Protein 5K0A (pdb70)

Secondary structure (P-SEA, 3-state):
cccccccccccbbbccccaaaaaaaaaaaaacbbbbbbbcccccccccccccccccccccccaaaaaaaaaaaaaaabbbbbbbbbccccccccbbbbbbbcccccbbbbbbbccbbbbcbbbbbbccccccccccccccccccccccccccccccccbbbbbbcccccccccccccccccbbbbbccccccccaaaaaaaaaacbbbbcccccccccccccccccccccbbbbbbccbbbccbbbbccccccccccccccccbbbbcccccccccccccccccccccccaaaaaaaaaaaaaaaaaaaaaacccccccc/ccccccccccccbbbccccaaaaaaaaaaaaacccbbbbbbccccccccccccccccccccccaaaaaaaaaaaaaaabbbbbbbbbccccccccbbbbbbbcccccbbbbbbbccbbbbcbbbbbbccccccccccccccccccccccccccccccccbbbbbccccccccccccccccccbbbbbccccccccaaaaaaaaaacbbbbcccccccccccccccccccccbbbbbbccbbbccbbbbcccccccccccccccccccccccccccccccccccccccccccaaaaaaaaaaaaaaaaaaaaaacccccccc/ccccbbbccccaaaaaaaaaaaaacccbbbbbbccccccccccccccccccccccaaaaaaaaaaaaaaabbbbbbbbbccccccccbbbbbbbcccccbbbbbbbccbbbbcbbbbbbccccccccccccccccccccccccccccccccbbbbbbcccccccccccccccccbbbbbccccccccaaaaaaaaaacbbbbcccccccccccccccccccccbbbbbbccbbbccbbbbcccccccccccccccccccccccccccccccccccccccccccaaaaaaaaaaaaaaaaaaaaaaccbbbbcc/caaaaaaaaccccbbbccccaaaaaaaaaaaaabbbbbbbbcccccccccccccccccccccccaaaaaaaaaaaaaaabbbbbbbbbccccccccbbbbbbbcccccbbbbbbbbcbbbbcbbbbbbcccccaaaaaaaccccccccccccccccccccbbbbbbcccccccccccccccccbbbbbccccccccaaaaaaaaaacbbbbcccccccccccccccccccccbbbbbbccbbbccbbbbccccccccccccccccbbbbcccccccccccccccccccccccaaaaaaaaaaaaaaaaaaaaaacccccccc

Nearest PDB structures (foldseek):
  5jri-assembly1_B  TM=9.934E-01  e=7.515E-70  Synechocystis sp. PCC 6803
  5ode-assembly1_A  TM=9.842E-01  e=5.940E-54  Gloeobacter violaceus
  5ode-assembly1_B  TM=9.876E-01  e=3.876E-53  Gloeobacter violaceus
  4fk1-assembly2_C  TM=8.570E-01  e=5.108E-27  Bacillus anthracis str. 'Ames Ancestor'
  4fk1-assembly1_B  TM=8.578E-01  e=1.192E-26  Bacillus anthracis str. 'Ames Ancestor'

InterPro domains:
  IPR023753 FAD/NAD(P)-binding domain [PF07992] (16-304)
  IPR036188 FAD/NAD(P)-binding domain superfamily [G3DSA:3.50.50.60] (17-309)
  IPR036188 FAD/NAD(P)-binding domain superfamily [G3DSA:3.50.50.60] (134-247)
  IPR036188 FAD/NAD(P)-binding domain superfamily [SSF51905] (13-313)
  IPR050097 Ferredoxin--NADP reductase type 2 [PTHR48105] (14-317)

Structure (mmCIF, N/CA/C/O backbone):
data_5K0A
#
_entry.id   5K0A
#
_cell.length_a   66.029
_cell.length_b   128.430
_cell.length_c   92.728
_cell.angle_alpha   90.00
_cell.angle_beta   91.61
_cell.angle_gamma   90.00
#
_symmetry.space_group_name_H-M   'P 1 21 1'
#
loop_
_entity.id
_entity.type
_entity.pdbx_description
1 polymer 'Slr0600 protein'
2 non-polymer 'FLAVIN-ADENINE DINUCLEOTIDE'
3 non-polymer 'NITRATE ION'
4 non-polymer 'TETRAETHYLENE GLYCOL'
5 non-polymer 'PENTAETHYLENE GLYCOL'
6 non-polymer 'PHOSPHATE ION'
7 non-polymer 'TRIETHYLENE GLYCOL'
8 water water
#
loop_
_atom_site.group_PDB
_atom_site.id
_atom_site.type_symbol
_atom_site.label_atom_id
_atom_site.label_alt_id
_atom_site.label_comp_id
_atom_site.label_asym_id
_atom_site.label_entity_id
_atom_site.label_seq_id
_atom_site.pdbx_PDB_ins_code
_atom_site.Cartn_x
_atom_site.Cartn_y
_atom_site.Cartn_z
_atom_site.occupancy
_atom_site.B_iso_or_equiv
_atom_site.auth_seq_id
_atom_site.auth_comp_id
_atom_site.auth_asym_id
_atom_site.auth_atom_id
_atom_site.pdbx_PDB_model_num
ATOM 1 N N . ASN A 1 11 ? -29.884 34.092 -12.039 1.00 87.85 11 ASN A N 1
ATOM 2 C CA . ASN A 1 11 ? -30.945 33.171 -12.430 1.00 93.47 11 ASN A CA 1
ATOM 3 C C . ASN A 1 11 ? -30.602 31.742 -12.017 1.00 92.90 11 ASN A C 1
ATOM 4 O O . ASN A 1 11 ? -30.343 30.888 -12.868 1.00 93.65 11 ASN A O 1
ATOM 7 N N . LEU A 1 12 ? -30.606 31.485 -10.706 1.00 94.39 12 LEU A N 1
ATOM 8 C CA . LEU A 1 12 ? -30.292 30.148 -10.209 1.00 92.30 12 LEU A CA 1
ATOM 9 C C . LEU A 1 12 ? -31.331 29.130 -10.669 1.00 94.60 12 LEU A C 1
ATOM 10 O O . LEU A 1 12 ? -30.984 28.037 -11.133 1.00 96.62 12 LEU A O 1
ATOM 14 N N . ASP A 1 13 ? -32.617 29.475 -10.560 1.00 77.31 13 ASP A N 1
ATOM 15 C CA . ASP A 1 13 ? -33.671 28.533 -10.932 1.00 84.76 13 ASP A CA 1
ATOM 16 C C . ASP A 1 13 ? -33.708 28.289 -12.437 1.00 77.62 13 ASP A C 1
ATOM 17 O O . ASP A 1 13 ? -34.145 27.220 -12.881 1.00 77.38 13 ASP A O 1
ATOM 21 N N . ALA A 1 14 ? -33.258 29.256 -13.238 1.00 81.69 14 ALA A N 1
ATOM 22 C CA . ALA A 1 14 ? -33.233 29.059 -14.683 1.00 94.22 14 ALA A CA 1
ATOM 23 C C . ALA A 1 14 ? -32.277 27.935 -15.073 1.00 94.00 14 ALA A C 1
ATOM 24 O O . ALA A 1 14 ? -32.583 27.129 -15.961 1.00 95.96 14 ALA A O 1
ATOM 31 N N . ARG A 1 15 ? -31.118 27.856 -14.414 1.00 69.73 15 ARG A N 1
ATOM 32 C CA . ARG A 1 15 ? -30.126 26.846 -14.761 1.00 62.81 15 ARG A CA 1
ATOM 33 C C . ARG A 1 15 ? -30.361 25.505 -14.074 1.00 68.47 15 ARG A C 1
ATOM 34 O O . ARG A 1 15 ? -29.663 24.539 -14.395 1.00 53.99 15 ARG A O 1
ATOM 55 N N . LEU A 1 16 ? -31.340 25.406 -13.170 1.00 61.54 16 LEU A N 1
ATOM 56 C CA . LEU A 1 16 ? -31.509 24.184 -12.389 1.00 64.37 16 LEU A CA 1
ATOM 57 C C . LEU A 1 16 ? -32.201 23.077 -13.181 1.00 70.90 16 LEU A C 1
ATOM 58 O O . LEU A 1 16 ? -31.838 21.902 -13.048 1.00 82.54 16 LEU A O 1
ATOM 74 N N . ASP A 1 17 ? -33.200 23.423 -13.989 1.00 61.94 17 ASP A N 1
ATOM 75 C CA . ASP A 1 17 ? -34.027 22.436 -14.674 1.00 61.43 17 ASP A CA 1
ATOM 76 C C . ASP A 1 17 ? -33.500 22.064 -16.054 1.00 73.15 17 ASP A C 1
ATOM 77 O O . ASP A 1 17 ? -34.138 21.266 -16.748 1.00 75.66 17 ASP A O 1
ATOM 81 N N . THR A 1 18 ? -32.366 22.622 -16.465 1.00 68.49 18 THR A N 1
ATOM 82 C CA . THR A 1 18 ? -31.768 22.340 -17.763 1.00 58.49 18 THR A CA 1
ATOM 83 C C . THR A 1 18 ? -30.703 21.261 -17.622 1.00 53.59 18 THR A C 1
ATOM 84 O O . THR A 1 18 ? -29.904 21.281 -16.683 1.00 53.30 18 THR A O 1
ATOM 95 N N . VAL A 1 19 ? -30.686 20.321 -18.560 1.00 44.36 19 VAL A N 1
ATOM 96 C CA . VAL A 1 19 ? -29.623 19.326 -18.601 1.00 44.71 19 VAL A CA 1
ATOM 97 C C . VAL A 1 19 ? -28.518 19.895 -19.475 1.00 37.82 19 VAL A C 1
ATOM 98 O O . VAL A 1 19 ? -28.682 20.063 -20.688 1.00 35.38 19 VAL A O 1
ATOM 111 N N . TYR A 1 20 ? -27.393 20.197 -18.842 1.00 32.48 20 TYR A N 1
ATOM 112 C CA . TYR A 1 20 ? -26.238 20.730 -19.538 1.00 31.39 20 TYR A CA 1
ATOM 113 C C . TYR A 1 20 ? -25.578 19.666 -20.403 1.00 30.12 20 TYR A C 1
ATOM 114 O O . TYR A 1 20 ? -25.629 18.470 -20.113 1.00 31.56 20 TYR A O 1
ATOM 132 N N . ASP A 1 21 ? -24.949 20.120 -21.484 1.00 29.26 21 ASP A N 1
ATOM 133 C CA . ASP A 1 21 ? -24.082 19.234 -22.247 1.00 32.29 21 ASP A CA 1
ATOM 134 C C . ASP A 1 21 ? -22.815 18.910 -21.458 1.00 27.39 21 ASP A C 1
ATOM 135 O O . ASP A 1 21 ? -22.352 17.763 -21.460 1.00 30.39 21 ASP A O 1
ATOM 144 N N . ALA A 1 22 ? -22.251 19.895 -20.759 1.00 24.30 22 ALA A N 1
ATOM 145 C CA . ALA A 1 22 ? -21.062 19.669 -19.947 1.00 27.09 22 ALA A CA 1
ATOM 146 C C . ALA A 1 22 ? -21.005 20.651 -18.791 1.00 21.54 22 ALA A C 1
ATOM 147 O O . ALA A 1 22 ? -21.311 21.828 -18.955 1.00 24.95 22 ALA A O 1
ATOM 154 N N . ILE A 1 23 ? -20.557 20.179 -17.638 1.00 21.04 23 ILE A N 1
ATOM 155 C CA . ILE A 1 23 ? -20.231 21.061 -16.529 1.00 21.55 23 ILE A CA 1
ATOM 156 C C . ILE A 1 23 ? -18.725 20.981 -16.284 1.00 25.35 23 ILE A C 1
ATOM 157 O O . ILE A 1 23 ? -18.154 19.891 -16.120 1.00 22.27 23 ILE A O 1
ATOM 173 N N . VAL A 1 24 ? -18.085 22.141 -16.293 1.00 21.91 24 VAL A N 1
ATOM 174 C CA . VAL A 1 24 ? -16.653 22.277 -16.084 1.00 19.24 24 VAL A CA 1
ATOM 175 C C . VAL A 1 24 ? -16.432 22.622 -14.621 1.00 19.81 24 VAL A C 1
ATOM 176 O O . VAL A 1 24 ? -16.887 23.672 -14.160 1.00 24.67 24 VAL A O 1
ATOM 189 N N . LEU A 1 25 ? -15.748 21.745 -13.897 1.00 20.90 25 LEU A N 1
ATOM 190 C CA . LEU A 1 25 ? -15.479 21.942 -12.474 1.00 23.43 25 LEU A CA 1
ATOM 191 C C . LEU A 1 25 ? -14.100 22.564 -12.342 1.00 21.75 25 LEU A C 1
ATOM 192 O O . LEU A 1 25 ? -13.084 21.908 -12.593 1.00 25.99 25 LEU A O 1
ATOM 208 N N . GLY A 1 26 ? -14.065 23.836 -11.965 1.00 23.83 26 GLY A N 1
ATOM 209 C CA . GLY A 1 26 ? -12.816 24.572 -11.916 1.00 19.90 26 GLY A CA 1
ATOM 210 C C . GLY A 1 26 ? -12.699 25.499 -13.106 1.00 25.70 26 GLY A C 1
ATOM 211 O O . GLY A 1 26 ? -12.739 25.048 -14.252 1.00 25.45 26 GLY A O 1
ATOM 215 N N . GLY A 1 27 ? -12.582 26.793 -12.838 1.00 26.32 27 GLY A N 1
ATOM 216 C CA . GLY A 1 27 ? -12.453 27.794 -13.875 1.00 27.43 27 GLY A CA 1
ATOM 217 C C . GLY A 1 27 ? -11.063 28.388 -13.930 1.00 22.34 27 GLY A C 1
ATOM 218 O O . GLY A 1 27 ? -10.893 29.612 -13.927 1.00 25.98 27 GLY A O 1
ATOM 222 N N . GLY A 1 28 ? -10.065 27.525 -13.953 1.00 22.68 28 GLY A N 1
ATOM 223 C CA . GLY A 1 28 ? -8.685 27.903 -14.152 1.00 23.34 28 GLY A CA 1
ATOM 224 C C . GLY A 1 28 ? -8.250 27.711 -15.584 1.00 21.49 28 GLY A C 1
ATOM 225 O O . GLY A 1 28 ? -9.044 27.837 -16.522 1.00 21.43 28 GLY A O 1
ATOM 229 N N . MET A 1 29 ? -6.981 27.359 -15.757 1.00 21.05 29 MET A N 1
ATOM 230 C CA . MET A 1 29 ? -6.408 27.332 -17.101 1.00 21.19 29 MET A CA 1
ATOM 231 C C . MET A 1 29 ? -7.076 26.267 -17.956 1.00 20.50 29 MET A C 1
ATOM 232 O O . MET A 1 29 ? -7.548 26.551 -19.065 1.00 24.06 29 MET A O 1
ATOM 246 N N . GLY A 1 30 ? -7.137 25.035 -17.456 1.00 18.54 30 GLY A N 1
ATOM 247 C CA . GLY A 1 30 ? -7.729 23.967 -18.246 1.00 22.39 30 GLY A CA 1
ATOM 248 C C . GLY A 1 30 ? -9.230 24.127 -18.389 1.00 21.76 30 GLY A C 1
ATOM 249 O O . GLY A 1 30 ? -9.785 23.926 -19.470 1.00 22.77 30 GLY A O 1
ATOM 253 N N . GLY A 1 31 ? -9.904 24.502 -17.300 1.00 20.82 31 GLY A N 1
ATOM 254 C CA . GLY A 1 31 ? -11.345 24.623 -17.336 1.00 20.56 31 GLY A CA 1
ATOM 255 C C . GLY A 1 31 ? -11.823 25.725 -18.262 1.00 19.85 31 GLY A C 1
ATOM 256 O O . GLY A 1 31 ? -12.808 25.560 -18.977 1.00 21.13 31 GLY A O 1
ATOM 260 N N . LEU A 1 32 ? -11.134 26.863 -18.275 1.00 20.33 32 LEU A N 1
ATOM 261 C CA . LEU A 1 32 ? -11.588 27.921 -19.164 1.00 22.05 32 LEU A CA 1
ATOM 262 C C . LEU A 1 32 ? -11.294 27.582 -20.616 1.00 24.73 32 LEU A C 1
ATOM 263 O O . LEU A 1 32 ? -12.072 27.961 -21.505 1.00 21.80 32 LEU A O 1
ATOM 279 N N . SER A 1 33 ? -10.211 26.846 -20.873 1.00 24.15 33 SER A N 1
ATOM 280 C CA . SER A 1 33 ? -9.973 26.360 -22.227 1.00 24.47 33 SER A CA 1
ATOM 281 C C . SER A 1 33 ? -11.114 25.462 -22.675 1.00 24.48 33 SER A C 1
ATOM 282 O O . SER A 1 33 ? -11.642 25.616 -23.773 1.00 20.99 33 SER A O 1
ATOM 290 N N . ALA A 1 34 ? -11.501 24.508 -21.829 1.00 18.94 34 ALA A N 1
ATOM 291 C CA . ALA A 1 34 ? -12.624 23.632 -22.146 1.00 17.78 34 ALA A CA 1
ATOM 292 C C . ALA A 1 34 ? -13.914 24.419 -22.378 1.00 24.21 34 ALA A C 1
ATOM 293 O O . ALA A 1 34 ? -14.672 24.123 -23.310 1.00 23.74 34 ALA A O 1
ATOM 300 N N . ALA A 1 35 ? -14.168 25.437 -21.557 1.00 26.16 35 ALA A N 1
ATOM 301 C CA . ALA A 1 35 ? -15.401 26.204 -21.670 1.00 26.48 35 ALA A CA 1
ATOM 302 C C . ALA A 1 35 ? -15.443 26.993 -22.967 1.00 23.62 35 ALA A C 1
ATOM 303 O O . ALA A 1 35 ? -16.488 27.085 -23.611 1.00 22.95 35 ALA A O 1
ATOM 310 N N . ILE A 1 36 ? -14.313 27.577 -23.351 1.00 22.49 36 ILE A N 1
ATOM 311 C CA . ILE A 1 36 ? -14.230 28.300 -24.611 1.00 22.26 36 ILE A CA 1
ATOM 312 C C . ILE A 1 36 ? -14.556 27.371 -25.774 1.00 20.97 36 ILE A C 1
ATOM 313 O O . ILE A 1 36 ? -15.321 27.728 -26.678 1.00 24.36 36 ILE A O 1
ATOM 329 N N . TYR A 1 37 ? -13.958 26.177 -25.784 1.00 21.48 37 TYR A N 1
ATOM 330 C CA . TYR A 1 37 ? -14.227 25.234 -26.867 1.00 20.74 37 TYR A CA 1
ATOM 331 C C . TYR A 1 37 ? -15.665 24.733 -26.830 1.00 25.88 37 TYR A C 1
ATOM 332 O O . TYR A 1 37 ? -16.317 24.649 -27.872 1.00 24.61 37 TYR A O 1
ATOM 350 N N . LEU A 1 38 ? -16.167 24.371 -25.649 1.00 21.50 38 LEU A N 1
ATOM 351 C CA . LEU A 1 38 ? -17.538 23.866 -25.541 1.00 22.29 38 LEU A CA 1
ATOM 352 C C . LEU A 1 38 ? -18.549 24.878 -26.061 1.00 26.58 38 LEU A C 1
ATOM 353 O O . LEU A 1 38 ? -19.447 24.531 -26.833 1.00 24.40 38 LEU A O 1
ATOM 369 N N . ALA A 1 39 ? -18.412 26.141 -25.657 1.00 22.88 39 ALA A N 1
ATOM 370 C CA . ALA A 1 39 ? -19.332 27.160 -26.126 1.00 21.52 39 ALA A CA 1
ATOM 371 C C . ALA A 1 39 ? -19.204 27.353 -27.633 1.00 21.75 39 ALA A C 1
ATOM 372 O O . ALA A 1 39 ? -20.215 27.486 -28.337 1.00 23.65 39 ALA A O 1
ATOM 379 N N . ARG A 1 40 ? -17.975 27.326 -28.151 1.00 22.57 40 ARG A N 1
ATOM 380 C CA . ARG A 1 40 ? -17.773 27.481 -29.590 1.00 21.49 40 ARG A CA 1
ATOM 381 C C . ARG A 1 40 ? -18.130 26.222 -30.371 1.00 22.30 40 ARG A C 1
ATOM 382 O O . ARG A 1 40 ? -18.165 26.262 -31.609 1.00 23.43 40 ARG A O 1
ATOM 403 N N . TYR A 1 41 ? -18.401 25.113 -29.698 1.00 22.86 41 TYR A N 1
ATOM 404 C CA . TYR A 1 41 ? -19.046 23.977 -30.339 1.00 25.54 41 TYR A CA 1
ATOM 405 C C . TYR A 1 41 ? -20.567 24.078 -30.285 1.00 24.82 41 TYR A C 1
ATOM 406 O O . TYR A 1 41 ? -21.258 23.143 -30.699 1.00 28.34 41 TYR A O 1
ATOM 424 N N . GLY A 1 42 ? -21.100 25.199 -29.810 1.00 25.90 42 GLY A N 1
ATOM 425 C CA . GLY A 1 42 ? -22.531 25.351 -29.687 1.00 26.88 42 GLY A CA 1
ATOM 426 C C . GLY A 1 42 ? -23.147 24.476 -28.617 1.00 25.31 42 GLY A C 1
ATOM 427 O O . GLY A 1 42 ? -24.316 24.097 -28.735 1.00 28.62 42 GLY A O 1
ATOM 431 N N . LEU A 1 43 ? -22.387 24.136 -27.582 1.00 22.89 43 LEU A N 1
ATOM 432 C CA 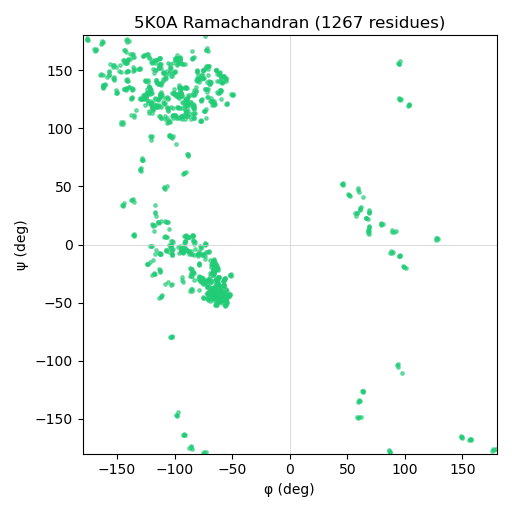. LEU A 1 43 ? -22.874 23.313 -26.486 1.00 26.26 43 LEU A CA 1
ATOM 433 C C . LEU A 1 43 ? -23.165 24.193 -25.277 1.00 28.94 43 LEU A C 1
ATOM 434 O O . LEU A 1 43 ? -22.586 25.269 -25.117 1.00 30.00 43 LEU A O 1
ATOM 450 N N . LYS A 1 44 ? -24.101 23.739 -24.454 1.00 28.08 44 LYS A N 1
ATOM 451 C CA . LYS A 1 44 ? -24.498 24.460 -23.252 1.00 34.44 44 LYS A CA 1
ATOM 452 C C . LYS A 1 44 ? -23.644 23.969 -22.089 1.00 32.56 44 LYS A C 1
ATOM 453 O O . LYS A 1 44 ? -23.707 22.792 -21.723 1.00 30.72 44 LYS A O 1
ATOM 460 N N . CYS A 1 45 ? -22.822 24.847 -21.529 1.00 25.94 45 CYS A N 1
ATOM 461 C CA . CYS A 1 45 ? -21.914 24.398 -20.492 1.00 25.95 45 CYS A CA 1
ATOM 462 C C . CYS A 1 45 ? -21.898 25.388 -19.338 1.00 29.83 45 CYS A C 1
ATOM 463 O O . CYS A 1 45 ? -22.190 26.577 -19.496 1.00 30.90 45 CYS A O 1
ATOM 471 N N . LEU A 1 46 ? -21.601 24.854 -18.165 1.00 25.74 46 LEU A N 1
ATOM 472 C CA . LEU A 1 46 ? -21.525 25.618 -16.936 1.00 27.08 46 LEU A CA 1
ATOM 473 C C . LEU A 1 46 ? -20.122 25.466 -16.370 1.00 27.71 46 LEU A C 1
ATOM 474 O O . LEU A 1 46 ? -19.595 24.354 -16.319 1.00 27.06 46 LEU A O 1
ATOM 490 N N . VAL A 1 47 ? -19.511 26.580 -15.975 1.00 22.29 47 VAL A N 1
ATOM 491 C CA . VAL A 1 47 ? -18.213 26.587 -15.301 1.00 23.37 47 VAL A CA 1
ATOM 492 C C . VAL A 1 47 ? -18.485 26.899 -13.843 1.00 22.29 47 VAL A C 1
ATOM 493 O O . VAL A 1 47 ? -19.168 27.879 -13.548 1.00 25.64 47 VAL A O 1
ATOM 506 N N . VAL A 1 48 ? -18.012 26.042 -12.944 1.00 23.12 48 VAL A N 1
ATOM 507 C CA . VAL A 1 48 ? -18.132 26.259 -11.506 1.00 26.46 48 VAL A CA 1
ATOM 508 C C . VAL A 1 48 ? -16.733 26.572 -10.977 1.00 21.03 48 VAL A C 1
ATOM 509 O O . VAL A 1 48 ? -15.815 25.762 -11.141 1.00 26.09 48 VAL A O 1
ATOM 522 N N . GLU A 1 49 ? -16.564 27.746 -10.350 1.00 21.99 49 GLU A N 1
ATOM 523 C CA . GLU A 1 49 ? -15.257 28.224 -9.892 1.00 26.29 49 GLU A CA 1
ATOM 524 C C . GLU A 1 49 ? -15.370 28.833 -8.503 1.00 27.94 49 GLU A C 1
ATOM 525 O O . GLU A 1 49 ? -16.197 29.720 -8.279 1.00 26.35 49 GLU A O 1
ATOM 537 N N . LYS A 1 50 ? -14.529 28.357 -7.580 1.00 25.58 50 LYS A N 1
ATOM 538 C CA . LYS A 1 50 ? -14.565 28.823 -6.200 1.00 26.49 50 LYS A CA 1
ATOM 539 C C . LYS A 1 50 ? -13.783 30.112 -5.981 1.00 23.58 50 LYS A C 1
ATOM 540 O O . LYS A 1 50 ? -14.061 30.817 -5.003 1.00 29.53 50 LYS A O 1
ATOM 559 N N . GLY A 1 51 ? -12.813 30.410 -6.841 1.00 30.11 51 GLY A N 1
ATOM 560 C CA . GLY A 1 51 ? -11.925 31.549 -6.700 1.00 33.86 51 GLY A CA 1
ATOM 561 C C . GLY A 1 51 ? -10.628 31.187 -5.989 1.00 31.15 51 GLY A C 1
ATOM 562 O O . GLY A 1 51 ? -10.542 30.219 -5.235 1.00 30.89 51 GLY A O 1
ATOM 566 N N . ARG A 1 52 ? -9.589 31.985 -6.250 1.00 31.25 52 ARG A N 1
ATOM 567 C CA . ARG A 1 52 ? -8.328 31.902 -5.500 1.00 29.22 52 ARG A CA 1
ATOM 568 C C . ARG A 1 52 ? -7.658 30.526 -5.618 1.00 28.36 52 ARG A C 1
ATOM 569 O O . ARG A 1 52 ? -7.166 29.959 -4.640 1.00 33.03 52 ARG A O 1
ATOM 590 N N . GLY A 1 53 ? -7.601 29.999 -6.833 1.00 25.70 53 GLY A N 1
ATOM 591 C CA . GLY A 1 53 ? -6.931 28.743 -7.087 1.00 23.39 53 GLY A CA 1
ATOM 592 C C . GLY A 1 53 ? -5.435 28.905 -7.328 1.00 25.51 53 GLY A C 1
ATOM 593 O O . GLY A 1 53 ? -4.859 29.987 -7.204 1.00 26.62 53 GLY A O 1
ATOM 597 N N . ARG A 1 54 ? -4.805 27.787 -7.692 1.00 24.28 54 ARG A N 1
ATOM 598 C CA . ARG A 1 54 ? -3.359 27.764 -7.867 1.00 28.36 54 ARG A CA 1
ATOM 599 C C . ARG A 1 54 ? -2.894 28.815 -8.867 1.00 24.73 54 ARG A C 1
ATOM 600 O O . ARG A 1 54 ? -1.981 29.593 -8.577 1.00 24.46 54 ARG A O 1
ATOM 621 N N . SER A 1 55 ? -3.483 28.840 -10.064 1.00 22.26 55 SER A N 1
ATOM 622 C CA . SER A 1 55 ? -3.024 29.790 -11.073 1.00 23.34 55 SER A CA 1
ATOM 623 C C . SER A 1 55 ? -3.259 31.234 -10.646 1.00 26.16 55 SER A C 1
ATOM 624 O O . SER A 1 55 ? -2.607 32.147 -11.176 1.00 24.14 55 SER A O 1
ATOM 632 N N . PHE A 1 56 ? -4.164 31.460 -9.692 1.00 24.82 56 PHE A N 1
ATOM 633 C CA . PHE A 1 56 ? -4.403 32.803 -9.191 1.00 25.52 56 PHE A CA 1
ATOM 634 C C . PHE A 1 56 ? -3.203 33.342 -8.428 1.00 23.61 56 PHE A C 1
ATOM 635 O O . PHE A 1 56 ? -3.009 34.563 -8.377 1.00 26.12 56 PHE A O 1
ATOM 652 N N . TRP A 1 57 ? -2.367 32.461 -7.889 1.00 22.96 57 TRP A N 1
ATOM 653 C CA . TRP A 1 57 ? -1.182 32.858 -7.139 1.00 25.93 57 TRP A CA 1
ATOM 654 C C . TRP A 1 57 ? 0.067 32.929 -8.010 1.00 25.95 57 TRP A C 1
ATOM 655 O O . TRP A 1 57 ? 1.133 33.297 -7.511 1.00 27.06 57 TRP A O 1
ATOM 676 N N . MET A 1 58 ? -0.051 32.574 -9.290 1.00 25.74 58 MET A N 1
ATOM 677 C CA . MET A 1 58 ? 1.036 32.729 -10.248 1.00 27.14 58 MET A CA 1
ATOM 678 C C . MET A 1 58 ? 1.176 34.198 -10.615 1.00 22.37 58 MET A C 1
ATOM 679 O O . MET A 1 58 ? 0.265 34.790 -11.202 1.00 27.40 58 MET A O 1
ATOM 693 N N . GLN A 1 59 ? 2.310 34.791 -10.254 1.00 26.11 59 GLN A N 1
ATOM 694 C CA . GLN A 1 59 ? 2.556 36.198 -10.544 1.00 28.93 59 GLN A CA 1
ATOM 695 C C . GLN A 1 59 ? 3.131 36.435 -11.938 1.00 25.55 59 GLN A C 1
ATOM 696 O O . GLN A 1 59 ? 2.973 37.539 -12.476 1.00 26.99 59 GLN A O 1
ATOM 710 N N . ASP A 1 60 ? 3.798 35.446 -12.526 1.00 28.75 60 ASP A N 1
ATOM 711 C CA . ASP A 1 60 ? 4.463 35.610 -13.822 1.00 24.46 60 ASP A CA 1
ATOM 712 C C . ASP A 1 60 ? 4.396 34.305 -14.604 1.00 24.00 60 ASP A C 1
ATOM 713 O O . ASP A 1 60 ? 5.135 33.362 -14.297 1.00 31.08 60 ASP A O 1
ATOM 722 N N . LEU A 1 61 ? 3.546 34.240 -15.625 1.00 27.02 61 LEU A N 1
ATOM 723 C CA . LEU A 1 61 ? 3.527 33.068 -16.497 1.00 25.30 61 LEU A CA 1
ATOM 724 C C . LEU A 1 61 ? 4.704 33.167 -17.466 1.00 28.64 61 LEU A C 1
ATOM 725 O O . LEU A 1 61 ? 4.676 33.953 -18.418 1.00 24.93 61 LEU A O 1
ATOM 741 N N . ARG A 1 62 ? 5.729 32.347 -17.243 1.00 23.21 62 ARG A N 1
ATOM 742 C CA . ARG A 1 62 ? 7.032 32.604 -17.846 1.00 22.43 62 ARG A CA 1
ATOM 743 C C . ARG A 1 62 ? 7.192 32.049 -19.250 1.00 22.27 62 ARG A C 1
ATOM 744 O O . ARG A 1 62 ? 8.071 32.522 -19.980 1.00 28.36 62 ARG A O 1
ATOM 765 N N . ASN A 1 63 ? 6.397 31.063 -19.647 1.00 23.65 63 ASN A N 1
ATOM 766 C CA . ASN A 1 63 ? 6.843 30.189 -20.729 1.00 27.42 63 ASN A CA 1
ATOM 767 C C . ASN A 1 63 ? 5.700 29.732 -21.636 1.00 23.32 63 ASN A C 1
ATOM 768 O O . ASN A 1 63 ? 5.776 28.646 -22.224 1.00 26.74 63 ASN A O 1
ATOM 779 N N . TYR A 1 64 ? 4.685 30.572 -21.839 1.00 25.17 64 TYR A N 1
ATOM 780 C CA . TYR A 1 64 ? 3.463 30.199 -22.562 1.00 21.97 64 TYR A CA 1
ATOM 781 C C . TYR A 1 64 ? 3.374 30.991 -23.864 1.00 20.89 64 TYR A C 1
ATOM 782 O O . TYR A 1 64 ? 3.299 32.225 -23.839 1.00 22.18 64 TYR A O 1
ATOM 800 N N . VAL A 1 65 ? 3.362 30.277 -24.992 1.00 24.01 65 VAL A N 1
ATOM 801 C CA . VAL A 1 65 ? 3.379 30.920 -26.306 1.00 24.68 65 VAL A CA 1
ATOM 802 C C . VAL A 1 65 ? 2.312 32.002 -26.364 1.00 24.89 65 VAL A C 1
ATOM 803 O O . VAL A 1 65 ? 1.151 31.773 -26.010 1.00 24.67 65 VAL A O 1
ATOM 816 N N . GLY A 1 66 ? 2.718 33.205 -26.785 1.00 24.86 66 GLY A N 1
ATOM 817 C CA . GLY A 1 66 ? 1.802 34.300 -27.020 1.00 33.60 66 GLY A CA 1
ATOM 818 C C . GLY A 1 66 ? 1.703 35.330 -25.906 1.00 36.12 66 GLY A C 1
ATOM 819 O O . GLY A 1 66 ? 1.228 36.444 -26.161 1.00 29.46 66 GLY A O 1
ATOM 823 N N . LEU A 1 67 ? 2.122 35.004 -24.685 1.00 29.15 67 LEU A N 1
ATOM 824 C CA . LEU A 1 67 ? 1.919 35.888 -23.546 1.00 25.50 67 LEU A CA 1
ATOM 825 C C . LEU A 1 67 ? 3.241 36.417 -23.001 1.00 26.53 67 LEU A C 1
ATOM 826 O O . LEU A 1 67 ? 4.223 35.674 -22.868 1.00 26.53 67 LEU A O 1
ATOM 842 N N . ASP A 1 68 ? 3.248 37.704 -22.668 1.00 28.01 68 ASP A N 1
ATOM 843 C CA . ASP A 1 68 ? 4.412 38.296 -22.029 1.00 31.09 68 ASP A CA 1
ATOM 844 C C . ASP A 1 68 ? 4.762 37.511 -20.766 1.00 30.16 68 ASP A C 1
ATOM 845 O O . ASP A 1 68 ? 3.864 37.127 -20.007 1.00 30.48 68 ASP A O 1
ATOM 854 N N . PRO A 1 69 ? 6.052 37.302 -20.485 1.00 30.07 69 PRO A N 1
ATOM 855 C CA . PRO A 1 69 ? 6.445 36.430 -19.370 1.00 26.96 69 PRO A CA 1
ATOM 856 C C . PRO A 1 69 ? 6.235 37.039 -17.995 1.00 26.93 69 PRO A C 1
ATOM 857 O O . PRO A 1 69 ? 6.536 36.373 -16.995 1.00 27.87 69 PRO A O 1
ATOM 868 N N . ASP A 1 70 ? 5.727 38.269 -17.902 1.00 27.91 70 ASP A N 1
ATOM 869 C CA . ASP A 1 70 ? 5.336 38.841 -16.623 1.00 32.40 70 ASP A CA 1
ATOM 870 C C . ASP A 1 70 ? 3.816 38.890 -16.450 1.00 30.00 70 ASP A C 1
ATOM 871 O O . ASP A 1 70 ? 3.321 39.604 -15.574 1.00 32.85 70 ASP A O 1
ATOM 880 N N . THR A 1 71 ? 3.065 38.097 -17.233 1.00 31.97 71 THR A N 1
ATOM 881 C CA . THR A 1 71 ? 1.604 38.091 -17.131 1.00 29.68 71 THR A CA 1
ATOM 882 C C . THR A 1 71 ? 1.170 37.315 -15.890 1.00 26.73 71 THR A C 1
ATOM 883 O O . THR A 1 71 ? 1.566 36.160 -15.724 1.00 27.97 71 THR A O 1
ATOM 894 N N . PRO A 1 72 ? 0.373 37.900 -15.002 1.00 25.95 72 PRO A N 1
ATOM 895 C CA . PRO A 1 72 ? -0.107 37.136 -13.851 1.00 31.05 72 PRO A CA 1
ATOM 896 C C . PRO A 1 72 ? -1.297 36.253 -14.199 1.00 32.09 72 PRO A C 1
ATOM 897 O O . PRO A 1 72 ? -2.110 36.559 -15.077 1.00 26.90 72 PRO A O 1
ATOM 908 N N . GLY A 1 73 ? -1.385 35.134 -13.481 1.00 27.55 73 GLY A N 1
ATOM 909 C CA . GLY A 1 73 ? -2.480 34.205 -13.702 1.00 30.47 73 GLY A CA 1
ATOM 910 C C . GLY A 1 73 ? -3.843 34.844 -13.524 1.00 26.03 73 GLY A C 1
ATOM 911 O O . GLY A 1 73 ? -4.790 34.517 -14.243 1.00 28.84 73 GLY A O 1
ATOM 915 N N . ARG A 1 74 ? -3.965 35.772 -12.570 1.00 24.24 74 ARG A N 1
ATOM 916 C CA . ARG A 1 74 ? -5.265 36.380 -12.341 1.00 25.28 74 ARG A CA 1
ATOM 917 C C . ARG A 1 74 ? -5.735 37.140 -13.574 1.00 27.81 74 ARG A C 1
ATOM 918 O O . ARG A 1 74 ? -6.941 37.182 -13.849 1.00 31.62 74 ARG A O 1
ATOM 939 N N . ASP A 1 75 ? -4.805 37.720 -14.342 1.00 27.90 75 ASP A N 1
ATOM 940 C CA . ASP A 1 75 ? -5.182 38.432 -15.563 1.00 23.78 75 ASP A CA 1
ATOM 941 C C . ASP A 1 75 ? -5.620 37.478 -16.662 1.00 29.12 75 ASP A C 1
ATOM 942 O O . ASP A 1 75 ? -6.511 37.809 -17.453 1.00 29.23 75 ASP A O 1
ATOM 951 N N . ILE A 1 76 ? -4.985 36.309 -16.758 1.00 25.56 76 ILE A N 1
ATOM 952 C CA . ILE A 1 76 ? -5.410 35.313 -17.741 1.00 23.98 76 ILE A CA 1
ATOM 953 C C . ILE A 1 76 ? -6.801 34.806 -17.394 1.00 24.47 76 ILE A C 1
ATOM 954 O O . ILE A 1 76 ? -7.664 34.648 -18.268 1.00 26.20 76 ILE A O 1
ATOM 970 N N . ILE A 1 77 ? -7.038 34.541 -16.110 1.00 22.92 77 ILE A N 1
ATOM 971 C CA . ILE A 1 77 ? -8.346 34.066 -15.666 1.00 25.47 77 ILE A CA 1
ATOM 972 C C . ILE A 1 77 ? -9.423 35.083 -16.025 1.00 24.20 77 ILE A C 1
ATOM 973 O O . ILE A 1 77 ? -10.473 34.735 -16.572 1.00 28.11 77 ILE A O 1
ATOM 989 N N . THR A 1 78 ? -9.187 36.360 -15.722 1.00 26.64 78 THR A N 1
ATOM 990 C CA . THR A 1 78 ? -10.183 37.379 -16.047 1.00 31.21 78 THR A CA 1
ATOM 991 C C . THR A 1 78 ? -10.440 37.421 -17.546 1.00 33.30 78 THR A C 1
ATOM 992 O O . THR A 1 78 ? -11.594 37.487 -17.994 1.00 28.61 78 THR A O 1
ATOM 1003 N N . HIS A 1 79 ? -9.368 37.382 -18.332 1.00 28.05 79 HIS A N 1
ATOM 1004 C CA . HIS A 1 79 ? -9.486 37.445 -19.782 1.00 28.48 79 HIS A CA 1
ATOM 1005 C C . HIS A 1 79 ? -10.269 36.261 -20.328 1.00 25.00 79 HIS A C 1
ATOM 1006 O O . HIS A 1 79 ? -11.213 36.433 -21.109 1.00 27.70 79 HIS A O 1
ATOM 1020 N N . SER A 1 80 ? -9.904 35.049 -19.909 1.00 26.59 80 SER A N 1
ATOM 1021 C CA . SER A 1 80 ? -10.521 33.847 -20.467 1.00 31.96 80 SER A CA 1
ATOM 1022 C C . SER A 1 80 ? -11.919 33.607 -19.921 1.00 26.34 80 SER A C 1
ATOM 1023 O O . SER A 1 80 ? -12.742 32.987 -20.597 1.00 26.01 80 SER A O 1
ATOM 1031 N N . THR A 1 81 ? -12.197 34.042 -18.693 1.00 25.28 81 THR A N 1
ATOM 1032 C CA . THR A 1 81 ? -13.568 33.982 -18.209 1.00 23.55 81 THR A CA 1
ATOM 1033 C C . THR A 1 81 ? -14.456 34.863 -19.071 1.00 28.69 81 THR A C 1
ATOM 1034 O O . THR A 1 81 ? -15.552 34.452 -19.479 1.00 31.74 81 THR A O 1
ATOM 1045 N N . GLN A 1 82 ? -13.973 36.062 -19.408 1.00 27.28 82 GLN A N 1
ATOM 1046 C CA . GLN A 1 82 ? -14.732 36.949 -20.281 1.00 28.08 82 GLN A CA 1
ATOM 1047 C C . GLN A 1 82 ? -14.946 36.332 -21.655 1.00 23.46 82 GLN A C 1
ATOM 1048 O O . GLN A 1 82 ? -16.031 36.471 -22.234 1.00 28.00 82 GLN A O 1
ATOM 1055 N N . GLN A 1 83 ? -13.926 35.666 -22.205 1.00 27.09 83 GLN A N 1
ATOM 1056 C CA . GLN A 1 83 ? -14.093 35.021 -23.507 1.00 28.94 83 GLN A CA 1
ATOM 1057 C C . GLN A 1 83 ? -15.095 33.876 -23.436 1.00 25.00 83 GLN A C 1
ATOM 1058 O O . GLN A 1 83 ? -15.953 33.738 -24.314 1.00 25.56 83 GLN A O 1
ATOM 1072 N N . ALA A 1 84 ? -14.977 33.014 -22.425 1.00 27.75 84 ALA A N 1
ATOM 1073 C CA . ALA A 1 84 ? -15.924 31.913 -22.302 1.00 27.03 84 ALA A CA 1
ATOM 1074 C C . ALA A 1 84 ? -17.358 32.436 -22.252 1.00 24.84 84 ALA A C 1
ATOM 1075 O O . ALA A 1 84 ? -18.250 31.895 -22.910 1.00 23.52 84 ALA A O 1
ATOM 1082 N N . LEU A 1 85 ? -17.599 33.479 -21.452 1.00 22.97 85 LEU A N 1
ATOM 1083 C CA . LEU A 1 85 ? -18.933 34.060 -21.350 1.00 28.31 85 LEU A CA 1
ATOM 1084 C C . LEU A 1 85 ? -19.380 34.656 -22.679 1.00 30.88 85 LEU A C 1
ATOM 1085 O O . LEU A 1 85 ? -20.550 34.544 -23.056 1.00 30.07 85 LEU A O 1
ATOM 1101 N N . HIS A 1 86 ? -18.455 35.287 -23.404 1.00 31.96 86 HIS A N 1
ATOM 1102 C CA . HIS A 1 86 ? -18.776 35.859 -24.708 1.00 29.98 86 HIS A CA 1
ATOM 1103 C C . HIS A 1 86 ? -19.280 34.796 -25.685 1.00 28.50 86 HIS A C 1
ATOM 1104 O O . HIS A 1 86 ? -20.211 35.053 -26.457 1.00 31.96 86 HIS A O 1
ATOM 1118 N N . TRP A 1 87 ? -18.672 33.605 -25.684 1.00 26.52 87 TRP A N 1
ATOM 1119 C CA . TRP A 1 87 ? -19.106 32.559 -26.607 1.00 26.12 87 TRP A CA 1
ATOM 1120 C C . TRP A 1 87 ? -20.378 31.851 -26.143 1.00 34.40 87 TRP A C 1
ATOM 1121 O O . TRP A 1 87 ? -21.047 31.211 -26.963 1.00 30.95 87 TRP A O 1
ATOM 1142 N N . GLY A 1 88 ? -20.745 31.964 -24.867 1.00 26.93 88 GLY A N 1
ATOM 1143 C CA . GLY A 1 88 ? -22.016 31.432 -24.414 1.00 31.19 88 GLY A CA 1
ATOM 1144 C C . GLY A 1 88 ? -21.955 30.518 -23.206 1.00 30.66 88 GLY A C 1
ATOM 1145 O O . GLY A 1 88 ? -22.976 29.929 -22.839 1.00 29.95 88 GLY A O 1
ATOM 1149 N N . ALA A 1 89 ? -20.784 30.373 -22.591 1.00 25.99 89 ALA A N 1
ATOM 1150 C CA . ALA A 1 89 ? -20.696 29.595 -21.362 1.00 26.34 89 ALA A CA 1
ATOM 1151 C C . ALA A 1 89 ? -21.350 30.350 -20.215 1.00 29.84 89 ALA A C 1
ATOM 1152 O O . ALA A 1 89 ? -21.433 31.577 -20.222 1.00 31.08 89 ALA A O 1
ATOM 1159 N N . ASP A 1 90 ? -21.841 29.596 -19.236 1.00 28.23 90 ASP A N 1
ATOM 1160 C CA . ASP A 1 90 ? -22.386 30.134 -17.998 1.00 31.16 90 ASP A CA 1
ATOM 1161 C C . ASP A 1 90 ? -21.347 29.928 -16.899 1.00 26.85 90 ASP A C 1
ATOM 1162 O O . ASP A 1 90 ? -20.602 28.949 -16.918 1.00 28.10 90 ASP A O 1
ATOM 1171 N N . LEU A 1 91 ? -21.274 30.875 -15.965 1.00 28.53 91 LEU A N 1
ATOM 1172 C CA . LEU A 1 91 ? -20.327 30.819 -14.857 1.00 27.38 91 LEU A CA 1
ATOM 1173 C C . LEU A 1 91 ? -21.088 30.862 -13.544 1.00 29.90 91 LEU A C 1
ATOM 1174 O O . LEU A 1 91 ? -21.963 31.706 -13.360 1.00 31.62 91 LEU A O 1
ATOM 1190 N N . LEU A 1 92 ? -20.751 29.955 -12.640 1.00 28.29 92 LEU A N 1
ATOM 1191 C CA . LEU A 1 92 ? -21.283 29.965 -11.287 1.00 26.41 92 LEU A CA 1
ATOM 1192 C C . LEU A 1 92 ? -20.110 30.016 -10.320 1.00 24.76 92 LEU A C 1
ATOM 1193 O O . LEU A 1 92 ? -19.230 29.149 -10.346 1.00 25.13 92 LEU A O 1
ATOM 1209 N N . ARG A 1 93 ? -20.102 31.026 -9.455 1.00 33.29 93 ARG A N 1
ATOM 1210 C CA . ARG A 1 93 ? -19.098 31.100 -8.406 1.00 33.43 93 ARG A CA 1
ATOM 1211 C C . ARG A 1 93 ? -19.597 30.250 -7.244 1.00 31.00 93 ARG A C 1
ATOM 1212 O O . ARG A 1 93 ? -20.628 30.554 -6.634 1.00 36.91 93 ARG A O 1
ATOM 1233 N N . GLY A 1 94 ? -18.899 29.154 -6.986 1.00 28.73 94 GLY A N 1
ATOM 1234 C CA . GLY A 1 94 ? -19.324 28.192 -5.988 1.00 24.81 94 GLY A CA 1
ATOM 1235 C C . GLY A 1 94 ? -18.279 27.106 -5.859 1.00 25.06 94 GLY A C 1
ATOM 1236 O O . GLY A 1 94 ? -17.288 27.070 -6.597 1.00 25.78 94 GLY A O 1
ATOM 1240 N N . TYR A 1 95 ? -18.530 26.197 -4.923 1.00 27.51 95 TYR A N 1
ATOM 1241 C CA . TYR A 1 95 ? -17.579 25.160 -4.548 1.00 26.53 95 TYR A CA 1
ATOM 1242 C C . TYR A 1 95 ? -18.203 23.801 -4.840 1.00 26.30 95 TYR A C 1
ATOM 1243 O O . TYR A 1 95 ? -19.212 23.438 -4.227 1.00 24.52 95 TYR A O 1
ATOM 1261 N N . VAL A 1 96 ? -17.606 23.040 -5.762 1.00 22.84 96 VAL A N 1
ATOM 1262 C CA . VAL A 1 96 ? -18.159 21.731 -6.076 1.00 22.93 96 VAL A CA 1
ATOM 1263 C C . VAL A 1 96 ? -17.974 20.817 -4.881 1.00 28.89 96 VAL A C 1
ATOM 1264 O O . VAL A 1 96 ? -16.855 20.645 -4.385 1.00 25.52 96 VAL A O 1
ATOM 1277 N N . GLU A 1 97 ? -19.080 20.223 -4.425 1.00 29.40 97 GLU A N 1
ATOM 1278 C CA . GLU A 1 97 ? -19.081 19.322 -3.285 1.00 30.18 97 GLU A CA 1
ATOM 1279 C C . GLU A 1 97 ? -19.152 17.860 -3.672 1.00 29.72 97 GLU A C 1
ATOM 1280 O O . GLU A 1 97 ? -18.594 17.018 -2.964 1.00 28.98 97 GLU A O 1
ATOM 1292 N N . ASP A 1 98 ? -19.853 17.524 -4.751 1.00 29.73 98 ASP A N 1
ATOM 1293 C CA . ASP A 1 98 ? -20.072 16.122 -5.053 1.00 27.90 98 ASP A CA 1
ATOM 1294 C C . ASP A 1 98 ? -20.536 15.966 -6.492 1.00 29.34 98 ASP A C 1
ATOM 1295 O O . ASP A 1 98 ? -21.205 16.838 -7.053 1.00 28.29 98 ASP A O 1
ATOM 1304 N N . VAL A 1 99 ? -20.130 14.852 -7.084 1.00 28.17 99 VAL A N 1
ATOM 1305 C CA . VAL A 1 99 ? -20.563 14.432 -8.405 1.00 27.28 99 VAL A CA 1
ATOM 1306 C C . VAL A 1 99 ? -21.076 13.012 -8.254 1.00 35.52 99 VAL A C 1
ATOM 1307 O O . VAL A 1 99 ? -20.385 12.167 -7.674 1.00 28.80 99 VAL A O 1
ATOM 1320 N N . THR A 1 100 ? -22.291 12.759 -8.738 1.00 29.57 100 THR A N 1
ATOM 1321 C CA . THR A 1 100 ? -22.919 11.450 -8.631 1.00 28.57 100 THR A CA 1
ATOM 1322 C C . THR A 1 100 ? -23.259 10.936 -10.021 1.00 30.03 100 THR A C 1
ATOM 1323 O O . THR A 1 100 ? -23.785 11.677 -10.859 1.00 31.96 100 THR A O 1
ATOM 1334 N N . ASP A 1 101 ? -22.954 9.661 -10.247 1.00 33.71 101 ASP A N 1
ATOM 1335 C CA . ASP A 1 101 ? -23.241 8.994 -11.515 1.00 39.46 101 ASP A CA 1
ATOM 1336 C C . ASP A 1 101 ? -24.688 8.513 -11.512 1.00 34.39 101 ASP A C 1
ATOM 1337 O O . ASP A 1 101 ? -25.060 7.679 -10.678 1.00 35.51 101 ASP A O 1
ATOM 1346 N N . GLU A 1 102 ? -25.506 9.029 -12.440 1.00 33.01 102 GLU A N 1
ATOM 1347 C CA . GLU A 1 102 ? -26.907 8.639 -12.558 1.00 38.93 102 GLU A CA 1
ATOM 1348 C C . GLU A 1 102 ? -27.209 7.971 -13.897 1.00 45.84 102 GLU A C 1
ATOM 1349 O O . GLU A 1 102 ? -28.335 8.052 -14.395 1.00 44.20 102 GLU A O 1
ATOM 1361 N N . GLY A 1 103 ? -26.213 7.321 -14.500 1.00 40.88 103 GLY A N 1
ATOM 1362 C CA . GLY A 1 103 ? -26.442 6.601 -15.736 1.00 42.39 103 GLY A CA 1
ATOM 1363 C C . GLY A 1 103 ? -26.131 7.431 -16.962 1.00 39.36 103 GLY A C 1
ATOM 1364 O O . GLY A 1 103 ? -24.965 7.617 -17.321 1.00 40.98 103 GLY A O 1
ATOM 1368 N N . ASP A 1 104 ? -27.176 7.926 -17.618 1.00 37.76 104 ASP A N 1
ATOM 1369 C CA . ASP A 1 104 ? -27.014 8.752 -18.806 1.00 50.29 104 ASP A CA 1
ATOM 1370 C C . ASP A 1 104 ? -26.643 10.189 -18.483 1.00 38.71 104 ASP A C 1
ATOM 1371 O O . ASP A 1 104 ? -26.334 10.957 -19.400 1.00 35.70 104 ASP A O 1
ATOM 1380 N N . THR A 1 105 ? -26.659 10.568 -17.209 1.00 35.58 105 THR A N 1
ATOM 1381 C CA . THR A 1 105 ? -26.263 11.899 -16.794 1.00 40.57 105 THR A CA 1
ATOM 1382 C C . THR A 1 105 ? -25.534 11.802 -15.463 1.00 31.48 105 THR A C 1
ATOM 1383 O O . THR A 1 105 ? -25.530 10.764 -14.797 1.00 35.37 105 THR A O 1
ATOM 1394 N N . LEU A 1 106 ? -24.892 12.895 -15.102 1.00 28.05 106 LEU A N 1
ATOM 1395 C CA . LEU A 1 106 ? -24.261 13.040 -13.804 1.00 28.63 106 LEU A CA 1
ATOM 1396 C C . LEU A 1 106 ? -24.928 14.196 -13.082 1.00 28.60 106 LEU A C 1
ATOM 1397 O O . LEU A 1 106 ? -25.453 15.121 -13.710 1.00 27.85 106 LEU A O 1
ATOM 1413 N N . ALA A 1 107 ? -24.935 14.118 -11.757 1.00 28.13 107 ALA A N 1
ATOM 1414 C CA . ALA A 1 107 ? -25.491 15.162 -10.913 1.00 29.74 107 ALA A CA 1
ATOM 1415 C C . ALA A 1 107 ? -24.351 15.827 -10.148 1.00 27.50 107 ALA A C 1
ATOM 1416 O O . ALA A 1 107 ? -23.538 15.141 -9.518 1.00 29.84 107 ALA A O 1
ATOM 1423 N N . VAL A 1 108 ? -24.304 17.156 -10.195 1.00 26.90 108 VAL A N 1
ATOM 1424 C CA . VAL A 1 108 ? -23.229 17.944 -9.608 1.00 29.53 108 VAL A CA 1
ATOM 1425 C C . VAL A 1 108 ? -23.826 18.872 -8.553 1.00 29.61 108 VAL A C 1
ATOM 1426 O O . VAL A 1 108 ? -24.624 19.758 -8.877 1.00 26.46 108 VAL A O 1
ATOM 1439 N N . LYS A 1 109 ? -23.434 18.672 -7.297 1.00 29.51 109 LYS A N 1
ATOM 1440 C CA . LYS A 1 109 ? -23.875 19.504 -6.185 1.00 28.95 109 LYS A CA 1
ATOM 1441 C C . LYS A 1 109 ? -22.843 20.593 -5.912 1.00 26.47 109 LYS A C 1
ATOM 1442 O O . LYS A 1 109 ? -21.651 20.302 -5.752 1.00 26.14 109 LYS A O 1
ATOM 1461 N N . VAL A 1 110 ? -23.307 21.838 -5.826 1.00 26.31 110 VAL A N 1
ATOM 1462 C CA . VAL A 1 110 ? -22.439 22.999 -5.684 1.00 25.69 110 VAL A CA 1
ATOM 1463 C C . VAL A 1 110 ? -22.846 23.780 -4.437 1.00 26.18 110 VAL A C 1
ATOM 1464 O O . VAL A 1 110 ? -24.029 24.097 -4.260 1.00 26.67 110 VAL A O 1
ATOM 1477 N N . LYS A 1 111 ? -21.862 24.102 -3.590 1.00 26.09 111 LYS A N 1
ATOM 1478 C CA . LYS A 1 111 ? -22.073 25.001 -2.458 1.00 28.18 111 LYS A CA 1
ATOM 1479 C C . LYS A 1 111 ? -21.949 26.439 -2.948 1.00 28.39 111 LYS A C 1
ATOM 1480 O O . LYS A 1 111 ? -20.892 26.839 -3.462 1.00 29.95 111 LYS A O 1
ATOM 1499 N N . VAL A 1 112 ? -23.037 27.195 -2.823 1.00 28.29 112 VAL A N 1
ATOM 1500 C CA . VAL A 1 112 ? -23.127 28.568 -3.306 1.00 28.55 112 VAL A CA 1
ATOM 1501 C C . VAL A 1 112 ? -23.272 29.475 -2.090 1.00 31.11 112 VAL A C 1
ATOM 1502 O O . VAL A 1 112 ? -24.240 29.353 -1.333 1.00 30.89 112 VAL A O 1
ATOM 1515 N N . GLY A 1 113 ? -22.305 30.376 -1.902 1.00 32.88 113 GLY A N 1
ATOM 1516 C CA . GLY A 1 113 ? -22.256 31.219 -0.722 1.00 30.89 113 GLY A CA 1
ATOM 1517 C C . GLY A 1 113 ? -21.363 30.587 0.322 1.00 35.17 113 GLY A C 1
ATOM 1518 O O . GLY A 1 113 ? -21.551 29.413 0.640 1.00 43.92 113 GLY A O 1
ATOM 1522 N N . LYS A 1 114 ? -20.357 31.311 0.823 1.00 42.76 114 LYS A N 1
ATOM 1523 C CA . LYS A 1 114 ? -19.507 30.738 1.865 1.00 50.20 114 LYS A CA 1
ATOM 1524 C C . LYS A 1 114 ? -20.241 30.623 3.196 1.00 60.87 114 LYS A C 1
ATOM 1525 O O . LYS A 1 114 ? -19.941 29.724 3.990 1.00 58.39 114 LYS A O 1
ATOM 1544 N N . LYS A 1 115 ? -21.191 31.512 3.458 1.00 55.90 115 LYS A N 1
ATOM 1545 C CA . LYS A 1 115 ? -22.077 31.394 4.603 1.00 61.01 115 LYS A CA 1
ATOM 1546 C C . LYS A 1 115 ? -23.517 31.356 4.108 1.00 57.29 115 LYS A C 1
ATOM 1547 O O . LYS A 1 115 ? -23.817 31.764 2.979 1.00 48.13 115 LYS A O 1
ATOM 1551 N N . ASP A 1 116 ? -24.412 30.868 4.967 1.00 56.77 116 ASP A N 1
ATOM 1552 C CA . ASP A 1 116 ? -25.822 30.715 4.609 1.00 43.64 116 ASP A CA 1
ATOM 1553 C C . ASP A 1 116 ? -25.952 30.074 3.225 1.00 43.52 116 ASP A C 1
ATOM 1554 O O . ASP A 1 116 ? -26.650 30.573 2.340 1.00 49.38 116 ASP A O 1
ATOM 1558 N N . SER A 1 117 ? -25.271 28.948 3.046 1.00 38.73 117 SER A N 1
ATOM 1559 C CA . SER A 1 117 ? -25.051 28.398 1.716 1.00 35.69 117 SER A CA 1
ATOM 1560 C C . SER A 1 117 ? -26.301 27.717 1.167 1.00 46.64 117 SER A C 1
ATOM 1561 O O . SER A 1 117 ? -27.114 27.159 1.907 1.00 34.29 117 SER A O 1
ATOM 1569 N N . LEU A 1 118 ? -26.459 27.806 -0.148 1.00 37.67 118 LEU A N 1
ATOM 1570 C CA . LEU A 1 118 ? -27.389 26.982 -0.902 1.00 35.60 118 LEU A CA 1
ATOM 1571 C C . LEU A 1 118 ? -26.620 25.854 -1.580 1.00 28.68 118 LEU A C 1
ATOM 1572 O O . LEU A 1 118 ? -25.428 25.976 -1.842 1.00 28.94 118 LEU A O 1
ATOM 1588 N N . TYR A 1 119 ? -27.320 24.762 -1.890 1.00 35.36 119 TYR A N 1
ATOM 1589 C CA . TYR A 1 119 ? -26.700 23.575 -2.493 1.00 37.77 119 TYR A CA 1
ATOM 1590 C C . TYR A 1 119 ? -27.465 23.128 -3.737 1.00 34.57 119 TYR A C 1
ATOM 1591 O O . TYR A 1 119 ? -28.053 22.038 -3.776 1.00 29.27 119 TYR A O 1
ATOM 1609 N N . PRO A 1 120 ? -27.465 23.942 -4.789 1.00 30.71 120 PRO A N 1
ATOM 1610 C CA . PRO A 1 120 ? -28.090 23.499 -6.038 1.00 27.94 120 PRO A CA 1
ATOM 1611 C C . PRO A 1 120 ? -27.412 22.261 -6.601 1.00 27.75 120 PRO A C 1
ATOM 1612 O O . PRO A 1 120 ? -26.196 22.086 -6.486 1.00 30.35 120 PRO A O 1
ATOM 1623 N N . ILE A 1 121 ? -28.216 21.407 -7.235 1.00 27.40 121 ILE A N 1
ATOM 1624 C CA . ILE A 1 121 ? -27.741 20.198 -7.887 1.00 26.18 121 ILE A CA 1
ATOM 1625 C C . ILE A 1 121 ? -28.085 20.322 -9.365 1.00 30.93 121 ILE A C 1
ATOM 1626 O O . ILE A 1 121 ? -29.261 20.477 -9.724 1.00 34.79 121 ILE A O 1
ATOM 1642 N N . PHE A 1 122 ? -27.066 20.251 -10.215 1.00 29.63 122 PHE A N 1
ATOM 1643 C CA . PHE A 1 122 ? -27.221 20.365 -11.660 1.00 29.80 122 PHE A CA 1
ATOM 1644 C C . PHE A 1 122 ? -27.039 19.003 -12.312 1.00 31.74 122 PHE A C 1
ATOM 1645 O O . PHE A 1 122 ? -26.304 18.153 -11.804 1.00 31.34 122 PHE A O 1
ATOM 1662 N N . ARG A 1 123 ? -27.731 18.794 -13.433 1.00 29.89 123 ARG A N 1
ATOM 1663 C CA . ARG A 1 123 ? -27.626 17.567 -14.204 1.00 27.78 123 ARG A CA 1
ATOM 1664 C C . ARG A 1 123 ? -26.915 17.860 -15.516 1.00 25.90 123 ARG A C 1
ATOM 1665 O O . ARG A 1 123 ? -27.121 18.918 -16.115 1.00 27.28 123 ARG A O 1
ATOM 1672 N N . THR A 1 124 ? -26.076 16.921 -15.955 1.00 28.25 124 THR A N 1
ATOM 1673 C CA . THR A 1 124 ? -25.268 17.134 -17.141 1.00 25.51 124 THR A CA 1
ATOM 1674 C C . THR A 1 124 ? -24.944 15.798 -17.795 1.00 24.89 124 THR A C 1
ATOM 1675 O O . THR A 1 124 ? -24.933 14.753 -17.142 1.00 27.11 124 THR A O 1
ATOM 1686 N N . LYS A 1 125 ? -24.686 15.845 -19.102 1.00 23.70 125 LYS A N 1
ATOM 1687 C CA . LYS A 1 125 ? -24.259 14.655 -19.822 1.00 25.34 125 LYS A CA 1
ATOM 1688 C C . LYS A 1 125 ? -22.805 14.309 -19.522 1.00 25.75 125 LYS A C 1
ATOM 1689 O O . LYS A 1 125 ? -22.441 13.123 -19.525 1.00 23.48 125 LYS A O 1
ATOM 1708 N N . TYR A 1 126 ? -21.965 15.326 -19.288 1.00 24.27 126 TYR A N 1
ATOM 1709 C CA . TYR A 1 126 ? -20.529 15.151 -19.120 1.00 23.62 126 TYR A CA 1
ATOM 1710 C C . TYR A 1 126 ? -20.008 16.090 -18.042 1.00 21.90 126 TYR A C 1
ATOM 1711 O O . TYR A 1 126 ? -20.519 17.198 -17.857 1.00 26.26 126 TYR A O 1
ATOM 1729 N N . VAL A 1 127 ? -18.973 15.635 -17.348 1.00 23.63 127 VAL A N 1
ATOM 1730 C CA . VAL A 1 127 ? -18.267 16.418 -16.342 1.00 20.94 127 VAL A CA 1
ATOM 1731 C C . VAL A 1 127 ? -16.804 16.519 -16.763 1.00 22.76 127 VAL A C 1
ATOM 1732 O O . VAL A 1 127 ? -16.194 15.516 -17.150 1.00 25.99 127 VAL A O 1
ATOM 1745 N N . ILE A 1 128 ? -16.240 17.721 -16.674 1.00 23.64 128 ILE A N 1
ATOM 1746 C CA . ILE A 1 128 ? -14.815 17.957 -16.885 1.00 20.65 128 ILE A CA 1
ATOM 1747 C C . ILE A 1 128 ? -14.218 18.358 -15.541 1.00 20.60 128 ILE A C 1
ATOM 1748 O O . ILE A 1 128 ? -14.508 19.443 -15.025 1.00 24.16 128 ILE A O 1
ATOM 1764 N N . ALA A 1 129 ? -13.420 17.468 -14.960 1.00 20.04 129 ALA A N 1
ATOM 1765 C CA . ALA A 1 129 ? -12.772 17.712 -13.672 1.00 23.18 129 ALA A CA 1
ATOM 1766 C C . ALA A 1 129 ? -11.494 18.506 -13.916 1.00 22.39 129 ALA A C 1
ATOM 1767 O O . ALA A 1 129 ? -10.529 18.000 -14.501 1.00 23.01 129 ALA A O 1
ATOM 1774 N N . ALA A 1 130 ? -11.507 19.772 -13.506 1.00 20.46 130 ALA A N 1
ATOM 1775 C CA . ALA A 1 130 ? -10.439 20.720 -13.798 1.00 18.88 130 ALA A CA 1
ATOM 1776 C C . ALA A 1 130 ? -10.127 21.559 -12.579 1.00 18.63 130 ALA A C 1
ATOM 1777 O O . ALA A 1 130 ? -9.886 22.764 -12.686 1.00 21.92 130 ALA A O 1
ATOM 1784 N N . THR A 1 131 ? -10.162 20.947 -11.409 1.00 18.79 131 THR A N 1
ATOM 1785 C CA . THR A 1 131 ? -10.043 21.683 -10.161 1.00 19.32 131 THR A CA 1
ATOM 1786 C C . THR A 1 131 ? -8.612 21.733 -9.631 1.00 22.24 131 THR A C 1
ATOM 1787 O O . THR A 1 131 ? -8.361 22.424 -8.636 1.00 23.06 131 THR A O 1
ATOM 1798 N N . GLY A 1 132 ? -7.683 21.026 -10.263 1.00 22.03 132 GLY A N 1
ATOM 1799 C CA . GLY A 1 132 ? -6.258 21.167 -9.974 1.00 25.13 132 GLY A CA 1
ATOM 1800 C C . GLY A 1 132 ? -5.872 20.806 -8.549 1.00 21.99 132 GLY A C 1
ATOM 1801 O O . GLY A 1 132 ? -6.450 19.933 -7.897 1.00 24.42 132 GLY A O 1
ATOM 1805 N N . ILE A 1 133 ? -4.851 21.503 -8.072 1.00 21.14 133 ILE A N 1
ATOM 1806 C CA . ILE A 1 133 ? -4.185 21.216 -6.815 1.00 22.00 133 ILE A CA 1
ATOM 1807 C C . ILE A 1 133 ? -3.823 22.541 -6.158 1.00 23.31 133 ILE A C 1
ATOM 1808 O O . ILE A 1 133 ? -4.025 23.613 -6.725 1.00 25.01 133 ILE A O 1
ATOM 1824 N N . ILE A 1 134 ? -3.272 22.467 -4.954 1.00 21.17 134 ILE A N 1
ATOM 1825 C CA . ILE A 1 134 ? -2.639 23.636 -4.352 1.00 23.26 134 ILE A CA 1
ATOM 1826 C C . ILE A 1 134 ? -1.426 23.176 -3.552 1.00 28.17 134 ILE A C 1
ATOM 1827 O O . ILE A 1 134 ? -1.501 22.204 -2.789 1.00 24.61 134 ILE A O 1
ATOM 1843 N N . ASP A 1 135 ? -0.309 23.881 -3.744 1.00 25.74 135 ASP A N 1
ATOM 1844 C CA . ASP A 1 135 ? 0.956 23.542 -3.106 1.00 23.85 135 ASP A CA 1
ATOM 1845 C C . ASP A 1 135 ? 0.912 23.826 -1.617 1.00 24.19 135 ASP A C 1
ATOM 1846 O O . ASP A 1 135 ? 0.428 24.875 -1.182 1.00 25.33 135 ASP A O 1
ATOM 1855 N N . ASN A 1 136 ? 1.465 22.908 -0.837 1.00 24.77 136 ASN A N 1
ATOM 1856 C CA . ASN A 1 136 ? 1.671 23.169 0.576 1.00 23.05 136 ASN A CA 1
ATOM 1857 C C . ASN A 1 136 ? 2.742 24.230 0.745 1.00 24.36 136 ASN A C 1
ATOM 1858 O O . ASN A 1 136 ? 3.741 24.239 0.026 1.00 27.17 136 ASN A O 1
ATOM 1869 N N . LEU A 1 137 ? 2.525 25.137 1.704 1.00 23.77 137 LEU A N 1
ATOM 1870 C CA . LEU A 1 137 ? 3.481 26.173 2.024 1.00 22.78 137 LEU A CA 1
ATOM 1871 C C . LEU A 1 137 ? 4.033 25.954 3.422 1.00 28.00 137 LEU A C 1
ATOM 1872 O O . LEU A 1 137 ? 3.341 25.395 4.280 1.00 27.45 137 LEU A O 1
ATOM 1888 N N . PRO A 1 138 ? 5.264 26.396 3.678 1.00 26.59 138 PRO A N 1
ATOM 1889 C CA . PRO A 1 138 ? 5.802 26.333 5.042 1.00 27.81 138 PRO A CA 1
ATOM 1890 C C . PRO A 1 138 ? 4.926 27.157 5.967 1.00 28.89 138 PRO A C 1
ATOM 1891 O O . PRO A 1 138 ? 4.565 28.291 5.652 1.00 30.37 138 PRO A O 1
ATOM 1902 N N . GLN A 1 139 ? 4.549 26.568 7.094 1.00 27.00 139 GLN A N 1
ATOM 1903 C CA . GLN A 1 139 ? 3.597 27.211 7.993 1.00 28.92 139 GLN A CA 1
ATOM 1904 C C . GLN A 1 139 ? 4.358 28.049 9.008 1.00 28.75 139 GLN A C 1
ATOM 1905 O O . GLN A 1 139 ? 5.223 27.534 9.725 1.00 34.94 139 GLN A O 1
ATOM 1919 N N . LEU A 1 140 ? 4.097 29.352 8.992 1.00 28.65 140 LEU A N 1
ATOM 1920 C CA . LEU A 1 140 ? 4.619 30.302 9.957 1.00 29.89 140 LEU A CA 1
ATOM 1921 C C . LEU A 1 140 ? 3.461 30.922 10.732 1.00 28.70 140 LEU A C 1
ATOM 1922 O O . LEU A 1 140 ? 2.318 30.907 10.286 1.00 37.74 140 LEU A O 1
ATOM 1938 N N . GLU A 1 141 ? 3.763 31.466 11.916 1.00 35.34 141 GLU A N 1
ATOM 1939 C CA . GLU A 1 141 ? 2.735 32.163 12.683 1.00 35.69 141 GLU A CA 1
ATOM 1940 C C . GLU A 1 141 ? 2.078 33.268 11.855 1.00 46.18 141 GLU A C 1
ATOM 1941 O O . GLU A 1 141 ? 0.851 33.425 11.875 1.00 44.18 141 GLU A O 1
ATOM 1945 N N . ASP A 1 142 ? 2.880 34.044 11.126 1.00 41.18 142 ASP A N 1
ATOM 1946 C CA . ASP A 1 142 ? 2.401 35.114 10.243 1.00 37.89 142 ASP A CA 1
ATOM 1947 C C . ASP A 1 142 ? 2.496 34.649 8.789 1.00 31.71 142 ASP A C 1
ATOM 1948 O O . ASP A 1 142 ? 3.531 34.806 8.146 1.00 34.13 142 ASP A O 1
ATOM 1957 N N . MET A 1 143 ? 1.410 34.087 8.254 1.00 32.62 143 MET A N 1
ATOM 1958 C CA . MET A 1 143 ? 1.494 33.549 6.900 1.00 35.85 143 MET A CA 1
ATOM 1959 C C . MET A 1 143 ? 1.691 34.635 5.843 1.00 33.25 143 MET A C 1
ATOM 1960 O O . MET A 1 143 ? 2.095 34.316 4.724 1.00 30.17 143 MET A O 1
ATOM 1974 N N . GLN A 1 144 ? 1.407 35.901 6.156 1.00 33.61 144 GLN A N 1
ATOM 1975 C CA . GLN A 1 144 ? 1.629 36.964 5.179 1.00 37.05 144 GLN A CA 1
ATOM 1976 C C . GLN A 1 144 ? 3.105 37.111 4.836 1.00 34.65 144 GLN A C 1
ATOM 1977 O O . GLN A 1 144 ? 3.442 37.493 3.709 1.00 37.28 144 GLN A O 1
ATOM 1991 N N . ASN A 1 145 ? 3.996 36.790 5.782 1.00 32.63 145 ASN A N 1
ATOM 1992 C CA . ASN A 1 145 ? 5.433 36.828 5.518 1.00 30.86 145 ASN A CA 1
ATOM 1993 C C . ASN A 1 145 ? 5.814 35.841 4.424 1.00 27.99 145 ASN A C 1
ATOM 1994 O O . ASN A 1 145 ? 6.723 36.112 3.635 1.00 31.98 145 ASN A O 1
ATOM 2005 N N . VAL A 1 146 ? 5.121 34.705 4.356 1.00 26.58 146 VAL A N 1
ATOM 2006 C CA . VAL A 1 146 ? 5.326 33.741 3.282 1.00 30.03 146 VAL A CA 1
ATOM 2007 C C . VAL A 1 146 ? 4.683 34.224 1.988 1.00 30.70 146 VAL A C 1
ATOM 2008 O O . VAL A 1 146 ? 5.287 34.141 0.908 1.00 29.89 146 VAL A O 1
ATOM 2021 N N . TYR A 1 147 ? 3.438 34.709 2.079 1.00 29.27 147 TYR A N 1
ATOM 2022 C CA . TYR A 1 147 ? 2.706 35.149 0.896 1.00 31.68 147 TYR A CA 1
ATOM 2023 C C . TYR A 1 147 ? 3.404 36.305 0.203 1.00 28.80 147 TYR A C 1
ATOM 2024 O O . TYR A 1 147 ? 3.228 36.501 -1.002 1.00 31.54 147 TYR A O 1
ATOM 2042 N N . ASP A 1 148 ? 4.159 37.106 0.944 1.00 31.19 148 ASP A N 1
ATOM 2043 C CA . ASP A 1 148 ? 4.876 38.212 0.324 1.00 35.85 148 ASP A CA 1
ATOM 2044 C C . ASP A 1 148 ? 5.952 37.737 -0.647 1.00 34.27 148 ASP A C 1
ATOM 2045 O O . ASP A 1 148 ? 6.353 38.503 -1.530 1.00 33.93 148 ASP A O 1
ATOM 2054 N N . TYR A 1 149 ? 6.432 36.500 -0.512 1.00 26.08 149 TYR A N 1
ATOM 2055 C CA . TYR A 1 149 ? 7.467 35.994 -1.396 1.00 27.48 149 TYR A CA 1
ATOM 2056 C C . TYR A 1 149 ? 7.030 34.805 -2.230 1.00 24.50 149 TYR A C 1
ATOM 2057 O O . TYR A 1 149 ? 7.572 34.622 -3.321 1.00 29.55 149 TYR A O 1
ATOM 2075 N N . ALA A 1 150 ? 6.043 34.033 -1.782 1.00 26.48 150 ALA A N 1
ATOM 2076 C CA . ALA A 1 150 ? 5.586 32.850 -2.508 1.00 25.74 150 ALA A CA 1
ATOM 2077 C C . ALA A 1 150 ? 4.955 33.243 -3.837 1.00 24.01 150 ALA A C 1
ATOM 2078 O O . ALA A 1 150 ? 4.010 34.033 -3.872 1.00 25.50 150 ALA A O 1
ATOM 2085 N N . GLY A 1 151 ? 5.488 32.691 -4.929 1.00 29.77 151 GLY A N 1
ATOM 2086 C CA . GLY A 1 151 ? 5.052 33.024 -6.263 1.00 26.49 151 GLY A CA 1
ATOM 2087 C C . GLY A 1 151 ? 5.749 34.220 -6.865 1.00 22.67 151 GLY A C 1
ATOM 2088 O O . GLY A 1 151 ? 5.514 34.532 -8.041 1.00 31.49 151 GLY A O 1
ATOM 2092 N N . TYR A 1 152 ? 6.556 34.928 -6.088 1.00 26.03 152 TYR A N 1
ATOM 2093 C CA . TYR A 1 152 ? 7.344 36.031 -6.612 1.00 26.61 152 TYR A CA 1
ATOM 2094 C C . TYR A 1 152 ? 8.788 35.574 -6.796 1.00 31.72 152 TYR A C 1
ATOM 2095 O O . TYR A 1 152 ? 9.188 35.251 -7.917 1.00 32.83 152 TYR A O 1
ATOM 2113 N N . THR A 1 153 ? 9.573 35.513 -5.712 1.00 25.62 153 THR A N 1
ATOM 2114 C CA . THR A 1 153 ? 10.929 34.969 -5.761 1.00 26.92 153 THR A CA 1
ATOM 2115 C C . THR A 1 153 ? 11.074 33.656 -4.998 1.00 29.73 153 THR A C 1
ATOM 2116 O O . THR A 1 153 ? 12.119 33.005 -5.116 1.00 28.63 153 THR A O 1
ATOM 2127 N N . LEU A 1 154 ? 10.048 33.231 -4.258 1.00 28.23 154 LEU A N 1
ATOM 2128 C CA . LEU A 1 154 ? 10.022 31.925 -3.613 1.00 25.81 154 LEU A CA 1
ATOM 2129 C C . LEU A 1 154 ? 9.068 31.051 -4.416 1.00 28.21 154 LEU A C 1
ATOM 2130 O O . LEU A 1 154 ? 7.843 31.217 -4.345 1.00 30.13 154 LEU A O 1
ATOM 2146 N N . HIS A 1 155 ? 9.625 30.130 -5.182 1.00 22.88 155 HIS A N 1
ATOM 2147 C CA . HIS A 1 155 ? 8.873 29.425 -6.203 1.00 21.25 155 HIS A CA 1
ATOM 2148 C C . HIS A 1 155 ? 8.345 28.096 -5.686 1.00 29.56 155 HIS A C 1
ATOM 2149 O O . HIS A 1 155 ? 8.808 27.562 -4.674 1.00 28.57 155 HIS A O 1
ATOM 2163 N N . VAL A 1 156 ? 7.342 27.574 -6.386 1.00 25.03 156 VAL A N 1
ATOM 2164 C CA . VAL A 1 156 ? 6.795 26.261 -6.062 1.00 24.83 156 VAL A CA 1
ATOM 2165 C C . VAL A 1 156 ? 6.989 25.253 -7.176 1.00 28.44 156 VAL A C 1
ATOM 2166 O O . VAL A 1 156 ? 6.722 24.062 -6.961 1.00 27.55 156 VAL A O 1
ATOM 2189 N N B CYS A 1 157 ? 7.521 25.676 -8.326 0.51 21.86 157 CYS A N 1
ATOM 2190 C CA B CYS A 1 157 ? 7.525 24.886 -9.556 0.51 27.11 157 CYS A CA 1
ATOM 2191 C C B CYS A 1 157 ? 8.895 25.029 -10.214 0.51 23.57 157 CYS A C 1
ATOM 2192 O O B CYS A 1 157 ? 9.231 26.105 -10.716 0.51 25.17 157 CYS A O 1
ATOM 2200 N N . MET A 1 158 ? 9.683 23.953 -10.230 1.00 25.15 158 MET A N 1
ATOM 2201 C CA . MET A 1 158 ? 11.035 24.068 -10.743 1.00 38.69 158 MET A CA 1
ATOM 2202 C C . MET A 1 158 ? 11.048 24.303 -12.249 1.00 27.46 158 MET A C 1
ATOM 2203 O O . MET A 1 158 ? 11.840 25.104 -12.746 1.00 31.12 158 MET A O 1
ATOM 2217 N N . ILE A 1 159 ? 10.186 23.618 -13.000 1.00 24.19 159 ILE A N 1
ATOM 2218 C CA . ILE A 1 159 ? 10.262 23.803 -14.448 1.00 26.34 159 ILE A CA 1
ATOM 2219 C C . ILE A 1 159 ? 9.766 25.187 -14.836 1.00 30.97 159 ILE A C 1
ATOM 2220 O O . ILE A 1 159 ? 10.254 25.773 -15.816 1.00 29.58 159 ILE A O 1
ATOM 2236 N N . CYS A 1 160 ? 8.824 25.743 -14.071 1.00 26.59 160 CYS A N 1
ATOM 2237 C CA . CYS A 1 160 ? 8.331 27.094 -14.337 1.00 29.22 160 CYS A CA 1
ATOM 2238 C C . CYS A 1 160 ? 9.425 28.137 -14.172 1.00 27.80 160 CYS A C 1
ATOM 2239 O O . CYS A 1 160 ? 9.592 29.018 -15.024 1.00 31.00 160 CYS A O 1
ATOM 2247 N N . ASP A 1 161 ? 10.148 28.082 -13.048 1.00 27.77 161 ASP A N 1
ATOM 2248 C CA . ASP A 1 161 ? 10.963 29.196 -12.594 1.00 27.63 161 ASP A CA 1
ATOM 2249 C C . ASP A 1 161 ? 12.446 28.873 -12.486 1.00 26.82 161 ASP A C 1
ATOM 2250 O O . ASP A 1 161 ? 13.230 29.770 -12.156 1.00 27.34 161 ASP A O 1
ATOM 2259 N N . GLY A 1 162 ? 12.861 27.636 -12.773 1.00 25.14 162 GLY A N 1
ATOM 2260 C CA . GLY A 1 162 ? 14.257 27.285 -12.609 1.00 29.86 162 GLY A CA 1
ATOM 2261 C C . GLY A 1 162 ? 15.192 28.245 -13.320 1.00 30.23 162 GLY A C 1
ATOM 2262 O O . GLY A 1 162 ? 16.186 28.693 -12.750 1.00 26.24 162 GLY A O 1
ATOM 2266 N N . PHE A 1 163 ? 14.861 28.606 -14.564 1.00 26.15 163 PHE A N 1
ATOM 2267 C CA . PHE A 1 163 ? 15.711 29.516 -15.330 1.00 27.49 163 PHE A CA 1
ATOM 2268 C C . PHE A 1 163 ? 15.957 30.808 -14.575 1.00 27.47 163 PHE A C 1
ATOM 2269 O O . PHE A 1 163 ? 17.058 31.376 -14.625 1.00 29.32 163 PHE A O 1
ATOM 2286 N N . ASP A 1 164 ? 14.926 31.306 -13.905 1.00 28.09 164 ASP A N 1
ATOM 2287 C CA . ASP A 1 164 ? 14.989 32.561 -13.174 1.00 24.31 164 ASP A CA 1
ATOM 2288 C C . ASP A 1 164 ? 15.721 32.416 -11.838 1.00 34.42 164 ASP A C 1
ATOM 2289 O O . ASP A 1 164 ? 15.895 33.413 -11.128 1.00 35.80 164 ASP A O 1
ATOM 2298 N N . MET A 1 165 ? 16.156 31.204 -11.492 1.00 26.42 165 MET A N 1
ATOM 2299 C CA . MET A 1 165 ? 16.986 30.955 -10.323 1.00 24.86 165 MET A CA 1
ATOM 2300 C C . MET A 1 165 ? 18.458 30.765 -10.672 1.00 27.50 165 MET A C 1
ATOM 2301 O O . MET A 1 165 ? 19.265 30.536 -9.763 1.00 26.01 165 MET A O 1
ATOM 2315 N N . TRP A 1 166 ? 18.829 30.882 -11.954 1.00 26.06 166 TRP A N 1
ATOM 2316 C CA . TRP A 1 166 ? 20.125 30.412 -12.419 1.00 31.82 166 TRP A CA 1
ATOM 2317 C C . TRP A 1 166 ? 21.248 31.030 -11.605 1.00 26.96 166 TRP A C 1
ATOM 2318 O O . TRP A 1 166 ? 21.377 32.257 -11.521 1.00 25.95 166 TRP A O 1
ATOM 2339 N N . ASP A 1 167 ? 22.028 30.159 -10.979 1.00 25.07 167 ASP A N 1
ATOM 2340 C CA . ASP A 1 167 ? 23.243 30.538 -10.262 1.00 28.61 167 ASP A CA 1
ATOM 2341 C C . ASP A 1 167 ? 22.986 31.548 -9.151 1.00 30.78 167 ASP A C 1
ATOM 2342 O O . ASP A 1 167 ? 23.877 32.326 -8.794 1.00 32.28 167 ASP A O 1
ATOM 2351 N N . GLN A 1 168 ? 21.785 31.550 -8.585 1.00 25.75 168 GLN A N 1
ATOM 2352 C CA . GLN A 1 168 ? 21.502 32.380 -7.426 1.00 29.45 168 GLN A CA 1
ATOM 2353 C C . GLN A 1 168 ? 21.625 31.550 -6.159 1.00 28.90 168 GLN A C 1
ATOM 2354 O O . GLN A 1 168 ? 21.449 30.328 -6.179 1.00 28.39 168 GLN A O 1
ATOM 2368 N N . LYS A 1 169 ? 21.908 32.231 -5.046 1.00 26.53 169 LYS A N 1
ATOM 2369 C CA . LYS A 1 169 ? 21.810 31.596 -3.737 1.00 26.59 169 LYS A CA 1
ATOM 2370 C C . LYS A 1 169 ? 20.348 31.271 -3.437 1.00 29.53 169 LYS A C 1
ATOM 2371 O O . LYS A 1 169 ? 19.494 32.165 -3.414 1.00 28.60 169 LYS A O 1
ATOM 2383 N N . ALA A 1 170 ? 20.071 29.994 -3.195 1.00 27.20 170 ALA A N 1
ATOM 2384 C CA . ALA A 1 170 ? 18.723 29.465 -3.144 1.00 28.73 170 ALA A CA 1
ATOM 2385 C C . ALA A 1 170 ? 18.533 28.642 -1.883 1.00 29.37 170 ALA A C 1
ATOM 2386 O O . ALA A 1 170 ? 19.488 28.087 -1.335 1.00 31.32 170 ALA A O 1
ATOM 2393 N N . VAL A 1 171 ? 17.286 28.586 -1.418 1.00 26.20 171 VAL A N 1
ATOM 2394 C CA . VAL A 1 171 ? 16.878 27.658 -0.372 1.00 27.11 171 VAL A CA 1
ATOM 2395 C C . VAL A 1 171 ? 15.918 26.651 -0.987 1.00 25.43 171 VAL A C 1
ATOM 2396 O O . VAL A 1 171 ? 15.045 27.015 -1.785 1.00 30.88 171 VAL A O 1
ATOM 2409 N N . LEU A 1 172 ? 16.087 25.389 -0.623 1.00 22.30 172 LEU A N 1
ATOM 2410 C CA . LEU A 1 172 ? 15.126 24.345 -0.927 1.00 25.65 172 LEU A CA 1
ATOM 2411 C C . LEU A 1 172 ? 14.411 24.008 0.371 1.00 25.89 172 LEU A C 1
ATOM 2412 O O . LEU A 1 172 ? 15.051 23.594 1.343 1.00 26.57 172 LEU A O 1
ATOM 2428 N N . ILE A 1 173 ? 13.109 24.225 0.406 1.00 22.84 173 ILE A N 1
ATOM 2429 C CA . ILE A 1 173 ? 12.317 23.940 1.595 1.00 22.62 173 ILE A CA 1
ATOM 2430 C C . ILE A 1 173 ? 11.609 22.615 1.349 1.00 24.14 173 ILE A C 1
ATOM 2431 O O . ILE A 1 173 ? 10.747 22.510 0.470 1.00 28.11 173 ILE A O 1
ATOM 2447 N N . ALA A 1 174 ? 12.009 21.587 2.093 1.00 25.92 174 ALA A N 1
ATOM 2448 C CA . ALA A 1 174 ? 11.562 20.225 1.845 1.00 28.59 174 ALA A CA 1
ATOM 2449 C C . ALA A 1 174 ? 11.358 19.516 3.174 1.00 36.46 174 ALA A C 1
ATOM 2450 O O . ALA A 1 174 ? 12.219 19.603 4.052 1.00 46.50 174 ALA A O 1
ATOM 2457 N N . GLY A 1 175 ? 10.246 18.795 3.315 1.00 33.64 175 GLY A N 1
ATOM 2458 C CA . GLY A 1 175 ? 9.894 18.217 4.601 1.00 31.68 175 GLY A CA 1
ATOM 2459 C C . GLY A 1 175 ? 10.175 16.736 4.772 1.00 41.47 175 GLY A C 1
ATOM 2460 O O . GLY A 1 175 ? 10.024 16.206 5.875 1.00 49.28 175 GLY A O 1
ATOM 2464 N N . THR A 1 176 ? 10.573 16.053 3.701 1.00 38.39 176 THR A N 1
ATOM 2465 C CA . THR A 1 176 ? 10.887 14.629 3.733 1.00 34.90 176 THR A CA 1
ATOM 2466 C C . THR A 1 176 ? 12.167 14.401 2.941 1.00 34.79 176 THR A C 1
ATOM 2467 O O . THR A 1 176 ? 12.566 15.236 2.126 1.00 29.97 176 THR A O 1
ATOM 2478 N N . GLU A 1 177 ? 12.782 13.231 3.136 1.00 28.17 177 GLU A N 1
ATOM 2479 C CA . GLU A 1 177 ? 13.989 12.926 2.367 1.00 49.35 177 GLU A CA 1
ATOM 2480 C C . GLU A 1 177 ? 13.668 12.805 0.887 1.00 50.87 177 GLU A C 1
ATOM 2481 O O . GLU A 1 177 ? 14.461 13.232 0.036 1.00 33.55 177 GLU A O 1
ATOM 2493 N N . GLY A 1 178 ? 12.498 12.253 0.561 1.00 32.51 178 GLY A N 1
ATOM 2494 C CA . GLY A 1 178 ? 12.048 12.253 -0.816 1.00 27.76 178 GLY A CA 1
ATOM 2495 C C . GLY A 1 178 ? 11.947 13.646 -1.399 1.00 28.24 178 GLY A C 1
ATOM 2496 O O . GLY A 1 178 ? 12.210 13.844 -2.586 1.00 32.16 178 GLY A O 1
ATOM 2500 N N . GLN A 1 179 ? 11.564 14.630 -0.582 1.00 28.40 179 GLN A N 1
ATOM 2501 C CA . GLN A 1 179 ? 11.478 16.000 -1.067 1.00 24.79 179 GLN A CA 1
ATOM 2502 C C . GLN A 1 179 ? 12.851 16.666 -1.118 1.00 26.42 179 GLN A C 1
ATOM 2503 O O . GLN A 1 179 ? 13.090 17.513 -1.989 1.00 24.94 179 GLN A O 1
ATOM 2517 N N . ILE A 1 180 ? 13.776 16.264 -0.239 1.00 26.61 180 ILE A N 1
ATOM 2518 C CA . ILE A 1 180 ? 15.141 16.781 -0.307 1.00 25.73 180 ILE A CA 1
ATOM 2519 C C . ILE A 1 180 ? 15.822 16.315 -1.590 1.00 25.00 180 ILE A C 1
ATOM 2520 O O . ILE A 1 180 ? 16.732 16.986 -2.085 1.00 27.64 180 ILE A O 1
ATOM 2536 N N . ASN A 1 181 ? 15.383 15.178 -2.153 1.00 25.54 181 ASN A N 1
ATOM 2537 C CA . ASN A 1 181 ? 15.937 14.675 -3.411 1.00 31.24 181 ASN A CA 1
ATOM 2538 C C . ASN A 1 181 ? 15.919 15.737 -4.502 1.00 29.90 181 ASN A C 1
ATOM 2539 O O . ASN A 1 181 ? 16.747 15.697 -5.424 1.00 28.87 181 ASN A O 1
ATOM 2550 N N . ALA A 1 182 ? 14.998 16.696 -4.414 1.00 26.25 182 ALA A N 1
ATOM 2551 C CA . ALA A 1 182 ? 14.906 17.745 -5.422 1.00 25.19 182 ALA A CA 1
ATOM 2552 C C . ALA A 1 182 ? 16.161 18.605 -5.487 1.00 27.60 182 ALA A C 1
ATOM 2553 O O . ALA A 1 182 ? 16.406 19.247 -6.514 1.00 26.66 182 ALA A O 1
ATOM 2560 N N . ALA A 1 183 ? 16.964 18.639 -4.420 1.00 25.08 183 ALA A N 1
ATOM 2561 C CA . ALA A 1 183 ? 18.218 19.380 -4.474 1.00 28.01 183 ALA A CA 1
ATOM 2562 C C . ALA A 1 183 ? 19.110 18.882 -5.603 1.00 22.30 183 ALA A C 1
ATOM 2563 O O . ALA A 1 183 ? 19.846 19.668 -6.206 1.00 27.69 183 ALA A O 1
ATOM 2570 N N . PHE A 1 184 ? 19.019 17.598 -5.929 1.00 25.42 184 PHE A N 1
ATOM 2571 C CA . PHE A 1 184 ? 19.853 16.955 -6.928 1.00 28.57 184 PHE A CA 1
ATOM 2572 C C . PHE A 1 184 ? 19.234 17.026 -8.308 1.00 27.36 184 PHE A C 1
ATOM 2573 O O . PHE A 1 184 ? 19.726 16.376 -9.244 1.00 28.74 184 PHE A O 1
ATOM 2590 N N . VAL A 1 185 ? 18.157 17.790 -8.427 1.00 25.33 185 VAL A N 1
ATOM 2591 C CA . VAL A 1 185 ? 17.607 18.222 -9.698 1.00 28.47 185 VAL A CA 1
ATOM 2592 C C . VAL A 1 185 ? 17.750 19.729 -9.855 1.00 25.34 185 VAL A C 1
ATOM 2593 O O . VAL A 1 185 ? 18.167 20.220 -10.904 1.00 24.83 185 VAL A O 1
ATOM 2606 N N . LEU A 1 186 ? 17.410 20.474 -8.804 1.00 21.48 186 LEU A N 1
ATOM 2607 C CA . LEU A 1 186 ? 17.549 21.923 -8.792 1.00 21.53 186 LEU A CA 1
ATOM 2608 C C . LEU A 1 186 ? 18.979 22.365 -9.070 1.00 22.08 186 LEU A C 1
ATOM 2609 O O . LEU A 1 186 ? 19.187 23.457 -9.613 1.00 24.32 186 LEU A O 1
ATOM 2625 N N . ASN A 1 187 ? 19.975 21.547 -8.703 1.00 22.42 187 ASN A N 1
ATOM 2626 C CA . ASN A 1 187 ? 21.367 21.945 -8.878 1.00 25.79 187 ASN A CA 1
ATOM 2627 C C . ASN A 1 187 ? 21.734 22.136 -10.348 1.00 23.27 187 ASN A C 1
ATOM 2628 O O . ASN A 1 187 ? 22.725 22.813 -10.646 1.00 27.50 187 ASN A O 1
ATOM 2639 N N . TRP A 1 188 ? 20.944 21.576 -11.263 1.00 25.75 188 TRP A N 1
ATOM 2640 C CA . TRP A 1 188 ? 21.072 21.893 -12.681 1.00 26.35 188 TRP A CA 1
ATOM 2641 C C . TRP A 1 188 ? 21.019 23.397 -12.920 1.00 23.37 188 TRP A C 1
ATOM 2642 O O . TRP A 1 188 ? 21.786 23.940 -13.729 1.00 27.17 188 TRP A O 1
ATOM 2663 N N . PHE A 1 189 ? 20.113 24.084 -12.233 1.00 23.83 189 PHE A N 1
ATOM 2664 C CA . PHE A 1 189 ? 19.926 25.518 -12.401 1.00 24.31 189 PHE A CA 1
ATOM 2665 C C . PHE A 1 189 ? 20.870 26.328 -11.519 1.00 29.57 189 PHE A C 1
ATOM 2666 O O . PHE A 1 189 ? 21.392 27.365 -11.949 1.00 24.32 189 PHE A O 1
ATOM 2683 N N . THR A 1 190 ? 21.095 25.886 -10.281 1.00 26.58 190 THR A N 1
ATOM 2684 C CA . THR A 1 190 ? 22.005 26.593 -9.422 1.00 25.27 190 THR A CA 1
ATOM 2685 C C . THR A 1 190 ? 22.674 25.627 -8.451 1.00 27.76 190 THR A C 1
ATOM 2686 O O . THR A 1 190 ? 21.969 24.836 -7.808 1.00 27.58 190 THR A O 1
ATOM 2697 N N . PRO A 1 191 ? 24.004 25.669 -8.310 1.00 32.05 191 PRO A N 1
ATOM 2698 C CA . PRO A 1 191 ? 24.661 24.826 -7.299 1.00 29.67 191 PRO A CA 1
ATOM 2699 C C . PRO A 1 191 ? 24.565 25.380 -5.890 1.00 26.49 191 PRO A C 1
ATOM 2700 O O . PRO A 1 191 ? 24.971 24.696 -4.946 1.00 31.64 191 PRO A O 1
ATOM 2711 N N . TYR A 1 192 ? 24.070 26.599 -5.723 1.00 24.84 192 TYR A N 1
ATOM 2712 C CA . TYR A 1 192 ? 24.185 27.309 -4.450 1.00 24.81 192 TYR A CA 1
ATOM 2713 C C . TYR A 1 192 ? 22.957 27.061 -3.570 1.00 28.11 192 TYR A C 1
ATOM 2714 O O . TYR A 1 192 ? 22.256 27.981 -3.162 1.00 32.85 192 TYR A O 1
ATOM 2732 N N . ILE A 1 193 ? 22.739 25.785 -3.238 1.00 26.17 193 ILE A N 1
ATOM 2733 C CA . ILE A 1 193 ? 21.519 25.328 -2.575 1.00 29.11 193 ILE A CA 1
ATOM 2734 C C . ILE A 1 193 ? 21.775 25.149 -1.087 1.00 24.80 193 ILE A C 1
ATOM 2735 O O . ILE A 1 193 ? 22.723 24.461 -0.693 1.00 27.02 193 ILE A O 1
ATOM 2751 N N . THR A 1 194 ? 20.903 25.733 -0.270 1.00 24.35 194 THR A N 1
ATOM 2752 C CA . THR A 1 194 ? 20.797 25.413 1.151 1.00 27.32 194 THR A CA 1
ATOM 2753 C C . THR A 1 194 ? 19.476 24.687 1.393 1.00 23.86 194 THR A C 1
ATOM 2754 O O . THR A 1 194 ? 18.417 25.170 0.975 1.00 26.96 194 THR A O 1
ATOM 2765 N N . VAL A 1 195 ? 19.528 23.532 2.065 1.00 23.68 195 VAL A N 1
ATOM 2766 C CA . VAL A 1 195 ? 18.321 22.743 2.326 1.00 23.40 195 VAL A CA 1
ATOM 2767 C C . VAL A 1 195 ? 17.780 23.110 3.697 1.00 23.72 195 VAL A C 1
ATOM 2768 O O . VAL A 1 195 ? 18.518 23.070 4.686 1.00 28.16 195 VAL A O 1
ATOM 2781 N N . LEU A 1 196 ? 16.490 23.448 3.755 1.00 27.52 196 LEU A N 1
ATOM 2782 C CA . LEU A 1 196 ? 15.799 23.785 4.997 1.00 23.83 196 LEU A CA 1
ATOM 2783 C C . LEU A 1 196 ? 14.652 22.805 5.190 1.00 26.05 196 LEU A C 1
ATOM 2784 O O . LEU A 1 196 ? 13.774 22.703 4.329 1.00 28.31 196 LEU A O 1
ATOM 2800 N N . THR A 1 197 ? 14.656 22.074 6.303 1.00 24.16 197 THR A N 1
ATOM 2801 C CA . THR A 1 197 ? 13.567 21.132 6.523 1.00 26.15 197 THR A CA 1
ATOM 2802 C C . THR A 1 197 ? 12.443 21.720 7.370 1.00 27.52 197 THR A C 1
ATOM 2803 O O . THR A 1 197 ? 11.418 21.056 7.562 1.00 30.90 197 THR A O 1
ATOM 2814 N N . HIS A 1 198 ? 12.612 22.939 7.885 1.00 27.15 198 HIS A N 1
ATOM 2815 C CA . HIS A 1 198 ? 11.541 23.648 8.576 1.00 32.99 198 HIS A CA 1
ATOM 2816 C C . HIS A 1 198 ? 11.080 22.888 9.812 1.00 30.63 198 HIS A C 1
ATOM 2817 O O . HIS A 1 198 ? 9.905 22.934 10.183 1.00 29.79 198 HIS A O 1
ATOM 2831 N N . GLY A 1 199 ? 12.010 22.173 10.444 1.00 31.04 199 GLY A N 1
ATOM 2832 C CA . GLY A 1 199 ? 11.711 21.411 11.638 1.00 32.76 199 GLY A CA 1
ATOM 2833 C C . GLY A 1 199 ? 10.827 20.211 11.409 1.00 34.15 199 GLY A C 1
ATOM 2834 O O . GLY A 1 199 ? 10.293 19.660 12.368 1.00 37.50 199 GLY A O 1
ATOM 2838 N N . LEU A 1 200 ? 10.585 19.880 10.143 1.00 30.74 200 LEU A N 1
ATOM 2839 C CA . LEU A 1 200 ? 9.646 18.779 9.804 1.00 37.44 200 LEU A CA 1
ATOM 2840 C C . LEU A 1 200 ? 10.205 17.317 9.826 1.00 45.73 200 LEU A C 1
ATOM 2841 O O . LEU A 1 200 ? 9.457 16.337 9.985 1.00 87.58 200 LEU A O 1
ATOM 2857 N N . CYS A 1 201 ? 11.478 17.194 9.516 1.00 52.23 201 CYS A N 1
ATOM 2858 C CA . CYS A 1 201 ? 12.089 15.858 9.562 1.00 58.17 201 CYS A CA 1
ATOM 2859 C C . CYS A 1 201 ? 13.553 15.860 9.963 1.00 65.02 201 CYS A C 1
ATOM 2860 O O . CYS A 1 201 ? 14.261 16.848 9.788 1.00 55.06 201 CYS A O 1
ATOM 2868 N N . THR A 1 202 ? 13.982 14.746 10.519 1.00 48.84 202 THR A N 1
ATOM 2869 C CA . THR A 1 202 ? 15.394 14.605 10.880 1.00 60.04 202 THR A CA 1
ATOM 2870 C C . THR A 1 202 ? 15.985 13.866 9.692 1.00 48.47 202 THR A C 1
ATOM 2871 O O . THR A 1 202 ? 15.499 12.814 9.299 1.00 42.71 202 THR A O 1
ATOM 2882 N N . VAL A 1 203 ? 17.034 14.427 9.120 1.00 43.86 203 VAL A N 1
ATOM 2883 C CA . VAL A 1 203 ? 17.630 13.857 7.921 1.00 36.77 203 VAL A CA 1
ATOM 2884 C C . VAL A 1 203 ? 18.556 12.718 8.316 1.00 28.27 203 VAL A C 1
ATOM 2885 O O . VAL A 1 203 ? 19.298 12.818 9.300 1.00 28.41 203 VAL A O 1
ATOM 2898 N N . GLY A 1 204 ? 18.471 11.607 7.584 1.00 36.42 204 GLY A N 1
ATOM 2899 C CA . GLY A 1 204 ? 19.329 10.469 7.855 1.00 44.57 204 GLY A CA 1
ATOM 2900 C C . GLY A 1 204 ? 20.778 10.723 7.460 1.00 36.34 204 GLY A C 1
ATOM 2901 O O . GLY A 1 204 ? 21.116 11.669 6.744 1.00 36.69 204 GLY A O 1
ATOM 2905 N N . ASP A 1 205 ? 21.650 9.830 7.935 1.00 36.35 205 ASP A N 1
ATOM 2906 C CA . ASP A 1 205 ? 23.093 10.020 7.770 1.00 39.37 205 ASP A CA 1
ATOM 2907 C C . ASP A 1 205 ? 23.529 9.946 6.309 1.00 36.09 205 ASP A C 1
ATOM 2908 O O . ASP A 1 205 ? 24.395 10.716 5.878 1.00 36.32 205 ASP A O 1
ATOM 2917 N N . GLU A 1 206 ? 22.970 9.018 5.533 1.00 35.53 206 GLU A N 1
ATOM 2918 C CA . GLU A 1 206 ? 23.404 8.880 4.147 1.00 36.46 206 GLU A CA 1
ATOM 2919 C C . GLU A 1 206 ? 23.084 10.141 3.353 1.00 32.73 206 GLU A C 1
ATOM 2920 O O . GLU A 1 206 ? 23.915 10.618 2.568 1.00 30.58 206 GLU A O 1
ATOM 2932 N N . MET A 1 207 ? 21.883 10.696 3.545 1.00 34.32 207 MET A N 1
ATOM 2933 C CA . MET A 1 207 ? 21.524 11.935 2.868 1.00 26.66 207 MET A CA 1
ATOM 2934 C C . MET A 1 207 ? 22.362 13.107 3.360 1.00 26.70 207 MET A C 1
ATOM 2935 O O . MET A 1 207 ? 22.780 13.946 2.560 1.00 27.23 207 MET A O 1
ATOM 2949 N N . LYS A 1 208 ? 22.592 13.212 4.672 1.00 29.86 208 LYS A N 1
ATOM 2950 C CA . LYS A 1 208 ? 23.431 14.295 5.169 1.00 29.50 208 LYS A CA 1
ATOM 2951 C C . LYS A 1 208 ? 24.819 14.239 4.551 1.00 29.06 208 LYS A C 1
ATOM 2952 O O . LYS A 1 208 ? 25.409 15.278 4.227 1.00 27.93 208 LYS A O 1
ATOM 2971 N N . ALA A 1 209 ? 25.366 13.036 4.397 1.00 31.85 209 ALA A N 1
ATOM 2972 C CA . ALA A 1 209 ? 26.693 12.901 3.810 1.00 33.73 209 ALA A CA 1
ATOM 2973 C C . ALA A 1 209 ? 26.687 13.311 2.345 1.00 31.24 209 ALA A C 1
ATOM 2974 O O . ALA A 1 209 ? 27.652 13.917 1.861 1.00 31.93 209 ALA A O 1
ATOM 2981 N N . LYS A 1 210 ? 25.610 12.995 1.618 1.00 30.16 210 LYS A N 1
ATOM 2982 C CA . LYS A 1 210 ? 25.564 13.358 0.204 1.00 29.79 210 LYS A CA 1
ATOM 2983 C C . LYS A 1 210 ? 25.437 14.869 0.033 1.00 31.82 210 LYS A C 1
ATOM 2984 O O . LYS A 1 210 ? 26.118 15.467 -0.816 1.00 27.32 210 LYS A O 1
ATOM 3003 N N . LEU A 1 211 ? 24.600 15.510 0.854 1.00 26.00 211 LEU A N 1
ATOM 3004 C CA . LEU A 1 211 ? 24.484 16.966 0.815 1.00 25.59 211 LEU A CA 1
ATOM 3005 C C . LEU A 1 211 ? 25.823 17.626 1.139 1.00 29.28 211 LEU A C 1
ATOM 3006 O O . LEU A 1 211 ? 26.265 18.548 0.437 1.00 27.65 211 LEU A O 1
ATOM 3022 N N . ALA A 1 212 ? 26.507 17.137 2.182 1.00 27.83 212 ALA A N 1
ATOM 3023 C CA . ALA A 1 212 ? 27.798 17.709 2.552 1.00 33.14 212 ALA A CA 1
ATOM 3024 C C . ALA A 1 212 ? 28.815 17.528 1.430 1.00 29.42 212 ALA A C 1
ATOM 3025 O O . ALA A 1 212 ? 29.557 18.460 1.108 1.00 32.99 212 ALA A O 1
ATOM 3032 N N . ASP A 1 213 ? 28.826 16.353 0.791 1.00 27.65 213 ASP A N 1
ATOM 3033 C CA . ASP A 1 213 ? 29.748 16.094 -0.314 1.00 34.53 213 ASP A CA 1
ATOM 3034 C C . ASP A 1 213 ? 29.488 17.006 -1.509 1.00 34.56 213 ASP A C 1
ATOM 3035 O O . ASP A 1 213 ? 30.418 17.311 -2.264 1.00 33.36 213 ASP A O 1
ATOM 3044 N N . HIS A 1 214 ? 28.241 17.426 -1.714 1.00 30.90 214 HIS A N 1
ATOM 3045 C CA . HIS A 1 214 ? 27.892 18.370 -2.768 1.00 26.96 214 HIS A CA 1
ATOM 3046 C C . HIS A 1 214 ? 28.068 19.820 -2.349 1.00 29.09 214 HIS A C 1
ATOM 3047 O O . HIS A 1 214 ? 27.888 20.721 -3.181 1.00 30.81 214 HIS A O 1
ATOM 3061 N N . GLY A 1 215 ? 28.350 20.070 -1.078 1.00 26.93 215 GLY A N 1
ATOM 3062 C CA . GLY A 1 215 ? 28.486 21.428 -0.607 1.00 32.48 215 GLY A CA 1
ATOM 3063 C C . GLY A 1 215 ? 27.185 22.151 -0.342 1.00 29.47 215 GLY A C 1
ATOM 3064 O O . GLY A 1 215 ? 27.193 23.385 -0.292 1.00 31.70 215 GLY A O 1
ATOM 3068 N N . TYR A 1 216 ? 26.057 21.430 -0.188 1.00 29.26 216 TYR A N 1
ATOM 3069 C CA . TYR A 1 216 ? 24.769 22.068 0.069 1.00 27.55 216 TYR A CA 1
ATOM 3070 C C . TYR A 1 216 ? 24.534 22.095 1.570 1.00 26.87 216 TYR A C 1
ATOM 3071 O O . TYR A 1 216 ? 24.311 21.033 2.166 1.00 27.65 216 TYR A O 1
ATOM 3089 N N . PRO A 1 217 ? 24.567 23.254 2.223 1.00 27.56 217 PRO A N 1
ATOM 3090 C CA . PRO A 1 217 ? 24.334 23.281 3.670 1.00 28.91 217 PRO A CA 1
ATOM 3091 C C . PRO A 1 217 ? 22.918 22.831 4.012 1.00 31.12 217 PRO A C 1
ATOM 3092 O O . PRO A 1 217 ? 21.981 22.998 3.225 1.00 29.57 217 PRO A O 1
ATOM 3103 N N . LEU A 1 218 ? 22.771 22.237 5.198 1.00 26.96 218 LEU A N 1
ATOM 3104 C CA . LEU A 1 218 ? 21.483 21.736 5.679 1.00 30.73 218 LEU A CA 1
ATOM 3105 C C . LEU A 1 218 ? 21.164 22.366 7.028 1.00 27.31 218 LEU A C 1
ATOM 3106 O O . LEU A 1 218 ? 21.998 22.337 7.929 1.00 26.41 218 LEU A O 1
ATOM 3122 N N . HIS A 1 219 ? 19.957 22.906 7.167 1.00 26.11 219 HIS A N 1
ATOM 3123 C CA . HIS A 1 219 ? 19.468 23.425 8.442 1.00 31.41 219 HIS A CA 1
ATOM 3124 C C . HIS A 1 219 ? 18.101 22.832 8.743 1.00 30.37 219 HIS A C 1
ATOM 3125 O O . HIS A 1 219 ? 17.174 22.961 7.936 1.00 29.75 219 HIS A O 1
ATOM 3139 N N . GLU A 1 220 ? 17.963 22.212 9.919 1.00 32.51 220 GLU A N 1
ATOM 3140 C CA . GLU A 1 220 ? 16.730 21.512 10.261 1.00 30.37 220 GLU A CA 1
ATOM 3141 C C . GLU A 1 220 ? 15.827 22.300 11.200 1.00 30.38 220 GLU A C 1
ATOM 3142 O O . GLU A 1 220 ? 14.709 21.855 11.473 1.00 30.19 220 GLU A O 1
ATOM 3154 N N . ALA A 1 221 ? 16.251 23.467 11.666 1.00 28.74 221 ALA A N 1
ATOM 3155 C CA . ALA A 1 221 ? 15.413 24.255 12.555 1.00 37.90 221 ALA A CA 1
ATOM 3156 C C . ALA A 1 221 ? 14.273 24.938 11.792 1.00 35.48 221 ALA A C 1
ATOM 3157 O O . ALA A 1 221 ? 14.395 25.286 10.609 1.00 29.52 221 ALA A O 1
ATOM 3164 N N . ALA A 1 222 ? 13.158 25.137 12.497 1.00 36.27 222 ALA A N 1
ATOM 3165 C CA . ALA A 1 222 ? 11.976 25.774 11.918 1.00 32.73 222 ALA A CA 1
ATOM 3166 C C . ALA A 1 222 ? 12.294 27.178 11.413 1.00 33.87 222 ALA A C 1
ATOM 3167 O O . ALA A 1 222 ? 13.035 27.934 12.048 1.00 32.64 222 ALA A O 1
ATOM 3174 N N . ILE A 1 223 ? 11.746 27.512 10.239 1.00 34.01 223 ILE A N 1
ATOM 3175 C CA . ILE A 1 223 ? 11.845 28.863 9.693 1.00 26.41 223 ILE A CA 1
ATOM 3176 C C . ILE A 1 223 ? 10.935 29.795 10.475 1.00 28.80 223 ILE A C 1
ATOM 3177 O O . ILE A 1 223 ? 9.767 29.473 10.734 1.00 29.91 223 ILE A O 1
ATOM 3193 N N . THR A 1 224 ? 11.462 30.964 10.851 1.00 31.36 224 THR A N 1
ATOM 3194 C CA . THR A 1 224 ? 10.657 31.962 11.534 1.00 31.30 224 THR A CA 1
ATOM 3195 C C . THR A 1 224 ? 10.403 33.224 10.724 1.00 36.71 224 THR A C 1
ATOM 3196 O O . THR A 1 224 ? 9.413 33.912 10.998 1.00 35.28 224 THR A O 1
ATOM 3207 N N . LYS A 1 225 ? 11.233 33.544 9.732 1.00 33.02 225 LYS A N 1
ATOM 3208 C CA . LYS A 1 225 ? 10.982 34.764 8.976 1.00 31.43 225 LYS A CA 1
ATOM 3209 C C . LYS A 1 225 ? 11.691 34.720 7.633 1.00 30.22 225 LYS A C 1
ATOM 3210 O O . LYS A 1 225 ? 12.854 34.318 7.544 1.00 31.41 225 LYS A O 1
ATOM 3229 N N . PHE A 1 226 ? 10.986 35.169 6.601 1.00 31.25 226 PHE A N 1
ATOM 3230 C CA . PHE A 1 226 ? 11.604 35.454 5.318 1.00 32.80 226 PHE A CA 1
ATOM 3231 C C . PHE A 1 226 ? 11.963 36.936 5.259 1.00 33.89 226 PHE A C 1
ATOM 3232 O O . PHE A 1 226 ? 11.144 37.794 5.598 1.00 32.00 226 PHE A O 1
ATOM 3249 N N . LEU A 1 227 ? 13.202 37.226 4.881 1.00 32.73 227 LEU A N 1
ATOM 3250 C CA . LEU A 1 227 ? 13.693 38.591 4.782 1.00 29.42 227 LEU A CA 1
ATOM 3251 C C . LEU A 1 227 ? 13.693 39.041 3.328 1.00 34.60 227 LEU A C 1
ATOM 3252 O O . LEU A 1 227 ? 13.905 38.243 2.409 1.00 32.98 227 LEU A O 1
ATOM 3268 N N . GLY A 1 228 ? 13.467 40.329 3.125 1.00 31.97 228 GLY A N 1
ATOM 3269 C CA . GLY A 1 228 ? 13.496 40.880 1.789 1.00 36.48 228 GLY A CA 1
ATOM 3270 C C . GLY A 1 228 ? 12.685 42.157 1.717 1.00 41.72 228 GLY A C 1
ATOM 3271 O O . GLY A 1 228 ? 12.283 42.721 2.734 1.00 33.87 228 GLY A O 1
ATOM 3275 N N . GLU A 1 229 ? 12.440 42.587 0.479 1.00 34.48 229 GLU A N 1
ATOM 3276 C CA . GLU A 1 229 ? 11.659 43.792 0.230 1.00 37.44 229 GLU A CA 1
ATOM 3277 C C . GLU A 1 229 ? 11.079 43.729 -1.175 1.00 32.23 229 GLU A C 1
ATOM 3278 O O . GLU A 1 229 ? 11.678 43.143 -2.081 1.00 36.35 229 GLU A O 1
ATOM 3285 N N . ASP A 1 230 ? 9.904 44.330 -1.338 1.00 39.13 230 ASP A N 1
ATOM 3286 C CA . ASP A 1 230 ? 9.218 44.407 -2.633 1.00 34.29 230 ASP A CA 1
ATOM 3287 C C . ASP A 1 230 ? 9.116 43.038 -3.292 1.00 33.82 230 ASP A C 1
ATOM 3288 O O . ASP A 1 230 ? 9.342 42.888 -4.494 1.00 35.08 230 ASP A O 1
ATOM 3292 N N . HIS A 1 231 ? 8.766 42.028 -2.497 1.00 34.14 231 HIS A N 1
ATOM 3293 C CA . HIS A 1 231 ? 8.563 40.654 -2.954 1.00 33.73 231 HIS A CA 1
ATOM 3294 C C . HIS A 1 231 ? 9.849 39.980 -3.399 1.00 33.26 231 HIS A C 1
ATOM 3295 O O . HIS A 1 231 ? 9.792 38.903 -4.002 1.00 31.88 231 HIS A O 1
ATOM 3309 N N . LYS A 1 232 ? 11.003 40.581 -3.123 1.00 32.48 232 LYS A N 1
ATOM 3310 C CA . LYS A 1 232 ? 12.307 40.044 -3.499 1.00 33.45 232 LYS A CA 1
ATOM 3311 C C . LYS A 1 232 ? 13.004 39.547 -2.238 1.00 29.89 232 LYS A C 1
ATOM 3312 O O . LYS A 1 232 ? 13.380 40.349 -1.376 1.00 31.02 232 LYS A O 1
ATOM 3322 N N . MET A 1 233 ? 13.145 38.230 -2.122 1.00 29.48 233 MET A N 1
ATOM 3323 C CA . MET A 1 233 ? 13.838 37.637 -0.989 1.00 33.86 233 MET A CA 1
ATOM 3324 C C . MET A 1 233 ? 15.265 38.151 -0.892 1.00 35.09 233 MET A C 1
ATOM 3325 O O . MET A 1 233 ? 15.941 38.361 -1.905 1.00 33.56 233 MET A O 1
ATOM 3339 N N . SER A 1 234 ? 15.737 38.301 0.347 1.00 31.41 234 SER A N 1
ATOM 3340 C CA . SER A 1 234 ? 17.149 38.491 0.622 1.00 28.90 234 SER A CA 1
ATOM 3341 C C . SER A 1 234 ? 17.715 37.464 1.594 1.00 33.64 234 SER A C 1
ATOM 3342 O O . SER A 1 234 ? 18.940 37.313 1.652 1.00 32.33 234 SER A O 1
ATOM 3350 N N . GLY A 1 235 ? 16.876 36.750 2.339 1.00 30.23 235 GLY A N 1
ATOM 3351 C CA . GLY A 1 235 ? 17.393 35.782 3.289 1.00 32.15 235 GLY A CA 1
ATOM 3352 C C . GLY A 1 235 ? 16.283 35.122 4.082 1.00 32.33 235 GLY A C 1
ATOM 3353 O O . GLY A 1 235 ? 15.090 35.366 3.865 1.00 31.23 235 GLY A O 1
ATOM 3357 N N . VAL A 1 236 ? 16.705 34.271 5.018 1.00 31.86 236 VAL A N 1
ATOM 3358 C CA . VAL A 1 236 ? 15.798 33.482 5.844 1.00 29.08 236 VAL A CA 1
ATOM 3359 C C . VAL A 1 236 ? 16.364 33.404 7.254 1.00 32.00 236 VAL A C 1
ATOM 3360 O O . VAL A 1 236 ? 17.581 33.278 7.438 1.00 36.54 236 VAL A O 1
ATOM 3373 N N . GLU A 1 237 ? 15.480 33.474 8.248 1.00 29.55 237 GLU A N 1
ATOM 3374 C CA . GLU A 1 237 ? 15.844 33.301 9.649 1.00 31.52 237 GLU A CA 1
ATOM 3375 C C . GLU A 1 237 ? 15.168 32.064 10.217 1.00 30.13 237 GLU A C 1
ATOM 3376 O O . GLU A 1 237 ? 14.006 31.773 9.897 1.00 35.24 237 GLU A O 1
ATOM 3388 N N . LEU A 1 238 ? 15.900 31.344 11.063 1.00 33.59 238 LEU A N 1
ATOM 3389 C CA . LEU A 1 238 ? 15.395 30.157 11.732 1.00 35.16 238 LEU A CA 1
ATOM 3390 C C . LEU A 1 238 ? 15.280 30.394 13.232 1.00 29.10 238 LEU A C 1
ATOM 3391 O O . LEU A 1 238 ? 15.899 31.299 13.789 1.00 32.10 238 LEU A O 1
ATOM 3407 N N . VAL A 1 239 ? 14.464 29.556 13.875 1.00 42.81 239 VAL A N 1
ATOM 3408 C CA . VAL A 1 239 ? 14.147 29.734 15.287 1.00 45.50 239 VAL A CA 1
ATOM 3409 C C . VAL A 1 239 ? 15.373 29.535 16.170 1.00 40.69 239 VAL A C 1
ATOM 3410 O O . VAL A 1 239 ? 15.413 30.049 17.292 1.00 37.39 239 VAL A O 1
ATOM 3423 N N . ASP A 1 240 ? 16.383 28.803 15.708 1.00 46.13 240 ASP A N 1
ATOM 3424 C CA . ASP A 1 240 ? 17.592 28.617 16.498 1.00 54.75 240 ASP A CA 1
ATOM 3425 C C . ASP A 1 240 ? 18.599 29.751 16.314 1.00 48.43 240 ASP A C 1
ATOM 3426 O O . ASP A 1 240 ? 19.730 29.640 16.796 1.00 45.08 240 ASP A O 1
ATOM 3435 N N . GLY A 1 241 ? 18.221 30.831 15.620 1.00 37.02 241 GLY A N 1
ATOM 3436 C CA . GLY A 1 241 ? 19.096 31.971 15.436 1.00 41.03 241 GLY A CA 1
ATOM 3437 C C . GLY A 1 241 ? 19.889 31.972 14.145 1.00 42.82 241 GLY A C 1
ATOM 3438 O O . GLY A 1 241 ? 20.528 32.982 13.832 1.00 39.12 241 GLY A O 1
ATOM 3442 N N . THR A 1 242 ? 19.880 30.871 13.399 1.00 37.95 242 THR A N 1
ATOM 3443 C CA . THR A 1 242 ? 20.550 30.823 12.108 1.00 41.99 242 THR A CA 1
ATOM 3444 C C . THR A 1 242 ? 19.955 31.862 11.161 1.00 56.36 242 THR A C 1
ATOM 3445 O O . THR A 1 242 ? 18.733 31.985 11.033 1.00 43.51 242 THR A O 1
ATOM 3456 N N . VAL A 1 243 ? 20.826 32.611 10.498 1.00 41.01 243 VAL A N 1
ATOM 3457 C CA . VAL A 1 243 ? 20.433 33.534 9.442 1.00 40.39 243 VAL A CA 1
ATOM 3458 C C . VAL A 1 243 ? 21.253 33.187 8.210 1.00 41.66 243 VAL A C 1
ATOM 3459 O O . VAL A 1 243 ? 22.424 32.812 8.325 1.00 49.61 243 VAL A O 1
ATOM 3472 N N . MET A 1 244 ? 20.632 33.269 7.038 1.00 35.84 244 MET A N 1
ATOM 3473 C CA . MET A 1 244 ? 21.320 32.956 5.798 1.00 39.32 244 MET A CA 1
ATOM 3474 C C . MET A 1 244 ? 20.861 33.912 4.709 1.00 37.36 244 MET A C 1
ATOM 3475 O O . MET A 1 244 ? 19.773 34.484 4.778 1.00 36.70 244 MET A O 1
ATOM 3489 N N . GLU A 1 245 ? 21.709 34.080 3.701 1.00 35.18 245 GLU A N 1
ATOM 3490 C CA . GLU A 1 245 ? 21.385 34.888 2.537 1.00 35.97 245 GLU A CA 1
ATOM 3491 C C . GLU A 1 245 ? 20.841 34.008 1.416 1.00 34.93 245 GLU A C 1
ATOM 3492 O O . GLU A 1 245 ? 21.355 32.917 1.157 1.00 35.14 245 GLU A O 1
ATOM 3499 N N . ALA A 1 246 ? 19.773 34.474 0.781 1.00 29.00 246 ALA A N 1
ATOM 3500 C CA . ALA A 1 246 ? 19.194 33.789 -0.366 1.00 29.70 246 ALA A CA 1
ATOM 3501 C C . ALA A 1 246 ? 18.310 34.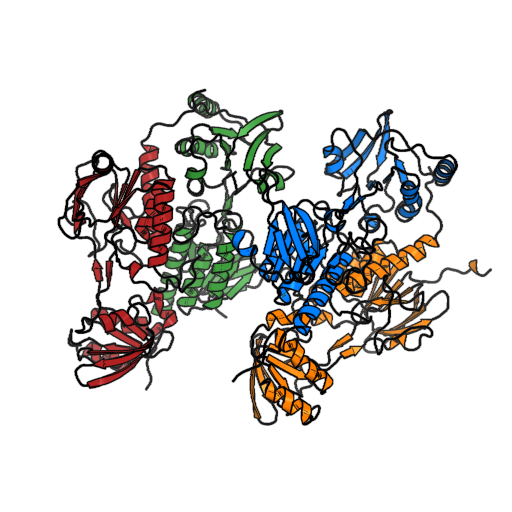773 -1.111 1.00 28.97 246 ALA A C 1
ATOM 3502 O O . ALA A 1 246 ? 17.546 35.521 -0.495 1.00 33.17 246 ALA A O 1
ATOM 3509 N N . THR A 1 247 ? 18.426 34.777 -2.435 1.00 30.38 247 THR A N 1
ATOM 3510 C CA . THR A 1 247 ? 17.610 35.645 -3.265 1.00 28.09 247 THR A CA 1
ATOM 3511 C C . THR A 1 247 ? 16.469 34.898 -3.940 1.00 27.24 247 THR A C 1
ATOM 3512 O O . THR A 1 247 ? 15.667 35.521 -4.637 1.00 30.99 247 THR A O 1
ATOM 3523 N N . THR A 1 248 ? 16.361 33.590 -3.725 1.00 25.58 248 THR A N 1
ATOM 3524 C CA . THR A 1 248 ? 15.304 32.796 -4.330 1.00 29.86 248 THR A CA 1
ATOM 3525 C C . THR A 1 248 ? 15.206 31.482 -3.572 1.00 26.51 248 THR A C 1
ATOM 3526 O O . THR A 1 248 ? 16.013 31.186 -2.688 1.00 28.52 248 THR A O 1
ATOM 3537 N N . GLY A 1 249 ? 14.210 30.692 -3.939 1.00 27.93 249 GLY A N 1
ATOM 3538 C CA . GLY A 1 249 ? 14.027 29.397 -3.314 1.00 36.38 249 GLY A CA 1
ATOM 3539 C C . GLY A 1 249 ? 12.996 28.573 -4.055 1.00 24.09 249 GLY A C 1
ATOM 3540 O O . GLY A 1 249 ? 12.278 29.062 -4.930 1.00 24.96 249 GLY A O 1
ATOM 3544 N N . LEU A 1 250 ? 12.950 27.296 -3.696 1.00 23.89 250 LEU A N 1
ATOM 3545 C CA . LEU A 1 250 ? 11.948 26.368 -4.197 1.00 23.80 250 LEU A CA 1
ATOM 3546 C C . LEU A 1 250 ? 11.291 25.685 -3.012 1.00 21.15 250 LEU A C 1
ATOM 3547 O O . LEU A 1 250 ? 11.985 25.114 -2.167 1.00 25.92 250 LEU A O 1
ATOM 3563 N N . ILE A 1 251 ? 9.967 25.748 -2.945 1.00 22.10 251 ILE A N 1
ATOM 3564 C CA . ILE A 1 251 ? 9.205 25.002 -1.950 1.00 27.14 251 ILE A CA 1
ATOM 3565 C C . ILE A 1 251 ? 8.871 23.643 -2.538 1.00 23.71 251 ILE A C 1
ATOM 3566 O O . ILE A 1 251 ? 8.209 23.565 -3.574 1.00 24.95 251 ILE A O 1
ATOM 3582 N N . ASN A 1 252 ? 9.304 22.567 -1.876 1.00 23.40 252 ASN A N 1
ATOM 3583 C CA . ASN A 1 252 ? 8.977 21.216 -2.320 1.00 22.30 252 ASN A CA 1
ATOM 3584 C C . ASN A 1 252 ? 8.376 20.457 -1.134 1.00 26.08 252 ASN A C 1
ATOM 3585 O O . ASN A 1 252 ? 9.005 19.573 -0.551 1.00 24.51 252 ASN A O 1
ATOM 3596 N N . MET A 1 253 ? 7.137 20.817 -0.785 1.00 26.09 253 MET A N 1
ATOM 3597 C CA . MET A 1 253 ? 6.461 20.263 0.381 1.00 27.05 253 MET A CA 1
ATOM 3598 C C . MET A 1 253 ? 5.188 19.509 0.015 1.00 28.37 253 MET A C 1
ATOM 3599 O O . MET A 1 253 ? 4.371 19.236 0.889 1.00 28.66 253 MET A O 1
ATOM 3613 N N . GLY A 1 254 ? 5.011 19.147 -1.253 1.00 26.09 254 GLY A N 1
ATOM 3614 C CA . GLY A 1 254 ? 3.829 18.407 -1.651 1.00 30.51 254 GLY A CA 1
ATOM 3615 C C . GLY A 1 254 ? 2.660 19.318 -1.967 1.00 24.44 254 GLY A C 1
ATOM 3616 O O . GLY A 1 254 ? 2.753 20.547 -1.941 1.00 24.45 254 GLY A O 1
ATOM 3620 N N . SER A 1 255 ? 1.528 18.688 -2.279 1.00 25.88 255 SER A N 1
ATOM 3621 C CA . SER A 1 255 ? 0.330 19.401 -2.695 1.00 28.32 255 SER A CA 1
ATOM 3622 C C . SER A 1 255 ? -0.904 18.737 -2.098 1.00 30.50 255 SER A C 1
ATOM 3623 O O . SER A 1 255 ? -0.882 17.561 -1.732 1.00 31.91 255 SER A O 1
ATOM 3631 N N . VAL A 1 256 ? -1.984 19.513 -2.005 1.00 22.53 256 VAL A N 1
ATOM 3632 C CA . VAL A 1 256 ? -3.324 19.000 -1.727 1.00 21.86 256 VAL A CA 1
ATOM 3633 C C . VAL A 1 256 ? -4.072 18.945 -3.050 1.00 21.27 256 VAL A C 1
ATOM 3634 O O . VAL A 1 256 ? -4.106 19.938 -3.785 1.00 27.28 256 VAL A O 1
ATOM 3647 N N . TYR A 1 257 ? -4.688 17.805 -3.349 1.00 24.45 257 TYR A N 1
ATOM 3648 C CA . TYR A 1 257 ? -5.406 17.605 -4.612 1.00 24.38 257 TYR A CA 1
ATOM 3649 C C . TYR A 1 257 ? -6.897 17.890 -4.434 1.00 24.15 257 TYR A C 1
ATOM 3650 O O . TYR A 1 257 ? -7.513 17.437 -3.458 1.00 26.98 257 TYR A O 1
ATOM 3668 N N . HIS A 1 258 ? -7.469 18.675 -5.351 1.00 22.26 258 HIS A N 1
ATOM 3669 C CA . HIS A 1 258 ? -8.897 19.031 -5.285 1.00 22.45 258 HIS A CA 1
ATOM 3670 C C . HIS A 1 258 ? -9.699 17.964 -6.016 1.00 25.33 258 HIS A C 1
ATOM 3671 O O . HIS A 1 258 ? -10.178 18.156 -7.138 1.00 26.80 258 HIS A O 1
ATOM 3685 N N . ASN A 1 259 ? -9.856 16.818 -5.353 1.00 22.75 259 ASN A N 1
ATOM 3686 C CA . ASN A 1 259 ? -10.480 15.673 -5.998 1.00 24.81 259 ASN A CA 1
ATOM 3687 C C . ASN A 1 259 ? -11.512 14.974 -5.119 1.00 23.30 259 ASN A C 1
ATOM 3688 O O . ASN A 1 259 ? -12.021 13.915 -5.515 1.00 22.83 259 ASN A O 1
ATOM 3699 N N . HIS A 1 260 ? -11.858 15.526 -3.956 1.00 21.83 260 HIS A N 1
ATOM 3700 C CA . HIS A 1 260 ? -12.719 14.782 -3.039 1.00 27.80 260 HIS A CA 1
ATOM 3701 C C . HIS A 1 260 ? -14.090 14.508 -3.635 1.00 23.43 260 HIS A C 1
ATOM 3702 O O . HIS A 1 260 ? -14.682 13.461 -3.350 1.00 26.65 260 HIS A O 1
ATOM 3716 N N . TYR A 1 261 ? -14.604 15.412 -4.480 1.00 23.96 261 TYR A N 1
ATOM 3717 C CA . TYR A 1 261 ? -15.955 15.280 -5.005 1.00 27.53 261 TYR A CA 1
ATOM 3718 C C . TYR A 1 261 ? -16.104 14.128 -5.989 1.00 28.05 261 TYR A C 1
ATOM 3719 O O . TYR A 1 261 ? -17.241 13.818 -6.374 1.00 23.54 261 TYR A O 1
ATOM 3737 N N . LEU A 1 262 ? -14.999 13.465 -6.362 1.00 25.31 262 LEU A N 1
ATOM 3738 C CA . LEU A 1 262 ? -15.014 12.331 -7.278 1.00 24.28 262 LEU A CA 1
ATOM 3739 C C . LEU A 1 262 ? -14.807 10.995 -6.582 1.00 26.68 262 LEU A C 1
ATOM 3740 O O . LEU A 1 262 ? -14.908 9.951 -7.234 1.00 29.26 262 LEU A O 1
ATOM 3756 N N . LYS A 1 263 ? -14.510 11.002 -5.284 1.00 24.32 263 LYS A N 1
ATOM 3757 C CA . LYS A 1 263 ? -14.157 9.785 -4.563 1.00 28.44 263 LYS A CA 1
ATOM 3758 C C . LYS A 1 263 ? -15.328 8.824 -4.392 1.00 25.60 263 LYS A C 1
ATOM 3759 O O . LYS A 1 263 ? -15.109 7.679 -3.975 1.00 29.68 263 LYS A O 1
ATOM 3778 N N . GLY A 1 264 ? -16.555 9.262 -4.637 1.00 29.44 264 GLY A N 1
ATOM 3779 C CA . GLY A 1 264 ? -17.705 8.384 -4.552 1.00 29.40 264 GLY A CA 1
ATOM 3780 C C . GLY A 1 264 ? -18.076 7.712 -5.849 1.00 30.04 264 GLY A C 1
ATOM 3781 O O . GLY A 1 264 ? -19.078 7.001 -5.885 1.00 29.23 264 GLY A O 1
ATOM 3785 N N . ILE A 1 265 ? -17.317 7.950 -6.920 1.00 26.45 265 ILE A N 1
ATOM 3786 C CA . ILE A 1 265 ? -17.642 7.445 -8.252 1.00 28.82 265 ILE A CA 1
ATOM 3787 C C . ILE A 1 265 ? -16.927 6.118 -8.464 1.00 26.93 265 ILE A C 1
ATOM 3788 O O . ILE A 1 265 ? -15.696 6.069 -8.483 1.00 31.45 265 ILE A O 1
ATOM 3804 N N . GLU A 1 266 ? -17.687 5.047 -8.657 1.00 29.32 266 GLU A N 1
ATOM 3805 C CA . GLU A 1 266 ? -17.090 3.763 -8.989 1.00 26.06 266 GLU A CA 1
ATOM 3806 C C . GLU A 1 266 ? -16.667 3.761 -10.455 1.00 28.30 266 GLU A C 1
ATOM 3807 O O . GLU A 1 266 ? -17.305 4.393 -11.300 1.00 33.20 266 GLU A O 1
ATOM 3819 N N . GLY A 1 267 ? -15.563 3.070 -10.738 1.00 43.15 267 GLY A N 1
ATOM 3820 C CA . GLY A 1 267 ? -15.053 2.930 -12.090 1.00 33.25 267 GLY A CA 1
ATOM 3821 C C . GLY A 1 267 ? -14.039 3.959 -12.525 1.00 36.96 267 GLY A C 1
ATOM 3822 O O . GLY A 1 267 ? -13.718 4.018 -13.717 1.00 36.72 267 GLY A O 1
ATOM 3826 N N . LEU A 1 268 ? -13.509 4.758 -11.608 1.00 27.37 268 LEU A N 1
ATOM 3827 C CA . LEU A 1 268 ? -12.481 5.740 -11.921 1.00 26.64 268 LEU A CA 1
ATOM 3828 C C . LEU A 1 268 ? -11.112 5.157 -11.599 1.00 35.34 268 LEU A C 1
ATOM 3829 O O . LEU A 1 268 ? -10.886 4.662 -10.487 1.00 28.28 268 LEU A O 1
ATOM 3845 N N . GLU A 1 269 ? -10.199 5.224 -12.555 1.00 29.13 269 GLU A N 1
ATOM 3846 C CA . GLU A 1 269 ? -8.845 4.738 -12.331 1.00 26.85 269 GLU A CA 1
ATOM 3847 C C . GLU A 1 269 ? -7.994 5.873 -11.774 1.00 28.75 269 GLU A C 1
ATOM 3848 O O . GLU A 1 269 ? -7.863 6.933 -12.403 1.00 28.52 269 GLU A O 1
ATOM 3860 N N . TRP A 1 270 ? -7.390 5.632 -10.619 1.00 24.24 270 TRP A N 1
ATOM 3861 C CA . TRP A 1 270 ? -6.540 6.595 -9.945 1.00 26.79 270 TRP A CA 1
ATOM 3862 C C . TRP A 1 270 ? -5.090 6.140 -10.019 1.00 26.91 270 TRP A C 1
ATOM 3863 O O . TRP A 1 270 ? -4.799 4.943 -10.041 1.00 33.02 270 TRP A O 1
ATOM 3884 N N . ASP A 1 271 ? -4.185 7.106 -10.079 1.00 27.52 271 ASP A N 1
ATOM 3885 C CA . ASP A 1 271 ? -2.752 6.886 -9.875 1.00 28.15 271 ASP A CA 1
ATOM 3886 C C . ASP A 1 271 ? -2.358 7.775 -8.705 1.00 27.54 271 ASP A C 1
ATOM 3887 O O . ASP A 1 271 ? -2.054 8.953 -8.889 1.00 30.09 271 ASP A O 1
ATOM 3896 N N . GLY A 1 272 ? -2.377 7.221 -7.501 1.00 33.28 272 GLY A N 1
ATOM 3897 C CA . GLY A 1 272 ? -2.277 8.074 -6.331 1.00 32.65 272 GLY A CA 1
ATOM 3898 C C . GLY A 1 272 ? -3.487 8.986 -6.283 1.00 26.24 272 GLY A C 1
ATOM 3899 O O . GLY A 1 272 ? -4.628 8.527 -6.342 1.00 31.36 272 GLY A O 1
ATOM 3903 N N . GLU A 1 273 ? -3.250 10.291 -6.181 1.00 23.10 273 GLU A N 1
ATOM 3904 C CA . GLU A 1 273 ? -4.321 11.278 -6.173 1.00 27.72 273 GLU A CA 1
ATOM 3905 C C . GLU A 1 273 ? -4.673 11.796 -7.561 1.00 24.74 273 GLU A C 1
ATOM 3906 O O . GLU A 1 273 ? -5.646 12.544 -7.687 1.00 23.68 273 GLU A O 1
ATOM 3918 N N . ASN A 1 274 ? -3.937 11.391 -8.594 1.00 23.21 274 ASN A N 1
ATOM 3919 C CA . ASN A 1 274 ? -4.190 11.830 -9.957 1.00 23.74 274 ASN A CA 1
ATOM 3920 C C . ASN A 1 274 ? -5.145 10.868 -10.654 1.00 25.35 274 ASN A C 1
ATOM 3921 O O . ASN A 1 274 ? -5.240 9.689 -10.309 1.00 25.13 274 ASN A O 1
ATOM 3932 N N . LEU A 1 275 ? -5.841 11.383 -11.667 1.00 22.60 275 LEU A N 1
ATOM 3933 C CA . LEU A 1 275 ? -6.701 10.572 -12.516 1.00 21.90 275 LEU A CA 1
ATOM 3934 C C . LEU A 1 275 ? -5.949 10.152 -13.773 1.00 25.60 275 LEU A C 1
ATOM 3935 O O . LEU A 1 275 ? -5.277 10.974 -14.410 1.00 25.98 275 LEU A O 1
ATOM 3951 N N . VAL A 1 276 ? -6.073 8.881 -14.127 1.00 26.89 276 VAL A N 1
ATOM 3952 C CA . VAL A 1 276 ? -5.465 8.367 -15.350 1.00 26.09 276 VAL A CA 1
ATOM 3953 C C . VAL A 1 276 ? -6.405 8.653 -16.511 1.00 26.78 276 VAL A C 1
ATOM 3954 O O . VAL A 1 276 ? -7.596 8.317 -16.457 1.00 23.98 276 VAL A O 1
ATOM 3967 N N . THR A 1 277 ? -5.867 9.266 -17.569 1.00 24.77 277 THR A N 1
ATOM 3968 C CA . THR A 1 277 ? -6.656 9.642 -18.726 1.00 22.47 277 THR A CA 1
ATOM 3969 C C . THR A 1 277 ? -6.015 9.062 -19.977 1.00 28.47 277 THR A C 1
ATOM 3970 O O . THR A 1 277 ? -4.841 8.667 -19.982 1.00 28.72 277 THR A O 1
ATOM 3981 N N . ASN A 1 278 ? -6.806 9.028 -21.040 1.00 26.09 278 ASN A N 1
ATOM 3982 C CA . ASN A 1 278 ? -6.324 8.634 -22.354 1.00 25.61 278 ASN A CA 1
ATOM 3983 C C . ASN A 1 278 ? -5.864 9.885 -23.104 1.00 31.55 278 ASN A C 1
ATOM 3984 O O . ASN A 1 278 ? -5.670 10.947 -22.504 1.00 27.55 278 ASN A O 1
ATOM 3995 N N . ASP A 1 279 ? -5.706 9.785 -24.424 1.00 27.17 279 ASP A N 1
ATOM 3996 C CA . ASP A 1 279 ? -5.134 10.884 -25.187 1.00 28.36 279 ASP A CA 1
ATOM 3997 C C . ASP A 1 279 ? -6.161 11.937 -25.572 1.00 30.96 279 ASP A C 1
ATOM 3998 O O . ASP A 1 279 ? -5.815 12.855 -26.327 1.00 28.17 279 ASP A O 1
ATOM 4007 N N . MET A 1 280 ? -7.417 11.805 -25.122 1.00 27.51 280 MET A N 1
ATOM 4008 C CA . MET A 1 280 ? -8.404 12.878 -25.214 1.00 24.77 280 MET A CA 1
ATOM 4009 C C . MET A 1 280 ? -8.805 13.399 -23.835 1.00 20.61 280 MET A C 1
ATOM 4010 O O . MET A 1 280 ? -9.871 14.008 -23.691 1.00 23.83 280 MET A O 1
ATOM 4024 N N . ALA A 1 281 ? -7.983 13.131 -22.821 1.00 20.85 281 ALA A N 1
ATOM 4025 C CA . ALA A 1 281 ? -8.173 13.579 -21.444 1.00 21.44 281 ALA A CA 1
ATOM 4026 C C . ALA A 1 281 ? -9.393 12.942 -20.782 1.00 24.07 281 ALA A C 1
ATOM 4027 O O . ALA A 1 281 ? -9.920 13.469 -19.797 1.00 20.70 281 ALA A O 1
ATOM 4034 N N . GLN A 1 282 ? -9.834 11.794 -21.276 1.00 22.38 282 GLN A N 1
ATOM 4035 C CA . GLN A 1 282 ? -10.964 11.090 -20.698 1.00 24.03 282 GLN A CA 1
ATOM 4036 C C . GLN A 1 282 ? -10.475 10.128 -19.634 1.00 19.92 282 GLN A C 1
ATOM 4037 O O . GLN A 1 282 ? -9.499 9.407 -19.856 1.00 20.73 282 GLN A O 1
ATOM 4051 N N . THR A 1 283 ? -11.155 10.113 -18.483 1.00 20.40 283 THR A N 1
ATOM 4052 C CA . THR A 1 283 ? -10.875 9.111 -17.471 1.00 21.63 283 THR A CA 1
ATOM 4053 C C . THR A 1 283 ? -11.409 7.764 -17.931 1.00 24.67 283 THR A C 1
ATOM 4054 O O . THR A 1 283 ? -11.949 7.619 -19.030 1.00 26.05 283 THR A O 1
ATOM 4065 N N . SER A 1 284 ? -11.239 6.755 -17.076 1.00 23.16 284 SER A N 1
ATOM 4066 C CA . SER A 1 284 ? -11.849 5.455 -17.330 1.00 24.89 284 SER A CA 1
ATOM 4067 C C . SER A 1 284 ? -13.375 5.490 -17.262 1.00 26.63 284 SER A C 1
ATOM 4068 O O . SER A 1 284 ? -14.020 4.539 -17.713 1.00 27.85 284 SER A O 1
ATOM 4076 N N . HIS A 1 285 ? -13.967 6.545 -16.724 1.00 25.42 285 HIS A N 1
ATOM 4077 C CA . HIS A 1 285 ? -15.418 6.708 -16.766 1.00 28.16 285 HIS A CA 1
ATOM 4078 C C . HIS A 1 285 ? -15.801 7.449 -18.045 1.00 25.35 285 HIS A C 1
ATOM 4079 O O . HIS A 1 285 ? -15.290 8.542 -18.287 1.00 24.77 285 HIS A O 1
ATOM 4093 N N . PRO A 1 286 ? -16.691 6.908 -18.877 1.00 31.97 286 PRO A N 1
ATOM 4094 C CA . PRO A 1 286 ? -16.937 7.521 -20.195 1.00 32.81 286 PRO A CA 1
ATOM 4095 C C . PRO A 1 286 ? -17.567 8.911 -20.146 1.00 27.69 286 PRO A C 1
ATOM 4096 O O . PRO A 1 286 ? -17.604 9.587 -21.182 1.00 31.45 286 PRO A O 1
ATOM 4107 N N . ARG A 1 287 ? -18.075 9.366 -19.007 1.00 23.77 287 ARG A N 1
ATOM 4108 C CA . ARG A 1 287 ? -18.664 10.696 -18.922 1.00 26.66 287 ARG A CA 1
ATOM 4109 C C . ARG A 1 287 ? -17.809 11.679 -18.135 1.00 22.22 287 ARG A C 1
ATOM 4110 O O . ARG A 1 287 ? -18.245 12.804 -17.893 1.00 24.08 287 ARG A O 1
ATOM 4131 N N . ILE A 1 288 ? -16.597 11.299 -17.750 1.00 24.10 288 ILE A N 1
ATOM 4132 C CA . ILE A 1 288 ? -15.750 12.159 -16.936 1.00 20.91 288 ILE A CA 1
ATOM 4133 C C . ILE A 1 288 ? -14.399 12.338 -17.617 1.00 21.38 288 ILE A C 1
ATOM 4134 O O . ILE A 1 288 ? -13.736 11.357 -17.979 1.00 21.52 288 ILE A O 1
ATOM 4150 N N . PHE A 1 289 ? -13.997 13.591 -17.776 1.00 20.21 289 PHE A N 1
ATOM 4151 C CA . PHE A 1 289 ? -12.693 13.992 -18.271 1.00 23.88 289 PHE A CA 1
ATOM 4152 C C . PHE A 1 289 ? -11.932 14.671 -17.143 1.00 22.41 289 PHE A C 1
ATOM 4153 O O . PHE A 1 289 ? -12.536 15.178 -16.194 1.00 26.51 289 PHE A O 1
ATOM 4170 N N . ALA A 1 290 ? -10.604 14.648 -17.230 1.00 22.96 290 ALA A N 1
ATOM 4171 C CA . ALA A 1 290 ? -9.761 15.267 -16.211 1.00 19.63 290 ALA A CA 1
ATOM 4172 C C . ALA A 1 290 ? -8.620 16.033 -16.861 1.00 21.76 290 ALA A C 1
ATOM 4173 O O . ALA A 1 290 ? -7.943 15.511 -17.753 1.00 21.68 290 ALA A O 1
ATOM 4180 N N . LEU A 1 291 ? -8.391 17.262 -16.404 1.00 20.45 291 LEU A N 1
ATOM 4181 C CA . LEU A 1 291 ? -7.450 18.159 -17.052 1.00 25.25 291 LEU A CA 1
ATOM 4182 C C . LEU A 1 291 ? -6.303 18.551 -16.129 1.00 22.79 291 LEU A C 1
ATOM 4183 O O . LEU A 1 291 ? -6.432 18.557 -14.899 1.00 22.56 291 LEU A O 1
ATOM 4199 N N . GLY A 1 292 ? -5.201 18.946 -16.754 1.00 21.03 292 GLY A N 1
ATOM 4200 C CA . GLY A 1 292 ? -4.208 19.755 -16.070 1.00 24.00 292 GLY A CA 1
ATOM 4201 C C . GLY A 1 292 ? -3.626 19.078 -14.853 1.00 21.51 292 GLY A C 1
ATOM 4202 O O . GLY A 1 292 ? -3.192 17.925 -14.901 1.00 20.45 292 GLY A O 1
ATOM 4206 N N . ASP A 1 293 ? -3.541 19.832 -13.755 1.00 22.20 293 ASP A N 1
ATOM 4207 C CA . ASP A 1 293 ? -2.836 19.343 -12.566 1.00 27.67 293 ASP A CA 1
ATOM 4208 C C . ASP A 1 293 ? -3.520 18.148 -11.916 1.00 24.64 293 ASP A C 1
ATOM 4209 O O . ASP A 1 293 ? -2.885 17.418 -11.151 1.00 24.60 293 ASP A O 1
ATOM 4218 N N . LEU A 1 294 ? -4.798 17.938 -12.185 1.00 24.98 294 LEU A N 1
ATOM 4219 C CA . LEU A 1 294 ? -5.511 16.808 -11.606 1.00 25.62 294 LEU A CA 1
ATOM 4220 C C . LEU A 1 294 ? -5.191 15.498 -12.321 1.00 26.81 294 LEU A C 1
ATOM 4221 O O . LEU A 1 294 ? -5.247 14.423 -11.708 1.00 25.65 294 LEU A O 1
ATOM 4237 N N . LYS A 1 295 ? -4.894 15.550 -13.615 1.00 25.92 295 LYS A N 1
ATOM 4238 C CA . LYS A 1 295 ? -4.647 14.319 -14.340 1.00 24.18 295 LYS A CA 1
ATOM 4239 C C . LYS A 1 295 ? -3.190 13.891 -14.183 1.00 22.90 295 LYS A C 1
ATOM 4240 O O . LYS A 1 295 ? -2.316 14.678 -13.824 1.00 26.22 295 LYS A O 1
ATOM 4259 N N . LYS A 1 296 ? -2.931 12.618 -14.435 1.00 24.30 296 LYS A N 1
ATOM 4260 C CA . LYS A 1 296 ? -1.554 12.139 -14.410 1.00 24.88 296 LYS A CA 1
ATOM 4261 C C . LYS A 1 296 ? -0.794 12.739 -15.591 1.00 31.63 296 LYS A C 1
ATOM 4262 O O . LYS A 1 296 ? -1.206 12.572 -16.746 1.00 32.49 296 LYS A O 1
ATOM 4281 N N . GLY A 1 297 ? 0.298 13.433 -15.303 1.00 26.16 297 GLY A N 1
ATOM 4282 C CA . GLY A 1 297 ? 1.085 14.091 -16.327 1.00 30.38 297 GLY A CA 1
ATOM 4283 C C . GLY A 1 297 ? 1.760 15.341 -15.788 1.00 30.51 297 GLY A C 1
ATOM 4284 O O . GLY A 1 297 ? 1.846 15.565 -14.584 1.00 28.23 297 GLY A O 1
ATOM 4288 N N . LEU A 1 298 ? 2.239 16.155 -16.720 1.00 30.55 298 LEU A N 1
ATOM 4289 C CA . LEU A 1 298 ? 3.023 17.341 -16.398 1.00 30.38 298 LEU A CA 1
ATOM 4290 C C . LEU A 1 298 ? 2.120 18.504 -16.007 1.00 25.70 298 LEU A C 1
ATOM 4291 O O . LEU A 1 298 ? 1.065 18.714 -16.609 1.00 34.45 298 LEU A O 1
ATOM 4307 N N . ASN A 1 299 ? 2.550 19.290 -15.012 1.00 24.34 299 ASN A N 1
ATOM 4308 C CA . ASN A 1 299 ? 1.732 20.393 -14.489 1.00 23.11 299 ASN A CA 1
ATOM 4309 C C . ASN A 1 299 ? 2.232 21.720 -15.053 1.00 29.08 299 ASN A C 1
ATOM 4310 O O . ASN A 1 299 ? 3.115 22.363 -14.488 1.00 30.44 299 ASN A O 1
ATOM 4321 N N . GLN A 1 300 ? 1.628 22.142 -16.166 1.00 24.53 300 GLN A N 1
ATOM 4322 C CA . GLN A 1 300 ? 1.920 23.416 -16.803 1.00 20.28 300 GLN A CA 1
ATOM 4323 C C . GLN A 1 300 ? 0.621 23.990 -17.371 1.00 20.63 300 GLN A C 1
ATOM 4324 O O . GLN A 1 300 ? -0.343 23.265 -17.629 1.00 24.82 300 GLN A O 1
ATOM 4338 N N . VAL A 1 301 ? 0.608 25.307 -17.580 1.00 19.51 301 VAL A N 1
ATOM 4339 C CA . VAL A 1 301 ? -0.530 25.967 -18.212 1.00 21.09 301 VAL A CA 1
ATOM 4340 C C . VAL A 1 301 ? -0.794 25.387 -19.601 1.00 23.43 301 VAL A C 1
ATOM 4341 O O . VAL A 1 301 ? -1.934 25.032 -19.933 1.00 22.90 301 VAL A O 1
ATOM 4354 N N . SER A 1 302 ? 0.248 25.302 -20.440 1.00 22.34 302 SER A N 1
ATOM 4355 C CA . SER A 1 302 ? 0.053 24.820 -21.813 1.00 19.44 302 SER A CA 1
ATOM 4356 C C . SER A 1 302 ? -0.615 23.452 -21.826 1.00 22.38 302 SER A C 1
ATOM 4357 O O . SER A 1 302 ? -1.550 23.203 -22.604 1.00 21.41 302 SER A O 1
ATOM 4365 N N . VAL A 1 303 ? -0.162 22.562 -20.948 1.00 18.69 303 VAL A N 1
ATOM 4366 C CA . VAL A 1 303 ? -0.692 21.207 -20.872 1.00 18.48 303 VAL A CA 1
ATOM 4367 C C . VAL A 1 303 ? -2.163 21.219 -20.461 1.00 19.28 303 VAL A C 1
ATOM 4368 O O . VAL A 1 303 ? -2.991 20.487 -21.018 1.00 22.02 303 VAL A O 1
ATOM 4381 N N . ALA A 1 304 ? -2.509 22.028 -19.461 1.00 20.30 304 ALA A N 1
ATOM 4382 C CA . ALA A 1 304 ? -3.885 22.113 -19.009 1.00 19.79 304 ALA A CA 1
ATOM 4383 C C . ALA A 1 304 ? -4.795 22.668 -20.088 1.00 18.27 304 ALA A C 1
ATOM 4384 O O . ALA A 1 304 ? -5.917 22.188 -20.268 1.00 22.03 304 ALA A O 1
ATOM 4391 N N . VAL A 1 305 ? -4.332 23.699 -20.795 1.00 19.27 305 VAL A N 1
ATOM 4392 C CA . VAL A 1 305 ? -5.132 24.325 -21.841 1.00 19.50 305 VAL A CA 1
ATOM 4393 C C . VAL A 1 305 ? -5.411 23.332 -22.958 1.00 21.67 305 VAL A C 1
ATOM 4394 O O . VAL A 1 305 ? -6.544 23.231 -23.444 1.00 21.10 305 VAL A O 1
ATOM 4407 N N . ALA A 1 306 ? -4.395 22.569 -23.355 1.00 18.83 306 ALA A N 1
ATOM 4408 C CA . ALA A 1 306 ? -4.581 21.569 -24.401 1.00 20.57 306 ALA A CA 1
ATOM 4409 C C . ALA A 1 306 ? -5.501 20.454 -23.938 1.00 19.04 306 ALA A C 1
ATOM 4410 O O . ALA A 1 306 ? -6.286 19.930 -24.729 1.00 19.63 306 ALA A O 1
ATOM 4417 N N . ASP A 1 307 ? -5.375 20.026 -22.683 1.00 18.39 307 ASP A N 1
ATOM 4418 C CA . ASP A 1 307 ? -6.311 19.033 -22.162 1.00 18.26 307 ASP A CA 1
ATOM 4419 C C . ASP A 1 307 ? -7.746 19.508 -22.316 1.00 20.85 307 ASP A C 1
ATOM 4420 O O . ASP A 1 307 ? -8.625 18.723 -22.676 1.00 20.83 307 ASP A O 1
ATOM 4429 N N . GLY A 1 308 ? -8.012 20.783 -21.996 1.00 21.55 308 GLY A N 1
ATOM 4430 C CA . GLY A 1 308 ? -9.358 21.313 -22.148 1.00 25.03 308 GLY A CA 1
ATOM 4431 C C . GLY A 1 308 ? -9.836 21.257 -23.585 1.00 21.30 308 GLY A C 1
ATOM 4432 O O . GLY A 1 308 ? -10.983 20.884 -23.858 1.00 21.52 308 GLY A O 1
ATOM 4436 N N . THR A 1 309 ? -8.953 21.608 -24.520 1.00 19.79 309 THR A N 1
ATOM 4437 C CA . THR A 1 309 ? -9.253 21.477 -25.941 1.00 22.21 309 THR A CA 1
ATOM 4438 C C . THR A 1 309 ? -9.686 20.056 -26.272 1.00 20.15 309 THR A C 1
ATOM 4439 O O . THR A 1 309 ? -10.701 19.835 -26.947 1.00 21.96 309 THR A O 1
ATOM 4450 N N . LEU A 1 310 ? -8.904 19.081 -25.821 1.00 20.78 310 LEU A N 1
ATOM 4451 C CA . LEU A 1 310 ? -9.162 17.692 -26.175 1.00 20.84 310 LEU A CA 1
ATOM 4452 C C . LEU A 1 310 ? -10.470 17.198 -25.563 1.00 22.25 310 LEU A C 1
ATOM 4453 O O . LEU A 1 310 ? -11.283 16.574 -26.247 1.00 21.95 310 LEU A O 1
ATOM 4469 N N . ALA A 1 311 ? -10.686 17.455 -24.274 1.00 19.72 311 ALA A N 1
ATOM 4470 C CA . ALA A 1 311 ? -11.902 16.982 -23.618 1.00 18.70 311 ALA A CA 1
ATOM 4471 C C . ALA A 1 311 ? -13.152 17.587 -24.258 1.00 19.41 311 ALA A C 1
ATOM 4472 O O . ALA A 1 311 ? -14.137 16.885 -24.523 1.00 19.60 311 ALA A O 1
ATOM 4479 N N . ALA A 1 312 ? -13.127 18.892 -24.507 1.00 19.23 312 ALA A N 1
ATOM 4480 C CA . ALA A 1 312 ? -14.264 19.549 -25.128 1.00 21.72 312 ALA A CA 1
ATOM 4481 C C . ALA A 1 312 ? -14.520 18.972 -26.519 1.00 21.82 312 ALA A C 1
ATOM 4482 O O . ALA A 1 312 ? -15.672 18.762 -26.912 1.00 19.61 312 ALA A O 1
ATOM 4489 N N . THR A 1 313 ? -13.452 18.676 -27.265 1.00 23.04 313 THR A N 1
ATOM 4490 C CA . THR A 1 313 ? -13.630 18.130 -28.609 1.00 19.79 313 THR A CA 1
ATOM 4491 C C . THR A 1 313 ? -14.235 16.731 -28.563 1.00 21.20 313 THR A C 1
ATOM 4492 O O . THR A 1 313 ? -15.123 16.408 -29.363 1.00 21.71 313 THR A O 1
ATOM 4503 N N . GLN A 1 314 ? -13.786 15.888 -27.627 1.00 19.65 314 GLN A N 1
ATOM 4504 C CA . GLN A 1 314 ? -14.393 14.571 -27.489 1.00 25.07 314 GLN A CA 1
ATOM 4505 C C . GLN A 1 314 ? -15.867 14.665 -27.094 1.00 21.72 314 GLN A C 1
ATOM 4506 O O . GLN A 1 314 ? -16.694 13.876 -27.566 1.00 22.10 314 GLN A O 1
ATOM 4520 N N . ILE A 1 315 ? -16.217 15.599 -26.209 1.00 21.56 315 ILE A N 1
ATOM 4521 C CA . ILE A 1 315 ? -17.611 15.722 -25.796 1.00 19.79 315 ILE A CA 1
ATOM 4522 C C . ILE A 1 315 ? -18.481 16.145 -26.969 1.00 22.34 315 ILE A C 1
ATOM 4523 O O . ILE A 1 315 ? -19.568 15.601 -27.185 1.00 24.66 315 ILE A O 1
ATOM 4539 N N . TRP A 1 316 ? -18.014 17.122 -27.739 1.00 22.35 316 TRP A N 1
ATOM 4540 C CA . TRP A 1 316 ? -18.728 17.545 -28.935 1.00 23.29 316 TRP A CA 1
ATOM 4541 C C . TRP A 1 316 ? -18.901 16.386 -29.910 1.00 26.69 316 TRP A C 1
ATOM 4542 O O . TRP A 1 316 ? -19.998 16.171 -30.452 1.00 25.69 316 TRP A O 1
ATOM 4563 N N . ARG A 1 317 ? -17.831 15.623 -30.139 1.00 20.69 317 ARG A N 1
ATOM 4564 C CA . ARG A 1 317 ? -17.921 14.452 -31.013 1.00 21.73 317 ARG A CA 1
ATOM 4565 C C . ARG A 1 317 ? -19.007 13.486 -30.532 1.00 26.63 317 ARG A C 1
ATOM 4566 O O . ARG A 1 317 ? -19.818 12.998 -31.325 1.00 26.93 317 ARG A O 1
ATOM 4587 N N . ASN A 1 318 ? -19.036 13.194 -29.230 1.00 22.53 318 ASN A N 1
ATOM 4588 C CA . ASN A 1 318 ? -20.047 12.280 -28.703 1.00 26.10 318 ASN A CA 1
ATOM 4589 C C . ASN A 1 318 ? -21.459 12.818 -28.940 1.00 26.48 318 ASN A C 1
ATOM 4590 O O . ASN A 1 318 ? -22.347 12.088 -29.394 1.00 27.11 318 ASN A O 1
ATOM 4601 N N . ILE A 1 319 ? -21.688 14.094 -28.632 1.00 24.73 319 ILE A N 1
ATOM 4602 C CA . ILE A 1 319 ? -23.035 14.642 -28.702 1.00 24.11 319 ILE A CA 1
ATOM 4603 C C . ILE A 1 319 ? -23.477 14.777 -30.155 1.00 25.62 319 ILE A C 1
ATOM 4604 O O . ILE A 1 319 ? -24.559 14.322 -30.535 1.00 26.31 319 ILE A O 1
ATOM 4620 N N . ARG A 1 320 ? -22.619 15.351 -30.990 1.00 21.75 320 ARG A N 1
ATOM 4621 C CA . ARG A 1 320 ? -22.916 15.499 -32.410 1.00 24.33 320 ARG A CA 1
ATOM 4622 C C . ARG A 1 320 ? -23.199 14.154 -33.072 1.00 24.97 320 ARG A C 1
ATOM 4623 O O . ARG A 1 320 ? -24.157 14.021 -33.844 1.00 28.05 320 ARG A O 1
ATOM 4644 N N . ARG A 1 321 ? -22.360 13.147 -32.817 1.00 25.71 321 ARG A N 1
ATOM 4645 C CA . ARG A 1 321 ? -22.559 11.858 -33.464 1.00 27.78 321 ARG A CA 1
ATOM 4646 C C . ARG A 1 321 ? -23.851 11.197 -33.017 1.00 28.55 321 ARG A C 1
ATOM 4647 O O . ARG A 1 321 ? -24.369 10.326 -33.722 1.00 31.58 321 ARG A O 1
ATOM 4668 N N . ALA A 1 322 ? -24.388 11.597 -31.876 1.00 29.76 322 ALA A N 1
ATOM 4669 C CA . ALA A 1 322 ? -25.636 11.044 -31.385 1.00 34.27 322 ALA A CA 1
ATOM 4670 C C . ALA A 1 322 ? -26.853 11.801 -31.893 1.00 30.26 322 ALA A C 1
ATOM 4671 O O . ALA A 1 322 ? -27.976 11.347 -31.673 1.00 34.64 322 ALA A O 1
ATOM 4678 N N . SER A 1 323 ? -26.652 12.904 -32.605 1.00 30.32 323 SER A N 1
ATOM 4679 C CA . SER A 1 323 ? -27.719 13.815 -32.984 1.00 28.08 323 SER A CA 1
ATOM 4680 C C . SER A 1 323 ? -28.167 13.576 -34.419 1.00 30.74 323 SER A C 1
ATOM 4681 O O . SER A 1 323 ? -27.438 13.011 -35.240 1.00 39.06 323 SER A O 1
ATOM 4689 N N . GLU A 1 324 ? -29.364 14.058 -34.716 1.00 30.12 324 GLU A N 1
ATOM 4690 C CA . GLU A 1 324 ? -29.934 13.960 -36.053 1.00 35.23 324 GLU A CA 1
ATOM 4691 C C . GLU A 1 324 ? -29.353 15.032 -36.980 1.00 32.28 324 GLU A C 1
ATOM 4692 O O . GLU A 1 324 ? -29.050 16.147 -36.546 1.00 32.45 324 GLU A O 1
ATOM 4699 N N . PRO A 1 325 ? -29.183 14.717 -38.263 1.00 32.57 325 PRO A N 1
ATOM 4700 C CA . PRO A 1 325 ? -28.659 15.717 -39.205 1.00 29.10 325 PRO A CA 1
ATOM 4701 C C . PRO A 1 325 ? -29.524 16.967 -39.260 1.00 34.39 325 PRO A C 1
ATOM 4702 O O . PRO A 1 325 ? -30.752 16.911 -39.152 1.00 33.69 325 PRO A O 1
ATOM 4713 N N . ARG A 1 326 ? -28.874 18.113 -39.438 1.00 29.84 326 ARG A N 1
ATOM 4714 C CA . ARG A 1 326 ? -29.592 19.349 -39.710 1.00 29.07 326 ARG A CA 1
ATOM 4715 C C . ARG A 1 326 ? -29.698 19.474 -41.226 1.00 29.92 326 ARG A C 1
ATOM 4716 O O . ARG A 1 326 ? -28.704 19.755 -41.908 1.00 31.34 326 ARG A O 1
ATOM 4737 N N . LYS A 1 327 ? -30.900 19.279 -41.744 1.00 29.09 327 LYS A N 1
ATOM 4738 C CA . LYS A 1 327 ? -31.133 19.301 -43.177 1.00 31.21 327 LYS A CA 1
ATOM 4739 C C . LYS A 1 327 ? -31.606 20.683 -43.584 1.00 30.67 327 LYS A C 1
ATOM 4740 O O . LYS A 1 327 ? -32.068 21.478 -42.763 1.00 32.91 327 LYS A O 1
ATOM 4759 N N . TRP A 1 328 ? -31.430 20.976 -44.865 1.00 32.21 328 TRP A N 1
ATOM 4760 C CA . TRP A 1 328 ? -31.821 22.251 -45.444 1.00 37.49 328 TRP A CA 1
ATOM 4761 C C . TRP A 1 328 ? -33.138 22.037 -46.175 1.00 38.08 328 TRP A C 1
ATOM 4762 O O . TRP A 1 328 ? -33.174 21.397 -47.232 1.00 36.13 328 TRP A O 1
ATOM 4783 N N . ILE A 1 329 ? -34.216 22.575 -45.620 1.00 39.10 329 ILE A N 1
ATOM 4784 C CA . ILE A 1 329 ? -35.516 22.560 -46.282 1.00 43.88 329 ILE A CA 1
ATOM 4785 C C . ILE A 1 329 ? -35.633 23.859 -47.062 1.00 46.39 329 ILE A C 1
ATOM 4786 O O . ILE A 1 329 ? -35.542 24.947 -46.484 1.00 48.54 329 ILE A O 1
ATOM 4802 N N . HIS A 1 330 ? -35.834 23.752 -48.367 1.00 49.10 330 HIS A N 1
ATOM 4803 C CA . HIS A 1 330 ? -35.929 24.929 -49.215 1.00 79.40 330 HIS A CA 1
ATOM 4804 C C . HIS A 1 330 ? -37.386 25.352 -49.386 1.00 109.02 330 HIS A C 1
ATOM 4818 N N . LYS B 1 10 ? 40.877 6.244 -26.715 1.00 118.06 10 LYS B N 1
ATOM 4819 C CA . LYS B 1 10 ? 40.758 7.673 -26.446 1.00 110.31 10 LYS B CA 1
ATOM 4820 C C . LYS B 1 10 ? 39.507 8.256 -27.109 1.00 86.15 10 LYS B C 1
ATOM 4821 O O . LYS B 1 10 ? 39.549 9.332 -27.691 1.00 85.71 10 LYS B O 1
ATOM 4824 N N . ASN B 1 11 ? 38.390 7.531 -27.013 1.00 98.57 11 ASN B N 1
ATOM 4825 C CA . ASN B 1 11 ? 37.130 8.020 -27.569 1.00 79.51 11 ASN B CA 1
ATOM 4826 C C . ASN B 1 11 ? 36.699 9.317 -26.890 1.00 67.73 11 ASN B C 1
ATOM 4827 O O . ASN B 1 11 ? 36.352 10.294 -27.564 1.00 64.52 11 ASN B O 1
ATOM 4838 N N . LEU B 1 12 ? 36.726 9.350 -25.551 1.00 63.83 12 LEU B N 1
ATOM 4839 C CA . LEU B 1 12 ? 36.292 10.529 -24.803 1.00 63.03 12 LEU B CA 1
ATOM 4840 C C . LEU B 1 12 ? 37.292 11.680 -24.874 1.00 52.78 12 LEU B C 1
ATOM 4841 O O . LEU B 1 12 ? 36.962 12.791 -24.441 1.00 58.56 12 LEU B O 1
ATOM 4845 N N . ASP B 1 13 ? 38.494 11.441 -25.404 1.00 50.75 13 ASP B N 1
ATOM 4846 C CA . ASP B 1 13 ? 39.478 12.489 -25.660 1.00 44.87 13 ASP B CA 1
ATOM 4847 C C . ASP B 1 13 ? 39.052 13.465 -26.748 1.00 69.59 13 ASP B C 1
ATOM 4848 O O . ASP B 1 13 ? 39.697 14.506 -26.895 1.00 44.55 13 ASP B O 1
ATOM 4857 N N . ALA B 1 14 ? 38.031 13.127 -27.529 1.00 58.26 14 ALA B N 1
ATOM 4858 C CA . ALA B 1 14 ? 37.678 13.967 -28.727 1.00 57.62 14 ALA B CA 1
ATOM 4859 C C . ALA B 1 14 ? 37.278 15.413 -28.436 1.00 49.46 14 ALA B C 1
ATOM 4860 O O . ALA B 1 14 ? 36.586 15.688 -27.459 1.00 44.87 14 ALA B O 1
ATOM 4867 N N . ARG B 1 15 ? 37.719 16.330 -29.286 1.00 54.48 15 ARG B N 1
ATOM 4868 C CA . ARG B 1 15 ? 37.336 17.747 -29.084 1.00 56.96 15 ARG B CA 1
ATOM 4869 C C . ARG B 1 15 ? 35.826 17.795 -29.238 1.00 62.82 15 ARG B C 1
ATOM 4870 O O . ARG B 1 15 ? 35.269 17.111 -30.098 1.00 56.32 15 ARG B O 1
ATOM 4880 N N . LEU B 1 16 ? 35.146 18.589 -28.420 1.00 59.88 16 LEU B N 1
ATOM 4881 C CA . LEU B 1 16 ? 33.677 18.616 -28.580 1.00 70.16 16 LEU B CA 1
ATOM 4882 C C . LEU B 1 16 ? 33.325 19.347 -29.873 1.00 70.16 16 LEU B C 1
ATOM 4883 O O . LEU B 1 16 ? 33.829 20.437 -30.137 1.00 66.21 16 LEU B O 1
ATOM 4887 N N . ASP B 1 17 ? 32.458 18.745 -30.677 1.00 61.36 17 ASP B N 1
ATOM 4888 C CA . ASP B 1 17 ? 32.006 19.392 -31.936 1.00 66.57 17 ASP B CA 1
ATOM 4889 C C . ASP B 1 17 ? 30.825 20.333 -31.641 1.00 61.91 17 ASP B C 1
ATOM 4890 O O . ASP B 1 17 ? 30.239 20.273 -30.561 1.00 63.68 17 ASP B O 1
ATOM 4899 N N . THR B 1 18 ? 30.467 21.196 -32.590 1.00 63.35 18 THR B N 1
ATOM 4900 C CA . THR B 1 18 ? 29.347 22.106 -32.330 1.00 70.20 18 THR B CA 1
ATOM 4901 C C . THR B 1 18 ? 28.234 21.093 -32.430 1.00 56.01 18 THR B C 1
ATOM 4902 O O . THR B 1 18 ? 27.867 20.643 -33.507 1.00 69.81 18 THR B O 1
ATOM 4913 N N . VAL B 1 19 ? 27.650 20.791 -31.290 1.00 46.75 19 VAL B N 1
ATOM 4914 C CA . VAL B 1 19 ? 26.524 19.816 -31.209 1.00 45.37 19 VAL B CA 1
ATOM 4915 C C . VAL B 1 19 ? 25.472 20.468 -30.331 1.00 49.11 19 VAL B C 1
ATOM 4916 O O . VAL B 1 19 ? 25.693 20.719 -29.152 1.00 40.06 19 VAL B O 1
ATOM 4929 N N . TYR B 1 20 ? 24.327 20.746 -30.928 1.00 38.48 20 TYR B N 1
ATOM 4930 C CA . TYR B 1 20 ? 23.218 21.329 -30.196 1.00 33.70 20 TYR B CA 1
ATOM 4931 C C . TYR B 1 20 ? 22.612 20.277 -29.281 1.00 28.04 20 TYR B C 1
ATOM 4932 O O . TYR B 1 20 ? 22.747 19.073 -29.502 1.00 32.20 20 TYR B O 1
ATOM 4950 N N . ASP B 1 21 ? 21.992 20.734 -28.200 1.00 32.40 21 ASP B N 1
ATOM 4951 C CA . ASP B 1 21 ? 21.188 19.813 -27.406 1.00 32.92 21 ASP B CA 1
ATOM 4952 C C . ASP B 1 21 ? 19.942 19.386 -28.173 1.00 29.52 21 ASP B C 1
ATOM 4953 O O . ASP B 1 21 ? 19.579 18.205 -28.163 1.00 30.35 21 ASP B O 1
ATOM 4962 N N . ALA B 1 22 ? 19.300 20.318 -28.873 1.00 29.29 22 ALA B N 1
ATOM 4963 C CA . ALA B 1 22 ? 18.122 20.001 -29.672 1.00 29.93 22 ALA B CA 1
ATOM 4964 C C . ALA B 1 22 ? 18.008 20.982 -30.822 1.00 24.51 22 ALA B C 1
ATOM 4965 O O . ALA B 1 22 ? 18.282 22.172 -30.668 1.00 26.62 22 ALA B O 1
ATOM 4972 N N . ILE B 1 23 ? 17.578 20.480 -31.965 1.00 24.53 23 ILE B N 1
ATOM 4973 C CA . ILE B 1 23 ? 17.220 21.329 -33.085 1.00 26.56 23 ILE B CA 1
ATOM 4974 C C . ILE B 1 23 ? 15.728 21.179 -33.315 1.00 24.14 23 ILE B C 1
ATOM 4975 O O . ILE B 1 23 ? 15.224 20.062 -33.481 1.00 26.85 23 ILE B O 1
ATOM 4991 N N . VAL B 1 24 ? 15.030 22.305 -33.311 1.00 26.11 24 VAL B N 1
ATOM 4992 C CA . VAL B 1 24 ? 13.594 22.365 -33.540 1.00 21.45 24 VAL B CA 1
ATOM 4993 C C . VAL B 1 24 ? 13.374 22.669 -35.006 1.00 22.23 24 VAL B C 1
ATOM 4994 O O . VAL B 1 24 ? 13.760 23.741 -35.481 1.00 26.06 24 VAL B O 1
ATOM 5007 N N . LEU B 1 25 ? 12.738 21.739 -35.715 1.00 25.16 25 LEU B N 1
ATOM 5008 C CA . LEU B 1 25 ? 12.459 21.897 -37.140 1.00 24.12 25 LEU B CA 1
ATOM 5009 C C . LEU B 1 25 ? 11.060 22.485 -37.286 1.00 27.91 25 LEU B C 1
ATOM 5010 O O . LEU B 1 25 ? 10.053 21.801 -37.040 1.00 27.64 25 LEU B O 1
ATOM 5026 N N . GLY B 1 26 ? 11.004 23.755 -37.681 1.00 26.67 26 GLY B N 1
ATOM 5027 C CA . GLY B 1 26 ? 9.765 24.497 -37.745 1.00 27.77 26 GLY B CA 1
ATOM 5028 C C . GLY B 1 26 ? 9.619 25.465 -36.588 1.00 29.31 26 GLY B C 1
ATOM 5029 O O . GLY B 1 26 ? 9.598 25.058 -35.424 1.00 28.71 26 GLY B O 1
ATOM 5033 N N . GLY B 1 27 ? 9.489 26.747 -36.903 1.00 30.12 27 GLY B N 1
ATOM 5034 C CA . GLY B 1 27 ? 9.337 27.770 -35.892 1.00 30.27 27 GLY B CA 1
ATOM 5035 C C . GLY B 1 27 ? 7.916 28.287 -35.850 1.00 28.65 27 GLY B C 1
ATOM 5036 O O . GLY B 1 27 ? 7.688 29.495 -35.937 1.00 31.97 27 GLY B O 1
ATOM 5040 N N . GLY B 1 28 ? 6.952 27.378 -35.775 1.00 26.03 28 GLY B N 1
ATOM 5041 C CA . GLY B 1 28 ? 5.562 27.731 -35.597 1.00 23.56 28 GLY B CA 1
ATOM 5042 C C . GLY B 1 28 ? 5.137 27.612 -34.151 1.00 26.86 28 GLY B C 1
ATOM 5043 O O . GLY B 1 28 ? 5.944 27.781 -33.230 1.00 22.89 28 GLY B O 1
ATOM 5047 N N . MET B 1 29 ? 3.870 27.251 -33.944 1.00 23.07 29 MET B N 1
ATOM 5048 C CA . MET B 1 29 ? 3.312 27.246 -32.590 1.00 25.62 29 MET B CA 1
ATOM 5049 C C . MET B 1 29 ? 4.014 26.219 -31.712 1.00 22.20 29 MET B C 1
ATOM 5050 O O . MET B 1 29 ? 4.442 26.525 -30.590 1.00 24.04 29 MET B O 1
ATOM 5064 N N . GLY B 1 30 ? 4.110 24.982 -32.193 1.00 21.86 30 GLY B N 1
ATOM 5065 C CA . GLY B 1 30 ? 4.708 23.937 -31.386 1.00 23.58 30 GLY B CA 1
ATOM 5066 C C . GLY B 1 30 ? 6.205 24.118 -31.254 1.00 28.24 30 GLY B C 1
ATOM 5067 O O . GLY B 1 30 ? 6.766 23.973 -30.164 1.00 22.79 30 GLY B O 1
ATOM 5071 N N . GLY B 1 31 ? 6.870 24.465 -32.357 1.00 21.63 31 GLY B N 1
ATOM 5072 C CA . GLY B 1 31 ? 8.310 24.615 -32.313 1.00 26.16 31 GLY B CA 1
ATOM 5073 C C . GLY B 1 31 ? 8.753 25.763 -31.427 1.00 22.67 31 GLY B C 1
ATOM 5074 O O . GLY B 1 31 ? 9.751 25.662 -30.716 1.00 22.57 31 GLY B O 1
ATOM 5078 N N . LEU B 1 32 ? 8.035 26.880 -31.465 1.00 21.20 32 LEU B N 1
ATOM 5079 C CA . LEU B 1 32 ? 8.454 27.983 -30.624 1.00 24.67 32 LEU B CA 1
ATOM 5080 C C . LEU B 1 32 ? 8.161 27.699 -29.163 1.00 28.46 32 LEU B C 1
ATOM 5081 O O . LEU B 1 32 ? 8.923 28.130 -28.288 1.00 24.80 32 LEU B O 1
ATOM 5097 N N . SER B 1 33 ? 7.100 26.950 -28.871 1.00 25.41 33 SER B N 1
ATOM 5098 C CA . SER B 1 33 ? 6.906 26.520 -27.495 1.00 27.03 33 SER B CA 1
ATOM 5099 C C . SER B 1 33 ? 8.076 25.665 -27.036 1.00 24.37 33 SER B C 1
ATOM 5100 O O . SER B 1 33 ? 8.613 25.854 -25.941 1.00 20.94 33 SER B O 1
ATOM 5108 N N . ALA B 1 34 ? 8.462 24.696 -27.858 1.00 21.53 34 ALA B N 1
ATOM 5109 C CA . ALA B 1 34 ? 9.591 23.849 -27.523 1.00 18.77 34 ALA B CA 1
ATOM 5110 C C . ALA B 1 34 ? 10.853 24.680 -27.308 1.00 20.62 34 ALA B C 1
ATOM 5111 O O . ALA B 1 34 ? 11.617 24.423 -26.373 1.00 23.74 34 ALA B O 1
ATOM 5118 N N . ALA B 1 35 ? 11.078 25.692 -28.152 1.00 24.15 35 ALA B N 1
ATOM 5119 C CA . ALA B 1 35 ? 12.292 26.498 -28.069 1.00 21.91 35 ALA B CA 1
ATOM 5120 C C . ALA B 1 35 ? 12.318 27.329 -26.797 1.00 22.98 35 ALA B C 1
ATOM 5121 O O . ALA B 1 35 ? 13.363 27.453 -26.147 1.00 25.44 35 ALA B O 1
ATOM 5128 N N . ILE B 1 36 ? 11.173 27.895 -26.424 1.00 21.21 36 ILE B N 1
ATOM 5129 C CA . ILE B 1 36 ? 11.079 28.647 -25.179 1.00 22.86 36 ILE B CA 1
ATOM 5130 C C . ILE B 1 36 ? 11.438 27.753 -23.994 1.00 19.59 36 ILE B C 1
ATOM 5131 O O . ILE B 1 36 ? 12.226 28.138 -23.123 1.00 24.00 36 ILE B O 1
ATOM 5147 N N . TYR B 1 37 ? 10.874 26.543 -23.949 1.00 21.50 37 TYR B N 1
ATOM 5148 C CA . TYR B 1 37 ? 11.160 25.629 -22.842 1.00 20.15 37 TYR B CA 1
ATOM 5149 C C . TYR B 1 37 ? 12.617 25.171 -22.849 1.00 26.66 37 TYR B C 1
ATOM 5150 O O . TYR B 1 37 ? 13.271 25.144 -21.802 1.00 22.77 37 TYR B O 1
ATOM 5168 N N . LEU B 1 38 ? 13.138 24.781 -24.013 1.00 20.56 38 LEU B N 1
ATOM 5169 C CA . LEU B 1 38 ? 14.524 24.312 -24.094 1.00 21.69 38 LEU B CA 1
ATOM 5170 C C . LEU B 1 38 ? 15.510 25.376 -23.618 1.00 27.60 38 LEU B C 1
ATOM 5171 O O . LEU B 1 38 ? 16.441 25.086 -22.855 1.00 27.09 38 LEU B O 1
ATOM 5187 N N . ALA B 1 39 ? 15.335 26.612 -24.077 1.00 24.73 39 ALA B N 1
ATOM 5188 C CA . ALA B 1 39 ? 16.216 27.688 -23.649 1.00 23.76 39 ALA B CA 1
ATOM 5189 C C . ALA B 1 39 ? 16.065 27.944 -22.155 1.00 27.59 39 ALA B C 1
ATOM 5190 O O . ALA B 1 39 ? 17.060 28.172 -21.450 1.00 25.42 39 ALA B O 1
ATOM 5197 N N . ARG B 1 40 ? 14.836 27.889 -21.646 1.00 21.88 40 ARG B N 1
ATOM 5198 C CA . ARG B 1 40 ? 14.639 28.085 -20.216 1.00 23.89 40 ARG B CA 1
ATOM 5199 C C . ARG B 1 40 ? 15.057 26.877 -19.396 1.00 22.01 40 ARG B C 1
ATOM 5200 O O . ARG B 1 40 ? 15.094 26.969 -18.167 1.00 22.38 40 ARG B O 1
ATOM 5221 N N . TYR B 1 41 ? 15.365 25.756 -20.028 1.00 21.68 41 TYR B N 1
ATOM 5222 C CA . TYR B 1 41 ? 16.053 24.656 -19.367 1.00 21.95 41 TYR B CA 1
ATOM 5223 C C . TYR B 1 41 ? 17.574 24.782 -19.452 1.00 27.95 41 TYR B C 1
ATOM 5224 O O . TYR B 1 41 ? 18.294 23.854 -19.052 1.00 27.55 41 TYR B O 1
ATOM 5242 N N . GLY B 1 42 ? 18.080 25.896 -19.972 1.00 26.06 42 GLY B N 1
ATOM 5243 C CA . GLY B 1 42 ? 19.507 26.080 -20.091 1.00 32.44 42 GLY B CA 1
ATOM 5244 C C . GLY B 1 42 ? 20.162 25.180 -21.109 1.00 30.94 42 GLY B C 1
ATOM 5245 O O . GLY B 1 42 ? 21.337 24.850 -20.958 1.00 30.11 42 GLY B O 1
ATOM 5249 N N . LEU B 1 43 ? 19.422 24.767 -22.136 1.00 24.95 43 LEU B N 1
ATOM 5250 C CA . LEU B 1 43 ? 19.931 23.920 -23.201 1.00 25.43 43 LEU B CA 1
ATOM 5251 C C . LEU B 1 43 ? 20.174 24.751 -24.457 1.00 32.80 43 LEU B C 1
ATOM 5252 O O . LEU B 1 43 ? 19.539 25.786 -24.676 1.00 36.00 43 LEU B O 1
ATOM 5268 N N . LYS B 1 44 ? 21.111 24.290 -25.272 1.00 29.15 44 LYS B N 1
ATOM 5269 C CA . LYS B 1 44 ? 21.481 24.975 -26.500 1.00 26.57 44 LYS B CA 1
ATOM 5270 C C . LYS B 1 44 ? 20.612 24.440 -27.627 1.00 25.88 44 LYS B C 1
ATOM 5271 O O . LYS B 1 44 ? 20.679 23.250 -27.961 1.00 30.14 44 LYS B O 1
ATOM 5275 N N . CYS B 1 45 ? 19.770 25.295 -28.190 1.00 25.94 45 CYS B N 1
ATOM 5276 C CA . CYS B 1 45 ? 18.854 24.836 -29.213 1.00 31.83 45 CYS B CA 1
ATOM 5277 C C . CYS B 1 45 ? 18.817 25.801 -30.390 1.00 30.09 45 CYS B C 1
ATOM 5278 O O . CYS B 1 45 ? 19.052 27.005 -30.256 1.00 30.26 45 CYS B O 1
ATOM 5286 N N . LEU B 1 46 ? 18.524 25.226 -31.552 1.00 26.17 46 LEU B N 1
ATOM 5287 C CA . LEU B 1 46 ? 18.418 25.937 -32.811 1.00 27.32 46 LEU B CA 1
ATOM 5288 C C . LEU B 1 46 ? 17.019 25.730 -33.374 1.00 27.23 46 LEU B C 1
ATOM 5289 O O . LEU B 1 46 ? 16.527 24.599 -33.419 1.00 29.86 46 LEU B O 1
ATOM 5305 N N . VAL B 1 47 ? 16.380 26.815 -33.799 1.00 26.74 47 VAL B N 1
ATOM 5306 C CA . VAL B 1 47 ? 15.087 26.758 -34.472 1.00 25.33 47 VAL B CA 1
ATOM 5307 C C . VAL B 1 47 ? 15.333 27.027 -35.945 1.00 23.97 47 VAL B C 1
ATOM 5308 O O . VAL B 1 47 ? 15.957 28.027 -36.290 1.00 28.94 47 VAL B O 1
ATOM 5321 N N . VAL B 1 48 ? 14.863 26.129 -36.802 1.00 25.60 48 VAL B N 1
ATOM 5322 C CA . VAL B 1 48 ? 14.957 26.284 -38.251 1.00 30.70 48 VAL B CA 1
ATOM 5323 C C . VAL B 1 48 ? 13.558 26.572 -38.785 1.00 26.53 48 VAL B C 1
ATOM 5324 O O . VAL B 1 48 ? 12.641 25.763 -38.600 1.00 27.00 48 VAL B O 1
ATOM 5337 N N . GLU B 1 49 ? 13.387 27.709 -39.460 1.00 28.27 49 GLU B N 1
ATOM 5338 C CA . GLU B 1 49 ? 12.065 28.119 -39.926 1.00 29.05 49 GLU B CA 1
ATOM 5339 C C . GLU B 1 49 ? 12.153 28.663 -41.343 1.00 27.87 49 GLU B C 1
ATOM 5340 O O . GLU B 1 49 ? 12.944 29.569 -41.614 1.00 28.04 49 GLU B O 1
ATOM 5352 N N . LYS B 1 50 ? 11.329 28.103 -42.239 1.00 29.95 50 LYS B N 1
ATOM 5353 C CA . LYS B 1 50 ? 11.341 28.485 -43.649 1.00 31.06 50 LYS B CA 1
ATOM 5354 C C . LYS B 1 50 ? 10.499 29.722 -43.934 1.00 29.42 50 LYS B C 1
ATOM 5355 O O . LYS B 1 50 ? 10.725 30.384 -44.954 1.00 33.73 50 LYS B O 1
ATOM 5374 N N . GLY B 1 51 ? 9.522 30.021 -43.089 1.00 35.97 51 GLY B N 1
ATOM 5375 C CA . GLY B 1 51 ? 8.630 31.142 -43.285 1.00 38.22 51 GLY B CA 1
ATOM 5376 C C . GLY B 1 51 ? 7.340 30.742 -43.984 1.00 42.31 51 GLY B C 1
ATOM 5377 O O . GLY B 1 51 ? 7.264 29.744 -44.705 1.00 40.39 51 GLY B O 1
ATOM 5381 N N . ARG B 1 52 ? 6.302 31.545 -43.750 1.00 39.66 52 ARG B N 1
ATOM 5382 C CA . ARG B 1 52 ? 5.044 31.446 -44.491 1.00 38.51 52 ARG B CA 1
ATOM 5383 C C . ARG B 1 52 ? 4.408 30.065 -44.324 1.00 38.36 52 ARG B C 1
ATOM 5384 O O . ARG B 1 52 ? 4.001 29.425 -45.296 1.00 39.61 52 ARG B O 1
ATOM 5397 N N . GLY B 1 53 ? 4.351 29.595 -43.074 1.00 32.01 53 GLY B N 1
ATOM 5398 C CA . GLY B 1 53 ? 3.698 28.344 -42.743 1.00 29.24 53 GLY B CA 1
ATOM 5399 C C . GLY B 1 53 ? 2.205 28.488 -42.468 1.00 30.36 53 GLY B C 1
ATOM 5400 O O . GLY B 1 53 ? 1.613 29.564 -42.573 1.00 29.12 53 GLY B O 1
ATOM 5404 N N . ARG B 1 54 ? 1.601 27.373 -42.056 1.00 27.38 54 ARG B N 1
ATOM 5405 C CA . ARG B 1 54 ? 0.155 27.333 -41.865 1.00 41.62 54 ARG B CA 1
ATOM 5406 C C . ARG B 1 54 ? -0.317 28.413 -40.893 1.00 29.88 54 ARG B C 1
ATOM 5407 O O . ARG B 1 54 ? -1.243 29.175 -41.196 1.00 27.59 54 ARG B O 1
ATOM 5428 N N . SER B 1 55 ? 0.284 28.476 -39.703 1.00 26.05 55 SER B N 1
ATOM 5429 C CA . SER B 1 55 ? -0.177 29.443 -38.715 1.00 23.79 55 SER B CA 1
ATOM 5430 C C . SER B 1 55 ? 0.053 30.873 -39.174 1.00 26.96 55 SER B C 1
ATOM 5431 O O . SER B 1 55 ? -0.622 31.784 -38.679 1.00 32.36 55 SER B O 1
ATOM 5439 N N . PHE B 1 56 ? 0.958 31.089 -40.135 1.00 29.29 56 PHE B N 1
ATOM 5440 C CA . PHE B 1 56 ? 1.171 32.426 -40.682 1.00 26.99 56 PHE B CA 1
ATOM 5441 C C . PHE B 1 56 ? -0.049 32.921 -41.443 1.00 30.52 56 PHE B C 1
ATOM 5442 O O . PHE B 1 56 ? -0.260 34.135 -41.537 1.00 30.66 56 PHE B O 1
ATOM 5459 N N . TRP B 1 57 ? -0.881 32.016 -41.952 1.00 32.27 57 TRP B N 1
ATOM 5460 C CA . TRP B 1 57 ? -2.072 32.396 -42.694 1.00 30.87 57 TRP B CA 1
ATOM 5461 C C . TRP B 1 57 ? -3.320 32.431 -41.820 1.00 26.97 57 TRP B C 1
ATOM 5462 O O . TRP B 1 57 ? -4.398 32.761 -42.318 1.00 33.76 57 TRP B O 1
ATOM 5483 N N . MET B 1 58 ? -3.195 32.096 -40.532 1.00 27.18 58 MET B N 1
ATOM 5484 C CA . MET B 1 58 ? -4.290 32.222 -39.572 1.00 28.40 58 MET B CA 1
ATOM 5485 C C . MET B 1 58 ? -4.506 33.695 -39.249 1.00 30.94 58 MET B C 1
ATOM 5486 O O . MET B 1 58 ? -3.630 34.350 -38.677 1.00 33.50 58 MET B O 1
ATOM 5500 N N . GLN B 1 59 ? -5.666 34.228 -39.621 1.00 31.41 59 GLN B N 1
ATOM 5501 C CA . GLN B 1 59 ? -5.937 35.639 -39.385 1.00 32.69 59 GLN B CA 1
ATOM 5502 C C . GLN B 1 59 ? -6.511 35.904 -37.996 1.00 33.42 59 GLN B C 1
ATOM 5503 O O . GLN B 1 59 ? -6.312 36.998 -37.457 1.00 36.11 59 GLN B O 1
ATOM 5517 N N . ASP B 1 60 ? -7.196 34.930 -37.397 1.00 29.76 60 ASP B N 1
ATOM 5518 C CA . ASP B 1 60 ? -7.871 35.116 -36.111 1.00 30.17 60 ASP B CA 1
ATOM 5519 C C . ASP B 1 60 ? -7.766 33.819 -35.323 1.00 27.25 60 ASP B C 1
ATOM 5520 O O . ASP B 1 60 ? -8.484 32.861 -35.629 1.00 32.22 60 ASP B O 1
ATOM 5529 N N . LEU B 1 61 ? -6.899 33.779 -34.309 1.00 27.19 61 LEU B N 1
ATOM 5530 C CA . LEU B 1 61 ? -6.845 32.637 -33.397 1.00 28.95 61 LEU B CA 1
ATOM 5531 C C . LEU B 1 61 ? -8.014 32.743 -32.422 1.00 30.14 61 LEU B C 1
ATOM 5532 O O . LEU B 1 61 ? -8.002 33.581 -31.515 1.00 28.96 61 LEU B O 1
ATOM 5548 N N . ARG B 1 62 ? -9.028 31.894 -32.601 1.00 29.08 62 ARG B N 1
ATOM 5549 C CA . ARG B 1 62 ? -10.338 32.147 -32.008 1.00 24.75 62 ARG B CA 1
ATOM 5550 C C . ARG B 1 62 ? -10.501 31.631 -30.589 1.00 24.19 62 ARG B C 1
ATOM 5551 O O . ARG B 1 62 ? -11.390 32.115 -29.877 1.00 29.16 62 ARG B O 1
ATOM 5572 N N . ASN B 1 63 ? -9.680 30.677 -30.159 1.00 23.38 63 ASN B N 1
ATOM 5573 C CA . ASN B 1 63 ? -10.073 29.802 -29.064 1.00 25.75 63 ASN B CA 1
ATOM 5574 C C . ASN B 1 63 ? -8.889 29.433 -28.163 1.00 24.48 63 ASN B C 1
ATOM 5575 O O . ASN B 1 63 ? -8.833 28.324 -27.623 1.00 26.44 63 ASN B O 1
ATOM 5586 N N . TYR B 1 64 ? -7.951 30.356 -27.945 1.00 24.67 64 TYR B N 1
ATOM 5587 C CA . TYR B 1 64 ? -6.715 30.063 -27.210 1.00 24.79 64 TYR B CA 1
ATOM 5588 C C . TYR B 1 64 ? -6.654 30.886 -25.927 1.00 22.00 64 TYR B C 1
ATOM 5589 O O . TYR B 1 64 ? -6.644 32.117 -25.979 1.00 22.82 64 TYR B O 1
ATOM 5607 N N . VAL B 1 65 ? -6.580 30.202 -24.783 1.00 22.51 65 VAL B N 1
ATOM 5608 C CA . VAL B 1 65 ? -6.579 30.871 -23.484 1.00 23.56 65 VAL B CA 1
ATOM 5609 C C . VAL B 1 65 ? -5.524 31.966 -23.457 1.00 24.58 65 VAL B C 1
ATOM 5610 O O . VAL B 1 65 ? -4.365 31.749 -23.825 1.00 28.40 65 VAL B O 1
ATOM 5623 N N . GLY B 1 66 ? -5.932 33.162 -23.035 1.00 24.63 66 GLY B N 1
ATOM 5624 C CA . GLY B 1 66 ? -5.022 34.265 -22.833 1.00 27.45 66 GLY B CA 1
ATOM 5625 C C . GLY B 1 66 ? -4.958 35.270 -23.975 1.00 30.88 66 GLY B C 1
ATOM 5626 O O . GLY B 1 66 ? -4.464 36.380 -23.764 1.00 29.17 66 GLY B O 1
ATOM 5630 N N . LEU B 1 67 ? -5.405 34.908 -25.178 1.00 29.03 67 LEU B N 1
ATOM 5631 C CA . LEU B 1 67 ? -5.277 35.765 -26.355 1.00 30.52 67 LEU B CA 1
ATOM 5632 C C . LEU B 1 67 ? -6.636 36.210 -26.890 1.00 31.12 67 LEU B C 1
ATOM 5633 O O . LEU B 1 67 ? -7.578 35.415 -26.953 1.00 27.23 67 LEU B O 1
ATOM 5649 N N . ASP B 1 68 ? -6.726 37.485 -27.289 1.00 29.51 68 ASP B N 1
ATOM 5650 C CA . ASP B 1 68 ? -7.929 37.994 -27.944 1.00 30.15 68 ASP B CA 1
ATOM 5651 C C . ASP B 1 68 ? -8.249 37.153 -29.178 1.00 33.47 68 ASP B C 1
ATOM 5652 O O . ASP B 1 68 ? -7.333 36.743 -29.894 1.00 30.40 68 ASP B O 1
ATOM 5661 N N . PRO B 1 69 ? -9.531 36.899 -29.472 1.00 31.94 69 PRO B N 1
ATOM 5662 C CA . PRO B 1 69 ? -9.867 35.979 -30.570 1.00 30.36 69 PRO B CA 1
ATOM 5663 C C . PRO B 1 69 ? -9.643 36.547 -31.968 1.00 31.23 69 PRO B C 1
ATOM 5664 O O . PRO B 1 69 ? -9.932 35.853 -32.950 1.00 34.80 69 PRO B O 1
ATOM 5675 N N . ASP B 1 70 ? -9.159 37.780 -32.096 1.00 32.64 70 ASP B N 1
ATOM 5676 C CA . ASP B 1 70 ? -8.786 38.341 -33.387 1.00 31.11 70 ASP B CA 1
ATOM 5677 C C . ASP B 1 70 ? -7.268 38.464 -33.543 1.00 32.89 70 ASP B C 1
ATOM 5678 O O . ASP B 1 70 ? -6.791 39.228 -34.389 1.00 36.99 70 ASP B O 1
ATOM 5687 N N . THR B 1 71 ? -6.502 37.712 -32.753 1.00 30.35 71 THR B N 1
ATOM 5688 C CA . THR B 1 71 ? -5.046 37.750 -32.836 1.00 32.68 71 THR B CA 1
ATOM 5689 C C . THR B 1 71 ? -4.578 36.960 -34.055 1.00 30.30 71 THR B C 1
ATOM 5690 O O . THR B 1 71 ? -4.908 35.775 -34.170 1.00 30.03 71 THR B O 1
ATOM 5701 N N . PRO B 1 72 ? -3.803 37.551 -34.962 1.00 30.88 72 PRO B N 1
ATOM 5702 C CA . PRO B 1 72 ? -3.302 36.780 -36.106 1.00 35.02 72 PRO B CA 1
ATOM 5703 C C . PRO B 1 72 ? -2.090 35.930 -35.752 1.00 31.64 72 PRO B C 1
ATOM 5704 O O . PRO B 1 72 ? -1.273 36.275 -34.893 1.00 29.89 72 PRO B O 1
ATOM 5715 N N . GLY B 1 73 ? -1.985 34.795 -36.444 1.00 30.48 73 GLY B N 1
ATOM 5716 C CA . GLY B 1 73 ? -0.882 33.886 -36.188 1.00 29.01 73 GLY B CA 1
ATOM 5717 C C . GLY B 1 73 ? 0.476 34.532 -36.380 1.00 29.90 73 GLY B C 1
ATOM 5718 O O . GLY B 1 73 ? 1.415 34.243 -35.642 1.00 31.34 73 GLY B O 1
ATOM 5722 N N . ARG B 1 74 ? 0.600 35.425 -37.369 1.00 32.51 74 ARG B N 1
ATOM 5723 C CA . ARG B 1 74 ? 1.898 36.039 -37.623 1.00 33.19 74 ARG B CA 1
ATOM 5724 C C . ARG B 1 74 ? 2.360 36.867 -36.431 1.00 45.02 74 ARG B C 1
ATOM 5725 O O . ARG B 1 74 ? 3.569 36.997 -36.201 1.00 30.32 74 ARG B O 1
ATOM 5746 N N . ASP B 1 75 ? 1.418 37.457 -35.683 1.00 38.24 75 ASP B N 1
ATOM 5747 C CA . ASP B 1 75 ? 1.782 38.221 -34.491 1.00 33.00 75 ASP B CA 1
ATOM 5748 C C . ASP B 1 75 ? 2.233 37.308 -33.359 1.00 31.67 75 ASP B C 1
ATOM 5749 O O . ASP B 1 75 ? 3.122 37.671 -32.583 1.00 38.37 75 ASP B O 1
ATOM 5758 N N . ILE B 1 76 ? 1.614 36.134 -33.225 1.00 28.28 76 ILE B N 1
ATOM 5759 C CA . ILE B 1 76 ? 2.069 35.192 -32.209 1.00 28.88 76 ILE B CA 1
ATOM 5760 C C . ILE B 1 76 ? 3.464 34.697 -32.554 1.00 28.21 76 ILE B C 1
ATOM 5761 O O . ILE B 1 76 ? 4.321 34.562 -31.676 1.00 30.46 76 ILE B O 1
ATOM 5777 N N . ILE B 1 77 ? 3.708 34.412 -33.834 1.00 30.05 77 ILE B N 1
ATOM 5778 C CA . ILE B 1 77 ? 5.021 33.945 -34.261 1.00 29.91 77 ILE B CA 1
ATOM 5779 C C . ILE B 1 77 ? 6.094 34.975 -33.922 1.00 26.42 77 ILE B C 1
ATOM 5780 O O . ILE B 1 77 ? 7.134 34.637 -33.350 1.00 30.78 77 ILE B O 1
ATOM 5796 N N . THR B 1 78 ? 5.859 36.247 -34.261 1.00 32.73 78 THR B N 1
ATOM 5797 C CA . THR B 1 78 ? 6.852 37.282 -33.959 1.00 33.18 78 THR B CA 1
ATOM 5798 C C . THR B 1 78 ? 7.082 37.409 -32.456 1.00 35.76 78 THR B C 1
ATOM 5799 O O . THR B 1 78 ? 8.224 37.571 -32.008 1.00 34.34 78 THR B O 1
ATOM 5810 N N . HIS B 1 79 ? 6.005 37.375 -31.669 1.00 34.38 79 HIS B N 1
ATOM 5811 C CA . HIS B 1 79 ? 6.123 37.475 -30.220 1.00 45.09 79 HIS B CA 1
ATOM 5812 C C . HIS B 1 79 ? 6.918 36.307 -29.650 1.00 37.63 79 HIS B C 1
ATOM 5813 O O . HIS B 1 79 ? 7.807 36.501 -28.817 1.00 30.74 79 HIS B O 1
ATOM 5827 N N . SER B 1 80 ? 6.590 35.081 -30.069 1.00 27.91 80 SER B N 1
ATOM 5828 C CA . SER B 1 80 ? 7.222 33.894 -29.504 1.00 31.73 80 SER B CA 1
ATOM 5829 C C . SER B 1 80 ? 8.632 33.685 -30.027 1.00 29.25 80 SER B C 1
ATOM 5830 O O . SER B 1 80 ? 9.473 33.129 -29.310 1.00 27.97 80 SER B O 1
ATOM 5838 N N . THR B 1 81 ? 8.911 34.105 -31.264 1.00 26.41 81 THR B N 1
ATOM 5839 C CA . THR B 1 81 ? 10.284 34.069 -31.743 1.00 28.91 81 THR B CA 1
ATOM 5840 C C . THR B 1 81 ? 11.156 34.989 -30.893 1.00 29.45 81 THR B C 1
ATOM 5841 O O . THR B 1 81 ? 12.251 34.605 -30.469 1.00 33.88 81 THR B O 1
ATOM 5852 N N . GLN B 1 82 ? 10.661 36.193 -30.598 1.00 32.73 82 GLN B N 1
ATOM 5853 C CA . GLN B 1 82 ? 11.408 37.125 -29.756 1.00 29.72 82 GLN B CA 1
ATOM 5854 C C . GLN B 1 82 ? 11.621 36.568 -28.353 1.00 30.78 82 GLN B C 1
ATOM 5855 O O . GLN B 1 82 ? 12.693 36.749 -27.762 1.00 32.39 82 GLN B O 1
ATOM 5864 N N . GLN B 1 83 ? 10.608 35.905 -27.791 1.00 28.16 83 GLN B N 1
ATOM 5865 C CA . GLN B 1 83 ? 10.777 35.284 -26.483 1.00 31.90 83 GLN B CA 1
ATOM 5866 C C . GLN B 1 83 ? 11.811 34.167 -26.527 1.00 32.56 83 GLN B C 1
ATOM 5867 O O . GLN B 1 83 ? 12.656 34.056 -25.632 1.00 28.13 83 GLN B O 1
ATOM 5881 N N . ALA B 1 84 ? 11.725 33.290 -27.534 1.00 30.32 84 ALA B N 1
ATOM 5882 C CA . ALA B 1 84 ? 12.686 32.192 -27.632 1.00 35.89 84 ALA B CA 1
ATOM 5883 C C . ALA B 1 84 ? 14.114 32.721 -27.697 1.00 34.86 84 ALA B C 1
ATOM 5884 O O . ALA B 1 84 ? 15.008 32.220 -27.001 1.00 29.17 84 ALA B O 1
ATOM 5891 N N . LEU B 1 85 ? 14.344 33.738 -28.534 1.00 29.45 85 LEU B N 1
ATOM 5892 C CA . LEU B 1 85 ? 15.671 34.340 -28.643 1.00 32.86 85 LEU B CA 1
ATOM 5893 C C . LEU B 1 85 ? 16.085 34.993 -27.331 1.00 34.05 85 LEU B C 1
ATOM 5894 O O . LEU B 1 85 ? 17.254 34.929 -26.933 1.00 32.18 85 LEU B O 1
ATOM 5910 N N . HIS B 1 86 ? 15.132 35.630 -26.650 1.00 34.22 86 HIS B N 1
ATOM 5911 C CA . HIS B 1 86 ? 15.422 36.274 -25.374 1.00 34.78 86 HIS B CA 1
ATOM 5912 C C . HIS B 1 86 ? 15.947 35.274 -24.351 1.00 29.52 86 HIS B C 1
ATOM 5913 O O . HIS B 1 86 ? 16.872 35.586 -23.593 1.00 31.80 86 HIS B O 1
ATOM 5928 N N . TRP B 1 87 ? 15.366 34.070 -24.300 1.00 26.01 87 TRP B N 1
ATOM 5929 C CA . TRP B 1 87 ? 15.827 33.086 -23.329 1.00 32.01 87 TRP B CA 1
ATOM 5930 C C . TRP B 1 87 ? 17.116 32.390 -23.754 1.00 31.46 87 TRP B C 1
ATOM 5931 O O . TRP B 1 87 ? 17.777 31.782 -22.906 1.00 28.81 87 TRP B O 1
ATOM 5952 N N . GLY B 1 88 ? 17.494 32.463 -25.032 1.00 27.09 88 GLY B N 1
ATOM 5953 C CA . GLY B 1 88 ? 18.780 31.940 -25.459 1.00 34.59 88 GLY B CA 1
ATOM 5954 C C . GLY B 1 88 ? 18.759 30.987 -26.637 1.00 31.16 88 GLY B C 1
ATOM 5955 O O . GLY B 1 88 ? 19.804 30.438 -26.998 1.00 37.49 88 GLY B O 1
ATOM 5959 N N . ALA B 1 89 ? 17.597 30.775 -27.247 1.00 25.73 89 ALA B N 1
ATOM 5960 C CA . ALA B 1 89 ? 17.524 29.970 -28.460 1.00 33.42 89 ALA B CA 1
ATOM 5961 C C . ALA B 1 89 ? 18.161 30.718 -29.632 1.00 35.19 89 ALA B C 1
ATOM 5962 O O . ALA B 1 89 ? 18.253 31.945 -29.630 1.00 35.09 89 ALA B O 1
ATOM 5969 N N . ASP B 1 90 ? 18.650 29.955 -30.614 1.00 31.78 90 ASP B N 1
ATOM 5970 C CA . ASP B 1 90 ? 19.149 30.468 -31.884 1.00 30.65 90 ASP B CA 1
ATOM 5971 C C . ASP B 1 90 ? 18.136 30.191 -32.994 1.00 30.78 90 ASP B C 1
ATOM 5972 O O . ASP B 1 90 ? 17.424 29.186 -32.953 1.00 29.64 90 ASP B O 1
ATOM 5981 N N . LEU B 1 91 ? 18.066 31.096 -33.980 1.00 31.55 91 LEU B N 1
ATOM 5982 C CA . LEU B 1 91 ? 17.139 30.984 -35.106 1.00 32.69 91 LEU B CA 1
ATOM 5983 C C . LEU B 1 91 ? 17.910 30.960 -36.418 1.00 32.11 91 LEU B C 1
ATOM 5984 O O . LEU B 1 91 ? 18.795 31.792 -36.634 1.00 32.54 91 LEU B O 1
ATOM 6000 N N . LEU B 1 92 ? 17.570 30.020 -37.295 1.00 34.74 92 LEU B N 1
ATOM 6001 C CA . LEU B 1 92 ? 18.113 29.974 -38.651 1.00 31.16 92 LEU B CA 1
ATOM 6002 C C . LEU B 1 92 ? 16.947 29.983 -39.633 1.00 32.93 92 LEU B C 1
ATOM 6003 O O . LEU B 1 92 ? 16.053 29.136 -39.545 1.00 31.38 92 LEU B O 1
ATOM 6019 N N . ARG B 1 93 ? 16.941 30.940 -40.559 1.00 32.44 93 ARG B N 1
ATOM 6020 C CA . ARG B 1 93 ? 15.931 30.959 -41.612 1.00 31.93 93 ARG B CA 1
ATOM 6021 C C . ARG B 1 93 ? 16.410 30.094 -42.774 1.00 36.08 93 ARG B C 1
ATOM 6022 O O . ARG B 1 93 ? 17.388 30.427 -43.461 1.00 39.82 93 ARG B O 1
ATOM 6043 N N . GLY B 1 94 ? 15.719 28.983 -42.983 1.00 31.32 94 GLY B N 1
ATOM 6044 C CA . GLY B 1 94 ? 16.125 27.996 -43.961 1.00 34.07 94 GLY B CA 1
ATOM 6045 C C . GLY B 1 94 ? 15.089 26.899 -44.027 1.00 35.84 94 GLY B C 1
ATOM 6046 O O . GLY B 1 94 ? 14.093 26.892 -43.287 1.00 29.13 94 GLY B O 1
ATOM 6050 N N . TYR B 1 95 ? 15.342 25.966 -44.932 1.00 32.58 95 TYR B N 1
ATOM 6051 C CA . TYR B 1 95 ? 14.413 24.895 -45.248 1.00 29.36 95 TYR B CA 1
ATOM 6052 C C . TYR B 1 95 ? 15.087 23.563 -44.957 1.00 32.22 95 TYR B C 1
ATOM 6053 O O . TYR B 1 95 ? 16.104 23.230 -45.576 1.00 32.99 95 TYR B O 1
ATOM 6071 N N . VAL B 1 96 ? 14.519 22.801 -44.023 1.00 30.33 96 VAL B N 1
ATOM 6072 C CA . VAL B 1 96 ? 15.104 21.521 -43.650 1.00 32.22 96 VAL B CA 1
ATOM 6073 C C . VAL B 1 96 ? 14.906 20.526 -44.782 1.00 33.38 96 VAL B C 1
ATOM 6074 O O . VAL B 1 96 ? 13.780 20.292 -45.238 1.00 31.52 96 VAL B O 1
ATOM 6087 N N . GLU B 1 97 ? 16.004 19.914 -45.216 1.00 32.61 97 GLU B N 1
ATOM 6088 C CA . GLU B 1 97 ? 16.015 18.985 -46.335 1.00 35.88 97 GLU B CA 1
ATOM 6089 C C . GLU B 1 97 ? 16.152 17.537 -45.916 1.00 37.26 97 GLU B C 1
ATOM 6090 O O . GLU B 1 97 ? 15.613 16.659 -46.595 1.00 36.96 97 GLU B O 1
ATOM 6102 N N . ASP B 1 98 ? 16.867 17.264 -44.827 1.00 32.89 98 ASP B N 1
ATOM 6103 C CA . ASP B 1 98 ? 17.158 15.886 -44.476 1.00 33.51 98 ASP B CA 1
ATOM 6104 C C . ASP B 1 98 ? 17.589 15.791 -43.025 1.00 36.07 98 ASP B C 1
ATOM 6105 O O . ASP B 1 98 ? 18.229 16.697 -42.487 1.00 34.16 98 ASP B O 1
ATOM 6114 N N . VAL B 1 99 ? 17.209 14.681 -42.401 1.00 36.46 99 VAL B N 1
ATOM 6115 C CA . VAL B 1 99 ? 17.671 14.315 -41.071 1.00 32.73 99 VAL B CA 1
ATOM 6116 C C . VAL B 1 99 ? 18.248 12.916 -41.184 1.00 41.29 99 VAL B C 1
ATOM 6117 O O . VAL B 1 99 ? 17.600 12.014 -41.729 1.00 35.72 99 VAL B O 1
ATOM 6130 N N . THR B 1 100 ? 19.474 12.745 -40.704 1.00 35.55 100 THR B N 1
ATOM 6131 C CA . THR B 1 100 ? 20.168 11.475 -40.793 1.00 32.08 100 THR B CA 1
ATOM 6132 C C . THR B 1 100 ? 20.541 11.007 -39.398 1.00 37.88 100 THR B C 1
ATOM 6133 O O . THR B 1 100 ? 21.018 11.797 -38.575 1.00 35.13 100 THR B O 1
ATOM 6144 N N . ASP B 1 101 ? 20.314 9.720 -39.139 1.00 36.38 101 ASP B N 1
ATOM 6145 C CA . ASP B 1 101 ? 20.632 9.125 -37.847 1.00 42.26 101 ASP B CA 1
ATOM 6146 C C . ASP B 1 101 ? 22.104 8.732 -37.819 1.00 42.45 101 ASP B C 1
ATOM 6147 O O . ASP B 1 101 ? 22.555 7.942 -38.653 1.00 44.02 101 ASP B O 1
ATOM 6156 N N . GLU B 1 102 ? 22.855 9.292 -36.870 1.00 52.43 102 GLU B N 1
ATOM 6157 C CA . GLU B 1 102 ? 24.273 8.984 -36.725 1.00 56.38 102 GLU B CA 1
ATOM 6158 C C . GLU B 1 102 ? 24.583 8.309 -35.397 1.00 54.91 102 GLU B C 1
ATOM 6159 O O . GLU B 1 102 ? 25.724 8.372 -34.934 1.00 71.81 102 GLU B O 1
ATOM 6171 N N . GLY B 1 103 ? 23.606 7.648 -34.780 1.00 47.76 103 GLY B N 1
ATOM 6172 C CA . GLY B 1 103 ? 23.870 6.971 -33.528 1.00 46.94 103 GLY B CA 1
ATOM 6173 C C . GLY B 1 103 ? 23.560 7.853 -32.334 1.00 43.97 103 GLY B C 1
ATOM 6174 O O . GLY B 1 103 ? 22.397 8.049 -31.970 1.00 45.73 103 GLY B O 1
ATOM 6178 N N . ASP B 1 104 ? 24.611 8.392 -31.716 1.00 44.44 104 ASP B N 1
ATOM 6179 C CA . ASP B 1 104 ? 24.470 9.262 -30.556 1.00 47.89 104 ASP B CA 1
ATOM 6180 C C . ASP B 1 104 ? 24.079 10.685 -30.921 1.00 40.46 104 ASP B C 1
ATOM 6181 O O . ASP B 1 104 ? 23.857 11.498 -30.018 1.00 39.99 104 ASP B O 1
ATOM 6190 N N . THR B 1 105 ? 24.024 11.019 -32.207 1.00 39.77 105 THR B N 1
ATOM 6191 C CA . THR B 1 105 ? 23.582 12.333 -32.647 1.00 42.00 105 THR B CA 1
ATOM 6192 C C . THR B 1 105 ? 22.801 12.190 -33.945 1.00 42.68 105 THR B C 1
ATOM 6193 O O . THR B 1 105 ? 22.810 11.142 -34.600 1.00 40.51 105 THR B O 1
ATOM 6204 N N . LEU B 1 106 ? 22.119 13.260 -34.309 1.00 33.97 106 LEU B N 1
ATOM 6205 C CA . LEU B 1 106 ? 21.470 13.353 -35.604 1.00 34.13 106 LEU B CA 1
ATOM 6206 C C . LEU B 1 106 ? 22.106 14.494 -36.384 1.00 33.44 106 LEU B C 1
ATOM 6207 O O . LEU B 1 106 ? 22.591 15.466 -35.802 1.00 36.06 106 LEU B O 1
ATOM 6223 N N . ALA B 1 107 ? 22.113 14.363 -37.705 1.00 34.19 107 ALA B N 1
ATOM 6224 C CA . ALA B 1 107 ? 22.644 15.390 -38.595 1.00 34.73 107 ALA B CA 1
ATOM 6225 C C . ALA B 1 107 ? 21.501 15.986 -39.405 1.00 36.96 107 ALA B C 1
ATOM 6226 O O . ALA B 1 107 ? 20.730 15.246 -40.033 1.00 39.60 107 ALA B O 1
ATOM 6233 N N . VAL B 1 108 ? 21.413 17.316 -39.414 1.00 34.14 108 VAL B N 1
ATOM 6234 C CA . VAL B 1 108 ? 20.301 18.044 -40.021 1.00 40.84 108 VAL B CA 1
ATOM 6235 C C . VAL B 1 108 ? 20.852 18.930 -41.132 1.00 44.97 108 VAL B C 1
ATOM 6236 O O . VAL B 1 108 ? 21.641 19.848 -40.867 1.00 34.69 108 VAL B O 1
ATOM 6249 N N . LYS B 1 109 ? 20.445 18.654 -42.373 1.00 35.23 109 LYS B N 1
ATOM 6250 C CA . LYS B 1 109 ? 20.855 19.473 -43.506 1.00 36.04 109 LYS B CA 1
ATOM 6251 C C . LYS B 1 109 ? 19.786 20.525 -43.779 1.00 37.88 109 LYS B C 1
ATOM 6252 O O . LYS B 1 109 ? 18.596 20.200 -43.897 1.00 35.11 109 LYS B O 1
ATOM 6271 N N . VAL B 1 110 ? 20.216 21.777 -43.904 1.00 35.70 110 VAL B N 1
ATOM 6272 C CA . VAL B 1 110 ? 19.320 22.913 -44.050 1.00 35.25 110 VAL B CA 1
ATOM 6273 C C . VAL B 1 110 ? 19.680 23.640 -45.337 1.00 36.25 110 VAL B C 1
ATOM 6274 O O . VAL B 1 110 ? 20.848 23.976 -45.558 1.00 36.94 110 VAL B O 1
ATOM 6287 N N . LYS B 1 111 ? 18.673 23.899 -46.170 1.00 36.36 111 LYS B N 1
ATOM 6288 C CA . LYS B 1 111 ? 18.845 24.737 -47.353 1.00 37.44 111 LYS B CA 1
ATOM 6289 C C . LYS B 1 111 ? 18.718 26.199 -46.938 1.00 36.83 111 LYS B C 1
ATOM 6290 O O . LYS B 1 111 ? 17.666 26.620 -46.443 1.00 38.67 111 LYS B O 1
ATOM 6309 N N . VAL B 1 112 ? 19.787 26.964 -47.116 1.00 37.96 112 VAL B N 1
ATOM 6310 C CA . VAL B 1 112 ? 19.834 28.365 -46.712 1.00 37.11 112 VAL B CA 1
ATOM 6311 C C . VAL B 1 112 ? 19.926 29.207 -47.981 1.00 38.13 112 VAL B C 1
ATOM 6312 O O . VAL B 1 112 ? 20.862 29.051 -48.776 1.00 41.58 112 VAL B O 1
ATOM 6325 N N . GLY B 1 113 ? 18.938 30.079 -48.179 1.00 44.37 113 GLY B N 1
ATOM 6326 C CA . GLY B 1 113 ? 18.808 30.864 -49.396 1.00 49.29 113 GLY B CA 1
ATOM 6327 C C . GLY B 1 113 ? 17.865 30.206 -50.381 1.00 47.72 113 GLY B C 1
ATOM 6328 O O . GLY B 1 113 ? 18.068 29.043 -50.737 1.00 54.69 113 GLY B O 1
ATOM 6332 N N . LYS B 1 114 ? 16.818 30.913 -50.821 1.00 54.49 114 LYS B N 1
ATOM 6333 C CA . LYS B 1 114 ? 15.920 30.320 -51.811 1.00 71.28 114 LYS B CA 1
ATOM 6334 C C . LYS B 1 114 ? 16.600 30.188 -53.169 1.00 57.94 114 LYS B C 1
ATOM 6335 O O . LYS B 1 114 ? 16.270 29.277 -53.936 1.00 57.15 114 LYS B O 1
ATOM 6354 N N . LYS B 1 115 ? 17.540 31.078 -53.480 1.00 58.96 115 LYS B N 1
ATOM 6355 C CA . LYS B 1 115 ? 18.396 30.942 -54.647 1.00 60.88 115 LYS B CA 1
ATOM 6356 C C . LYS B 1 115 ? 19.852 30.937 -54.194 1.00 71.17 115 LYS B C 1
ATOM 6357 O O . LYS B 1 115 ? 20.182 31.389 -53.092 1.00 89.79 115 LYS B O 1
ATOM 6361 N N . ASP B 1 116 ? 20.726 30.428 -55.063 1.00 72.27 116 ASP B N 1
ATOM 6362 C CA . ASP B 1 116 ? 22.151 30.289 -54.754 1.00 70.77 116 ASP B CA 1
ATOM 6363 C C . ASP B 1 116 ? 22.346 29.693 -53.362 1.00 57.83 116 ASP B C 1
ATOM 6364 O O . ASP B 1 116 ? 23.080 30.226 -52.528 1.00 67.52 116 ASP B O 1
ATOM 6373 N N . SER B 1 117 ? 21.681 28.566 -53.123 1.00 52.05 117 SER B N 1
ATOM 6374 C CA . SER B 1 117 ? 21.524 28.041 -51.771 1.00 47.28 117 SER B CA 1
ATOM 6375 C C . SER B 1 117 ? 22.788 27.345 -51.281 1.00 45.72 117 SER B C 1
ATOM 6376 O O . SER B 1 117 ? 23.467 26.649 -52.038 1.00 49.10 117 SER B O 1
ATOM 6384 N N . LEU B 1 118 ? 23.072 27.507 -49.992 1.00 49.82 118 LEU B N 1
ATOM 6385 C CA . LEU B 1 118 ? 24.047 26.711 -49.260 1.00 46.20 118 LEU B CA 1
ATOM 6386 C C . LEU B 1 118 ? 23.306 25.644 -48.467 1.00 52.25 118 LEU B C 1
ATOM 6387 O O . LEU B 1 118 ? 22.106 25.763 -48.212 1.00 39.41 118 LEU B O 1
ATOM 6403 N N . TYR B 1 119 ? 24.022 24.577 -48.108 1.00 40.38 119 TYR B N 1
ATOM 6404 C CA . TYR B 1 119 ? 23.423 23.438 -47.409 1.00 39.63 119 TYR B CA 1
ATOM 6405 C C . TYR B 1 119 ? 24.223 23.056 -46.167 1.00 39.18 119 TYR B C 1
ATOM 6406 O O . TYR B 1 119 ? 24.738 21.940 -46.062 1.00 39.50 119 TYR B O 1
ATOM 6424 N N . PRO B 1 120 ? 24.292 23.943 -45.172 1.00 38.42 120 PRO B N 1
ATOM 6425 C CA . PRO B 1 120 ? 24.975 23.589 -43.924 1.00 44.21 120 PRO B CA 1
ATOM 6426 C C . PRO B 1 120 ? 24.314 22.399 -43.246 1.00 50.18 120 PRO B C 1
ATOM 6427 O O . PRO B 1 120 ? 23.104 22.173 -43.372 1.00 36.74 120 PRO B O 1
ATOM 6438 N N . ILE B 1 121 ? 25.139 21.614 -42.553 1.00 34.36 121 ILE B N 1
ATOM 6439 C CA . ILE B 1 121 ? 24.691 20.451 -41.793 1.00 33.88 121 ILE B CA 1
ATOM 6440 C C . ILE B 1 121 ? 24.992 20.671 -40.320 1.00 33.70 121 ILE B C 1
ATOM 6441 O O . ILE B 1 121 ? 26.132 20.974 -39.955 1.00 45.12 121 ILE B O 1
ATOM 6457 N N . PHE B 1 122 ? 23.961 20.557 -39.488 1.00 30.98 122 PHE B N 1
ATOM 6458 C CA . PHE B 1 122 ? 24.081 20.736 -38.046 1.00 34.17 122 PHE B CA 1
ATOM 6459 C C . PHE B 1 122 ? 23.936 19.399 -37.331 1.00 42.38 122 PHE B C 1
ATOM 6460 O O . PHE B 1 122 ? 23.098 18.571 -37.704 1.00 37.79 122 PHE B O 1
ATOM 6477 N N . ARG B 1 123 ? 24.689 19.228 -36.247 1.00 36.84 123 ARG B N 1
ATOM 6478 C CA . ARG B 1 123 ? 24.647 18.013 -35.447 1.00 31.12 123 ARG B CA 1
ATOM 6479 C C . ARG B 1 123 ? 23.946 18.315 -34.134 1.00 32.09 123 ARG B C 1
ATOM 6480 O O . ARG B 1 123 ? 24.086 19.415 -33.591 1.00 32.87 123 ARG B O 1
ATOM 6501 N N . THR B 1 124 ? 23.172 17.348 -33.644 1.00 30.91 124 THR B N 1
ATOM 6502 C CA . THR B 1 124 ? 22.378 17.573 -32.447 1.00 34.43 124 THR B CA 1
ATOM 6503 C C . THR B 1 124 ? 22.111 16.257 -31.727 1.00 29.25 124 THR B C 1
ATOM 6504 O O . THR B 1 124 ? 22.088 15.186 -32.335 1.00 31.02 124 THR B O 1
ATOM 6515 N N . LYS B 1 125 ? 21.886 16.354 -30.416 1.00 27.39 125 LYS B N 1
ATOM 6516 C CA . LYS B 1 125 ? 21.467 15.180 -29.659 1.00 31.74 125 LYS B CA 1
ATOM 6517 C C . LYS B 1 125 ? 20.013 14.813 -29.945 1.00 27.32 125 LYS B C 1
ATOM 6518 O O . LYS B 1 125 ? 19.671 13.625 -29.947 1.00 27.38 125 LYS B O 1
ATOM 6537 N N . TYR B 1 126 ? 19.152 15.802 -30.196 1.00 24.73 126 TYR B N 1
ATOM 6538 C CA . TYR B 1 126 ? 17.723 15.565 -30.347 1.00 30.64 126 TYR B CA 1
ATOM 6539 C C . TYR B 1 126 ? 17.152 16.418 -31.470 1.00 29.00 126 TYR B C 1
ATOM 6540 O O . TYR B 1 126 ? 17.623 17.525 -31.742 1.00 29.30 126 TYR B O 1
ATOM 6558 N N . VAL B 1 127 ? 16.125 15.882 -32.114 1.00 27.68 127 VAL B N 1
ATOM 6559 C CA . VAL B 1 127 ? 15.380 16.587 -33.146 1.00 33.28 127 VAL B CA 1
ATOM 6560 C C . VAL B 1 127 ? 13.922 16.654 -32.723 1.00 28.45 127 VAL B C 1
ATOM 6561 O O . VAL B 1 127 ? 13.338 15.644 -32.304 1.00 25.45 127 VAL B O 1
ATOM 6574 N N . ILE B 1 128 ? 13.337 17.843 -32.834 1.00 27.61 128 ILE B N 1
ATOM 6575 C CA . ILE B 1 128 ? 11.912 18.042 -32.637 1.00 25.73 128 ILE B CA 1
ATOM 6576 C C . ILE B 1 128 ? 11.326 18.397 -33.994 1.00 25.53 128 ILE B C 1
ATOM 6577 O O . ILE B 1 128 ? 11.560 19.490 -34.516 1.00 29.23 128 ILE B O 1
ATOM 6593 N N . ALA B 1 129 ? 10.566 17.473 -34.558 1.00 26.06 129 ALA B N 1
ATOM 6594 C CA . ALA B 1 129 ? 9.902 17.682 -35.841 1.00 26.05 129 ALA B CA 1
ATOM 6595 C C . ALA B 1 129 ? 8.601 18.441 -35.588 1.00 22.34 129 ALA B C 1
ATOM 6596 O O . ALA B 1 129 ? 7.659 17.902 -35.006 1.00 24.93 129 ALA B O 1
ATOM 6603 N N . ALA B 1 130 ? 8.570 19.705 -35.992 1.00 21.45 130 ALA B N 1
ATOM 6604 C CA . ALA B 1 130 ? 7.466 20.616 -35.737 1.00 21.10 130 ALA B CA 1
ATOM 6605 C C . ALA B 1 130 ? 7.134 21.405 -36.994 1.00 21.41 130 ALA B C 1
ATOM 6606 O O . ALA B 1 130 ? 6.843 22.601 -36.934 1.00 23.44 130 ALA B O 1
ATOM 6613 N N . THR B 1 131 ? 7.190 20.753 -38.145 1.00 25.18 131 THR B N 1
ATOM 6614 C CA . THR B 1 131 ? 7.031 21.438 -39.421 1.00 24.02 131 THR B CA 1
ATOM 6615 C C . THR B 1 131 ? 5.592 21.446 -39.928 1.00 29.45 131 THR B C 1
ATOM 6616 O O . THR B 1 131 ? 5.311 22.122 -40.921 1.00 25.50 131 THR B O 1
ATOM 6627 N N . GLY B 1 132 ? 4.677 20.741 -39.261 1.00 26.03 132 GLY B N 1
ATOM 6628 C CA . GLY B 1 132 ? 3.248 20.831 -39.552 1.00 24.23 132 GLY B CA 1
ATOM 6629 C C . GLY B 1 132 ? 2.872 20.429 -40.975 1.00 26.54 132 GLY B C 1
ATOM 6630 O O . GLY B 1 132 ? 3.478 19.560 -41.611 1.00 30.31 132 GLY B O 1
ATOM 6634 N N . ILE B 1 133 ? 1.828 21.082 -41.471 1.00 27.24 133 ILE B N 1
ATOM 6635 C CA . ILE B 1 133 ? 1.178 20.765 -42.732 1.00 24.47 133 ILE B CA 1
ATOM 6636 C C . ILE B 1 133 ? 0.795 22.081 -43.395 1.00 27.15 133 ILE B C 1
ATOM 6637 O O . ILE B 1 133 ? 0.977 23.156 -42.825 1.00 28.03 133 ILE B O 1
ATOM 6653 N N . ILE B 1 134 ? 0.245 22.001 -44.605 1.00 27.63 134 ILE B N 1
ATOM 6654 C CA . ILE B 1 134 ? -0.398 23.160 -45.214 1.00 24.65 134 ILE B CA 1
ATOM 6655 C C . ILE B 1 134 ? -1.607 22.687 -46.013 1.00 27.69 134 ILE B C 1
ATOM 6656 O O . ILE B 1 134 ? -1.518 21.717 -46.773 1.00 27.46 134 ILE B O 1
ATOM 6672 N N . ASP B 1 135 ? -2.731 23.380 -45.839 1.00 24.96 135 ASP B N 1
ATOM 6673 C CA . ASP B 1 135 ? -3.975 23.011 -46.500 1.00 28.29 135 ASP B CA 1
ATOM 6674 C C . ASP B 1 135 ? -3.898 23.259 -48.001 1.00 25.08 135 ASP B C 1
ATOM 6675 O O . ASP B 1 135 ? -3.395 24.287 -48.455 1.00 28.97 135 ASP B O 1
ATOM 6684 N N . ASN B 1 136 ? -4.421 22.321 -48.774 1.00 27.99 136 ASN B N 1
ATOM 6685 C CA . ASN B 1 136 ? -4.633 22.584 -50.190 1.00 27.47 136 ASN B CA 1
ATOM 6686 C C . ASN B 1 136 ? -5.764 23.596 -50.370 1.00 29.39 136 ASN B C 1
ATOM 6687 O O . ASN B 1 136 ? -6.780 23.554 -49.667 1.00 29.95 136 ASN B O 1
ATOM 6698 N N . LEU B 1 137 ? -5.582 24.512 -51.326 1.00 27.50 137 LEU B N 1
ATOM 6699 C CA . LEU B 1 137 ? -6.575 25.505 -51.681 1.00 27.25 137 LEU B CA 1
ATOM 6700 C C . LEU B 1 137 ? -7.090 25.260 -53.092 1.00 28.40 137 LEU B C 1
ATOM 6701 O O . LEU B 1 137 ? -6.374 24.703 -53.927 1.00 29.61 137 LEU B O 1
ATOM 6717 N N . PRO B 1 138 ? -8.325 25.656 -53.388 1.00 33.15 138 PRO B N 1
ATOM 6718 C CA . PRO B 1 138 ? -8.803 25.562 -54.772 1.00 35.34 138 PRO B CA 1
ATOM 6719 C C . PRO B 1 138 ? -7.961 26.458 -55.662 1.00 30.27 138 PRO B C 1
ATOM 6720 O O . PRO B 1 138 ? -7.702 27.616 -55.335 1.00 33.16 138 PRO B O 1
ATOM 6731 N N . GLN B 1 139 ? -7.499 25.902 -56.773 1.00 34.94 139 GLN B N 1
ATOM 6732 C CA . GLN B 1 139 ? -6.587 26.610 -57.664 1.00 36.46 139 GLN B CA 1
ATOM 6733 C C . GLN B 1 139 ? -7.398 27.364 -58.707 1.00 35.44 139 GLN B C 1
ATOM 6734 O O . GLN B 1 139 ? -8.199 26.763 -59.426 1.00 33.14 139 GLN B O 1
ATOM 6748 N N . LEU B 1 140 ? -7.251 28.685 -58.717 1.00 34.49 140 LEU B N 1
ATOM 6749 C CA . LEU B 1 140 ? -7.840 29.569 -59.709 1.00 40.89 140 LEU B CA 1
ATOM 6750 C C . LEU B 1 140 ? -6.715 30.248 -60.483 1.00 35.53 140 LEU B C 1
ATOM 6751 O O . LEU B 1 140 ? -5.580 30.337 -60.008 1.00 39.99 140 LEU B O 1
ATOM 6767 N N . GLU B 1 141 ? -7.032 30.740 -61.685 1.00 36.74 141 GLU B N 1
ATOM 6768 C CA . GLU B 1 141 ? -6.026 31.465 -62.455 1.00 39.71 141 GLU B CA 1
ATOM 6769 C C . GLU B 1 141 ? -5.431 32.608 -61.640 1.00 53.25 141 GLU B C 1
ATOM 6770 O O . GLU B 1 141 ? -4.213 32.822 -61.657 1.00 50.84 141 GLU B O 1
ATOM 6777 N N . ASP B 1 142 ? -6.278 33.357 -60.925 1.00 53.31 142 ASP B N 1
ATOM 6778 C CA . ASP B 1 142 ? -5.848 34.453 -60.049 1.00 43.45 142 ASP B CA 1
ATOM 6779 C C . ASP B 1 142 ? -5.933 33.992 -58.593 1.00 37.34 142 ASP B C 1
ATOM 6780 O O . ASP B 1 142 ? -6.967 34.126 -57.942 1.00 39.24 142 ASP B O 1
ATOM 6789 N N . MET B 1 143 ? -4.829 33.474 -58.060 1.00 39.94 143 MET B N 1
ATOM 6790 C CA . MET B 1 143 ? -4.881 32.940 -56.706 1.00 49.16 143 MET B CA 1
ATOM 6791 C C . MET B 1 143 ? -5.129 34.021 -55.657 1.00 40.99 143 MET B C 1
ATOM 6792 O O . MET B 1 143 ? -5.620 33.703 -54.569 1.00 38.72 143 MET B O 1
ATOM 6806 N N . GLN B 1 144 ? -4.848 35.290 -55.967 1.00 42.18 144 GLN B N 1
ATOM 6807 C CA . GLN B 1 144 ? -5.100 36.349 -54.994 1.00 39.09 144 GLN B CA 1
ATOM 6808 C C . GLN B 1 144 ? -6.583 36.455 -54.662 1.00 44.90 144 GLN B C 1
ATOM 6809 O O . GLN B 1 144 ? -6.944 36.822 -53.536 1.00 38.64 144 GLN B O 1
ATOM 6823 N N . ASN B 1 145 ? -7.455 36.115 -55.615 1.00 38.17 145 ASN B N 1
ATOM 6824 C CA . ASN B 1 145 ? -8.887 36.094 -55.340 1.00 35.43 145 ASN B CA 1
ATOM 6825 C C . ASN B 1 145 ? -9.218 35.068 -54.266 1.00 35.53 145 ASN B C 1
ATOM 6826 O O . ASN B 1 145 ? -10.125 35.292 -53.457 1.00 39.20 145 ASN B O 1
ATOM 6837 N N . VAL B 1 146 ? -8.481 33.953 -54.226 1.00 32.78 146 VAL B N 1
ATOM 6838 C CA . VAL B 1 146 ? -8.666 32.965 -53.164 1.00 33.12 146 VAL B CA 1
ATOM 6839 C C . VAL B 1 146 ? -8.065 33.477 -51.859 1.00 50.40 146 VAL B C 1
ATOM 6840 O O . VAL B 1 146 ? -8.697 33.410 -50.793 1.00 34.11 146 VAL B O 1
ATOM 6853 N N . TYR B 1 147 ? -6.840 34.010 -51.931 1.00 34.72 147 TYR B N 1
ATOM 6854 C CA . TYR B 1 147 ? -6.142 34.475 -50.734 1.00 31.77 147 TYR B CA 1
ATOM 6855 C C . TYR B 1 147 ? -6.890 35.605 -50.041 1.00 33.52 147 TYR B C 1
ATOM 6856 O O . TYR B 1 147 ? -6.746 35.790 -48.827 1.00 38.60 147 TYR B O 1
ATOM 6874 N N . ASP B 1 148 ? -7.663 36.393 -50.792 1.00 35.06 148 ASP B N 1
ATOM 6875 C CA . ASP B 1 148 ? -8.403 37.495 -50.192 1.00 35.85 148 ASP B CA 1
ATOM 6876 C C . ASP B 1 148 ? -9.455 37.013 -49.210 1.00 35.54 148 ASP B C 1
ATOM 6877 O O . ASP B 1 148 ? -9.873 37.786 -48.339 1.00 37.53 148 ASP B O 1
ATOM 6886 N N . TYR B 1 149 ? -9.885 35.760 -49.324 1.00 32.92 149 TYR B N 1
ATOM 6887 C CA . TYR B 1 149 ? -10.903 35.212 -48.447 1.00 34.41 149 TYR B CA 1
ATOM 6888 C C . TYR B 1 149 ? -10.424 34.038 -47.614 1.00 31.61 149 TYR B C 1
ATOM 6889 O O . TYR B 1 149 ? -10.984 33.816 -46.538 1.00 31.21 149 TYR B O 1
ATOM 6907 N N . ALA B 1 150 ? -9.395 33.311 -48.054 1.00 33.01 150 ALA B N 1
ATOM 6908 C CA . ALA B 1 150 ? -8.893 32.159 -47.310 1.00 30.81 150 ALA B CA 1
ATOM 6909 C C . ALA B 1 150 ? -8.285 32.607 -45.983 1.00 34.13 150 ALA B C 1
ATOM 6910 O O . ALA B 1 150 ? -7.320 33.381 -45.957 1.00 31.20 150 ALA B O 1
ATOM 6917 N N . GLY B 1 151 ? -8.823 32.082 -44.887 1.00 31.39 151 GLY B N 1
ATOM 6918 C CA . GLY B 1 151 ? -8.415 32.473 -43.556 1.00 30.78 151 GLY B CA 1
ATOM 6919 C C . GLY B 1 151 ? -9.180 33.646 -42.983 1.00 31.96 151 GLY B C 1
ATOM 6920 O O . GLY B 1 151 ? -9.011 33.960 -41.793 1.00 32.05 151 GLY B O 1
ATOM 6924 N N . TYR B 1 152 ? -10.026 34.292 -43.780 1.00 30.94 152 TYR B N 1
ATOM 6925 C CA . TYR B 1 152 ? -10.860 35.379 -43.291 1.00 33.33 152 TYR B CA 1
ATOM 6926 C C . TYR B 1 152 ? -12.274 34.867 -43.078 1.00 31.00 152 TYR B C 1
ATOM 6927 O O . TYR B 1 152 ? -12.644 34.539 -41.950 1.00 36.86 152 TYR B O 1
ATOM 6945 N N . THR B 1 153 ? -13.060 34.756 -44.151 1.00 31.40 153 THR B N 1
ATOM 6946 C CA . THR B 1 153 ? -14.389 34.163 -44.078 1.00 30.77 153 THR B CA 1
ATOM 6947 C C . THR B 1 153 ? -14.488 32.837 -44.825 1.00 30.27 153 THR B C 1
ATOM 6948 O O . THR B 1 153 ? -15.508 32.151 -44.709 1.00 30.26 153 THR B O 1
ATOM 6959 N N . LEU B 1 154 ? -13.450 32.450 -45.556 1.00 30.25 154 LEU B N 1
ATOM 6960 C CA . LEU B 1 154 ? -13.351 31.133 -46.172 1.00 29.81 154 LEU B CA 1
ATOM 6961 C C . LEU B 1 154 ? -12.362 30.302 -45.353 1.00 29.98 154 LEU B C 1
ATOM 6962 O O . LEU B 1 154 ? -11.145 30.520 -45.416 1.00 31.43 154 LEU B O 1
ATOM 6978 N N . HIS B 1 155 ? -12.887 29.356 -44.579 1.00 28.91 155 HIS B N 1
ATOM 6979 C CA . HIS B 1 155 ? -12.125 28.679 -43.545 1.00 28.23 155 HIS B CA 1
ATOM 6980 C C . HIS B 1 155 ? -11.536 27.359 -44.038 1.00 28.48 155 HIS B C 1
ATOM 6981 O O . HIS B 1 155 ? -11.980 26.776 -45.030 1.00 28.15 155 HIS B O 1
ATOM 6995 N N . VAL B 1 156 ? -10.515 26.892 -43.325 1.00 27.58 156 VAL B N 1
ATOM 6996 C CA . VAL B 1 156 ? -9.909 25.599 -43.617 1.00 27.23 156 VAL B CA 1
ATOM 6997 C C . VAL B 1 156 ? -10.050 24.610 -42.481 1.00 28.72 156 VAL B C 1
ATOM 6998 O O . VAL B 1 156 ? -9.752 23.425 -42.677 1.00 32.29 156 VAL B O 1
ATOM 7021 N N B CYS B 1 157 ? -10.533 25.044 -41.316 0.54 26.48 157 CYS B N 1
ATOM 7022 C CA B CYS B 1 157 ? -10.528 24.251 -40.090 0.54 25.96 157 CYS B CA 1
ATOM 7023 C C B CYS B 1 157 ? -11.896 24.382 -39.427 0.54 25.81 157 CYS B C 1
ATOM 7024 O O B CYS B 1 157 ? -12.238 25.455 -38.918 0.54 29.68 157 CYS B O 1
ATOM 7032 N N . MET B 1 158 ? -12.669 23.292 -39.409 1.00 28.37 158 MET B N 1
ATOM 7033 C CA . MET B 1 158 ? -14.033 23.370 -38.912 1.00 28.70 158 MET B CA 1
ATOM 7034 C C . MET B 1 158 ? -14.081 23.627 -37.413 1.00 26.24 158 MET B C 1
ATOM 7035 O O . MET B 1 158 ? -14.905 24.421 -36.949 1.00 34.19 158 MET B O 1
ATOM 7049 N N . ILE B 1 159 ? -13.226 22.968 -36.628 1.00 24.83 159 ILE B N 1
ATOM 7050 C CA . ILE B 1 159 ? -13.333 23.199 -35.185 1.00 25.59 159 ILE B CA 1
ATOM 7051 C C . ILE B 1 159 ? -12.853 24.603 -34.844 1.00 27.28 159 ILE B C 1
ATOM 7052 O O . ILE B 1 159 ? -13.371 25.232 -33.909 1.00 33.20 159 ILE B O 1
ATOM 7068 N N . CYS B 1 160 ? -11.902 25.139 -35.611 1.00 31.18 160 CYS B N 1
ATOM 7069 C CA . CYS B 1 160 ? -11.445 26.508 -35.379 1.00 29.51 160 CYS B CA 1
ATOM 7070 C C . CYS B 1 160 ? -12.579 27.508 -35.566 1.00 29.12 160 CYS B C 1
ATOM 7071 O O . CYS B 1 160 ? -12.785 28.386 -34.723 1.00 31.79 160 CYS B O 1
ATOM 7079 N N . ASP B 1 161 ? -13.310 27.406 -36.682 1.00 26.57 161 ASP B N 1
ATOM 7080 C CA . ASP B 1 161 ? -14.181 28.486 -37.132 1.00 34.42 161 ASP B CA 1
ATOM 7081 C C . ASP B 1 161 ? -15.653 28.119 -37.253 1.00 26.95 161 ASP B C 1
ATOM 7082 O O . ASP B 1 161 ? -16.465 28.994 -37.570 1.00 31.83 161 ASP B O 1
ATOM 7091 N N . GLY B 1 162 ? -16.032 26.879 -36.983 1.00 26.39 162 GLY B N 1
ATOM 7092 C CA . GLY B 1 162 ? -17.415 26.487 -37.160 1.00 26.30 162 GLY B CA 1
ATOM 7093 C C . GLY B 1 162 ? -18.384 27.412 -36.455 1.00 30.71 162 GLY B C 1
ATOM 7094 O O . GLY B 1 162 ? -19.441 27.743 -36.991 1.00 28.80 162 GLY B O 1
ATOM 7098 N N . PHE B 1 163 ? -18.054 27.812 -35.225 1.00 30.36 163 PHE B N 1
ATOM 7099 C CA . PHE B 1 163 ? -18.930 28.712 -34.479 1.00 31.16 163 PHE B CA 1
ATOM 7100 C C . PHE B 1 163 ? -19.232 29.976 -35.265 1.00 36.29 163 PHE B C 1
ATOM 7101 O O . PHE B 1 163 ? -20.359 30.491 -35.232 1.00 30.66 163 PHE B O 1
ATOM 7118 N N . ASP B 1 164 ? -18.225 30.502 -35.958 1.00 31.92 164 ASP B N 1
ATOM 7119 C CA . ASP B 1 164 ? -18.349 31.741 -36.711 1.00 33.36 164 ASP B CA 1
ATOM 7120 C C . ASP B 1 164 ? -19.078 31.550 -38.035 1.00 32.63 164 ASP B C 1
ATOM 7121 O O . ASP B 1 164 ? -19.256 32.525 -38.770 1.00 31.88 164 ASP B O 1
ATOM 7130 N N . MET B 1 165 ? -19.473 30.321 -38.358 1.00 28.28 165 MET B N 1
ATOM 7131 C CA . MET B 1 165 ? -20.293 30.013 -39.523 1.00 28.53 165 MET B CA 1
ATOM 7132 C C . MET B 1 165 ? -21.753 29.753 -39.163 1.00 28.34 165 MET B C 1
ATOM 7133 O O . MET B 1 165 ? -22.543 29.405 -40.051 1.00 28.39 165 MET B O 1
ATOM 7147 N N . TRP B 1 166 ? -22.125 29.899 -37.886 1.00 28.31 166 TRP B N 1
ATOM 7148 C CA . TRP B 1 166 ? -23.387 29.349 -37.402 1.00 35.12 166 TRP B CA 1
ATOM 7149 C C . TRP B 1 166 ? -24.565 29.846 -38.228 1.00 29.97 166 TRP B C 1
ATOM 7150 O O . TRP B 1 166 ? -24.808 31.052 -38.312 1.00 30.53 166 TRP B O 1
ATOM 7171 N N . ASP B 1 167 ? -25.292 28.898 -38.830 1.00 32.01 167 ASP B N 1
ATOM 7172 C CA . ASP B 1 167 ? -26.526 29.156 -39.577 1.00 31.89 167 ASP B CA 1
ATOM 7173 C C . ASP B 1 167 ? -26.345 30.130 -40.738 1.00 32.62 167 ASP B C 1
ATOM 7174 O O . ASP B 1 167 ? -27.311 30.757 -41.177 1.00 36.80 167 ASP B O 1
ATOM 7183 N N . GLN B 1 168 ? -25.147 30.213 -41.305 1.00 30.73 168 GLN B N 1
ATOM 7184 C CA . GLN B 1 168 ? -24.905 31.025 -42.492 1.00 30.45 168 GLN B CA 1
ATOM 7185 C C . GLN B 1 168 ? -24.969 30.178 -43.758 1.00 29.70 168 GLN B C 1
ATOM 7186 O O . GLN B 1 168 ? -24.782 28.962 -43.737 1.00 29.15 168 GLN B O 1
ATOM 7200 N N . LYS B 1 169 ? -25.232 30.846 -44.874 1.00 31.01 169 LYS B N 1
ATOM 7201 C CA . LYS B 1 169 ? -25.088 30.205 -46.175 1.00 33.46 169 LYS B CA 1
ATOM 7202 C C . LYS B 1 169 ? -23.613 29.901 -46.426 1.00 36.46 169 LYS B C 1
ATOM 7203 O O . LYS B 1 169 ? -22.773 30.808 -46.426 1.00 32.80 169 LYS B O 1
ATOM 7222 N N . ALA B 1 170 ? -23.297 28.628 -46.638 1.00 30.55 170 ALA B N 1
ATOM 7223 C CA . ALA B 1 170 ? -21.915 28.173 -46.668 1.00 31.47 170 ALA B CA 1
ATOM 7224 C C . ALA B 1 170 ? -21.666 27.349 -47.917 1.00 29.75 170 ALA B C 1
ATOM 7225 O O . ALA B 1 170 ? -22.578 26.715 -48.452 1.00 31.79 170 ALA B O 1
ATOM 7232 N N . VAL B 1 171 ? -20.420 27.372 -48.382 1.00 29.16 171 VAL B N 1
ATOM 7233 C CA . VAL B 1 171 ? -19.954 26.453 -49.411 1.00 29.13 171 VAL B CA 1
ATOM 7234 C C . VAL B 1 171 ? -18.948 25.508 -48.770 1.00 29.12 171 VAL B C 1
ATOM 7235 O O . VAL B 1 171 ? -18.096 25.927 -47.977 1.00 30.08 171 VAL B O 1
ATOM 7248 N N . LEU B 1 172 ? -19.065 24.231 -49.106 1.00 28.49 172 LEU B N 1
ATOM 7249 C CA . LEU B 1 172 ? -18.074 23.226 -48.779 1.00 27.86 172 LEU B CA 1
ATOM 7250 C C . LEU B 1 172 ? -17.337 22.903 -50.066 1.00 28.20 172 LEU B C 1
ATOM 7251 O O . LEU B 1 172 ? -17.933 22.355 -50.998 1.00 30.20 172 LEU B O 1
ATOM 7267 N N . ILE B 1 173 ? -16.048 23.211 -50.111 1.00 28.27 173 ILE B N 1
ATOM 7268 C CA . ILE B 1 173 ? -15.231 22.961 -51.298 1.00 28.66 173 ILE B CA 1
ATOM 7269 C C . ILE B 1 173 ? -14.449 21.681 -51.043 1.00 30.26 173 ILE B C 1
ATOM 7270 O O . ILE B 1 173 ? -13.555 21.640 -50.190 1.00 30.44 173 ILE B O 1
ATOM 7286 N N . ALA B 1 174 ? -14.796 20.626 -51.779 1.00 28.35 174 ALA B N 1
ATOM 7287 C CA . ALA B 1 174 ? -14.302 19.286 -51.499 1.00 28.00 174 ALA B CA 1
ATOM 7288 C C . ALA B 1 174 ? -14.016 18.562 -52.801 1.00 42.01 174 ALA B C 1
ATOM 7289 O O . ALA B 1 174 ? -14.848 18.579 -53.711 1.00 45.84 174 ALA B O 1
ATOM 7296 N N . GLY B 1 175 ? -12.864 17.900 -52.875 1.00 28.78 175 GLY B N 1
ATOM 7297 C CA . GLY B 1 175 ? -12.415 17.316 -54.124 1.00 34.25 175 GLY B CA 1
ATOM 7298 C C . GLY B 1 175 ? -12.600 15.818 -54.284 1.00 60.03 175 GLY B C 1
ATOM 7299 O O . GLY B 1 175 ? -12.336 15.279 -55.366 1.00 48.62 175 GLY B O 1
ATOM 7303 N N . THR B 1 176 ? -12.976 15.165 -53.206 1.00 40.37 176 THR B N 1
ATOM 7304 C CA . THR B 1 176 ? -13.228 13.730 -53.253 1.00 33.02 176 THR B CA 1
ATOM 7305 C C . THR B 1 176 ? -14.532 13.358 -52.500 1.00 32.41 176 THR B C 1
ATOM 7306 O O . THR B 1 176 ? -14.974 14.165 -51.689 1.00 30.40 176 THR B O 1
ATOM 7317 N N . GLU B 1 177 ? -15.142 12.182 -52.735 1.00 31.22 177 GLU B N 1
ATOM 7318 C CA . GLU B 1 177 ? -16.365 11.790 -51.950 1.00 32.05 177 GLU B CA 1
ATOM 7319 C C . GLU B 1 177 ? -15.990 11.718 -50.408 1.00 33.23 177 GLU B C 1
ATOM 7320 O O . GLU B 1 177 ? -16.803 12.041 -49.528 1.00 27.37 177 GLU B O 1
ATOM 7332 N N . GLY B 1 178 ? -14.787 11.244 -50.066 1.00 26.63 178 GLY B N 1
ATOM 7333 C CA . GLY B 1 178 ? -14.349 11.233 -48.689 1.00 25.97 178 GLY B CA 1
ATOM 7334 C C . GLY B 1 178 ? -14.331 12.674 -48.132 1.00 30.46 178 GLY B C 1
ATOM 7335 O O . GLY B 1 178 ? -14.620 12.920 -46.950 1.00 35.10 178 GLY B O 1
ATOM 7339 N N . GLN B 1 179 ? -13.943 13.651 -48.956 1.00 26.73 179 GLN B N 1
ATOM 7340 C CA . GLN B 1 179 ? -13.940 15.025 -48.477 1.00 26.17 179 GLN B CA 1
ATOM 7341 C C . GLN B 1 179 ? -15.345 15.620 -48.448 1.00 28.56 179 GLN B C 1
ATOM 7342 O O . GLN B 1 179 ? -15.632 16.476 -47.596 1.00 25.99 179 GLN B O 1
ATOM 7356 N N . ILE B 1 180 ? -16.247 15.150 -49.317 1.00 27.42 180 ILE B N 1
ATOM 7357 C CA . ILE B 1 180 ? -17.630 15.607 -49.258 1.00 26.55 180 ILE B CA 1
ATOM 7358 C C . ILE B 1 180 ? -18.306 15.127 -47.978 1.00 26.00 180 ILE B C 1
ATOM 7359 O O . ILE B 1 180 ? -19.252 15.760 -47.507 1.00 28.58 180 ILE B O 1
ATOM 7375 N N . ASN B 1 181 ? -17.837 14.014 -47.399 1.00 25.64 181 ASN B N 1
ATOM 7376 C CA . ASN B 1 181 ? -18.381 13.522 -46.139 1.00 25.45 181 ASN B CA 1
ATOM 7377 C C . ASN B 1 181 ? -18.405 14.595 -45.054 1.00 38.31 181 ASN B C 1
ATOM 7378 O O . ASN B 1 181 ? -19.225 14.520 -44.127 1.00 28.68 181 ASN B O 1
ATOM 7389 N N . ALA B 1 182 ? -17.522 15.593 -45.137 1.00 25.02 182 ALA B N 1
ATOM 7390 C CA . ALA B 1 182 ? -17.506 16.629 -44.109 1.00 24.85 182 ALA B CA 1
ATOM 7391 C C . ALA B 1 182 ? -18.802 17.427 -44.064 1.00 26.37 182 ALA B C 1
ATOM 7392 O O . ALA B 1 182 ? -19.107 18.035 -43.033 1.00 25.20 182 ALA B O 1
ATOM 7399 N N . ALA B 1 183 ? -19.583 17.426 -45.145 1.00 25.43 183 ALA B N 1
ATOM 7400 C CA . ALA B 1 183 ? -20.867 18.114 -45.124 1.00 25.65 183 ALA B CA 1
ATOM 7401 C C . ALA B 1 183 ? -21.742 17.598 -43.991 1.00 25.29 183 ALA B C 1
ATOM 7402 O O . ALA B 1 183 ? -22.597 18.325 -43.488 1.00 29.93 183 ALA B O 1
ATOM 7409 N N . PHE B 1 184 ? -21.559 16.338 -43.606 1.00 24.92 184 PHE B N 1
ATOM 7410 C CA . PHE B 1 184 ? -22.384 15.689 -42.603 1.00 25.40 184 PHE B CA 1
ATOM 7411 C C . PHE B 1 184 ? -21.790 15.839 -41.217 1.00 29.05 184 PHE B C 1
ATOM 7412 O O . PHE B 1 184 ? -22.279 15.223 -40.261 1.00 25.95 184 PHE B O 1
ATOM 7429 N N . VAL B 1 185 ? -20.740 16.641 -41.114 1.00 30.31 185 VAL B N 1
ATOM 7430 C CA . VAL B 1 185 ? -20.231 17.161 -39.856 1.00 23.98 185 VAL B CA 1
ATOM 7431 C C . VAL B 1 185 ? -20.462 18.660 -39.766 1.00 24.34 185 VAL B C 1
ATOM 7432 O O . VAL B 1 185 ? -20.896 19.174 -38.734 1.00 24.30 185 VAL B O 1
ATOM 7445 N N . LEU B 1 186 ? -20.157 19.377 -40.846 1.00 24.73 186 LEU B N 1
ATOM 7446 C CA . LEU B 1 186 ? -20.376 20.821 -40.897 1.00 26.53 186 LEU B CA 1
ATOM 7447 C C . LEU B 1 186 ? -21.829 21.193 -40.618 1.00 25.34 186 LEU B C 1
ATOM 7448 O O . LEU B 1 186 ? -22.099 22.294 -40.116 1.00 26.65 186 LEU B O 1
ATOM 7464 N N . ASN B 1 187 ? -22.779 20.304 -40.944 1.00 28.12 187 ASN B N 1
ATOM 7465 C CA . ASN B 1 187 ? -24.192 20.631 -40.765 1.00 25.52 187 ASN B CA 1
ATOM 7466 C C . ASN B 1 187 ? -24.541 20.828 -39.307 1.00 25.34 187 ASN B C 1
ATOM 7467 O O . ASN B 1 187 ? -25.589 21.409 -39.011 1.00 28.77 187 ASN B O 1
ATOM 7478 N N . TRP B 1 188 ? -23.687 20.369 -38.393 1.00 26.63 188 TRP B N 1
ATOM 7479 C CA . TRP B 1 188 ? -23.825 20.744 -36.991 1.00 27.27 188 TRP B CA 1
ATOM 7480 C C . TRP B 1 188 ? -23.865 22.257 -36.830 1.00 25.30 188 TRP B C 1
ATOM 7481 O O . TRP B 1 188 ? -24.677 22.786 -36.070 1.00 26.40 188 TRP B O 1
ATOM 7502 N N . PHE B 1 189 ? -22.989 22.970 -37.530 1.00 25.72 189 PHE B N 1
ATOM 7503 C CA . PHE B 1 189 ? -22.919 24.424 -37.399 1.00 25.36 189 PHE B CA 1
ATOM 7504 C C . PHE B 1 189 ? -23.912 25.142 -38.308 1.00 27.88 189 PHE B C 1
ATOM 7505 O O . PHE B 1 189 ? -24.475 26.168 -37.918 1.00 27.36 189 PHE B O 1
ATOM 7522 N N . THR B 1 190 ? -24.122 24.652 -39.529 1.00 26.34 190 THR B N 1
ATOM 7523 C CA . THR B 1 190 ? -25.095 25.280 -40.410 1.00 28.33 190 THR B CA 1
ATOM 7524 C C . THR B 1 190 ? -25.688 24.254 -41.365 1.00 28.79 190 THR B C 1
ATOM 7525 O O . THR B 1 190 ? -24.935 23.462 -41.945 1.00 30.53 190 THR B O 1
ATOM 7536 N N . PRO B 1 191 ? -27.011 24.217 -41.532 1.00 36.07 191 PRO B N 1
ATOM 7537 C CA . PRO B 1 191 ? -27.593 23.313 -42.529 1.00 28.57 191 PRO B CA 1
ATOM 7538 C C . PRO B 1 191 ? -27.535 23.853 -43.945 1.00 28.56 191 PRO B C 1
ATOM 7539 O O . PRO B 1 191 ? -27.886 23.120 -44.879 1.00 29.38 191 PRO B O 1
ATOM 7550 N N . TYR B 1 192 ? -27.143 25.108 -44.136 1.00 25.97 192 TYR B N 1
ATOM 7551 C CA . TYR B 1 192 ? -27.310 25.772 -45.433 1.00 27.58 192 TYR B CA 1
ATOM 7552 C C . TYR B 1 192 ? -26.057 25.588 -46.295 1.00 28.70 192 TYR B C 1
ATOM 7553 O O . TYR B 1 192 ? -25.366 26.532 -46.674 1.00 29.72 192 TYR B O 1
ATOM 7571 N N . ILE B 1 193 ? -25.769 24.323 -46.594 1.00 31.00 193 ILE B N 1
ATOM 7572 C CA . ILE B 1 193 ? -24.518 23.924 -47.236 1.00 27.33 193 ILE B CA 1
ATOM 7573 C C . ILE B 1 193 ? -24.759 23.690 -48.718 1.00 25.79 193 ILE B C 1
ATOM 7574 O O . ILE B 1 193 ? -25.657 22.930 -49.095 1.00 28.05 193 ILE B O 1
ATOM 7590 N N . THR B 1 194 ? -23.913 24.301 -49.541 1.00 25.54 194 THR B N 1
ATOM 7591 C CA . THR B 1 194 ? -23.771 23.980 -50.950 1.00 29.34 194 THR B CA 1
ATOM 7592 C C . THR B 1 194 ? -22.398 23.346 -51.147 1.00 28.93 194 THR B C 1
ATOM 7593 O O . THR B 1 194 ? -21.394 23.880 -50.663 1.00 28.90 194 THR B O 1
ATOM 7604 N N . VAL B 1 195 ? -22.356 22.191 -51.818 1.00 25.32 195 VAL B N 1
ATOM 7605 C CA . VAL B 1 195 ? -21.121 21.460 -52.050 1.00 25.22 195 VAL B CA 1
ATOM 7606 C C . VAL B 1 195 ? -20.579 21.844 -53.414 1.00 29.80 195 VAL B C 1
ATOM 7607 O O . VAL B 1 195 ? -21.314 21.816 -54.406 1.00 26.79 195 VAL B O 1
ATOM 7620 N N . LEU B 1 196 ? -19.302 22.228 -53.456 1.00 25.62 196 LEU B N 1
ATOM 7621 C CA . LEU B 1 196 ? -18.598 22.573 -54.685 1.00 27.74 196 LEU B CA 1
ATOM 7622 C C . LEU B 1 196 ? -17.410 21.638 -54.838 1.00 28.61 196 LEU B C 1
ATOM 7623 O O . LEU B 1 196 ? -16.544 21.579 -53.955 1.00 28.52 196 LEU B O 1
ATOM 7639 N N . THR B 1 197 ? -17.365 20.898 -55.945 1.00 31.01 197 THR B N 1
ATOM 7640 C CA . THR B 1 197 ? -16.226 20.023 -56.166 1.00 26.80 197 THR B CA 1
ATOM 7641 C C . THR B 1 197 ? -15.150 20.670 -57.019 1.00 28.00 197 THR B C 1
ATOM 7642 O O . THR B 1 197 ? -14.088 20.063 -57.206 1.00 29.66 197 THR B O 1
ATOM 7653 N N . HIS B 1 198 ? -15.403 21.870 -57.549 1.00 29.84 198 HIS B N 1
ATOM 7654 C CA . HIS B 1 198 ? -14.377 22.642 -58.248 1.00 33.77 198 HIS B CA 1
ATOM 7655 C C . HIS B 1 198 ? -13.857 21.899 -59.473 1.00 35.53 198 HIS B C 1
ATOM 7656 O O . HIS B 1 198 ? -12.696 22.054 -59.867 1.00 33.42 198 HIS B O 1
ATOM 7670 N N . GLY B 1 199 ? -14.717 21.084 -60.086 1.00 35.29 199 GLY B N 1
ATOM 7671 C CA . GLY B 1 199 ? -14.318 20.317 -61.248 1.00 36.32 199 GLY B CA 1
ATOM 7672 C C . GLY B 1 199 ? -13.315 19.211 -60.980 1.00 39.92 199 GLY B C 1
ATOM 7673 O O . GLY B 1 199 ? -12.695 18.708 -61.922 1.00 36.55 199 GLY B O 1
ATOM 7677 N N . LEU B 1 200 ? -13.123 18.812 -59.723 1.00 35.17 200 LEU B N 1
ATOM 7678 C CA . LEU B 1 200 ? -12.027 17.901 -59.408 1.00 39.64 200 LEU B CA 1
ATOM 7679 C C . LEU B 1 200 ? -12.422 16.439 -59.414 1.00 44.27 200 LEU B C 1
ATOM 7680 O O . LEU B 1 200 ? -11.568 15.578 -59.656 1.00 81.95 200 LEU B O 1
ATOM 7696 N N . CYS B 1 201 ? -13.663 16.121 -59.087 1.00 53.80 201 CYS B N 1
ATOM 7697 C CA . CYS B 1 201 ? -14.105 14.735 -59.117 1.00 68.84 201 CYS B CA 1
ATOM 7698 C C . CYS B 1 201 ? -15.592 14.706 -59.420 1.00 58.25 201 CYS B C 1
ATOM 7699 O O . CYS B 1 201 ? -16.321 15.665 -59.150 1.00 55.56 201 CYS B O 1
ATOM 7707 N N . THR B 1 202 ? -16.014 13.603 -60.020 1.00 49.60 202 THR B N 1
ATOM 7708 C CA . THR B 1 202 ? -17.415 13.349 -60.314 1.00 57.04 202 THR B CA 1
ATOM 7709 C C . THR B 1 202 ? -18.041 12.661 -59.116 1.00 38.96 202 THR B C 1
ATOM 7710 O O . THR B 1 202 ? -17.483 11.696 -58.588 1.00 53.17 202 THR B O 1
ATOM 7721 N N . VAL B 1 203 ? -19.154 13.194 -58.654 1.00 34.95 203 VAL B N 1
ATOM 7722 C CA . VAL B 1 203 ? -19.841 12.621 -57.502 1.00 28.47 203 VAL B CA 1
ATOM 7723 C C . VAL B 1 203 ? -20.690 11.448 -57.970 1.00 30.80 203 VAL B C 1
ATOM 7724 O O . VAL B 1 203 ? -21.431 11.550 -58.957 1.00 34.47 203 VAL B O 1
ATOM 7737 N N . GLY B 1 204 ? -20.579 10.327 -57.274 1.00 31.65 204 GLY B N 1
ATOM 7738 C CA . GLY B 1 204 ? -21.347 9.155 -57.631 1.00 32.64 204 GLY B CA 1
ATOM 7739 C C . GLY B 1 204 ? -22.819 9.314 -57.291 1.00 31.78 204 GLY B C 1
ATOM 7740 O O . GLY B 1 204 ? -23.239 10.227 -56.578 1.00 31.96 204 GLY B O 1
ATOM 7744 N N . ASP B 1 205 ? -23.611 8.371 -57.805 1.00 34.33 205 ASP B N 1
ATOM 7745 C CA . ASP B 1 205 ? -25.061 8.437 -57.654 1.00 30.51 205 ASP B CA 1
ATOM 7746 C C . ASP B 1 205 ? -25.479 8.360 -56.187 1.00 30.50 205 ASP B C 1
ATOM 7747 O O . ASP B 1 205 ? -26.360 9.105 -55.749 1.00 30.54 205 ASP B O 1
ATOM 7756 N N . GLU B 1 206 ? -24.826 7.506 -55.393 1.00 31.87 206 GLU B N 1
ATOM 7757 C CA . GLU B 1 206 ? -25.242 7.348 -54.001 1.00 31.21 206 GLU B CA 1
ATOM 7758 C C . GLU B 1 206 ? -25.041 8.636 -53.206 1.00 27.45 206 GLU B C 1
ATOM 7759 O O . GLU B 1 206 ? -25.911 9.039 -52.424 1.00 29.53 206 GLU B O 1
ATOM 7771 N N . MET B 1 207 ? -23.891 9.283 -53.373 1.00 31.07 207 MET B N 1
ATOM 7772 C CA . MET B 1 207 ? -23.642 10.532 -52.659 1.00 28.31 207 MET B CA 1
ATOM 7773 C C . MET B 1 207 ? -24.537 11.654 -53.165 1.00 26.90 207 MET B C 1
ATOM 7774 O O . MET B 1 207 ? -24.976 12.500 -52.383 1.00 26.51 207 MET B O 1
ATOM 7788 N N . LYS B 1 208 ? -24.766 11.721 -54.478 1.00 27.55 208 LYS B N 1
ATOM 7789 C CA . LYS B 1 208 ? -25.681 12.732 -54.997 1.00 31.17 208 LYS B CA 1
ATOM 7790 C C . LYS B 1 208 ? -27.051 12.602 -54.357 1.00 27.77 208 LYS B C 1
ATOM 7791 O O . LYS B 1 208 ? -27.680 13.604 -53.996 1.00 28.55 208 LYS B O 1
ATOM 7810 N N . ALA B 1 209 ? -27.526 11.369 -54.201 1.00 28.36 209 ALA B N 1
ATOM 7811 C CA . ALA B 1 209 ? -28.823 11.135 -53.580 1.00 27.94 209 ALA B CA 1
ATOM 7812 C C . ALA B 1 209 ? -28.805 11.518 -52.106 1.00 27.24 209 ALA B C 1
ATOM 7813 O O . ALA B 1 209 ? -29.781 12.071 -51.590 1.00 31.17 209 ALA B O 1
ATOM 7820 N N . LYS B 1 210 ? -27.699 11.258 -51.406 1.00 31.12 210 LYS B N 1
ATOM 7821 C CA . LYS B 1 210 ? -27.679 11.628 -49.994 1.00 26.11 210 LYS B CA 1
ATOM 7822 C C . LYS B 1 210 ? -27.662 13.140 -49.823 1.00 27.10 210 LYS B C 1
ATOM 7823 O O . LYS B 1 210 ? -28.397 13.682 -48.985 1.00 28.34 210 LYS B O 1
ATOM 7842 N N . LEU B 1 211 ? -26.859 13.840 -50.626 1.00 25.97 211 LEU B N 1
ATOM 7843 C CA . LEU B 1 211 ? -26.856 15.298 -50.582 1.00 27.98 211 LEU B CA 1
ATOM 7844 C C . LEU B 1 211 ? -28.233 15.853 -50.899 1.00 27.63 211 LEU B C 1
ATOM 7845 O O . LEU B 1 211 ? -28.697 16.788 -50.236 1.00 30.35 211 LEU B O 1
ATOM 7861 N N . ALA B 1 212 ? -28.899 15.297 -51.913 1.00 28.01 212 ALA B N 1
ATOM 7862 C CA . ALA B 1 212 ? -30.231 15.768 -52.273 1.00 28.33 212 ALA B CA 1
ATOM 7863 C C . ALA B 1 212 ? -31.220 15.538 -51.139 1.00 30.40 212 ALA B C 1
ATOM 7864 O O . ALA B 1 212 ? -32.085 16.381 -50.886 1.00 33.47 212 ALA B O 1
ATOM 7871 N N . ASP B 1 213 ? -31.122 14.393 -50.455 1.00 28.81 213 ASP B N 1
ATOM 7872 C CA . ASP B 1 213 ? -32.043 14.119 -49.357 1.00 31.03 213 ASP B CA 1
ATOM 7873 C C . ASP B 1 213 ? -31.831 15.087 -48.198 1.00 31.77 213 ASP B C 1
ATOM 7874 O O . ASP B 1 213 ? -32.789 15.426 -47.494 1.00 31.92 213 ASP B O 1
ATOM 7883 N N . HIS B 1 214 ? -30.597 15.554 -47.999 1.00 33.58 214 HIS B N 1
ATOM 7884 C CA . HIS B 1 214 ? -30.315 16.549 -46.974 1.00 28.57 214 HIS B CA 1
ATOM 7885 C C . HIS B 1 214 ? -30.603 17.965 -47.444 1.00 27.22 214 HIS B C 1
ATOM 7886 O O . HIS B 1 214 ? -30.560 18.892 -46.632 1.00 33.86 214 HIS B O 1
ATOM 7900 N N . GLY B 1 215 ? -30.875 18.160 -48.728 1.00 29.56 215 GLY B N 1
ATOM 7901 C CA . GLY B 1 215 ? -31.122 19.486 -49.248 1.00 34.04 215 GLY B CA 1
ATOM 7902 C C . GLY B 1 215 ? -29.887 20.320 -49.510 1.00 32.95 215 GLY B C 1
ATOM 7903 O O . GLY B 1 215 ? -30.015 21.540 -49.653 1.00 32.72 215 GLY B O 1
ATOM 7907 N N . TYR B 1 216 ? -28.696 19.704 -49.603 1.00 27.66 216 TYR B N 1
ATOM 7908 C CA . TYR B 1 216 ? -27.460 20.449 -49.847 1.00 29.98 216 TYR B CA 1
ATOM 7909 C C . TYR B 1 216 ? -27.222 20.476 -51.350 1.00 29.67 216 TYR B C 1
ATOM 7910 O O . TYR B 1 216 ? -26.927 19.424 -51.936 1.00 31.04 216 TYR B O 1
ATOM 7928 N N . PRO B 1 217 ? -27.338 21.620 -52.019 1.00 27.58 217 PRO B N 1
ATOM 7929 C CA . PRO B 1 217 ? -27.102 21.628 -53.466 1.00 29.50 217 PRO B CA 1
ATOM 7930 C C . PRO B 1 217 ? -25.662 21.259 -53.793 1.00 29.81 217 PRO B C 1
ATOM 7931 O O . PRO B 1 217 ? -24.736 21.511 -53.016 1.00 29.14 217 PRO B O 1
ATOM 7942 N N . LEU B 1 218 ? -25.491 20.653 -54.962 1.00 30.53 218 LEU B N 1
ATOM 7943 C CA . LEU B 1 218 ? -24.202 20.205 -55.473 1.00 32.05 218 LEU B CA 1
ATOM 7944 C C . LEU B 1 218 ? -23.935 20.889 -56.802 1.00 32.55 218 LEU B C 1
ATOM 7945 O O . LEU B 1 218 ? -24.791 20.875 -57.694 1.00 33.51 218 LEU B O 1
ATOM 7961 N N . HIS B 1 219 ? -22.752 21.483 -56.929 1.00 29.08 219 HIS B N 1
ATOM 7962 C CA . HIS B 1 219 ? -22.284 22.034 -58.197 1.00 28.40 219 HIS B CA 1
ATOM 7963 C C . HIS B 1 219 ? -20.883 21.509 -58.470 1.00 28.38 219 HIS B C 1
ATOM 7964 O O . HIS B 1 219 ? -19.987 21.655 -57.631 1.00 28.97 219 HIS B O 1
ATOM 7978 N N . GLU B 1 220 ? -20.690 20.900 -59.641 1.00 29.04 220 GLU B N 1
ATOM 7979 C CA . GLU B 1 220 ? -19.418 20.262 -59.961 1.00 38.59 220 GLU B CA 1
ATOM 7980 C C . GLU B 1 220 ? -18.551 21.069 -60.927 1.00 47.08 220 GLU B C 1
ATOM 7981 O O . GLU B 1 220 ? -17.416 20.664 -61.197 1.00 32.95 220 GLU B O 1
ATOM 7993 N N . ALA B 1 221 ? -19.036 22.201 -61.430 1.00 32.83 221 ALA B N 1
ATOM 7994 C CA . ALA B 1 221 ? -18.238 23.011 -62.337 1.00 49.92 221 ALA B CA 1
ATOM 7995 C C . ALA B 1 221 ? -17.146 23.765 -61.577 1.00 38.34 221 ALA B C 1
ATOM 7996 O O . ALA B 1 221 ? -17.297 24.121 -60.405 1.00 33.99 221 ALA B O 1
ATOM 8003 N N . ALA B 1 222 ? -16.037 24.020 -62.272 1.00 42.14 222 ALA B N 1
ATOM 8004 C CA . ALA B 1 222 ? -14.907 24.717 -61.669 1.00 30.82 222 ALA B CA 1
ATOM 8005 C C . ALA B 1 222 ? -15.304 26.097 -61.155 1.00 33.11 222 ALA B C 1
ATOM 8006 O O . ALA B 1 222 ? -16.101 26.808 -61.774 1.00 36.67 222 ALA B O 1
ATOM 8013 N N . ILE B 1 223 ? -14.775 26.452 -59.982 1.00 33.41 223 ILE B N 1
ATOM 8014 C CA . ILE B 1 223 ? -14.925 27.799 -59.448 1.00 33.66 223 ILE B CA 1
ATOM 8015 C C . ILE B 1 223 ? -14.042 28.756 -60.230 1.00 38.09 223 ILE B C 1
ATOM 8016 O O . ILE B 1 223 ? -12.859 28.476 -60.462 1.00 35.36 223 ILE B O 1
ATOM 8032 N N . THR B 1 224 ? -14.606 29.906 -60.616 1.00 38.48 224 THR B N 1
ATOM 8033 C CA . THR B 1 224 ? -13.849 30.942 -61.305 1.00 36.36 224 THR B CA 1
ATOM 8034 C C . THR B 1 224 ? -13.664 32.223 -60.505 1.00 38.23 224 THR B C 1
ATOM 8035 O O . THR B 1 224 ? -12.733 32.977 -60.798 1.00 40.23 224 THR B O 1
ATOM 8046 N N . LYS B 1 225 ? -14.507 32.506 -59.516 1.00 39.95 225 LYS B N 1
ATOM 8047 C CA . LYS B 1 225 ? -14.334 33.747 -58.778 1.00 36.38 225 LYS B CA 1
ATOM 8048 C C . LYS B 1 225 ? -15.077 33.678 -57.455 1.00 36.75 225 LYS B C 1
ATOM 8049 O O . LYS B 1 225 ? -16.213 33.201 -57.393 1.00 40.44 225 LYS B O 1
ATOM 8062 N N . PHE B 1 226 ? -14.424 34.164 -56.408 1.00 37.75 226 PHE B N 1
ATOM 8063 C CA . PHE B 1 226 ? -15.065 34.419 -55.127 1.00 34.93 226 PHE B CA 1
ATOM 8064 C C . PHE B 1 226 ? -15.476 35.882 -55.075 1.00 41.17 226 PHE B C 1
ATOM 8065 O O . PHE B 1 226 ? -14.669 36.768 -55.372 1.00 43.20 226 PHE B O 1
ATOM 8082 N N . LEU B 1 227 ? -16.730 36.128 -54.717 1.00 41.95 227 LEU B N 1
ATOM 8083 C CA . LEU B 1 227 ? -17.278 37.474 -54.635 1.00 40.75 227 LEU B CA 1
ATOM 8084 C C . LEU B 1 227 ? -17.283 37.950 -53.188 1.00 38.14 227 LEU B C 1
ATOM 8085 O O . LEU B 1 227 ? -17.442 37.152 -52.260 1.00 38.45 227 LEU B O 1
ATOM 8101 N N . GLY B 1 228 ? -17.129 39.255 -53.005 1.00 42.14 228 GLY B N 1
ATOM 8102 C CA . GLY B 1 228 ? -17.181 39.833 -51.677 1.00 42.97 228 GLY B CA 1
ATOM 8103 C C . GLY B 1 228 ? -16.457 41.166 -51.624 1.00 44.43 228 GLY B C 1
ATOM 8104 O O . GLY B 1 228 ? -16.117 41.754 -52.650 1.00 45.37 228 GLY B O 1
ATOM 8108 N N . GLU B 1 229 ? -16.240 41.630 -50.393 1.00 62.70 229 GLU B N 1
ATOM 8109 C CA . GLU B 1 229 ? -15.539 42.884 -50.150 1.00 42.46 229 GLU B CA 1
ATOM 8110 C C . GLU B 1 229 ? -14.965 42.862 -48.742 1.00 47.29 229 GLU B C 1
ATOM 8111 O O . GLU B 1 229 ? -15.572 42.307 -47.823 1.00 43.75 229 GLU B O 1
ATOM 8115 N N . ASP B 1 230 ? -13.799 43.496 -48.583 1.00 47.13 230 ASP B N 1
ATOM 8116 C CA . ASP B 1 230 ? -13.131 43.599 -47.281 1.00 49.67 230 ASP B CA 1
ATOM 8117 C C . ASP B 1 230 ? -12.996 42.229 -46.616 1.00 49.17 230 ASP B C 1
ATOM 8118 O O . ASP B 1 230 ? -13.235 42.068 -45.417 1.00 44.19 230 ASP B O 1
ATOM 8122 N N . HIS B 1 231 ? -12.620 41.229 -47.412 1.00 40.78 231 HIS B N 1
ATOM 8123 C CA . HIS B 1 231 ? -12.377 39.860 -46.971 1.00 38.51 231 HIS B CA 1
ATOM 8124 C C . HIS B 1 231 ? -13.631 39.126 -46.512 1.00 39.92 231 HIS B C 1
ATOM 8125 O O . HIS B 1 231 ? -13.519 38.020 -45.971 1.00 37.87 231 HIS B O 1
ATOM 8139 N N . LYS B 1 232 ? -14.818 39.679 -46.725 1.00 40.23 232 LYS B N 1
ATOM 8140 C CA . LYS B 1 232 ? -16.059 39.014 -46.343 1.00 42.63 232 LYS B CA 1
ATOM 8141 C C . LYS B 1 232 ? -16.701 38.527 -47.633 1.00 36.79 232 LYS B C 1
ATOM 8142 O O . LYS B 1 232 ? -17.266 39.318 -48.392 1.00 39.88 232 LYS B O 1
ATOM 8152 N N . MET B 1 233 ? -16.617 37.228 -47.884 1.00 35.52 233 MET B N 1
ATOM 8153 C CA . MET B 1 233 ? -17.215 36.692 -49.100 1.00 36.01 233 MET B CA 1
ATOM 8154 C C . MET B 1 233 ? -18.721 36.934 -49.105 1.00 37.30 233 MET B C 1
ATOM 8155 O O . MET B 1 233 ? -19.379 36.969 -48.059 1.00 40.64 233 MET B O 1
ATOM 8169 N N . SER B 1 234 ? -19.261 37.132 -50.304 1.00 36.88 234 SER B N 1
ATOM 8170 C CA . SER B 1 234 ? -20.699 37.206 -50.506 1.00 40.42 234 SER B CA 1
ATOM 8171 C C . SER B 1 234 ? -21.236 36.160 -51.472 1.00 35.62 234 SER B C 1
ATOM 8172 O O . SER B 1 234 ? -22.449 35.931 -51.488 1.00 41.05 234 SER B O 1
ATOM 8180 N N . GLY B 1 235 ? -20.383 35.511 -52.254 1.00 39.71 235 GLY B N 1
ATOM 8181 C CA . GLY B 1 235 ? -20.857 34.501 -53.179 1.00 44.68 235 GLY B CA 1
ATOM 8182 C C . GLY B 1 235 ? -19.711 33.914 -53.974 1.00 34.84 235 GLY B C 1
ATOM 8183 O O . GLY B 1 235 ? -18.536 34.222 -53.745 1.00 36.98 235 GLY B O 1
ATOM 8187 N N . VAL B 1 236 ? -20.079 33.038 -54.907 1.00 34.90 236 VAL B N 1
ATOM 8188 C CA . VAL B 1 236 ? -19.127 32.291 -55.721 1.00 34.62 236 VAL B CA 1
ATOM 8189 C C . VAL B 1 236 ? -19.673 32.184 -57.135 1.00 35.76 236 VAL B C 1
ATOM 8190 O O . VAL B 1 236 ? -20.878 32.001 -57.334 1.00 42.08 236 VAL B O 1
ATOM 8203 N N . GLU B 1 237 ? -18.778 32.280 -58.114 1.00 42.09 237 GLU B N 1
ATOM 8204 C CA . GLU B 1 237 ? -19.109 32.077 -59.516 1.00 37.75 237 GLU B CA 1
ATOM 8205 C C . GLU B 1 237 ? -18.365 30.859 -60.043 1.00 36.19 237 GLU B C 1
ATOM 8206 O O . GLU B 1 237 ? -17.211 30.618 -59.671 1.00 37.59 237 GLU B O 1
ATOM 8218 N N . LEU B 1 238 ? -19.037 30.088 -60.894 1.00 36.47 238 LEU B N 1
ATOM 8219 C CA . LEU B 1 238 ? -18.468 28.912 -61.529 1.00 36.16 238 LEU B CA 1
ATOM 8220 C C . LEU B 1 238 ? -18.340 29.152 -63.027 1.00 37.27 238 LEU B C 1
ATOM 8221 O O . LEU B 1 238 ? -19.010 30.017 -63.591 1.00 39.95 238 LEU B O 1
ATOM 8237 N N . VAL B 1 239 ? -17.476 28.358 -63.665 1.00 37.17 239 VAL B N 1
ATOM 8238 C CA . VAL B 1 239 ? -17.161 28.568 -65.078 1.00 38.26 239 VAL B CA 1
ATOM 8239 C C . VAL B 1 239 ? -18.360 28.301 -65.975 1.00 48.71 239 VAL B C 1
ATOM 8240 O O . VAL B 1 239 ? -18.409 28.802 -67.108 1.00 43.71 239 VAL B O 1
ATOM 8253 N N . ASP B 1 240 ? -19.325 27.510 -65.520 1.00 40.78 240 ASP B N 1
ATOM 8254 C CA . ASP B 1 240 ? -20.524 27.267 -66.309 1.00 44.10 240 ASP B CA 1
ATOM 8255 C C . ASP B 1 240 ? -21.578 28.355 -66.126 1.00 50.49 240 ASP B C 1
ATOM 8256 O O . ASP B 1 240 ? -22.698 28.195 -66.619 1.00 51.04 240 ASP B O 1
ATOM 8265 N N . GLY B 1 241 ? -21.255 29.444 -65.421 1.00 43.05 241 GLY B N 1
ATOM 8266 C CA . GLY B 1 241 ? -22.174 30.547 -65.243 1.00 41.22 241 GLY B CA 1
ATOM 8267 C C . GLY B 1 241 ? -22.992 30.501 -63.973 1.00 44.61 241 GLY B C 1
ATOM 8268 O O . GLY B 1 241 ? -23.666 31.488 -63.656 1.00 49.73 241 GLY B O 1
ATOM 8272 N N . THR B 1 242 ? -22.966 29.390 -63.240 1.00 47.09 242 THR B N 1
ATOM 8273 C CA . THR B 1 242 ? -23.676 29.315 -61.973 1.00 44.08 242 THR B CA 1
ATOM 8274 C C . THR B 1 242 ? -23.136 30.384 -61.031 1.00 43.16 242 THR B C 1
ATOM 8275 O O . THR B 1 242 ? -21.921 30.562 -60.905 1.00 41.27 242 THR B O 1
ATOM 8286 N N . VAL B 1 243 ? -24.044 31.117 -60.395 1.00 47.49 243 VAL B N 1
ATOM 8287 C CA . VAL B 1 243 ? -23.699 32.075 -59.351 1.00 48.50 243 VAL B CA 1
ATOM 8288 C C . VAL B 1 243 ? -24.526 31.740 -58.120 1.00 50.37 243 VAL B C 1
ATOM 8289 O O . VAL B 1 243 ? -25.705 31.385 -58.234 1.00 48.60 243 VAL B O 1
ATOM 8302 N N . MET B 1 244 ? -23.912 31.851 -56.943 1.00 40.75 244 MET B N 1
ATOM 8303 C CA . MET B 1 244 ? -24.601 31.547 -55.702 1.00 39.24 244 MET B CA 1
ATOM 8304 C C . MET B 1 244 ? -24.178 32.526 -54.618 1.00 35.86 244 MET B C 1
ATOM 8305 O O . MET B 1 244 ? -23.097 33.120 -54.668 1.00 41.57 244 MET B O 1
ATOM 8319 N N . GLU B 1 245 ? -25.049 32.672 -53.624 1.00 43.75 245 GLU B N 1
ATOM 8320 C CA . GLU B 1 245 ? -24.792 33.500 -52.456 1.00 39.58 245 GLU B CA 1
ATOM 8321 C C . GLU B 1 245 ? -24.238 32.640 -51.323 1.00 36.22 245 GLU B C 1
ATOM 8322 O O . GLU B 1 245 ? -24.745 31.544 -51.057 1.00 36.66 245 GLU B O 1
ATOM 8334 N N . ALA B 1 246 ? -23.194 33.139 -50.671 1.00 35.01 246 ALA B N 1
ATOM 8335 C CA . ALA B 1 246 ? -22.612 32.480 -49.508 1.00 34.57 246 ALA B CA 1
ATOM 8336 C C . ALA B 1 246 ? -21.763 33.498 -48.756 1.00 32.94 246 ALA B C 1
ATOM 8337 O O . ALA B 1 246 ? -21.022 34.262 -49.379 1.00 35.83 246 ALA B O 1
ATOM 8344 N N . THR B 1 247 ? -21.885 33.517 -47.426 1.00 32.50 247 THR B N 1
ATOM 8345 C CA . THR B 1 247 ? -21.102 34.429 -46.601 1.00 32.45 247 THR B CA 1
ATOM 8346 C C . THR B 1 247 ? -19.937 33.734 -45.910 1.00 35.95 247 THR B C 1
ATOM 8347 O O . THR B 1 247 ? -19.174 34.386 -45.187 1.00 32.74 247 THR B O 1
ATOM 8358 N N . THR B 1 248 ? -19.777 32.431 -46.116 1.00 32.01 248 THR B N 1
ATOM 8359 C CA . THR B 1 248 ? -18.693 31.698 -45.488 1.00 34.09 248 THR B CA 1
ATOM 8360 C C . THR B 1 248 ? -18.516 30.384 -46.235 1.00 32.77 248 THR B C 1
ATOM 8361 O O . THR B 1 248 ? -19.289 30.043 -47.134 1.00 34.33 248 THR B O 1
ATOM 8372 N N . GLY B 1 249 ? -17.479 29.653 -45.851 1.00 33.81 249 GLY B N 1
ATOM 8373 C CA . GLY B 1 249 ? -17.223 28.364 -46.461 1.00 33.90 249 GLY B CA 1
ATOM 8374 C C . GLY B 1 249 ? -16.156 27.615 -45.694 1.00 33.99 249 GLY B C 1
ATOM 8375 O O . GLY B 1 249 ? -15.442 28.172 -44.856 1.00 28.34 249 GLY B O 1
ATOM 8379 N N . LEU B 1 250 ? -16.060 26.333 -46.011 1.00 26.72 250 LEU B N 1
ATOM 8380 C CA . LEU B 1 250 ? -15.031 25.460 -45.482 1.00 29.59 250 LEU B CA 1
ATOM 8381 C C . LEU B 1 250 ? -14.344 24.787 -46.657 1.00 28.74 250 LEU B C 1
ATOM 8382 O O . LEU B 1 250 ? -15.004 24.161 -47.490 1.00 30.44 250 LEU B O 1
ATOM 8398 N N . ILE B 1 251 ? -13.032 24.920 -46.722 1.00 25.82 251 ILE B N 1
ATOM 8399 C CA . ILE B 1 251 ? -12.228 24.202 -47.702 1.00 27.90 251 ILE B CA 1
ATOM 8400 C C . ILE B 1 251 ? -11.834 22.865 -47.097 1.00 25.45 251 ILE B C 1
ATOM 8401 O O . ILE B 1 251 ? -11.169 22.822 -46.060 1.00 28.22 251 ILE B O 1
ATOM 8417 N N . ASN B 1 252 ? -12.224 21.771 -47.751 1.00 25.31 252 ASN B N 1
ATOM 8418 C CA . ASN B 1 252 ? -11.838 20.432 -47.315 1.00 25.03 252 ASN B CA 1
ATOM 8419 C C . ASN B 1 252 ? -11.241 19.689 -48.516 1.00 28.67 252 ASN B C 1
ATOM 8420 O O . ASN B 1 252 ? -11.840 18.766 -49.071 1.00 28.27 252 ASN B O 1
ATOM 8431 N N . MET B 1 253 ? -10.029 20.087 -48.894 1.00 25.95 253 MET B N 1
ATOM 8432 C CA . MET B 1 253 ? -9.340 19.525 -50.051 1.00 28.56 253 MET B CA 1
ATOM 8433 C C . MET B 1 253 ? -8.046 18.813 -49.661 1.00 30.11 253 MET B C 1
ATOM 8434 O O . MET B 1 253 ? -7.208 18.539 -50.522 1.00 30.84 253 MET B O 1
ATOM 8448 N N . GLY B 1 254 ? -7.865 18.485 -48.384 1.00 30.26 254 GLY B N 1
ATOM 8449 C CA . GLY B 1 254 ? -6.673 17.769 -47.975 1.00 36.33 254 GLY B CA 1
ATOM 8450 C C . GLY B 1 254 ? -5.515 18.698 -47.682 1.00 27.69 254 GLY B C 1
ATOM 8451 O O . GLY B 1 254 ? -5.603 19.923 -47.789 1.00 29.75 254 GLY B O 1
ATOM 8455 N N . SER B 1 255 ? -4.384 18.092 -47.345 1.00 24.85 255 SER B N 1
ATOM 8456 C CA . SER B 1 255 ? -3.210 18.844 -46.926 1.00 24.60 255 SER B CA 1
ATOM 8457 C C . SER B 1 255 ? -1.941 18.231 -47.500 1.00 30.98 255 SER B C 1
ATOM 8458 O O . SER B 1 255 ? -1.920 17.077 -47.927 1.00 32.63 255 SER B O 1
ATOM 8466 N N . VAL B 1 256 ? -0.889 19.048 -47.532 1.00 27.43 256 VAL B N 1
ATOM 8467 C CA . VAL B 1 256 ? 0.479 18.595 -47.765 1.00 31.82 256 VAL B CA 1
ATOM 8468 C C . VAL B 1 256 ? 1.184 18.531 -46.416 1.00 26.81 256 VAL B C 1
ATOM 8469 O O . VAL B 1 256 ? 1.164 19.504 -45.653 1.00 31.60 256 VAL B O 1
ATOM 8482 N N . TYR B 1 257 ? 1.816 17.399 -46.125 1.00 30.63 257 TYR B N 1
ATOM 8483 C CA . TYR B 1 257 ? 2.507 17.182 -44.857 1.00 25.81 257 TYR B CA 1
ATOM 8484 C C . TYR B 1 257 ? 3.994 17.482 -45.017 1.00 28.69 257 TYR B C 1
ATOM 8485 O O . TYR B 1 257 ? 4.642 16.978 -45.941 1.00 30.61 257 TYR B O 1
ATOM 8503 N N . HIS B 1 258 ? 4.533 18.304 -44.118 1.00 28.41 258 HIS B N 1
ATOM 8504 C CA . HIS B 1 258 ? 5.942 18.693 -44.174 1.00 25.96 258 HIS B CA 1
ATOM 8505 C C . HIS B 1 258 ? 6.753 17.660 -43.401 1.00 30.31 258 HIS B C 1
ATOM 8506 O O . HIS B 1 258 ? 7.152 17.861 -42.248 1.00 35.57 258 HIS B O 1
ATOM 8520 N N . ASN B 1 259 ? 6.969 16.514 -44.046 1.00 27.63 259 ASN B N 1
ATOM 8521 C CA . ASN B 1 259 ? 7.614 15.381 -43.396 1.00 32.00 259 ASN B CA 1
ATOM 8522 C C . ASN B 1 259 ? 8.673 14.719 -44.275 1.00 29.71 259 ASN B C 1
ATOM 8523 O O . ASN B 1 259 ? 9.199 13.668 -43.890 1.00 29.42 259 ASN B O 1
ATOM 8534 N N . HIS B 1 260 ? 9.019 15.298 -45.427 1.00 28.22 260 HIS B N 1
ATOM 8535 C CA . HIS B 1 260 ? 9.884 14.592 -46.370 1.00 32.08 260 HIS B CA 1
ATOM 8536 C C . HIS B 1 260 ? 11.252 14.310 -45.763 1.00 27.10 260 HIS B C 1
ATOM 8537 O O . HIS B 1 260 ? 11.818 13.238 -45.981 1.00 33.77 260 HIS B O 1
ATOM 8551 N N . TYR B 1 261 ? 11.760 15.218 -44.936 1.00 31.16 261 TYR B N 1
ATOM 8552 C CA . TYR B 1 261 ? 13.112 15.093 -44.402 1.00 33.41 261 TYR B CA 1
ATOM 8553 C C . TYR B 1 261 ? 13.263 13.957 -43.393 1.00 35.26 261 TYR B C 1
ATOM 8554 O O . TYR B 1 261 ? 14.390 13.700 -42.958 1.00 34.30 261 TYR B O 1
ATOM 8572 N N . LEU B 1 262 ? 12.173 13.281 -43.008 1.00 30.36 262 LEU B N 1
ATOM 8573 C CA . LEU B 1 262 ? 12.224 12.159 -42.072 1.00 29.95 262 LEU B CA 1
ATOM 8574 C C . LEU B 1 262 ? 11.984 10.799 -42.709 1.00 38.04 262 LEU B C 1
ATOM 8575 O O . LEU B 1 262 ? 12.104 9.786 -42.011 1.00 34.28 262 LEU B O 1
ATOM 8591 N N . LYS B 1 263 ? 11.642 10.743 -44.000 1.00 35.21 263 LYS B N 1
ATOM 8592 C CA . LYS B 1 263 ? 11.196 9.489 -44.600 1.00 41.60 263 LYS B CA 1
ATOM 8593 C C . LYS B 1 263 ? 12.308 8.447 -44.683 1.00 46.09 263 LYS B C 1
ATOM 8594 O O . LYS B 1 263 ? 12.009 7.261 -44.858 1.00 46.85 263 LYS B O 1
ATOM 8613 N N . GLY B 1 264 ? 13.569 8.846 -44.548 1.00 34.85 264 GLY B N 1
ATOM 8614 C CA . GLY B 1 264 ? 14.661 7.897 -44.563 1.00 38.58 264 GLY B CA 1
ATOM 8615 C C . GLY B 1 264 ? 15.073 7.339 -43.217 1.00 41.35 264 GLY B C 1
ATOM 8616 O O . GLY B 1 264 ? 16.007 6.537 -43.160 1.00 45.25 264 GLY B O 1
ATOM 8620 N N . ILE B 1 265 ? 14.401 7.701 -42.129 1.00 38.24 265 ILE B N 1
ATOM 8621 C CA . ILE B 1 265 ? 14.835 7.308 -40.792 1.00 40.42 265 ILE B CA 1
ATOM 8622 C C . ILE B 1 265 ? 14.249 5.941 -40.467 1.00 37.71 265 ILE B C 1
ATOM 8623 O O . ILE B 1 265 ? 13.025 5.773 -40.403 1.00 37.06 265 ILE B O 1
ATOM 8639 N N . GLU B 1 266 ? 15.123 4.972 -40.218 1.00 40.26 266 GLU B N 1
ATOM 8640 C CA . GLU B 1 266 ? 14.679 3.653 -39.800 1.00 35.93 266 GLU B CA 1
ATOM 8641 C C . GLU B 1 266 ? 14.232 3.696 -38.348 1.00 37.27 266 GLU B C 1
ATOM 8642 O O . GLU B 1 266 ? 14.801 4.418 -37.526 1.00 41.42 266 GLU B O 1
ATOM 8649 N N . GLY B 1 267 ? 13.185 2.943 -38.043 1.00 51.65 267 GLY B N 1
ATOM 8650 C CA . GLY B 1 267 ? 12.690 2.861 -36.688 1.00 55.91 267 GLY B CA 1
ATOM 8651 C C . GLY B 1 267 ? 11.658 3.900 -36.317 1.00 55.24 267 GLY B C 1
ATOM 8652 O O . GLY B 1 267 ? 11.336 4.023 -35.129 1.00 45.48 267 GLY B O 1
ATOM 8656 N N . LEU B 1 268 ? 11.133 4.651 -37.287 1.00 40.08 268 LEU B N 1
ATOM 8657 C CA . LEU B 1 268 ? 10.080 5.630 -37.043 1.00 40.43 268 LEU B CA 1
ATOM 8658 C C . LEU B 1 268 ? 8.729 5.016 -37.375 1.00 42.13 268 LEU B C 1
ATOM 8659 O O . LEU B 1 268 ? 8.522 4.532 -38.493 1.00 37.70 268 LEU B O 1
ATOM 8675 N N . GLU B 1 269 ? 7.803 5.080 -36.422 1.00 38.49 269 GLU B N 1
ATOM 8676 C CA . GLU B 1 269 ? 6.458 4.569 -36.626 1.00 37.57 269 GLU B CA 1
ATOM 8677 C C . GLU B 1 269 ? 5.575 5.671 -37.196 1.00 36.76 269 GLU B C 1
ATOM 8678 O O . GLU B 1 269 ? 5.464 6.756 -36.615 1.00 31.34 269 GLU B O 1
ATOM 8685 N N . TRP B 1 270 ? 4.951 5.382 -38.330 1.00 29.69 270 TRP B N 1
ATOM 8686 C CA . TRP B 1 270 ? 4.081 6.310 -39.030 1.00 31.19 270 TRP B CA 1
ATOM 8687 C C . TRP B 1 270 ? 2.636 5.834 -38.935 1.00 35.37 270 TRP B C 1
ATOM 8688 O O . TRP B 1 270 ? 2.366 4.632 -38.862 1.00 34.95 270 TRP B O 1
ATOM 8709 N N . ASP B 1 271 ? 1.714 6.794 -38.924 1.00 35.94 271 ASP B N 1
ATOM 8710 C CA . ASP B 1 271 ? 0.287 6.549 -39.117 1.00 38.36 271 ASP B CA 1
ATOM 8711 C C . ASP B 1 271 ? -0.120 7.350 -40.351 1.00 38.93 271 ASP B C 1
ATOM 8712 O O . ASP B 1 271 ? -0.533 8.508 -40.239 1.00 33.19 271 ASP B O 1
ATOM 8721 N N . GLY B 1 272 ? -0.031 6.722 -41.523 1.00 34.99 272 GLY B N 1
ATOM 8722 C CA . GLY B 1 272 ? -0.141 7.483 -42.756 1.00 31.36 272 GLY B CA 1
ATOM 8723 C C . GLY B 1 272 ? 1.004 8.471 -42.861 1.00 34.13 272 GLY B C 1
ATOM 8724 O O . GLY B 1 272 ? 2.180 8.105 -42.767 1.00 32.61 272 GLY B O 1
ATOM 8728 N N . GLU B 1 273 ? 0.662 9.745 -43.053 1.00 31.05 273 GLU B N 1
ATOM 8729 C CA . GLU B 1 273 ? 1.649 10.815 -43.134 1.00 26.46 273 GLU B CA 1
ATOM 8730 C C . GLU B 1 273 ? 2.006 11.393 -41.772 1.00 29.45 273 GLU B C 1
ATOM 8731 O O . GLU B 1 273 ? 2.880 12.259 -41.693 1.00 25.38 273 GLU B O 1
ATOM 8743 N N . ASN B 1 274 ? 1.331 10.961 -40.710 1.00 29.37 274 ASN B N 1
ATOM 8744 C CA . ASN B 1 274 ? 1.593 11.458 -39.371 1.00 29.97 274 ASN B CA 1
ATOM 8745 C C . ASN B 1 274 ? 2.579 10.564 -38.626 1.00 27.76 274 ASN B C 1
ATOM 8746 O O . ASN B 1 274 ? 2.729 9.376 -38.918 1.00 28.85 274 ASN B O 1
ATOM 8757 N N . LEU B 1 275 ? 3.243 11.159 -37.640 1.00 29.84 275 LEU B N 1
ATOM 8758 C CA . LEU B 1 275 ? 4.121 10.423 -36.745 1.00 26.71 275 LEU B CA 1
ATOM 8759 C C . LEU B 1 275 ? 3.351 10.029 -35.488 1.00 29.68 275 LEU B C 1
ATOM 8760 O O . LEU B 1 275 ? 2.603 10.838 -34.927 1.00 32.07 275 LEU B O 1
ATOM 8776 N N . VAL B 1 276 ? 3.523 8.770 -35.073 1.00 27.13 276 VAL B N 1
ATOM 8777 C CA . VAL B 1 276 ? 2.932 8.250 -33.841 1.00 29.15 276 VAL B CA 1
ATOM 8778 C C . VAL B 1 276 ? 3.837 8.612 -32.673 1.00 28.60 276 VAL B C 1
ATOM 8779 O O . VAL B 1 276 ? 5.050 8.376 -32.724 1.00 30.16 276 VAL B O 1
ATOM 8792 N N . THR B 1 277 ? 3.250 9.186 -31.619 1.00 27.58 277 THR B N 1
ATOM 8793 C CA . THR B 1 277 ? 3.989 9.632 -30.447 1.00 26.56 277 THR B CA 1
ATOM 8794 C C . THR B 1 277 ? 3.386 9.050 -29.172 1.00 35.90 277 THR B C 1
ATOM 8795 O O . THR B 1 277 ? 2.230 8.612 -29.142 1.00 28.60 277 THR B O 1
ATOM 8806 N N . ASN B 1 278 ? 4.187 9.082 -28.107 1.00 26.26 278 ASN B N 1
ATOM 8807 C CA . ASN B 1 278 ? 3.730 8.704 -26.777 1.00 29.23 278 ASN B CA 1
ATOM 8808 C C . ASN B 1 278 ? 3.246 9.955 -26.036 1.00 28.95 278 ASN B C 1
ATOM 8809 O O . ASN B 1 278 ? 3.064 11.021 -26.631 1.00 27.52 278 ASN B O 1
ATOM 8820 N N . ASP B 1 279 ? 3.095 9.863 -24.718 1.00 28.02 279 ASP B N 1
ATOM 8821 C CA . ASP B 1 279 ? 2.497 10.956 -23.969 1.00 32.42 279 ASP B CA 1
ATOM 8822 C C . ASP B 1 279 ? 3.489 12.066 -23.639 1.00 34.84 279 ASP B C 1
ATOM 8823 O O . ASP B 1 279 ? 3.110 13.021 -22.949 1.00 31.86 279 ASP B O 1
ATOM 8832 N N . MET B 1 280 ? 4.746 11.962 -24.091 1.00 24.81 280 MET B N 1
ATOM 8833 C CA . MET B 1 280 ? 5.688 13.073 -24.033 1.00 26.47 280 MET B CA 1
ATOM 8834 C C . MET B 1 280 ? 6.080 13.570 -25.423 1.00 24.57 280 MET B C 1
ATOM 8835 O O . MET B 1 280 ? 7.095 14.252 -25.564 1.00 24.70 280 MET B O 1
ATOM 8849 N N . ALA B 1 281 ? 5.280 13.261 -26.445 1.00 26.35 281 ALA B N 1
ATOM 8850 C CA . ALA B 1 281 ? 5.496 13.698 -27.829 1.00 22.94 281 ALA B CA 1
ATOM 8851 C C . ALA B 1 281 ? 6.727 13.067 -28.475 1.00 26.16 281 ALA B C 1
ATOM 8852 O O . ALA B 1 281 ? 7.238 13.572 -29.489 1.00 23.63 281 ALA B O 1
ATOM 8859 N N . GLN B 1 282 ? 7.176 11.934 -27.958 1.00 25.44 282 GLN B N 1
ATOM 8860 C CA . GLN B 1 282 ? 8.316 11.229 -28.510 1.00 27.15 282 GLN B CA 1
ATOM 8861 C C . GLN B 1 282 ? 7.860 10.222 -29.555 1.00 27.64 282 GLN B C 1
ATOM 8862 O O . GLN B 1 282 ? 6.876 9.507 -29.353 1.00 23.28 282 GLN B O 1
ATOM 8876 N N . THR B 1 283 ? 8.571 10.177 -30.683 1.00 26.11 283 THR B N 1
ATOM 8877 C CA . THR B 1 283 ? 8.318 9.118 -31.645 1.00 25.79 283 THR B CA 1
ATOM 8878 C C . THR B 1 283 ? 8.909 7.813 -31.136 1.00 22.50 283 THR B C 1
ATOM 8879 O O . THR B 1 283 ? 9.494 7.739 -30.053 1.00 27.17 283 THR B O 1
ATOM 8890 N N . SER B 1 284 ? 8.765 6.761 -31.934 1.00 23.95 284 SER B N 1
ATOM 8891 C CA . SER B 1 284 ? 9.436 5.506 -31.628 1.00 29.20 284 SER B CA 1
ATOM 8892 C C . SER B 1 284 ? 10.958 5.607 -31.729 1.00 38.71 284 SER B C 1
ATOM 8893 O O . SER B 1 284 ? 11.656 4.720 -31.225 1.00 32.89 284 SER B O 1
ATOM 8901 N N . HIS B 1 285 ? 11.492 6.671 -32.330 1.00 28.71 285 HIS B N 1
ATOM 8902 C CA . HIS B 1 285 ? 12.938 6.870 -32.338 1.00 32.77 285 HIS B CA 1
ATOM 8903 C C . HIS B 1 285 ? 13.347 7.638 -31.086 1.00 31.48 285 HIS B C 1
ATOM 8904 O O . HIS B 1 285 ? 12.786 8.708 -30.820 1.00 31.06 285 HIS B O 1
ATOM 8918 N N . PRO B 1 286 ? 14.301 7.140 -30.296 1.00 35.99 286 PRO B N 1
ATOM 8919 C CA . PRO B 1 286 ? 14.566 7.767 -28.989 1.00 36.12 286 PRO B CA 1
ATOM 8920 C C . PRO B 1 286 ? 15.087 9.190 -29.070 1.00 28.94 286 PRO B C 1
ATOM 8921 O O . PRO B 1 286 ? 15.063 9.896 -28.055 1.00 33.29 286 PRO B O 1
ATOM 8932 N N . ARG B 1 287 ? 15.551 9.647 -30.228 1.00 24.63 287 ARG B N 1
ATOM 8933 C CA . ARG B 1 287 ? 16.069 11.003 -30.351 1.00 31.75 287 ARG B CA 1
ATOM 8934 C C . ARG B 1 287 ? 15.172 11.937 -31.154 1.00 26.50 287 ARG B C 1
ATOM 8935 O O . ARG B 1 287 ? 15.574 13.079 -31.401 1.00 26.77 287 ARG B O 1
ATOM 8956 N N . ILE B 1 288 ? 13.972 11.504 -31.545 1.00 22.82 288 ILE B N 1
ATOM 8957 C CA . ILE B 1 288 ? 13.085 12.309 -32.378 1.00 24.98 288 ILE B CA 1
ATOM 8958 C C . ILE B 1 288 ? 11.730 12.468 -31.693 1.00 25.53 288 ILE B C 1
ATOM 8959 O O . ILE B 1 288 ? 11.103 11.488 -31.269 1.00 21.83 288 ILE B O 1
ATOM 8975 N N . PHE B 1 289 ? 11.298 13.715 -31.583 1.00 26.74 289 PHE B N 1
ATOM 8976 C CA . PHE B 1 289 ? 9.994 14.103 -31.090 1.00 24.52 289 PHE B CA 1
ATOM 8977 C C . PHE B 1 289 ? 9.198 14.734 -32.228 1.00 26.34 289 PHE B C 1
ATOM 8978 O O . PHE B 1 289 ? 9.767 15.256 -33.189 1.00 27.94 289 PHE B O 1
ATOM 8995 N N . ALA B 1 290 ? 7.871 14.683 -32.117 1.00 25.66 290 ALA B N 1
ATOM 8996 C CA . ALA B 1 290 ? 6.998 15.239 -33.149 1.00 23.51 290 ALA B CA 1
ATOM 8997 C C . ALA B 1 290 ? 5.853 15.996 -32.505 1.00 23.54 290 ALA B C 1
ATOM 8998 O O . ALA B 1 290 ? 5.249 15.514 -31.540 1.00 24.12 290 ALA B O 1
ATOM 9005 N N . LEU B 1 291 ? 5.569 17.187 -33.020 1.00 22.25 291 LEU B N 1
ATOM 9006 C CA . LEU B 1 291 ? 4.604 18.077 -32.397 1.00 22.55 291 LEU B CA 1
ATOM 9007 C C . LEU B 1 291 ? 3.449 18.403 -33.329 1.00 26.00 291 LEU B C 1
ATOM 9008 O O . LEU B 1 291 ? 3.568 18.351 -34.555 1.00 24.26 291 LEU B O 1
ATOM 9024 N N . GLY B 1 292 ? 2.336 18.792 -32.719 1.00 23.63 292 GLY B N 1
ATOM 9025 C CA . GLY B 1 292 ? 1.330 19.558 -33.431 1.00 23.58 292 GLY B CA 1
ATOM 9026 C C . GLY B 1 292 ? 0.758 18.836 -34.626 1.00 21.29 292 GLY B C 1
ATOM 9027 O O . GLY B 1 292 ? 0.399 17.659 -34.563 1.00 23.11 292 GLY B O 1
ATOM 9031 N N . ASP B 1 293 ? 0.646 19.564 -35.735 1.00 24.13 293 ASP B N 1
ATOM 9032 C CA . ASP B 1 293 ? -0.063 19.032 -36.895 1.00 27.44 293 ASP B CA 1
ATOM 9033 C C . ASP B 1 293 ? 0.641 17.837 -37.518 1.00 31.89 293 ASP B C 1
ATOM 9034 O O . ASP B 1 293 ? 0.007 17.081 -38.260 1.00 32.09 293 ASP B O 1
ATOM 9043 N N . LEU B 1 294 ? 1.933 17.665 -37.261 1.00 28.10 294 LEU B N 1
ATOM 9044 C CA . LEU B 1 294 ? 2.667 16.539 -37.811 1.00 26.06 294 LEU B CA 1
ATOM 9045 C C . LEU B 1 294 ? 2.384 15.243 -37.065 1.00 27.57 294 LEU B C 1
ATOM 9046 O O . LEU B 1 294 ? 2.424 14.167 -37.665 1.00 28.39 294 LEU B O 1
ATOM 9062 N N . LYS B 1 295 ? 2.118 15.308 -35.769 1.00 29.43 295 LYS B N 1
ATOM 9063 C CA . LYS B 1 295 ? 1.876 14.086 -35.023 1.00 28.35 295 LYS B CA 1
ATOM 9064 C C . LYS B 1 295 ? 0.423 13.646 -35.179 1.00 26.42 295 LYS B C 1
ATOM 9065 O O . LYS B 1 295 ? -0.446 14.404 -35.613 1.00 32.16 295 LYS B O 1
ATOM 9084 N N . LYS B 1 296 ? 0.179 12.377 -34.880 1.00 25.91 296 LYS B N 1
ATOM 9085 C CA . LYS B 1 296 ? -1.177 11.850 -34.914 1.00 27.87 296 LYS B CA 1
ATOM 9086 C C . LYS B 1 296 ? -1.978 12.460 -33.770 1.00 27.66 296 LYS B C 1
ATOM 9087 O O . LYS B 1 296 ? -1.577 12.345 -32.608 1.00 30.69 296 LYS B O 1
ATOM 9106 N N . GLY B 1 297 ? -3.086 13.108 -34.094 1.00 30.16 297 GLY B N 1
ATOM 9107 C CA . GLY B 1 297 ? -3.913 13.754 -33.091 1.00 31.97 297 GLY B CA 1
ATOM 9108 C C . GLY B 1 297 ? -4.603 14.984 -33.654 1.00 39.48 297 GLY B C 1
ATOM 9109 O O . GLY B 1 297 ? -4.666 15.196 -34.863 1.00 33.98 297 GLY B O 1
ATOM 9113 N N . LEU B 1 298 ? -5.119 15.798 -32.733 1.00 31.53 298 LEU B N 1
ATOM 9114 C CA . LEU B 1 298 ? -5.906 16.970 -33.081 1.00 30.95 298 LEU B CA 1
ATOM 9115 C C . LEU B 1 298 ? -4.990 18.121 -33.484 1.00 27.26 298 LEU B C 1
ATOM 9116 O O . LEU B 1 298 ? -3.917 18.305 -32.910 1.00 33.35 298 LEU B O 1
ATOM 9132 N N . ASN B 1 299 ? -5.406 18.894 -34.492 1.00 27.30 299 ASN B N 1
ATOM 9133 C CA . ASN B 1 299 ? -4.605 20.007 -35.019 1.00 22.59 299 ASN B CA 1
ATOM 9134 C C . ASN B 1 299 ? -5.145 21.333 -34.482 1.00 32.66 299 ASN B C 1
ATOM 9135 O O . ASN B 1 299 ? -6.004 21.967 -35.092 1.00 33.20 299 ASN B O 1
ATOM 9146 N N . GLN B 1 300 ? -4.597 21.782 -33.352 1.00 27.49 300 GLN B N 1
ATOM 9147 C CA . GLN B 1 300 ? -4.940 23.072 -32.773 1.00 22.04 300 GLN B CA 1
ATOM 9148 C C . GLN B 1 300 ? -3.660 23.686 -32.216 1.00 22.45 300 GLN B C 1
ATOM 9149 O O . GLN B 1 300 ? -2.683 22.988 -31.948 1.00 25.95 300 GLN B O 1
ATOM 9163 N N . VAL B 1 301 ? -3.677 25.007 -32.049 1.00 21.75 301 VAL B N 1
ATOM 9164 C CA . VAL B 1 301 ? -2.544 25.716 -31.467 1.00 20.67 301 VAL B CA 1
ATOM 9165 C C . VAL B 1 301 ? -2.257 25.203 -30.055 1.00 20.70 301 VAL B C 1
ATOM 9166 O O . VAL B 1 301 ? -1.106 24.916 -29.697 1.00 24.52 301 VAL B O 1
ATOM 9179 N N . SER B 1 302 ? -3.291 25.110 -29.226 1.00 23.56 302 SER B N 1
ATOM 9180 C CA . SER B 1 302 ? -3.097 24.668 -27.848 1.00 21.82 302 SER B CA 1
ATOM 9181 C C . SER B 1 302 ? -2.419 23.310 -27.803 1.00 23.31 302 SER B C 1
ATOM 9182 O O . SER B 1 302 ? -1.502 23.082 -27.002 1.00 19.71 302 SER B O 1
ATOM 9190 N N . VAL B 1 303 ? -2.855 22.393 -28.662 1.00 19.84 303 VAL B N 1
ATOM 9191 C CA . VAL B 1 303 ? -2.273 21.055 -28.691 1.00 21.51 303 VAL B CA 1
ATOM 9192 C C . VAL B 1 303 ? -0.802 21.108 -29.101 1.00 21.16 303 VAL B C 1
ATOM 9193 O O . VAL B 1 303 ? 0.047 20.426 -28.519 1.00 23.11 303 VAL B O 1
ATOM 9206 N N . ALA B 1 304 ? -0.482 21.892 -30.132 1.00 19.73 304 ALA B N 1
ATOM 9207 C CA . ALA B 1 304 ? 0.891 22.004 -30.590 1.00 25.21 304 ALA B CA 1
ATOM 9208 C C . ALA B 1 304 ? 1.793 22.628 -29.540 1.00 19.70 304 ALA B C 1
ATOM 9209 O O . ALA B 1 304 ? 2.913 22.164 -29.336 1.00 23.17 304 ALA B O 1
ATOM 9216 N N . VAL B 1 305 ? 1.316 23.674 -28.865 1.00 20.81 305 VAL B N 1
ATOM 9217 C CA . VAL B 1 305 ? 2.102 24.344 -27.832 1.00 19.78 305 VAL B CA 1
ATOM 9218 C C . VAL B 1 305 ? 2.400 23.394 -26.676 1.00 21.41 305 VAL B C 1
ATOM 9219 O O . VAL B 1 305 ? 3.532 23.341 -26.185 1.00 20.80 305 VAL B O 1
ATOM 9232 N N . ALA B 1 306 ? 1.401 22.623 -26.228 1.00 20.21 306 ALA B N 1
ATOM 9233 C CA . ALA B 1 306 ? 1.639 21.665 -25.146 1.00 21.31 306 ALA B CA 1
ATOM 9234 C C . ALA B 1 306 ? 2.594 20.555 -25.574 1.00 21.56 306 ALA B C 1
ATOM 9235 O O . ALA B 1 306 ? 3.401 20.082 -24.767 1.00 19.82 306 ALA B O 1
ATOM 9242 N N . ASP B 1 307 ? 2.490 20.085 -26.821 1.00 21.37 307 ASP B N 1
ATOM 9243 C CA . ASP B 1 307 ? 3.457 19.108 -27.309 1.00 21.06 307 ASP B CA 1
ATOM 9244 C C . ASP B 1 307 ? 4.885 19.630 -27.168 1.00 20.41 307 ASP B C 1
ATOM 9245 O O . ASP B 1 307 ? 5.793 18.880 -26.800 1.00 20.09 307 ASP B O 1
ATOM 9254 N N . GLY B 1 308 ? 5.111 20.899 -27.519 1.00 21.44 308 GLY B N 1
ATOM 9255 C CA . GLY B 1 308 ? 6.443 21.465 -27.404 1.00 25.16 308 GLY B CA 1
ATOM 9256 C C . GLY B 1 308 ? 6.931 21.458 -25.970 1.00 22.90 308 GLY B C 1
ATOM 9257 O O . GLY B 1 308 ? 8.093 21.142 -25.700 1.00 23.38 308 GLY B O 1
ATOM 9261 N N . THR B 1 309 ? 6.036 21.792 -25.035 1.00 20.54 309 THR B N 1
ATOM 9262 C CA . THR B 1 309 ? 6.326 21.709 -23.609 1.00 19.35 309 THR B CA 1
ATOM 9263 C C . THR B 1 309 ? 6.800 20.317 -23.220 1.00 20.03 309 THR B C 1
ATOM 9264 O O . THR B 1 309 ? 7.814 20.163 -22.529 1.00 23.10 309 THR B O 1
ATOM 9275 N N . LEU B 1 310 ? 6.044 19.293 -23.627 1.00 22.19 310 LEU B N 1
ATOM 9276 C CA . LEU B 1 310 ? 6.323 17.914 -23.231 1.00 20.55 310 LEU B CA 1
ATOM 9277 C C . LEU B 1 310 ? 7.638 17.426 -23.825 1.00 23.07 310 LEU B C 1
ATOM 9278 O O . LEU B 1 310 ? 8.449 16.803 -23.134 1.00 20.43 310 LEU B O 1
ATOM 9294 N N . ALA B 1 311 ? 7.857 17.689 -25.112 1.00 20.30 311 ALA B N 1
ATOM 9295 C CA . ALA B 1 311 ? 9.081 17.252 -25.770 1.00 19.87 311 ALA B CA 1
ATOM 9296 C C . ALA B 1 311 ? 10.310 17.903 -25.140 1.00 21.26 311 ALA B C 1
ATOM 9297 O O . ALA B 1 311 ? 11.316 17.236 -24.883 1.00 20.58 311 ALA B O 1
ATOM 9304 N N . ALA B 1 312 ? 10.255 19.216 -24.909 1.00 22.08 312 ALA B N 1
ATOM 9305 C CA . ALA B 1 312 ? 11.393 19.914 -24.324 1.00 19.94 312 ALA B CA 1
ATOM 9306 C C . ALA B 1 312 ? 11.686 19.396 -22.926 1.00 21.85 312 ALA B C 1
ATOM 9307 O O . ALA B 1 312 ? 12.853 19.236 -22.537 1.00 20.34 312 ALA B O 1
ATOM 9314 N N . THR B 1 313 ? 10.631 19.111 -22.168 1.00 22.43 313 THR B N 1
ATOM 9315 C CA . THR B 1 313 ? 10.799 18.611 -20.811 1.00 22.40 313 THR B CA 1
ATOM 9316 C C . THR B 1 313 ? 11.438 17.226 -20.811 1.00 25.35 313 THR B C 1
ATOM 9317 O O . THR B 1 313 ? 12.324 16.949 -19.995 1.00 21.48 313 THR B O 1
ATOM 9328 N N . GLN B 1 314 ? 11.014 16.340 -21.719 1.00 20.73 314 GLN B N 1
ATOM 9329 C CA . GLN B 1 314 ? 11.648 15.031 -21.799 1.00 20.35 314 GLN B CA 1
ATOM 9330 C C . GLN B 1 314 ? 13.122 15.142 -22.188 1.00 21.60 314 GLN B C 1
ATOM 9331 O O . GLN B 1 314 ? 13.958 14.387 -21.687 1.00 21.20 314 GLN B O 1
ATOM 9345 N N . ILE B 1 315 ? 13.452 16.044 -23.116 1.00 21.01 315 ILE B N 1
ATOM 9346 C CA . ILE B 1 315 ? 14.837 16.205 -23.543 1.00 20.90 315 ILE B CA 1
ATOM 9347 C C . ILE B 1 315 ? 15.693 16.697 -22.385 1.00 23.04 315 ILE B C 1
ATOM 9348 O O . ILE B 1 315 ? 16.786 16.180 -22.134 1.00 22.08 315 ILE B O 1
ATOM 9364 N N . TRP B 1 316 ? 15.189 17.679 -21.638 1.00 25.07 316 TRP B N 1
ATOM 9365 C CA . TRP B 1 316 ? 15.905 18.183 -20.475 1.00 23.34 316 TRP B CA 1
ATOM 9366 C C . TRP B 1 316 ? 16.132 17.075 -19.455 1.00 21.42 316 TRP B C 1
ATOM 9367 O O . TRP B 1 316 ? 17.239 16.918 -18.919 1.00 23.51 316 TRP B O 1
ATOM 9388 N N . ARG B 1 317 ? 15.091 16.296 -19.173 1.00 23.27 317 ARG B N 1
ATOM 9389 C CA . ARG B 1 317 ? 15.222 15.176 -18.245 1.00 26.34 317 ARG B CA 1
ATOM 9390 C C . ARG B 1 317 ? 16.331 14.218 -18.680 1.00 28.56 317 ARG B C 1
ATOM 9391 O O . ARG B 1 317 ? 17.171 13.807 -17.866 1.00 25.41 317 ARG B O 1
ATOM 9412 N N . ASN B 1 318 ? 16.359 13.866 -19.967 1.00 25.82 318 ASN B N 1
ATOM 9413 C CA . ASN B 1 318 ? 17.395 12.974 -20.478 1.00 26.62 318 ASN B CA 1
ATOM 9414 C C . ASN B 1 318 ? 18.784 13.570 -20.281 1.00 22.75 318 ASN B C 1
ATOM 9415 O O . ASN B 1 318 ? 19.696 12.895 -19.798 1.00 25.44 318 ASN B O 1
ATOM 9426 N N . ILE B 1 319 ? 18.961 14.840 -20.660 1.00 25.35 319 ILE B N 1
ATOM 9427 C CA . ILE B 1 319 ? 20.283 15.456 -20.631 1.00 26.92 319 ILE B CA 1
ATOM 9428 C C . ILE B 1 319 ? 20.718 15.692 -19.194 1.00 24.86 319 ILE B C 1
ATOM 9429 O O . ILE B 1 319 ? 21.870 15.427 -18.825 1.00 28.32 319 ILE B O 1
ATOM 9445 N N . ARG B 1 320 ? 19.810 16.216 -18.372 1.00 25.81 320 ARG B N 1
ATOM 9446 C CA . ARG B 1 320 ? 20.099 16.425 -16.960 1.00 24.64 320 ARG B CA 1
ATOM 9447 C C . ARG B 1 320 ? 20.526 15.122 -16.300 1.00 28.55 320 ARG B C 1
ATOM 9448 O O . ARG B 1 320 ? 21.500 15.083 -15.536 1.00 29.97 320 ARG B O 1
ATOM 9469 N N . ARG B 1 321 ? 19.797 14.039 -16.571 1.00 24.58 321 ARG B N 1
ATOM 9470 C CA . ARG B 1 321 ? 20.112 12.767 -15.932 1.00 30.60 321 ARG B CA 1
ATOM 9471 C C . ARG B 1 321 ? 21.466 12.214 -16.367 1.00 37.52 321 ARG B C 1
ATOM 9472 O O . ARG B 1 321 ? 22.059 11.423 -15.628 1.00 32.52 321 ARG B O 1
ATOM 9493 N N . ALA B 1 322 ? 21.980 12.622 -17.528 1.00 27.00 322 ALA B N 1
ATOM 9494 C CA . ALA B 1 322 ? 23.278 12.168 -18.008 1.00 36.02 322 ALA B CA 1
ATOM 9495 C C . ALA B 1 322 ? 24.433 13.073 -17.588 1.00 36.37 322 ALA B C 1
ATOM 9496 O O . ALA B 1 322 ? 25.580 12.777 -17.928 1.00 35.79 322 ALA B O 1
ATOM 9503 N N . SER B 1 323 ? 24.163 14.170 -16.885 1.00 27.01 323 SER B N 1
ATOM 9504 C CA . SER B 1 323 ? 25.161 15.184 -16.586 1.00 34.55 323 SER B CA 1
ATOM 9505 C C . SER B 1 323 ? 25.742 15.011 -15.187 1.00 35.93 323 SER B C 1
ATOM 9506 O O . SER B 1 323 ? 25.156 14.356 -14.324 1.00 37.09 323 SER B O 1
ATOM 9514 N N . GLU B 1 324 ? 26.931 15.630 -14.972 1.00 32.05 324 GLU B N 1
ATOM 9515 C CA . GLU B 1 324 ? 27.574 15.613 -13.656 1.00 31.12 324 GLU B CA 1
ATOM 9516 C C . GLU B 1 324 ? 26.947 16.664 -12.740 1.00 31.72 324 GLU B C 1
ATOM 9517 O O . GLU B 1 324 ? 26.659 17.778 -13.182 1.00 32.88 324 GLU B O 1
ATOM 9529 N N . PRO B 1 325 ? 26.763 16.355 -11.455 1.00 32.39 325 PRO B N 1
ATOM 9530 C CA . PRO B 1 325 ? 26.174 17.341 -10.540 1.00 32.15 325 PRO B CA 1
ATOM 9531 C C . PRO B 1 325 ? 27.006 18.610 -10.451 1.00 27.74 325 PRO B C 1
ATOM 9532 O O . PRO B 1 325 ? 28.241 18.580 -10.483 1.00 34.00 325 PRO B O 1
ATOM 9543 N N . ARG B 1 326 ? 26.307 19.733 -10.307 1.00 29.69 326 ARG B N 1
ATOM 9544 C CA . ARG B 1 326 ? 26.935 21.023 -10.044 1.00 29.82 326 ARG B CA 1
ATOM 9545 C C . ARG B 1 326 ? 27.053 21.209 -8.533 1.00 25.03 326 ARG B C 1
ATOM 9546 O O . ARG B 1 326 ? 26.045 21.395 -7.841 1.00 26.53 326 ARG B O 1
ATOM 9567 N N . LYS B 1 327 ? 28.277 21.174 -8.028 1.00 27.34 327 LYS B N 1
ATOM 9568 C CA . LYS B 1 327 ? 28.521 21.271 -6.597 1.00 28.47 327 LYS B CA 1
ATOM 9569 C C . LYS B 1 327 ? 28.882 22.695 -6.211 1.00 26.32 327 LYS B C 1
ATOM 9570 O O . LYS B 1 327 ? 29.300 23.502 -7.038 1.00 30.99 327 LYS B O 1
ATOM 9589 N N . TRP B 1 328 ? 28.700 22.994 -4.933 1.00 26.38 328 TRP B N 1
ATOM 9590 C CA . TRP B 1 328 ? 28.993 24.308 -4.374 1.00 30.13 328 TRP B CA 1
ATOM 9591 C C . TRP B 1 328 ? 30.328 24.229 -3.643 1.00 33.34 328 TRP B C 1
ATOM 9592 O O . TRP B 1 328 ? 30.440 23.527 -2.632 1.00 34.45 328 TRP B O 1
ATOM 9613 N N . ILE B 1 329 ? 31.308 24.993 -4.108 1.00 33.49 329 ILE B N 1
ATOM 9614 C CA . ILE B 1 329 ? 32.613 24.997 -3.449 1.00 33.99 329 ILE B CA 1
ATOM 9615 C C . ILE B 1 329 ? 32.672 26.317 -2.614 1.00 34.04 329 ILE B C 1
ATOM 9616 O O . ILE B 1 329 ? 32.590 27.379 -3.236 1.00 37.76 329 ILE B O 1
ATOM 9632 N N . HIS B 1 330 ? 32.806 26.268 -1.266 1.00 30.04 330 HIS B N 1
ATOM 9633 C CA . HIS B 1 330 ? 32.862 27.496 -0.400 1.00 40.71 330 HIS B CA 1
ATOM 9634 C C . HIS B 1 330 ? 33.466 27.315 1.021 1.00 58.39 330 HIS B C 1
ATOM 9635 O O . HIS B 1 330 ? 33.781 26.197 1.428 1.00 57.81 330 HIS B O 1
ATOM 9649 N N . THR C 1 18 ? -13.025 56.152 -46.411 1.00 46.76 18 THR C N 1
ATOM 9650 C CA . THR C 1 18 ? -14.380 56.349 -45.901 1.00 64.42 18 THR C CA 1
ATOM 9651 C C . THR C 1 18 ? -14.454 57.518 -44.916 1.00 59.74 18 THR C C 1
ATOM 9652 O O . THR C 1 18 ? -13.585 57.666 -44.054 1.00 50.63 18 THR C O 1
ATOM 9655 N N . VAL C 1 19 ? -15.454 58.379 -45.092 1.00 41.22 19 VAL C N 1
ATOM 9656 C CA . VAL C 1 19 ? -15.762 59.445 -44.143 1.00 35.38 19 VAL C CA 1
ATOM 9657 C C . VAL C 1 19 ? -17.022 59.052 -43.382 1.00 27.82 19 VAL C C 1
ATOM 9658 O O . VAL C 1 19 ? -18.099 58.929 -43.968 1.00 30.05 19 VAL C O 1
ATOM 9671 N N . TYR C 1 20 ? -16.903 58.831 -42.083 1.00 26.80 20 TYR C N 1
ATOM 9672 C CA . TYR C 1 20 ? -18.079 58.495 -41.296 1.00 30.18 20 TYR C CA 1
ATOM 9673 C C . TYR C 1 20 ? -18.995 59.705 -41.127 1.00 28.70 20 TYR C C 1
ATOM 9674 O O . TYR C 1 20 ? -18.560 60.859 -41.196 1.00 32.20 20 TYR C O 1
ATOM 9692 N N . ASP C 1 21 ? -20.285 59.426 -40.934 1.00 28.47 21 ASP C N 1
ATOM 9693 C CA . ASP C 1 21 ? -21.204 60.479 -40.515 1.00 27.28 21 ASP C CA 1
ATOM 9694 C C . ASP C 1 21 ? -20.923 60.890 -39.074 1.00 30.50 21 ASP C C 1
ATOM 9695 O O . ASP C 1 21 ? -20.899 62.085 -38.748 1.00 27.96 21 ASP C O 1
ATOM 9704 N N . ALA C 1 22 ? -20.647 59.918 -38.212 1.00 25.97 22 ALA C N 1
ATOM 9705 C CA . ALA C 1 22 ? -20.360 60.200 -36.818 1.00 23.11 22 ALA C CA 1
ATOM 9706 C C . ALA C 1 22 ? -19.468 59.094 -36.273 1.00 24.30 22 ALA C C 1
ATOM 9707 O O . ALA C 1 22 ? -19.591 57.926 -36.658 1.00 25.37 22 ALA C O 1
ATOM 9714 N N . ILE C 1 23 ? -18.555 59.473 -35.401 1.00 24.48 23 ILE C N 1
ATOM 9715 C CA . ILE C 1 23 ? -17.760 58.524 -34.637 1.00 23.22 23 ILE C CA 1
ATOM 9716 C C . ILE C 1 23 ? -18.102 58.755 -33.183 1.00 25.83 23 ILE C C 1
ATOM 9717 O O . ILE C 1 23 ? -18.054 59.897 -32.711 1.00 25.31 23 ILE C O 1
ATOM 9733 N N . VAL C 1 24 ? -18.492 57.685 -32.505 1.00 20.39 24 VAL C N 1
ATOM 9734 C CA . VAL C 1 24 ? -18.834 57.722 -31.086 1.00 19.89 24 VAL C CA 1
ATOM 9735 C C . VAL C 1 24 ? -17.611 57.257 -30.300 1.00 22.82 24 VAL C C 1
ATOM 9736 O O . VAL C 1 24 ? -17.159 56.119 -30.457 1.00 24.21 24 VAL C O 1
ATOM 9749 N N . LEU C 1 25 ? -17.068 58.132 -29.452 1.00 20.09 25 LEU C N 1
ATOM 9750 C CA . LEU C 1 25 ? -15.894 57.833 -28.647 1.00 21.38 25 LEU C CA 1
ATOM 9751 C C . LEU C 1 25 ? -16.394 57.373 -27.280 1.00 25.25 25 LEU C C 1
ATOM 9752 O O . LEU C 1 25 ? -16.980 58.160 -26.527 1.00 24.48 25 LEU C O 1
ATOM 9768 N N . GLY C 1 26 ? -16.221 56.086 -26.998 1.00 24.23 26 GLY C N 1
ATOM 9769 C CA . GLY C 1 26 ? -16.779 55.494 -25.810 1.00 25.01 26 GLY C CA 1
ATOM 9770 C C . GLY C 1 26 ? -18.006 54.667 -26.129 1.00 20.94 26 GLY C C 1
ATOM 9771 O O . GLY C 1 26 ? -18.988 55.177 -26.672 1.00 25.88 26 GLY C O 1
ATOM 9775 N N . GLY C 1 27 ? -17.947 53.380 -25.806 1.00 25.80 27 GLY C N 1
ATOM 9776 C CA . GLY C 1 27 ? -19.061 52.474 -26.007 1.00 21.61 27 GLY C CA 1
ATOM 9777 C C . GLY C 1 27 ? -19.698 52.042 -24.703 1.00 24.92 27 GLY C C 1
ATOM 9778 O O . GLY C 1 27 ? -19.935 50.849 -24.484 1.00 26.11 27 GLY C O 1
ATOM 9782 N N . GLY C 1 28 ? -19.987 53.006 -23.840 1.00 26.66 28 GLY C N 1
ATOM 9783 C CA . GLY C 1 28 ? -20.756 52.801 -22.633 1.00 23.08 28 GLY C CA 1
ATOM 9784 C C . GLY C 1 28 ? -22.210 53.192 -22.800 1.00 22.88 28 GLY C C 1
ATOM 9785 O O . GLY C 1 28 ? -22.803 53.064 -23.879 1.00 22.49 28 GLY C O 1
ATOM 9789 N N . MET C 1 29 ? -22.801 53.703 -21.718 1.00 21.20 29 MET C N 1
ATOM 9790 C CA . MET C 1 29 ? -24.238 53.940 -21.713 1.00 24.11 29 MET C CA 1
ATOM 9791 C C . MET C 1 29 ? -24.627 54.994 -22.741 1.00 26.96 29 MET C C 1
ATOM 9792 O O . MET C 1 29 ? -25.509 54.759 -23.575 1.00 19.97 29 MET C O 1
ATOM 9806 N N . GLY C 1 30 ? -23.959 56.155 -22.711 1.00 19.55 30 GLY C N 1
ATOM 9807 C CA . GLY C 1 30 ? -24.332 57.225 -23.620 1.00 22.87 30 GLY C CA 1
ATOM 9808 C C . GLY C 1 30 ? -23.939 56.934 -25.053 1.00 19.87 30 GLY C C 1
ATOM 9809 O O . GLY C 1 30 ? -24.715 57.194 -25.985 1.00 20.51 30 GLY C O 1
ATOM 9813 N N . GLY C 1 31 ? -22.738 56.389 -25.247 1.00 20.87 31 GLY C N 1
ATOM 9814 C CA . GLY C 1 31 ? -22.246 56.126 -26.591 1.00 19.61 31 GLY C CA 1
ATOM 9815 C C . GLY C 1 31 ? -23.065 55.082 -27.322 1.00 19.91 31 GLY C C 1
ATOM 9816 O O . GLY C 1 31 ? -23.314 55.207 -28.528 1.00 21.18 31 GLY C O 1
ATOM 9820 N N . LEU C 1 32 ? -23.489 54.031 -26.619 1.00 21.87 32 LEU C N 1
ATOM 9821 C CA . LEU C 1 32 ? -24.291 53.006 -27.286 1.00 22.15 32 LEU C CA 1
ATOM 9822 C C . LEU C 1 32 ? -25.716 53.495 -27.580 1.00 19.73 32 LEU C C 1
ATOM 9823 O O . LEU C 1 32 ? -26.297 53.098 -28.597 1.00 24.67 32 LEU C O 1
ATOM 9839 N N . SER C 1 33 ? -26.293 54.361 -26.741 1.00 18.79 33 SER C N 1
ATOM 9840 C CA . SER C 1 33 ? -27.547 55.003 -27.116 1.00 26.04 33 SER C CA 1
ATOM 9841 C C . SER C 1 33 ? -27.362 55.802 -28.400 1.00 22.53 33 SER C C 1
ATOM 9842 O O . SER C 1 33 ? -28.172 55.709 -29.335 1.00 20.30 33 SER C O 1
ATOM 9850 N N . ALA C 1 34 ? -26.295 56.597 -28.463 1.00 23.30 34 ALA C N 1
ATOM 9851 C CA . ALA C 1 34 ? -26.051 57.373 -29.678 1.00 18.17 34 ALA C CA 1
ATOM 9852 C C . ALA C 1 34 ? -25.898 56.465 -30.880 1.00 19.83 34 ALA C C 1
ATOM 9853 O O . ALA C 1 34 ? -26.444 56.747 -31.959 1.00 23.92 34 ALA C O 1
ATOM 9860 N N . ALA C 1 35 ? -25.196 55.353 -30.709 1.00 22.13 35 ALA C N 1
ATOM 9861 C CA . ALA C 1 35 ? -24.930 54.464 -31.834 1.00 19.57 35 ALA C CA 1
ATOM 9862 C C . ALA C 1 35 ? -26.206 53.793 -32.323 1.00 20.88 35 ALA C C 1
ATOM 9863 O O . ALA C 1 35 ? -26.391 53.600 -33.532 1.00 23.40 35 ALA C O 1
ATOM 9870 N N . ILE C 1 36 ? -27.076 53.387 -31.397 1.00 22.32 36 ILE C N 1
ATOM 9871 C CA . ILE C 1 36 ? -28.351 52.791 -31.777 1.00 22.82 36 ILE C CA 1
ATOM 9872 C C . ILE C 1 36 ? -29.163 53.774 -32.611 1.00 20.90 36 ILE C C 1
ATOM 9873 O O . ILE C 1 36 ? -29.675 53.433 -33.684 1.00 23.07 36 ILE C O 1
ATOM 9889 N N . TYR C 1 37 ? -29.249 55.022 -32.151 1.00 22.47 37 TYR C N 1
ATOM 9890 C CA . TYR C 1 37 ? -30.013 56.035 -32.866 1.00 21.83 37 TYR C CA 1
ATOM 9891 C C . TYR C 1 37 ? -29.360 56.364 -34.200 1.00 24.21 37 TYR C C 1
ATOM 9892 O O . TYR C 1 37 ? -30.045 56.430 -35.230 1.00 23.21 37 TYR C O 1
ATOM 9910 N N . LEU C 1 38 ? -28.038 56.570 -34.207 1.00 19.59 38 LEU C N 1
ATOM 9911 C CA . LEU C 1 38 ? -27.351 56.906 -35.457 1.00 20.95 38 LEU C CA 1
ATOM 9912 C C . LEU C 1 38 ? -27.582 55.833 -36.503 1.00 23.29 38 LEU C C 1
ATOM 9913 O O . LEU C 1 38 ? -27.908 56.135 -37.660 1.00 22.04 38 LEU C O 1
ATOM 9929 N N . ALA C 1 39 ? -27.421 54.563 -36.116 1.00 23.41 39 ALA C N 1
ATOM 9930 C CA . ALA C 1 39 ? -27.656 53.478 -37.063 1.00 27.64 39 ALA C CA 1
ATOM 9931 C C . ALA C 1 39 ? -29.116 53.444 -37.525 1.00 24.54 39 ALA C C 1
ATOM 9932 O O . ALA C 1 39 ? -29.393 53.209 -38.711 1.00 23.24 39 ALA C O 1
ATOM 9939 N N . ARG C 1 40 ? -30.068 53.682 -36.618 1.00 25.83 40 ARG C N 1
ATOM 9940 C CA . ARG C 1 40 ? -31.477 53.681 -37.011 1.00 28.44 40 ARG C CA 1
ATOM 9941 C C . ARG C 1 40 ? -31.873 54.948 -37.755 1.00 24.10 40 ARG C C 1
ATOM 9942 O O . ARG C 1 40 ? -32.978 55.014 -38.308 1.00 26.72 40 ARG C O 1
ATOM 9963 N N . TYR C 1 41 ? -31.002 55.950 -37.795 1.00 24.34 41 TYR C N 1
ATOM 9964 C CA . TYR C 1 41 ? -31.186 57.065 -38.705 1.00 20.25 41 TYR C CA 1
ATOM 9965 C C . TYR C 1 41 ? -30.564 56.804 -40.065 1.00 21.88 41 TYR C C 1
ATOM 9966 O O . TYR C 1 41 ? -30.548 57.704 -40.905 1.00 27.30 41 TYR C O 1
ATOM 9984 N N . GLY C 1 42 ? -30.065 55.599 -40.309 1.00 25.62 42 GLY C N 1
ATOM 9985 C CA . GLY C 1 42 ? -29.445 55.304 -41.586 1.00 26.47 42 GLY C CA 1
ATOM 9986 C C . GLY C 1 42 ? -28.129 56.008 -41.825 1.00 25.69 42 GLY C C 1
ATOM 9987 O O . GLY C 1 42 ? -27.753 56.233 -42.984 1.00 31.09 42 GLY C O 1
ATOM 9991 N N . LEU C 1 43 ? -27.403 56.344 -40.767 1.00 24.68 43 LEU C N 1
ATOM 9992 C CA . LEU C 1 43 ? -26.124 57.019 -40.879 1.00 30.30 43 LEU C CA 1
ATOM 9993 C C . LEU C 1 43 ? -24.982 56.039 -40.631 1.00 33.24 43 LEU C C 1
ATOM 9994 O O . LEU C 1 43 ? -25.119 55.068 -39.885 1.00 34.46 43 LEU C O 1
ATOM 10010 N N . LYS C 1 44 ? -23.838 56.326 -41.233 1.00 28.42 44 LYS C N 1
ATOM 10011 C CA . LYS C 1 44 ? -22.669 55.466 -41.096 1.00 29.73 44 LYS C CA 1
ATOM 10012 C C . LYS C 1 44 ? -21.901 55.926 -39.866 1.00 29.51 44 LYS C C 1
ATOM 10013 O O . LYS C 1 44 ? -21.389 57.052 -39.828 1.00 29.75 44 LYS C O 1
ATOM 10023 N N . CYS C 1 45 ? -21.832 55.064 -38.855 1.00 26.43 45 CYS C N 1
ATOM 10024 C CA . CYS C 1 45 ? -21.220 55.444 -37.595 1.00 25.64 45 CYS C CA 1
ATOM 10025 C C . CYS C 1 45 ? -20.295 54.342 -37.089 1.00 28.44 45 CYS C C 1
ATOM 10026 O O . CYS C 1 45 ? -20.474 53.158 -37.388 1.00 28.28 45 CYS C O 1
ATOM 10034 N N . LEU C 1 46 ? -19.271 54.768 -36.354 1.00 25.44 46 LEU C N 1
ATOM 10035 C CA . LEU C 1 46 ? -18.273 53.892 -35.762 1.00 23.65 46 LEU C CA 1
ATOM 10036 C C . LEU C 1 46 ? -18.252 54.149 -34.268 1.00 22.53 46 LEU C C 1
ATOM 10037 O O . LEU C 1 46 ? -18.269 55.308 -33.849 1.00 27.48 46 LEU C O 1
ATOM 10053 N N . VAL C 1 47 ? -18.251 53.081 -33.478 1.00 23.98 47 VAL C N 1
ATOM 10054 C CA . VAL C 1 47 ? -18.109 53.163 -32.023 1.00 27.06 47 VAL C CA 1
ATOM 10055 C C . VAL C 1 47 ? -16.713 52.679 -31.658 1.00 22.33 47 VAL C C 1
ATOM 10056 O O . VAL C 1 47 ? -16.315 51.581 -32.059 1.00 26.59 47 VAL C O 1
ATOM 10069 N N . VAL C 1 48 ? -15.973 53.491 -30.902 1.00 25.10 48 VAL C N 1
ATOM 10070 C CA . VAL C 1 48 ? -14.651 53.136 -30.395 1.00 26.48 48 VAL C CA 1
ATOM 10071 C C . VAL C 1 48 ? -14.777 52.938 -28.889 1.00 25.59 48 VAL C C 1
ATOM 10072 O O . VAL C 1 48 ? -15.201 53.854 -28.182 1.00 25.58 48 VAL C O 1
ATOM 10085 N N . GLU C 1 49 ? -14.408 51.752 -28.403 1.00 22.59 49 GLU C N 1
ATOM 10086 C CA . GLU C 1 49 ? -14.566 51.399 -26.995 1.00 25.94 49 GLU C CA 1
ATOM 10087 C C . GLU C 1 49 ? -13.321 50.675 -26.505 1.00 23.17 49 GLU C C 1
ATOM 10088 O O . GLU C 1 49 ? -12.893 49.684 -27.110 1.00 23.03 49 GLU C O 1
ATOM 10100 N N . LYS C 1 50 ? -12.730 51.172 -25.409 1.00 23.87 50 LYS C N 1
ATOM 10101 C CA . LYS C 1 50 ? -11.492 50.603 -24.885 1.00 26.55 50 LYS C CA 1
ATOM 10102 C C . LYS C 1 50 ? -11.715 49.413 -23.960 1.00 30.69 50 LYS C C 1
ATOM 10103 O O . LYS C 1 50 ? -10.805 48.584 -23.824 1.00 31.22 50 LYS C O 1
ATOM 10122 N N . GLY C 1 51 ? -12.889 49.317 -23.336 1.00 32.47 51 GLY C N 1
ATOM 10123 C CA . GLY C 1 51 ? -13.205 48.287 -22.370 1.00 32.52 51 GLY C CA 1
ATOM 10124 C C . GLY C 1 51 ? -12.969 48.758 -20.944 1.00 30.18 51 GLY C C 1
ATOM 10125 O O . GLY C 1 51 ? -12.220 49.702 -20.681 1.00 34.05 51 GLY C O 1
ATOM 10129 N N . ARG C 1 52 ? -13.638 48.090 -20.006 1.00 27.78 52 ARG C N 1
ATOM 10130 C CA . ARG C 1 52 ? -13.357 48.264 -18.577 1.00 29.32 52 ARG C CA 1
ATOM 10131 C C . ARG C 1 52 ? -13.651 49.687 -18.115 1.00 28.95 52 ARG C C 1
ATOM 10132 O O . ARG C 1 52 ? -12.961 50.233 -17.245 1.00 29.31 52 ARG C O 1
ATOM 10153 N N . GLY C 1 53 ? -14.742 50.258 -18.602 1.00 26.94 53 GLY C N 1
ATOM 10154 C CA . GLY C 1 53 ? -15.131 51.583 -18.179 1.00 26.94 53 GLY C CA 1
ATOM 10155 C C . GLY C 1 53 ? -15.940 51.587 -16.907 1.00 23.81 53 GLY C C 1
ATOM 10156 O O . GLY C 1 53 ? -16.180 50.562 -16.268 1.00 23.09 53 GLY C O 1
ATOM 10160 N N . ARG C 1 54 ? -16.380 52.790 -16.542 1.00 25.00 54 ARG C N 1
ATOM 10161 C CA . ARG C 1 54 ? -17.094 52.977 -15.285 1.00 26.15 54 ARG C CA 1
ATOM 10162 C C . ARG C 1 54 ? -18.318 52.069 -15.195 1.00 25.38 54 ARG C C 1
ATOM 10163 O O . ARG C 1 54 ? -18.494 51.347 -14.212 1.00 25.20 54 ARG C O 1
ATOM 10184 N N . SER C 1 55 ? -19.181 52.092 -16.208 1.00 19.39 55 SER C N 1
ATOM 10185 C CA . SER C 1 55 ? -20.400 51.287 -16.126 1.00 26.13 55 SER C CA 1
ATOM 10186 C C . SER C 1 55 ? -20.102 49.790 -16.096 1.00 26.02 55 SER C C 1
ATOM 10187 O O . SER C 1 55 ? -20.939 49.001 -15.632 1.00 21.39 55 SER C O 1
ATOM 10195 N N . PHE C 1 56 ? -18.925 49.384 -16.557 1.00 24.86 56 PHE C N 1
ATOM 10196 C CA . PHE C 1 56 ? -18.544 47.979 -16.500 1.00 25.55 56 PHE C CA 1
ATOM 10197 C C . PHE C 1 56 ? -18.378 47.503 -15.066 1.00 20.95 56 PHE C C 1
ATOM 10198 O O . PHE C 1 56 ? -18.508 46.305 -14.802 1.00 24.61 56 PHE C O 1
ATOM 10215 N N . TRP C 1 57 ? -18.105 48.413 -14.133 1.00 20.79 57 TRP C N 1
ATOM 10216 C CA . TRP C 1 57 ? -17.917 48.067 -12.725 1.00 21.76 57 TRP C CA 1
ATOM 10217 C C . TRP C 1 57 ? -19.179 48.267 -11.892 1.00 21.54 57 TRP C C 1
ATOM 10218 O O . TRP C 1 57 ? -19.161 48.014 -10.684 1.00 23.87 57 TRP C O 1
ATOM 10239 N N . MET C 1 58 ? -20.255 48.748 -12.503 1.00 20.61 58 MET C N 1
ATOM 10240 C CA . MET C 1 58 ? -21.561 48.837 -11.857 1.00 21.89 58 MET C CA 1
ATOM 10241 C C . MET C 1 58 ? -22.170 47.445 -11.759 1.00 20.45 58 MET C C 1
ATOM 10242 O O . MET C 1 58 ? -22.479 46.812 -12.778 1.00 24.29 58 MET C O 1
ATOM 10256 N N . GLN C 1 59 ? -22.342 46.962 -10.535 1.00 23.04 59 GLN C N 1
ATOM 10257 C CA . GLN C 1 59 ? -22.885 45.632 -10.315 1.00 21.24 59 GLN C CA 1
ATOM 10258 C C . GLN C 1 59 ? -24.404 45.594 -10.309 1.00 26.35 59 GLN C C 1
ATOM 10259 O O . GLN C 1 59 ? -24.982 44.558 -10.650 1.00 26.54 59 GLN C O 1
ATOM 10273 N N . ASP C 1 60 ? -25.058 46.705 -9.949 1.00 25.45 60 ASP C N 1
ATOM 10274 C CA . ASP C 1 60 ? -26.510 46.751 -9.789 1.00 26.75 60 ASP C CA 1
ATOM 10275 C C . ASP C 1 60 ? -26.979 48.135 -10.215 1.00 25.14 60 ASP C C 1
ATOM 10276 O O . ASP C 1 60 ? -26.832 49.096 -9.456 1.00 26.85 60 ASP C O 1
ATOM 10285 N N . LEU C 1 61 ? -27.561 48.225 -11.402 1.00 21.08 61 LEU C N 1
ATOM 10286 C CA . LEU C 1 61 ? -28.210 49.458 -11.834 1.00 22.39 61 LEU C CA 1
ATOM 10287 C C . LEU C 1 61 ? -29.564 49.559 -11.132 1.00 21.89 61 LEU C C 1
ATOM 10288 O O . LEU C 1 61 ? -30.512 48.843 -11.466 1.00 24.61 61 LEU C O 1
ATOM 10304 N N . ARG C 1 62 ? -29.660 50.454 -10.150 1.00 20.11 62 ARG C N 1
ATOM 10305 C CA . ARG C 1 62 ? -30.731 50.434 -9.167 1.00 25.25 62 ARG C CA 1
ATOM 10306 C C . ARG C 1 62 ? -32.014 51.143 -9.598 1.00 19.68 62 ARG C C 1
ATOM 10307 O O . ARG C 1 62 ? -33.084 50.865 -9.028 1.00 21.99 62 ARG C O 1
ATOM 10328 N N . ASN C 1 63 ? -31.948 52.054 -10.580 1.00 20.66 63 ASN C N 1
ATOM 10329 C CA . ASN C 1 63 ? -32.966 53.091 -10.677 1.00 18.70 63 ASN C CA 1
ATOM 10330 C C . ASN C 1 63 ? -33.287 53.476 -12.119 1.00 21.91 63 ASN C C 1
ATOM 10331 O O . ASN C 1 63 ? -33.656 54.627 -12.376 1.00 23.96 63 ASN C O 1
ATOM 10342 N N . TYR C 1 64 ? -33.228 52.521 -13.051 1.00 21.74 64 TYR C N 1
ATOM 10343 C CA . TYR C 1 64 ? -33.366 52.774 -14.482 1.00 19.67 64 TYR C CA 1
ATOM 10344 C C . TYR C 1 64 ? -34.619 52.080 -14.998 1.00 21.24 64 TYR C C 1
ATOM 10345 O O . TYR C 1 64 ? -34.742 50.853 -14.897 1.00 22.92 64 TYR C O 1
ATOM 10363 N N . VAL C 1 65 ? -35.558 52.876 -15.508 1.00 17.96 65 VAL C N 1
ATOM 10364 C CA . VAL C 1 65 ? -36.842 52.365 -15.981 1.00 21.49 65 VAL C CA 1
ATOM 10365 C C . VAL C 1 65 ? -36.617 51.205 -16.923 1.00 21.71 65 VAL C C 1
ATOM 10366 O O . VAL C 1 65 ? -35.865 51.307 -17.902 1.00 24.15 65 VAL C O 1
ATOM 10379 N N . GLY C 1 66 ? -37.298 50.100 -16.648 1.00 19.80 66 GLY C N 1
ATOM 10380 C CA . GLY C 1 66 ? -37.297 48.954 -17.530 1.00 23.48 66 GLY C CA 1
ATOM 10381 C C . GLY C 1 66 ? -36.377 47.820 -17.114 1.00 25.46 66 GLY C C 1
ATOM 10382 O O . GLY C 1 66 ? -36.590 46.685 -17.559 1.00 25.99 66 GLY C O 1
ATOM 10386 N N . LEU C 1 67 ? -35.381 48.080 -16.269 1.00 24.40 67 LEU C N 1
ATOM 10387 C CA . LEU C 1 67 ? -34.377 47.083 -15.923 1.00 19.66 67 LEU C CA 1
ATOM 10388 C C . LEU C 1 67 ? -34.476 46.696 -14.456 1.00 23.68 67 LEU C C 1
ATOM 10389 O O . LEU C 1 67 ? -34.650 47.553 -13.589 1.00 24.18 67 LEU C O 1
ATOM 10405 N N . ASP C 1 68 ? -34.354 45.399 -14.192 1.00 22.22 68 ASP C N 1
ATOM 10406 C CA . ASP C 1 68 ? -34.315 44.920 -12.819 1.00 25.33 68 ASP C CA 1
ATOM 10407 C C . ASP C 1 68 ? -33.193 45.621 -12.053 1.00 20.66 68 ASP C C 1
ATOM 10408 O O . ASP C 1 68 ? -32.106 45.859 -12.600 1.00 21.76 68 ASP C O 1
ATOM 10417 N N . PRO C 1 69 ? -33.402 45.937 -10.775 1.00 22.24 69 PRO C N 1
ATOM 10418 C CA . PRO C 1 69 ? -32.404 46.729 -10.044 1.00 24.01 69 PRO C CA 1
ATOM 10419 C C . PRO C 1 69 ? -31.130 45.964 -9.688 1.00 29.41 69 PRO C C 1
ATOM 10420 O O . PRO C 1 69 ? -30.221 46.549 -9.076 1.00 26.01 69 PRO C O 1
ATOM 10431 N N . ASP C 1 70 ? -31.007 44.689 -10.060 1.00 21.64 70 ASP C N 1
ATOM 10432 C CA . ASP C 1 70 ? -29.765 43.956 -9.859 1.00 30.01 70 ASP C CA 1
ATOM 10433 C C . ASP C 1 70 ? -29.030 43.723 -11.175 1.00 26.05 70 ASP C C 1
ATOM 10434 O O . ASP C 1 70 ? -28.165 42.845 -11.261 1.00 26.20 70 ASP C O 1
ATOM 10443 N N . THR C 1 71 ? -29.349 44.508 -12.195 1.00 26.28 71 THR C N 1
ATOM 10444 C CA . THR C 1 71 ? -28.728 44.348 -13.500 1.00 27.08 71 THR C CA 1
ATOM 10445 C C . THR C 1 71 ? -27.323 44.938 -13.499 1.00 20.66 71 THR C C 1
ATOM 10446 O O . THR C 1 71 ? -27.166 46.131 -13.221 1.00 23.14 71 THR C O 1
ATOM 10457 N N . PRO C 1 72 ? -26.293 44.174 -13.840 1.00 26.84 72 PRO C N 1
ATOM 10458 C CA . PRO C 1 72 ? -24.957 44.766 -13.916 1.00 25.82 72 PRO C CA 1
ATOM 10459 C C . PRO C 1 72 ? -24.753 45.506 -15.224 1.00 23.80 72 PRO C C 1
ATOM 10460 O O . PRO C 1 72 ? -25.333 45.172 -16.263 1.00 24.68 72 PRO C O 1
ATOM 10471 N N . GLY C 1 73 ? -23.925 46.548 -15.148 1.00 23.97 73 GLY C N 1
ATOM 10472 C CA . GLY C 1 73 ? -23.637 47.340 -16.332 1.00 24.10 73 GLY C CA 1
ATOM 10473 C C . GLY C 1 73 ? -23.062 46.518 -17.470 1.00 24.25 73 GLY C C 1
ATOM 10474 O O . GLY C 1 73 ? -23.356 46.766 -18.644 1.00 26.38 73 GLY C O 1
ATOM 10478 N N . ARG C 1 74 ? -22.257 45.509 -17.150 1.00 23.03 74 ARG C N 1
ATOM 10479 C CA . ARG C 1 74 ? -21.655 44.727 -18.224 1.00 27.08 74 ARG C CA 1
ATOM 10480 C C . ARG C 1 74 ? -22.719 44.003 -19.044 1.00 26.01 74 ARG C C 1
ATOM 10481 O O . ARG C 1 74 ? -22.529 43.786 -20.247 1.00 26.08 74 ARG C O 1
ATOM 10502 N N . ASP C 1 75 ? -23.838 43.615 -18.425 1.00 27.06 75 ASP C N 1
ATOM 10503 C CA . ASP C 1 75 ? -24.905 42.974 -19.193 1.00 31.70 75 ASP C CA 1
ATOM 10504 C C . ASP C 1 75 ? -25.581 43.970 -20.127 1.00 23.37 75 ASP C C 1
ATOM 10505 O O . ASP C 1 75 ? -25.982 43.609 -21.241 1.00 26.81 75 ASP C O 1
ATOM 10514 N N . ILE C 1 76 ? -25.735 45.219 -19.680 1.00 20.41 76 ILE C N 1
ATOM 10515 C CA . ILE C 1 76 ? -26.309 46.260 -20.530 1.00 24.33 76 ILE C CA 1
ATOM 10516 C C . ILE C 1 76 ? -25.378 46.580 -21.695 1.00 21.53 76 ILE C C 1
ATOM 10517 O O . ILE C 1 76 ? -25.825 46.748 -22.842 1.00 24.41 76 ILE C O 1
ATOM 10533 N N . ILE C 1 77 ? -24.077 46.683 -21.421 1.00 24.74 77 ILE C N 1
ATOM 10534 C CA . ILE C 1 77 ? -23.120 46.936 -22.490 1.00 25.15 77 ILE C CA 1
ATOM 10535 C C . ILE C 1 77 ? -23.215 45.840 -23.534 1.00 24.79 77 ILE C C 1
ATOM 10536 O O . ILE C 1 77 ? -23.302 46.107 -24.739 1.00 27.39 77 ILE C O 1
ATOM 10552 N N . THR C 1 78 ? -23.234 44.588 -23.091 1.00 23.29 78 THR C N 1
ATOM 10553 C CA . THR C 1 78 ? -23.325 43.490 -24.042 1.00 27.03 78 THR C CA 1
ATOM 10554 C C . THR C 1 78 ? -24.612 43.584 -24.858 1.00 28.17 78 THR C C 1
ATOM 10555 O O . THR C 1 78 ? -24.594 43.444 -26.090 1.00 26.96 78 THR C O 1
ATOM 10566 N N . HIS C 1 79 ? -25.738 43.841 -24.184 1.00 26.39 79 HIS C N 1
ATOM 10567 C CA . HIS C 1 79 ? -27.023 43.920 -24.864 1.00 28.39 79 HIS C CA 1
ATOM 10568 C C . HIS C 1 79 ? -27.035 45.060 -25.879 1.00 21.87 79 HIS C C 1
ATOM 10569 O O . HIS C 1 79 ? -27.446 44.876 -27.029 1.00 23.48 79 HIS C O 1
ATOM 10583 N N . SER C 1 80 ? -26.597 46.252 -25.464 1.00 20.29 80 SER C N 1
ATOM 10584 C CA . SER C 1 80 ? -26.694 47.427 -26.321 1.00 21.94 80 SER C CA 1
ATOM 10585 C C . SER C 1 80 ? -25.662 47.413 -27.447 1.00 27.15 80 SER C C 1
ATOM 10586 O O . SER C 1 80 ? -25.941 47.940 -28.539 1.00 25.22 80 SER C O 1
ATOM 10594 N N . THR C 1 81 ? -24.489 46.802 -27.220 1.00 26.00 81 THR C N 1
ATOM 10595 C CA . THR C 1 81 ? -23.510 46.650 -28.300 1.00 25.00 81 THR C CA 1
ATOM 10596 C C . THR C 1 81 ? -24.077 45.779 -29.407 1.00 23.51 81 THR C C 1
ATOM 10597 O O . THR C 1 81 ? -23.945 46.100 -30.593 1.00 28.91 81 THR C O 1
ATOM 10608 N N . GLN C 1 82 ? -24.722 44.676 -29.036 1.00 24.60 82 GLN C N 1
ATOM 10609 C CA . GLN C 1 82 ? -25.349 43.807 -30.029 1.00 29.51 82 GLN C CA 1
ATOM 10610 C C . GLN C 1 82 ? -26.468 44.526 -30.789 1.00 27.20 82 GLN C C 1
ATOM 10611 O O . GLN C 1 82 ? -26.594 44.373 -32.015 1.00 26.62 82 GLN C O 1
ATOM 10625 N N . GLN C 1 83 ? -27.288 45.317 -30.090 1.00 27.02 83 GLN C N 1
ATOM 10626 C CA . GLN C 1 83 ? -28.333 46.073 -30.777 1.00 25.61 83 GLN C CA 1
ATOM 10627 C C . GLN C 1 83 ? -27.722 47.063 -31.759 1.00 25.99 83 GLN C C 1
ATOM 10628 O O . GLN C 1 83 ? -28.147 47.150 -32.921 1.00 25.61 83 GLN C O 1
ATOM 10642 N N . ALA C 1 84 ? -26.719 47.817 -31.309 1.00 23.08 84 ALA C N 1
ATOM 10643 C CA . ALA C 1 84 ? -26.073 48.792 -32.179 1.00 25.98 84 ALA C CA 1
ATOM 10644 C C . ALA C 1 84 ? -25.523 48.126 -33.437 1.00 23.21 84 ALA C C 1
ATOM 10645 O O . ALA C 1 84 ? -25.724 48.621 -34.552 1.00 28.86 84 ALA C O 1
ATOM 10652 N N . LEU C 1 85 ? -24.832 46.996 -33.282 1.00 25.02 85 LEU C N 1
ATOM 10653 C CA . LEU C 1 85 ? -24.328 46.289 -34.459 1.00 29.46 85 LEU C CA 1
ATOM 10654 C C . LEU C 1 85 ? -25.478 45.784 -35.327 1.00 24.04 85 LEU C C 1
ATOM 10655 O O . LEU C 1 85 ? -25.404 45.832 -36.562 1.00 27.79 85 LEU C O 1
ATOM 10671 N N . HIS C 1 86 ? -26.557 45.309 -34.697 1.00 27.30 86 HIS C N 1
ATOM 10672 C CA . HIS C 1 86 ? -27.716 44.821 -35.438 1.00 34.37 86 HIS C CA 1
ATOM 10673 C C . HIS C 1 86 ? -28.294 45.898 -36.351 1.00 26.91 86 HIS C C 1
ATOM 10674 O O . HIS C 1 86 ? -28.631 45.622 -37.510 1.00 28.86 86 HIS C O 1
ATOM 10688 N N . TRP C 1 87 ? -28.374 47.137 -35.870 1.00 25.04 87 TRP C N 1
ATOM 10689 C CA . TRP C 1 87 ? -28.939 48.208 -36.679 1.00 24.71 87 TRP C CA 1
ATOM 10690 C C . TRP C 1 87 ? -27.957 48.745 -37.718 1.00 27.22 87 TRP C C 1
ATOM 10691 O O . TRP C 1 87 ? -28.385 49.445 -38.644 1.00 29.65 87 TRP C O 1
ATOM 10712 N N . GLY C 1 88 ? -26.666 48.453 -37.580 1.00 28.35 88 GLY C N 1
ATOM 10713 C CA . GLY C 1 88 ? -25.697 48.797 -38.602 1.00 29.24 88 GLY C CA 1
ATOM 10714 C C . GLY C 1 88 ? -24.482 49.586 -38.152 1.00 27.45 88 GLY C C 1
ATOM 10715 O O . GLY C 1 88 ? -23.652 49.967 -38.980 1.00 27.85 88 GLY C O 1
ATOM 10719 N N . ALA C 1 89 ? -24.335 49.839 -36.861 1.00 25.61 89 ALA C N 1
ATOM 10720 C CA . ALA C 1 89 ? -23.125 50.499 -36.400 1.00 28.37 89 ALA C CA 1
ATOM 10721 C C . ALA C 1 89 ? -21.923 49.565 -36.504 1.00 28.25 89 ALA C C 1
ATOM 10722 O O . ALA C 1 89 ? -22.051 48.340 -36.473 1.00 32.26 89 ALA C O 1
ATOM 10729 N N . ASP C 1 90 ? -20.747 50.162 -36.650 1.00 26.01 90 ASP C N 1
ATOM 10730 C CA . ASP C 1 90 ? -19.484 49.444 -36.611 1.00 25.54 90 ASP C CA 1
ATOM 10731 C C . ASP C 1 90 ? -18.835 49.672 -35.254 1.00 27.61 90 ASP C C 1
ATOM 10732 O O . ASP C 1 90 ? -18.981 50.746 -34.662 1.00 31.98 90 ASP C O 1
ATOM 10741 N N . LEU C 1 91 ? -18.157 48.643 -34.751 1.00 28.88 91 LEU C N 1
ATOM 10742 C CA . LEU C 1 91 ? -17.496 48.675 -33.453 1.00 30.92 91 LEU C CA 1
ATOM 10743 C C . LEU C 1 91 ? -15.999 48.440 -33.616 1.00 29.31 91 LEU C C 1
ATOM 10744 O O . LEU C 1 91 ? -15.575 47.468 -34.246 1.00 30.50 91 LEU C O 1
ATOM 10760 N N . LEU C 1 92 ? -15.200 49.301 -33.007 1.00 28.83 92 LEU C N 1
ATOM 10761 C CA . LEU C 1 92 ? -13.761 49.138 -32.980 1.00 28.33 92 LEU C CA 1
ATOM 10762 C C . LEU C 1 92 ? -13.341 49.114 -31.523 1.00 25.98 92 LEU C C 1
ATOM 10763 O O . LEU C 1 92 ? -13.645 50.046 -30.778 1.00 25.73 92 LEU C O 1
ATOM 10779 N N . ARG C 1 93 ? -12.694 48.033 -31.116 1.00 27.94 93 ARG C N 1
ATOM 10780 C CA . ARG C 1 93 ? -12.124 47.962 -29.780 1.00 34.22 93 ARG C CA 1
ATOM 10781 C C . ARG C 1 93 ? -10.768 48.647 -29.847 1.00 25.77 93 ARG C C 1
ATOM 10782 O O . ARG C 1 93 ? -9.864 48.186 -30.541 1.00 29.29 93 ARG C O 1
ATOM 10803 N N . GLY C 1 94 ? -10.659 49.781 -29.175 1.00 29.66 94 GLY C N 1
ATOM 10804 C CA . GLY C 1 94 ? -9.469 50.602 -29.251 1.00 25.73 94 GLY C CA 1
ATOM 10805 C C . GLY C 1 94 ? -9.591 51.765 -28.294 1.00 24.95 94 GLY C C 1
ATOM 10806 O O . GLY C 1 94 ? -10.623 51.969 -27.650 1.00 28.56 94 GLY C O 1
ATOM 10810 N N . TYR C 1 95 ? -8.511 52.534 -28.225 1.00 24.01 95 TYR C N 1
ATOM 10811 C CA . TYR C 1 95 ? -8.363 53.630 -27.279 1.00 24.90 95 TYR C CA 1
ATOM 10812 C C . TYR C 1 95 ? -8.179 54.912 -28.075 1.00 24.98 95 TYR C C 1
ATOM 10813 O O . TYR C 1 95 ? -7.226 55.033 -28.842 1.00 25.78 95 TYR C O 1
ATOM 10831 N N . VAL C 1 96 ? -9.099 55.854 -27.920 1.00 24.51 96 VAL C N 1
ATOM 10832 C CA . VAL C 1 96 ? -8.998 57.101 -28.656 1.00 27.69 96 VAL C CA 1
ATOM 10833 C C . VAL C 1 96 ? -7.860 57.921 -28.075 1.00 30.90 96 VAL C C 1
ATOM 10834 O O . VAL C 1 96 ? -7.815 58.175 -26.863 1.00 27.03 96 VAL C O 1
ATOM 10847 N N . GLU C 1 97 ? -6.948 58.346 -28.946 1.00 24.53 97 GLU C N 1
ATOM 10848 C CA . GLU C 1 97 ? -5.774 59.122 -28.586 1.00 33.41 97 GLU C CA 1
ATOM 10849 C C . GLU C 1 97 ? -5.907 60.598 -28.909 1.00 29.92 97 GLU C C 1
ATOM 10850 O O . GLU C 1 97 ? -5.366 61.427 -28.174 1.00 30.28 97 GLU C O 1
ATOM 10862 N N . ASP C 1 98 ? -6.585 60.956 -29.993 1.00 30.72 98 ASP C N 1
ATOM 10863 C CA . ASP C 1 98 ? -6.563 62.349 -30.402 1.00 29.13 98 ASP C CA 1
ATOM 10864 C C . ASP C 1 98 ? -7.669 62.625 -31.402 1.00 30.99 98 ASP C C 1
ATOM 10865 O O . ASP C 1 98 ? -8.025 61.766 -32.213 1.00 34.10 98 ASP C O 1
ATOM 10874 N N . VAL C 1 99 ? -8.209 63.837 -31.325 1.00 28.04 99 VAL C N 1
ATOM 10875 C CA . VAL C 1 99 ? -9.172 64.350 -32.290 1.00 27.25 99 VAL C CA 1
ATOM 10876 C C . VAL C 1 99 ? -8.660 65.691 -32.796 1.00 27.88 99 VAL C C 1
ATOM 10877 O O . VAL C 1 99 ? -8.292 66.557 -31.997 1.00 35.38 99 VAL C O 1
ATOM 10890 N N . THR C 1 100 ? -8.599 65.856 -34.115 1.00 29.37 100 THR C N 1
ATOM 10891 C CA . THR C 1 100 ? -8.104 67.090 -34.710 1.00 31.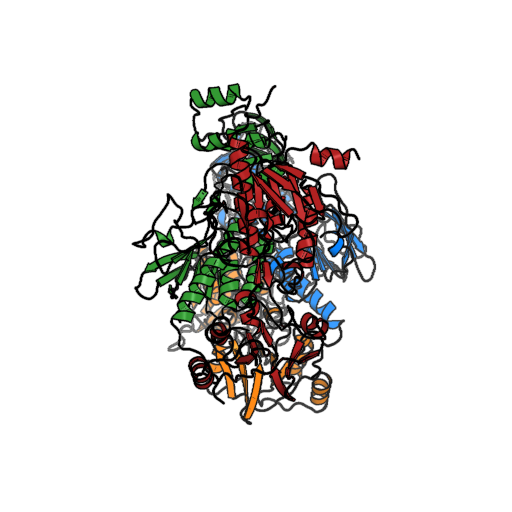23 100 THR C CA 1
ATOM 10892 C C . THR C 1 100 ? -9.178 67.669 -35.619 1.00 31.79 100 THR C C 1
ATOM 10893 O O . THR C 1 100 ? -9.889 66.932 -36.307 1.00 32.53 100 THR C O 1
ATOM 10904 N N . ASP C 1 101 ? -9.317 68.988 -35.579 1.00 34.93 101 ASP C N 1
ATOM 10905 C CA . ASP C 1 101 ? -10.293 69.694 -36.398 1.00 33.92 101 ASP C CA 1
ATOM 10906 C C . ASP C 1 101 ? -9.681 69.914 -37.779 1.00 30.12 101 ASP C C 1
ATOM 10907 O O . ASP C 1 101 ? -8.613 70.523 -37.893 1.00 34.95 101 ASP C O 1
ATOM 10916 N N . GLU C 1 102 ? -10.324 69.380 -38.822 1.00 34.07 102 GLU C N 1
ATOM 10917 C CA . GLU C 1 102 ? -9.848 69.538 -40.194 1.00 34.71 102 GLU C CA 1
ATOM 10918 C C . GLU C 1 102 ? -10.842 70.309 -41.057 1.00 47.55 102 GLU C C 1
ATOM 10919 O O . GLU C 1 102 ? -10.882 70.126 -42.275 1.00 63.96 102 GLU C O 1
ATOM 10929 N N . GLY C 1 103 ? -11.646 71.166 -40.458 1.00 47.27 103 GLY C N 1
ATOM 10930 C CA . GLY C 1 103 ? -12.568 71.991 -41.241 1.00 47.06 103 GLY C CA 1
ATOM 10931 C C . GLY C 1 103 ? -13.952 71.348 -41.347 1.00 44.47 103 GLY C C 1
ATOM 10932 O O . GLY C 1 103 ? -14.712 71.348 -40.381 1.00 43.87 103 GLY C O 1
ATOM 10936 N N . ASP C 1 104 ? -14.259 70.800 -42.524 1.00 41.75 104 ASP C N 1
ATOM 10937 C CA . ASP C 1 104 ? -15.542 70.144 -42.740 1.00 47.87 104 ASP C CA 1
ATOM 10938 C C . ASP C 1 104 ? -15.585 68.743 -42.154 1.00 46.07 104 ASP C C 1
ATOM 10939 O O . ASP C 1 104 ? -16.659 68.133 -42.122 1.00 38.88 104 ASP C O 1
ATOM 10948 N N . THR C 1 105 ? -14.453 68.232 -41.682 1.00 39.16 105 THR C N 1
ATOM 10949 C CA . THR C 1 105 ? -14.398 66.934 -41.037 1.00 36.00 105 THR C CA 1
ATOM 10950 C C . THR C 1 105 ? -13.420 66.997 -39.873 1.00 32.53 105 THR C C 1
ATOM 10951 O O . THR C 1 105 ? -12.627 67.930 -39.741 1.00 34.83 105 THR C O 1
ATOM 10962 N N . LEU C 1 106 ? -13.505 65.981 -39.025 1.00 31.86 106 LEU C N 1
ATOM 10963 C CA . LEU C 1 106 ? -12.611 65.776 -37.908 1.00 31.23 106 LEU C CA 1
ATOM 10964 C C . LEU C 1 106 ? -11.863 64.478 -38.161 1.00 33.49 106 LEU C C 1
ATOM 10965 O O . LEU C 1 106 ? -12.376 63.583 -38.845 1.00 29.23 106 LEU C O 1
ATOM 10981 N N . ALA C 1 107 ? -10.633 64.409 -37.651 1.00 29.39 107 ALA C N 1
ATOM 10982 C CA . ALA C 1 107 ? -9.785 63.227 -37.742 1.00 27.17 107 ALA C CA 1
ATOM 10983 C C . ALA C 1 107 ? -9.616 62.636 -36.349 1.00 28.63 107 ALA C C 1
ATOM 10984 O O . ALA C 1 107 ? -9.353 63.365 -35.388 1.00 34.37 107 ALA C O 1
ATOM 10991 N N . VAL C 1 108 ? -9.816 61.328 -36.237 1.00 27.08 108 VAL C N 1
ATOM 10992 C CA . VAL C 1 108 ? -9.806 60.621 -34.960 1.00 28.58 108 VAL C CA 1
ATOM 10993 C C . VAL C 1 108 ? -8.747 59.532 -35.021 1.00 25.20 108 VAL C C 1
ATOM 10994 O O . VAL C 1 108 ? -8.879 58.574 -35.797 1.00 27.46 108 VAL C O 1
ATOM 11007 N N . LYS C 1 109 ? -7.710 59.662 -34.198 1.00 24.58 109 LYS C N 1
ATOM 11008 C CA . LYS C 1 109 ? -6.656 58.659 -34.099 1.00 24.84 109 LYS C CA 1
ATOM 11009 C C . LYS C 1 109 ? -6.938 57.722 -32.927 1.00 25.55 109 LYS C C 1
ATOM 11010 O O . LYS C 1 109 ? -7.231 58.163 -31.803 1.00 26.68 109 LYS C O 1
ATOM 11029 N N . VAL C 1 110 ? -6.871 56.426 -33.214 1.00 26.36 110 VAL C N 1
ATOM 11030 C CA . VAL C 1 110 ? -7.239 55.367 -32.288 1.00 24.04 110 VAL C CA 1
ATOM 11031 C C . VAL C 1 110 ? -6.069 54.406 -32.140 1.00 24.81 110 VAL C C 1
ATOM 11032 O O . VAL C 1 110 ? -5.517 53.934 -33.139 1.00 29.57 110 VAL C O 1
ATOM 11045 N N . LYS C 1 111 ? -5.707 54.098 -30.897 1.00 25.07 111 LYS C N 1
ATOM 11046 C CA . LYS C 1 111 ? -4.741 53.046 -30.600 1.00 27.61 111 LYS C CA 1
ATOM 11047 C C . LYS C 1 111 ? -5.458 51.698 -30.565 1.00 26.80 111 LYS C C 1
ATOM 11048 O O . LYS C 1 111 ? -6.371 51.485 -29.747 1.00 26.10 111 LYS C O 1
ATOM 11067 N N . VAL C 1 112 ? -5.048 50.801 -31.453 1.00 28.47 112 VAL C N 1
ATOM 11068 C CA . VAL C 1 112 ? -5.683 49.506 -31.651 1.00 31.98 112 VAL C CA 1
ATOM 11069 C C . VAL C 1 112 ? -4.703 48.421 -31.259 1.00 32.75 112 VAL C C 1
ATOM 11070 O O . VAL C 1 112 ? -3.641 48.275 -31.882 1.00 36.31 112 VAL C O 1
ATOM 11083 N N . GLY C 1 113 ? -5.083 47.631 -30.264 1.00 36.77 113 GLY C N 1
ATOM 11084 C CA . GLY C 1 113 ? -4.181 46.661 -29.691 1.00 39.44 113 GLY C CA 1
ATOM 11085 C C . GLY C 1 113 ? -3.508 47.267 -28.479 1.00 49.52 113 GLY C C 1
ATOM 11086 O O . GLY C 1 113 ? -2.901 48.339 -28.566 1.00 42.34 113 GLY C O 1
ATOM 11090 N N . LYS C 1 114 ? -3.611 46.594 -27.336 1.00 49.05 114 LYS C N 1
ATOM 11091 C CA . LYS C 1 114 ? -2.978 47.102 -26.126 1.00 45.15 114 LYS C CA 1
ATOM 11092 C C . LYS C 1 114 ? -1.460 47.035 -26.234 1.00 44.85 114 LYS C C 1
ATOM 11093 O O . LYS C 1 114 ? -0.759 47.869 -25.650 1.00 48.90 114 LYS C O 1
ATOM 11112 N N . LYS C 1 115 ? -0.940 46.058 -26.974 1.00 45.98 115 LYS C N 1
ATOM 11113 C CA . LYS C 1 115 ? 0.470 45.963 -27.320 1.00 62.22 115 LYS C CA 1
ATOM 11114 C C . LYS C 1 115 ? 0.613 45.890 -28.838 1.00 70.64 115 LYS C C 1
ATOM 11115 O O . LYS C 1 115 ? -0.357 45.638 -29.561 1.00 64.40 115 LYS C O 1
ATOM 11119 N N . ASP C 1 116 ? 1.835 46.129 -29.321 1.00 58.18 116 ASP C N 1
ATOM 11120 C CA . ASP C 1 116 ? 2.115 46.135 -30.758 1.00 61.35 116 ASP C CA 1
ATOM 11121 C C . ASP C 1 116 ? 1.056 46.950 -31.494 1.00 52.57 116 ASP C C 1
ATOM 11122 O O . ASP C 1 116 ? 0.410 46.487 -32.437 1.00 69.02 116 ASP C O 1
ATOM 11126 N N . SER C 1 117 ? 0.868 48.182 -31.037 1.00 43.91 117 SER C N 1
ATOM 11127 C CA . SER C 1 117 ? -0.314 48.944 -31.405 1.00 65.04 117 SER C CA 1
ATOM 11128 C C . SER C 1 117 ? -0.227 49.546 -32.804 1.00 34.41 117 SER C C 1
ATOM 11129 O O . SER C 1 117 ? 0.830 50.003 -33.251 1.00 41.63 117 SER C O 1
ATOM 11137 N N . LEU C 1 118 ? -1.375 49.565 -33.469 1.00 43.92 118 LEU C N 1
ATOM 11138 C CA . LEU C 1 118 ? -1.615 50.354 -34.661 1.00 38.45 118 LEU C CA 1
ATOM 11139 C C . LEU C 1 118 ? -2.325 51.630 -34.244 1.00 31.21 118 LEU C C 1
ATOM 11140 O O . LEU C 1 118 ? -3.027 51.667 -33.232 1.00 33.83 118 LEU C O 1
ATOM 11156 N N . TYR C 1 119 ? -2.170 52.666 -35.053 1.00 29.04 119 TYR C N 1
ATOM 11157 C CA . TYR C 1 119 ? -2.754 53.971 -34.775 1.00 27.50 119 TYR C CA 1
ATOM 11158 C C . TYR C 1 119 ? -3.493 54.466 -36.010 1.00 28.70 119 TYR C C 1
ATOM 11159 O O . TYR C 1 119 ? -3.116 55.478 -36.610 1.00 28.24 119 TYR C O 1
ATOM 11177 N N . PRO C 1 120 ? -4.563 53.775 -36.415 1.00 28.48 120 PRO C N 1
ATOM 11178 C CA . PRO C 1 120 ? -5.356 54.254 -37.552 1.00 30.25 120 PRO C CA 1
ATOM 11179 C C . PRO C 1 120 ? -5.996 55.606 -37.277 1.00 27.04 120 PRO C C 1
ATOM 11180 O O . PRO C 1 120 ? -6.415 55.908 -36.155 1.00 27.18 120 PRO C O 1
ATOM 11191 N N . ILE C 1 121 ? -6.123 56.399 -38.335 1.00 27.85 121 ILE C N 1
ATOM 11192 C CA . ILE C 1 121 ? -6.803 57.691 -38.278 1.00 31.09 121 ILE C CA 1
ATOM 11193 C C . ILE C 1 121 ? -8.059 57.604 -39.138 1.00 31.49 121 ILE C C 1
ATOM 11194 O O . ILE C 1 121 ? -7.985 57.254 -40.323 1.00 34.29 121 ILE C O 1
ATOM 11210 N N . PHE C 1 122 ? -9.209 57.898 -38.530 1.00 30.11 122 PHE C N 1
ATOM 11211 C CA . PHE C 1 122 ? -10.513 57.876 -39.177 1.00 30.01 122 PHE C CA 1
ATOM 11212 C C . PHE C 1 122 ? -11.014 59.299 -39.389 1.00 29.19 122 PHE C C 1
ATOM 11213 O O . PHE C 1 122 ? -10.777 60.181 -38.559 1.00 32.88 122 PHE C O 1
ATOM 11230 N N . ARG C 1 123 ? -11.738 59.518 -40.486 1.00 25.69 123 ARG C N 1
ATOM 11231 C CA . ARG C 1 123 ? -12.327 60.820 -40.786 1.00 26.28 123 ARG C CA 1
ATOM 11232 C C . ARG C 1 123 ? -13.842 60.783 -40.600 1.00 29.59 123 ARG C C 1
ATOM 11233 O O . ARG C 1 123 ? -14.504 59.795 -40.942 1.00 29.18 123 ARG C O 1
ATOM 11243 N N . THR C 1 124 ? -14.404 61.871 -40.076 1.00 28.82 124 THR C N 1
ATOM 11244 C CA . THR C 1 124 ? -15.830 61.882 -39.772 1.00 29.70 124 THR C CA 1
ATOM 11245 C C . THR C 1 124 ? -16.355 63.308 -39.814 1.00 27.74 124 THR C C 1
ATOM 11246 O O . THR C 1 124 ? -15.608 64.265 -39.587 1.00 26.70 124 THR C O 1
ATOM 11257 N N . LYS C 1 125 ? -17.636 63.410 -40.121 1.00 27.72 125 LYS C N 1
ATOM 11258 C CA . LYS C 1 125 ? -18.337 64.707 -40.093 1.00 25.38 125 LYS C CA 1
ATOM 11259 C C . LYS C 1 125 ? -18.567 65.194 -38.620 1.00 25.39 125 LYS C C 1
ATOM 11260 O O . LYS C 1 125 ? -18.595 66.394 -38.322 1.00 26.78 125 LYS C O 1
ATOM 11279 N N . TYR C 1 126 ? -18.795 64.243 -37.711 1.00 25.40 126 TYR C N 1
ATOM 11280 C CA . TYR C 1 126 ? -19.172 64.576 -36.345 1.00 23.39 126 TYR C CA 1
ATOM 11281 C C . TYR C 1 126 ? -18.497 63.622 -35.380 1.00 23.01 126 TYR C C 1
ATOM 11282 O O . TYR C 1 126 ? -18.290 62.447 -35.689 1.00 26.04 126 TYR C O 1
ATOM 11300 N N . VAL C 1 127 ? -18.214 64.137 -34.185 1.00 22.44 127 VAL C N 1
ATOM 11301 C CA . VAL C 1 127 ? -17.663 63.363 -33.080 1.00 27.30 127 VAL C CA 1
ATOM 11302 C C . VAL C 1 127 ? -18.612 63.459 -31.897 1.00 26.43 127 VAL C C 1
ATOM 11303 O O . VAL C 1 127 ? -19.107 64.545 -31.574 1.00 25.64 127 VAL C O 1
ATOM 11316 N N . ILE C 1 128 ? -18.887 62.323 -31.272 1.00 23.21 128 ILE C N 1
ATOM 11317 C CA . ILE C 1 128 ? -19.651 62.284 -30.039 1.00 28.26 128 ILE C CA 1
ATOM 11318 C C . ILE C 1 128 ? -18.700 61.809 -28.956 1.00 22.65 128 ILE C C 1
ATOM 11319 O O . ILE C 1 128 ? -18.248 60.660 -28.985 1.00 26.08 128 ILE C O 1
ATOM 11335 N N . ALA C 1 129 ? -18.360 62.711 -28.036 1.00 21.56 129 ALA C N 1
ATOM 11336 C CA . ALA C 1 129 ? -17.470 62.414 -26.917 1.00 26.85 129 ALA C CA 1
ATOM 11337 C C . ALA C 1 129 ? -18.296 61.777 -25.805 1.00 21.96 129 ALA C C 1
ATOM 11338 O O . ALA C 1 129 ? -19.089 62.449 -25.140 1.00 23.17 129 ALA C O 1
ATOM 11345 N N . ALA C 1 130 ? -18.098 60.478 -25.595 1.00 26.27 130 ALA C N 1
ATOM 11346 C CA . ALA C 1 130 ? -18.920 59.678 -24.689 1.00 20.57 130 ALA C CA 1
ATOM 11347 C C . ALA C 1 130 ? -18.042 58.781 -23.835 1.00 22.85 130 ALA C C 1
ATOM 11348 O O . ALA C 1 130 ? -18.403 57.645 -23.531 1.00 23.52 130 ALA C O 1
ATOM 11355 N N . THR C 1 131 ? -16.883 59.282 -23.443 1.00 20.26 131 THR C N 1
ATOM 11356 C CA . THR C 1 131 ? -15.868 58.468 -22.783 1.00 23.85 131 THR C CA 1
ATOM 11357 C C . THR C 1 131 ? -15.930 58.570 -21.276 1.00 27.87 131 THR C C 1
ATOM 11358 O O . THR C 1 131 ? -15.174 57.860 -20.591 1.00 22.90 131 THR C O 1
ATOM 11369 N N . GLY C 1 132 ? -16.769 59.462 -20.757 1.00 19.63 132 GLY C N 1
ATOM 11370 C CA . GLY C 1 132 ? -17.038 59.467 -19.333 1.00 22.20 132 GLY C CA 1
ATOM 11371 C C . GLY C 1 132 ? -15.811 59.667 -18.452 1.00 24.22 132 GLY C C 1
ATOM 11372 O O . GLY C 1 132 ? -14.819 60.338 -18.808 1.00 20.78 132 GLY C O 1
ATOM 11376 N N . ILE C 1 133 ? -15.892 59.057 -17.253 1.00 21.54 133 ILE C N 1
ATOM 11377 C CA . ILE C 1 133 ? -14.938 59.228 -16.169 1.00 23.61 133 ILE C CA 1
ATOM 11378 C C . ILE C 1 133 ? -14.717 57.866 -15.522 1.00 22.68 133 ILE C C 1
ATOM 11379 O O . ILE C 1 133 ? -15.370 56.875 -15.872 1.00 23.78 133 ILE C O 1
ATOM 11395 N N . ILE C 1 134 ? -13.789 57.812 -14.567 1.00 23.99 134 ILE C N 1
ATOM 11396 C CA . ILE C 1 134 ? -13.654 56.651 -13.689 1.00 19.20 134 ILE C CA 1
ATOM 11397 C C . ILE C 1 134 ? -13.302 57.153 -12.291 1.00 20.37 134 ILE C C 1
ATOM 11398 O O . ILE C 1 134 ? -12.433 58.010 -12.133 1.00 23.43 134 ILE C O 1
ATOM 11414 N N . ASP C 1 135 ? -13.994 56.624 -11.290 1.00 26.30 135 ASP C N 1
ATOM 11415 C CA . ASP C 1 135 ? -13.793 57.048 -9.910 1.00 19.69 135 ASP C CA 1
ATOM 11416 C C . ASP C 1 135 ? -12.427 56.597 -9.404 1.00 26.13 135 ASP C C 1
ATOM 11417 O O . ASP C 1 135 ? -12.003 55.470 -9.660 1.00 26.26 135 ASP C O 1
ATOM 11426 N N . ASN C 1 136 ? -11.744 57.476 -8.661 1.00 22.23 136 ASN C N 1
ATOM 11427 C CA . ASN C 1 136 ? -10.555 57.066 -7.926 1.00 27.29 136 ASN C CA 1
ATOM 11428 C C . ASN C 1 136 ? -10.946 56.147 -6.773 1.00 28.22 136 ASN C C 1
ATOM 11429 O O . ASN C 1 136 ? -11.934 56.392 -6.068 1.00 25.83 136 ASN C O 1
ATOM 11440 N N . LEU C 1 137 ? -10.138 55.107 -6.558 1.00 25.49 137 LEU C N 1
ATOM 11441 C CA . LEU C 1 137 ? -10.349 54.172 -5.464 1.00 25.05 137 LEU C CA 1
ATOM 11442 C C . LEU C 1 137 ? -9.235 54.308 -4.433 1.00 23.74 137 LEU C C 1
ATOM 11443 O O . LEU C 1 137 ? -8.111 54.686 -4.768 1.00 24.48 137 LEU C O 1
ATOM 11459 N N . PRO C 1 138 ? -9.508 54.005 -3.168 1.00 24.30 138 PRO C N 1
ATOM 11460 C CA . PRO C 1 138 ? -8.435 54.025 -2.176 1.00 26.44 138 PRO C CA 1
ATOM 11461 C C . PRO C 1 138 ? -7.381 52.994 -2.531 1.00 25.48 138 PRO C C 1
ATOM 11462 O O . PRO C 1 138 ? -7.692 51.828 -2.797 1.00 26.53 138 PRO C O 1
ATOM 11473 N N . GLN C 1 139 ? -6.131 53.432 -2.530 1.00 23.02 139 GLN C N 1
ATOM 11474 C CA . GLN C 1 139 ? -5.029 52.586 -2.958 1.00 23.68 139 GLN C CA 1
ATOM 11475 C C . GLN C 1 139 ? -4.489 51.800 -1.774 1.00 26.60 139 GLN C C 1
ATOM 11476 O O . GLN C 1 139 ? -4.002 52.378 -0.794 1.00 31.01 139 GLN C O 1
ATOM 11490 N N . LEU C 1 140 ? -4.606 50.481 -1.868 1.00 25.33 140 LEU C N 1
ATOM 11491 C CA . LEU C 1 140 ? -4.059 49.521 -0.927 1.00 28.02 140 LEU C CA 1
ATOM 11492 C C . LEU C 1 140 ? -3.026 48.672 -1.659 1.00 36.46 140 LEU C C 1
ATOM 11493 O O . LEU C 1 140 ? -3.048 48.572 -2.892 1.00 31.72 140 LEU C O 1
ATOM 11509 N N . GLU C 1 141 ? -2.123 48.050 -0.894 1.00 32.55 141 GLU C N 1
ATOM 11510 C CA . GLU C 1 141 ? -1.134 47.159 -1.498 1.00 34.37 141 GLU C CA 1
ATOM 11511 C C . GLU C 1 141 ? -1.798 46.071 -2.344 1.00 47.89 141 GLU C C 1
ATOM 11512 O O . GLU C 1 141 ? -1.369 45.802 -3.475 1.00 41.88 141 GLU C O 1
ATOM 11524 N N . ASP C 1 142 ? -2.849 45.434 -1.812 1.00 37.54 142 ASP C N 1
ATOM 11525 C CA . ASP C 1 142 ? -3.618 44.414 -2.537 1.00 53.18 142 ASP C CA 1
ATOM 11526 C C . ASP C 1 142 ? -4.953 45.013 -2.987 1.00 37.47 142 ASP C C 1
ATOM 11527 O O . ASP C 1 142 ? -5.944 44.994 -2.252 1.00 29.78 142 ASP C O 1
ATOM 11536 N N . MET C 1 143 ? -4.990 45.514 -4.220 1.00 31.02 143 MET C N 1
ATOM 11537 C CA . MET C 1 143 ? -6.190 46.180 -4.703 1.00 26.75 143 MET C CA 1
ATOM 11538 C C . MET C 1 143 ? -7.377 45.231 -4.841 1.00 27.40 143 MET C C 1
ATOM 11539 O O . MET C 1 143 ? -8.515 45.693 -4.878 1.00 30.06 143 MET C O 1
ATOM 11553 N N . GLN C 1 144 ? -7.155 43.918 -4.914 1.00 28.44 144 GLN C N 1
ATOM 11554 C CA . GLN C 1 144 ? -8.296 43.013 -4.985 1.00 26.38 144 GLN C CA 1
ATOM 11555 C C . GLN C 1 144 ? -9.156 43.111 -3.731 1.00 28.62 144 GLN C C 1
ATOM 11556 O O . GLN C 1 144 ? -10.365 42.846 -3.776 1.00 27.81 144 GLN C O 1
ATOM 11570 N N . ASN C 1 145 ? -8.551 43.470 -2.599 1.00 30.35 145 ASN C N 1
ATOM 11571 C CA . ASN C 1 145 ? -9.318 43.654 -1.375 1.00 28.77 145 ASN C CA 1
ATOM 11572 C C . ASN C 1 145 ? -10.319 44.803 -1.510 1.00 28.69 145 ASN C C 1
ATOM 11573 O O . ASN C 1 145 ? -11.402 44.758 -0.918 1.00 29.87 145 ASN C O 1
ATOM 11584 N N . VAL C 1 146 ? -9.959 45.841 -2.261 1.00 24.97 146 VAL C N 1
ATOM 11585 C CA . VAL C 1 146 ? -10.869 46.939 -2.561 1.00 25.31 146 VAL C CA 1
ATOM 11586 C C . VAL C 1 146 ? -11.902 46.516 -3.600 1.00 28.34 146 VAL C C 1
ATOM 11587 O O . VAL C 1 146 ? -13.097 46.797 -3.452 1.00 23.37 146 VAL C O 1
ATOM 11600 N N . TYR C 1 147 ? -11.447 45.845 -4.665 1.00 27.33 147 TYR C N 1
ATOM 11601 C CA . TYR C 1 147 ? -12.340 45.440 -5.750 1.00 26.24 147 TYR C CA 1
ATOM 11602 C C . TYR C 1 147 ? -13.425 44.480 -5.271 1.00 26.72 147 TYR C C 1
ATOM 11603 O O . TYR C 1 147 ? -14.519 44.442 -5.850 1.00 29.38 147 TYR C O 1
ATOM 11621 N N . ASP C 1 148 ? -13.149 43.698 -4.225 1.00 27.96 148 ASP C N 1
ATOM 11622 C CA . ASP C 1 148 ? -14.134 42.758 -3.711 1.00 27.76 148 ASP C CA 1
ATOM 11623 C C . ASP C 1 148 ? -15.371 43.451 -3.145 1.00 27.08 148 ASP C C 1
ATOM 11624 O O . ASP C 1 148 ? -16.420 42.810 -3.014 1.00 29.38 148 ASP C O 1
ATOM 11633 N N . TYR C 1 149 ? -15.274 44.724 -2.781 1.00 23.23 149 TYR C N 1
ATOM 11634 C CA . TYR C 1 149 ? -16.402 45.450 -2.215 1.00 24.33 149 TYR C CA 1
ATOM 11635 C C . TYR C 1 149 ? -16.824 46.659 -3.022 1.00 22.99 149 TYR C C 1
ATOM 11636 O O . TYR C 1 149 ? -17.990 47.048 -2.942 1.00 25.40 149 TYR C O 1
ATOM 11654 N N . ALA C 1 150 ? -15.916 47.256 -3.790 1.00 26.49 150 ALA C N 1
ATOM 11655 C CA . ALA C 1 150 ? -16.227 48.454 -4.557 1.00 24.03 150 ALA C CA 1
ATOM 11656 C C . ALA C 1 150 ? -17.246 48.131 -5.642 1.00 26.25 150 ALA C C 1
ATOM 11657 O O . ALA C 1 150 ? -16.983 47.309 -6.529 1.00 26.19 150 ALA C O 1
ATOM 11664 N N . GLY C 1 151 ? -18.386 48.820 -5.594 1.00 25.89 151 GLY C N 1
ATOM 11665 C CA . GLY C 1 151 ? -19.497 48.566 -6.483 1.00 21.02 151 GLY C CA 1
ATOM 11666 C C . GLY C 1 151 ? -20.486 47.547 -5.972 1.00 25.99 151 GLY C C 1
ATOM 11667 O O . GLY C 1 151 ? -21.526 47.338 -6.612 1.00 29.56 151 GLY C O 1
ATOM 11671 N N . TYR C 1 152 ? -20.187 46.895 -4.850 1.00 28.32 152 TYR C N 1
ATOM 11672 C CA . TYR C 1 152 ? -21.095 45.944 -4.237 1.00 22.97 152 TYR C CA 1
ATOM 11673 C C . TYR C 1 152 ? -21.749 46.589 -3.018 1.00 23.12 152 TYR C C 1
ATOM 11674 O O . TYR C 1 152 ? -22.899 47.041 -3.089 1.00 30.88 152 TYR C O 1
ATOM 11692 N N . THR C 1 153 ? -21.030 46.640 -1.896 1.00 24.26 153 THR C N 1
ATOM 11693 C CA . THR C 1 153 ? -21.488 47.348 -0.711 1.00 22.10 153 THR C CA 1
ATOM 11694 C C . THR C 1 153 ? -20.650 48.582 -0.384 1.00 24.48 153 THR C C 1
ATOM 11695 O O . THR C 1 153 ? -21.053 49.373 0.473 1.00 24.33 153 THR C O 1
ATOM 11706 N N . LEU C 1 154 ? -19.530 48.789 -1.073 1.00 24.28 154 LEU C N 1
ATOM 11707 C CA . LEU C 1 154 ? -18.736 50.009 -0.978 1.00 20.76 154 LEU C CA 1
ATOM 11708 C C . LEU C 1 154 ? -18.994 50.827 -2.241 1.00 24.47 154 LEU C C 1
ATOM 11709 O O . LEU C 1 154 ? -18.505 50.480 -3.319 1.00 27.97 154 LEU C O 1
ATOM 11725 N N . HIS C 1 155 ? -19.749 51.907 -2.110 1.00 22.58 155 HIS C N 1
ATOM 11726 C CA . HIS C 1 155 ? -20.318 52.618 -3.249 1.00 19.41 155 HIS C CA 1
ATOM 11727 C C . HIS C 1 155 ? -19.442 53.797 -3.671 1.00 22.48 155 HIS C C 1
ATOM 11728 O O . HIS C 1 155 ? -18.608 54.300 -2.910 1.00 23.71 155 HIS C O 1
ATOM 11742 N N . VAL C 1 156 ? -19.655 54.233 -4.904 1.00 23.36 156 VAL C N 1
ATOM 11743 C CA . VAL C 1 156 ? -18.938 55.385 -5.432 1.00 22.05 156 VAL C CA 1
ATOM 11744 C C . VAL C 1 156 ? -19.934 56.503 -5.797 1.00 27.98 156 VAL C C 1
ATOM 11745 O O . VAL C 1 156 ? -19.551 57.633 -6.104 1.00 27.29 156 VAL C O 1
ATOM 11768 N N B CYS C 1 157 ? -21.161 56.213 -5.858 0.45 23.78 157 CYS C N 1
ATOM 11769 C CA B CYS C 1 157 ? -22.171 57.227 -6.168 0.45 31.25 157 CYS C CA 1
ATOM 11770 C C B CYS C 1 157 ? -23.254 57.267 -5.087 0.45 27.08 157 CYS C C 1
ATOM 11771 O O B CYS C 1 157 ? -24.088 56.376 -5.029 0.45 21.57 157 CYS C O 1
ATOM 11779 N N . MET C 1 158 ? -23.264 58.476 -4.571 1.00 24.92 158 MET C N 1
ATOM 11780 C CA . MET C 1 158 ? -24.237 58.583 -3.477 1.00 30.01 158 MET C CA 1
ATOM 11781 C C . MET C 1 158 ? -25.737 58.502 -3.961 1.00 25.77 158 MET C C 1
ATOM 11782 O O . MET C 1 158 ? -26.561 57.763 -3.392 1.00 27.90 158 MET C O 1
ATOM 11796 N N . ILE C 1 159 ? -26.070 59.272 -4.988 1.00 20.74 159 ILE C N 1
ATOM 11797 C CA . ILE C 1 159 ? -27.455 59.219 -5.510 1.00 24.29 159 ILE C CA 1
ATOM 11798 C C . ILE C 1 159 ? -27.810 57.776 -6.076 1.00 27.07 159 ILE C C 1
ATOM 11799 O O . ILE C 1 159 ? -28.959 57.301 -5.935 1.00 26.91 159 ILE C O 1
ATOM 11815 N N . CYS C 1 160 ? -26.846 57.120 -6.712 1.00 28.75 160 CYS C N 1
ATOM 11816 C CA . CYS C 1 160 ? -27.145 55.778 -7.284 1.00 29.99 160 CYS C CA 1
ATOM 11817 C C . CYS C 1 160 ? -27.507 54.691 -6.176 1.00 27.58 160 CYS C C 1
ATOM 11818 O O . CYS C 1 160 ? -28.471 53.905 -6.364 1.00 28.02 160 CYS C O 1
ATOM 11826 N N . ASP C 1 161 ? -26.753 54.720 -5.070 1.00 26.25 161 ASP C N 1
ATOM 11827 C CA . ASP C 1 161 ? -26.896 53.773 -3.945 1.00 25.27 161 ASP C CA 1
ATOM 11828 C C . ASP C 1 161 ? -27.282 54.342 -2.545 1.00 26.05 161 ASP C C 1
ATOM 11829 O O . ASP C 1 161 ? -27.210 53.609 -1.561 1.00 24.78 161 ASP C O 1
ATOM 11838 N N . GLY C 1 162 ? -27.696 55.603 -2.444 1.00 22.66 162 GLY C N 1
ATOM 11839 C CA . GLY C 1 162 ? -27.999 56.209 -1.155 1.00 22.51 162 GLY C CA 1
ATOM 11840 C C . GLY C 1 162 ? -29.123 55.487 -0.385 1.00 21.02 162 GLY C C 1
ATOM 11841 O O . GLY C 1 162 ? -29.092 55.267 0.842 1.00 23.80 162 GLY C O 1
ATOM 11845 N N . PHE C 1 163 ? -30.131 55.099 -1.147 1.00 20.92 163 PHE C N 1
ATOM 11846 C CA . PHE C 1 163 ? -31.279 54.365 -0.542 1.00 23.67 163 PHE C CA 1
ATOM 11847 C C . PHE C 1 163 ? -30.799 53.002 0.124 1.00 25.82 163 PHE C C 1
ATOM 11848 O O . PHE C 1 163 ? -31.262 52.643 1.229 1.00 22.73 163 PHE C O 1
ATOM 11865 N N . ASP C 1 164 ? -29.825 52.369 -0.510 1.00 21.08 164 ASP C N 1
ATOM 11866 C CA . ASP C 1 164 ? -29.322 51.050 -0.041 1.00 25.16 164 ASP C CA 1
ATOM 11867 C C . ASP C 1 164 ? -28.459 51.125 1.251 1.00 24.41 164 ASP C C 1
ATOM 11868 O O . ASP C 1 164 ? -28.119 50.103 1.858 1.00 25.99 164 ASP C O 1
ATOM 11877 N N . MET C 1 165 ? -28.056 52.334 1.624 1.00 23.52 165 MET C N 1
ATOM 11878 C CA . MET C 1 165 ? -27.221 52.575 2.855 1.00 22.86 165 MET C CA 1
ATOM 11879 C C . MET C 1 165 ? -28.123 53.179 3.946 1.00 25.19 165 MET C C 1
ATOM 11880 O O . MET C 1 165 ? -27.611 53.653 4.959 1.00 23.40 165 MET C O 1
ATOM 11894 N N . TRP C 1 166 ? -29.444 53.148 3.785 1.00 25.52 166 TRP C N 1
ATOM 11895 C CA . TRP C 1 166 ? -30.281 53.952 4.752 1.00 22.95 166 TRP C CA 1
ATOM 11896 C C . TRP C 1 166 ? -30.047 53.462 6.228 1.00 27.33 166 TRP C C 1
ATOM 11897 O O . TRP C 1 166 ? -30.199 52.274 6.495 1.00 22.52 166 TRP C O 1
ATOM 11918 N N . ASP C 1 167 ? -29.678 54.353 7.160 1.00 25.36 167 ASP C N 1
ATOM 11919 C CA . ASP C 1 167 ? -29.483 54.024 8.567 1.00 24.14 167 ASP C CA 1
ATOM 11920 C C . ASP C 1 167 ? -28.450 52.919 8.814 1.00 26.07 167 ASP C C 1
ATOM 11921 O O . ASP C 1 167 ? -28.504 52.266 9.850 1.00 27.16 167 ASP C O 1
ATOM 11930 N N . GLN C 1 168 ? -27.503 52.718 7.903 1.00 24.73 168 GLN C N 1
ATOM 11931 C CA . GLN C 1 168 ? -26.452 51.750 8.188 1.00 26.20 168 GLN C CA 1
ATOM 11932 C C . GLN C 1 168 ? -25.196 52.423 8.727 1.00 20.62 168 GLN C C 1
ATOM 11933 O O . GLN C 1 168 ? -24.928 53.602 8.483 1.00 24.87 168 GLN C O 1
ATOM 11947 N N . LYS C 1 169 ? -24.398 51.640 9.441 1.00 27.38 169 LYS C N 1
ATOM 11948 C CA . LYS C 1 169 ? -23.057 52.078 9.793 1.00 25.84 169 LYS C CA 1
ATOM 11949 C C . LYS C 1 169 ? -22.228 52.166 8.521 1.00 24.84 169 LYS C C 1
ATOM 11950 O O . LYS C 1 169 ? -22.047 51.167 7.819 1.00 26.63 169 LYS C O 1
ATOM 11963 N N . ALA C 1 170 ? -21.721 53.353 8.234 1.00 23.61 170 ALA C N 1
ATOM 11964 C CA . ALA C 1 170 ? -21.108 53.651 6.949 1.00 28.18 170 ALA C CA 1
ATOM 11965 C C . ALA C 1 170 ? -19.751 54.315 7.146 1.00 24.44 170 ALA C C 1
ATOM 11966 O O . ALA C 1 170 ? -19.524 55.014 8.133 1.00 25.02 170 ALA C O 1
ATOM 11973 N N . VAL C 1 171 ? -18.852 54.118 6.185 1.00 24.95 171 VAL C N 1
ATOM 11974 C CA . VAL C 1 171 ? -17.608 54.875 6.123 1.00 22.93 171 VAL C CA 1
ATOM 11975 C C . VAL C 1 171 ? -17.650 55.794 4.914 1.00 24.63 171 VAL C C 1
ATOM 11976 O O . VAL C 1 171 ? -18.132 55.414 3.843 1.00 26.63 171 VAL C O 1
ATOM 11989 N N . LEU C 1 172 ? -17.171 57.013 5.104 1.00 26.41 172 LEU C N 1
ATOM 11990 C CA . LEU C 1 172 ? -16.916 57.951 4.019 1.00 27.68 172 LEU C CA 1
ATOM 11991 C C . LEU C 1 172 ? -15.408 58.017 3.830 1.00 25.98 172 LEU C C 1
ATOM 11992 O O . LEU C 1 172 ? -14.679 58.397 4.756 1.00 22.17 172 LEU C O 1
ATOM 12008 N N . ILE C 1 173 ? -14.938 57.618 2.649 1.00 21.73 173 ILE C N 1
ATOM 12009 C CA . ILE C 1 173 ? -13.518 57.637 2.327 1.00 24.31 173 ILE C CA 1
ATOM 12010 C C . ILE C 1 173 ? -13.263 58.855 1.443 1.00 26.68 173 ILE C C 1
ATOM 12011 O O . ILE C 1 173 ? -13.734 58.919 0.300 1.00 26.36 173 ILE C O 1
ATOM 12027 N N . ALA C 1 174 ? -12.554 59.840 1.988 1.00 21.07 174 ALA C N 1
ATOM 12028 C CA . ALA C 1 174 ? -12.375 61.141 1.360 1.00 25.42 174 ALA C CA 1
ATOM 12029 C C . ALA C 1 174 ? -10.944 61.610 1.561 1.00 38.30 174 ALA C C 1
ATOM 12030 O O . ALA C 1 174 ? -10.413 61.526 2.671 1.00 45.84 174 ALA C O 1
ATOM 12037 N N . GLY C 1 175 ? -10.330 62.130 0.502 1.00 37.88 175 GLY C N 1
ATOM 12038 C CA . GLY C 1 175 ? -8.912 62.446 0.556 1.00 42.44 175 GLY C CA 1
ATOM 12039 C C . GLY C 1 175 ? -8.567 63.910 0.749 1.00 55.52 175 GLY C C 1
ATOM 12040 O O . GLY C 1 175 ? -7.403 64.250 0.978 1.00 54.48 175 GLY C O 1
ATOM 12044 N N . THR C 1 176 ? -9.566 64.784 0.675 1.00 37.58 176 THR C N 1
ATOM 12045 C CA . THR C 1 176 ? -9.371 66.215 0.861 1.00 35.51 176 THR C CA 1
ATOM 12046 C C . THR C 1 176 ? -10.512 66.720 1.724 1.00 35.68 176 THR C C 1
ATOM 12047 O O . THR C 1 176 ? -11.538 66.047 1.866 1.00 28.79 176 THR C O 1
ATOM 12058 N N . GLU C 1 177 ? -10.353 67.922 2.288 1.00 33.29 177 GLU C N 1
ATOM 12059 C CA . GLU C 1 177 ? -11.461 68.498 3.047 1.00 31.11 177 GLU C CA 1
ATOM 12060 C C . GLU C 1 177 ? -12.652 68.780 2.144 1.00 32.37 177 GLU C C 1
ATOM 12061 O O . GLU C 1 177 ? -13.807 68.626 2.557 1.00 36.08 177 GLU C O 1
ATOM 12073 N N . GLY C 1 178 ? -12.402 69.190 0.905 1.00 32.37 178 GLY C N 1
ATOM 12074 C CA . GLY C 1 178 ? -13.498 69.341 -0.029 1.00 26.65 178 GLY C CA 1
ATOM 12075 C C . GLY C 1 178 ? -14.275 68.053 -0.206 1.00 30.88 178 GLY C C 1
ATOM 12076 O O . GLY C 1 178 ? -15.500 68.070 -0.335 1.00 30.73 178 GLY C O 1
ATOM 12080 N N . GLN C 1 179 ? -13.578 66.915 -0.160 1.00 23.44 179 GLN C N 1
ATOM 12081 C CA . GLN C 1 179 ? -14.233 65.629 -0.324 1.00 21.09 179 GLN C CA 1
ATOM 12082 C C . GLN C 1 179 ? -14.928 65.190 0.950 1.00 22.10 179 GLN C C 1
ATOM 12083 O O . GLN C 1 179 ? -15.919 64.453 0.888 1.00 23.65 179 GLN C O 1
ATOM 12097 N N . ILE C 1 180 ? -14.444 65.644 2.106 1.00 24.70 180 ILE C N 1
ATOM 12098 C CA . ILE C 1 180 ? -15.122 65.359 3.362 1.00 21.20 180 ILE C CA 1
ATOM 12099 C C . ILE C 1 180 ? -16.471 66.062 3.434 1.00 26.76 180 ILE C C 1
ATOM 12100 O O . ILE C 1 180 ? -17.360 65.600 4.154 1.00 23.00 180 ILE C O 1
ATOM 12116 N N . ASN C 1 181 ? -16.651 67.167 2.694 1.00 27.11 181 ASN C N 1
ATOM 12117 C CA . ASN C 1 181 ? -17.935 67.859 2.663 1.00 26.14 181 ASN C CA 1
ATOM 12118 C C . ASN C 1 181 ? -19.079 66.901 2.363 1.00 23.18 181 ASN C C 1
ATOM 12119 O O . ASN C 1 181 ? -20.208 67.118 2.817 1.00 27.04 181 ASN C O 1
ATOM 12130 N N . ALA C 1 182 ? -18.798 65.807 1.652 1.00 23.64 182 ALA C N 1
ATOM 12131 C CA . ALA C 1 182 ? -19.851 64.860 1.313 1.00 25.33 182 ALA C CA 1
ATOM 12132 C C . ALA C 1 182 ? -20.482 64.232 2.545 1.00 21.33 182 ALA C C 1
ATOM 12133 O O . ALA C 1 182 ? -21.601 63.717 2.463 1.00 21.31 182 ALA C O 1
ATOM 12140 N N . ALA C 1 183 ? -19.800 64.260 3.686 1.00 20.14 183 ALA C N 1
ATOM 12141 C CA . ALA C 1 183 ? -20.407 63.742 4.904 1.00 24.59 183 ALA C CA 1
ATOM 12142 C C . ALA C 1 183 ? -21.712 64.457 5.221 1.00 26.61 183 ALA C C 1
ATOM 12143 O O . ALA C 1 183 ? -22.636 63.860 5.797 1.00 22.77 183 ALA C O 1
ATOM 12150 N N . PHE C 1 184 ? -21.803 65.733 4.859 1.00 24.54 184 PHE C N 1
ATOM 12151 C CA . PHE C 1 184 ? -22.946 66.565 5.194 1.00 23.98 184 PHE C CA 1
ATOM 12152 C C . PHE C 1 184 ? -24.033 66.522 4.130 1.00 25.08 184 PHE C C 1
ATOM 12153 O O . PHE C 1 184 ? -25.024 67.263 4.225 1.00 24.45 184 PHE C O 1
ATOM 12170 N N . VAL C 1 185 ? -23.872 65.640 3.153 1.00 24.04 185 VAL C N 1
ATOM 12171 C CA . VAL C 1 185 ? -24.925 65.250 2.238 1.00 22.52 185 VAL C CA 1
ATOM 12172 C C . VAL C 1 185 ? -25.346 63.807 2.475 1.00 23.30 185 VAL C C 1
ATOM 12173 O O . VAL C 1 185 ? -26.542 63.498 2.527 1.00 23.37 185 VAL C O 1
ATOM 12186 N N . LEU C 1 186 ? -24.360 62.924 2.644 1.00 20.43 186 LEU C N 1
ATOM 12187 C CA . LEU C 1 186 ? -24.603 61.518 2.931 1.00 22.95 186 LEU C CA 1
ATOM 12188 C C . LEU C 1 186 ? -25.445 61.315 4.185 1.00 24.27 186 LEU C C 1
ATOM 12189 O O . LEU C 1 186 ? -26.195 60.333 4.258 1.00 21.61 186 LEU C O 1
ATOM 12205 N N . ASN C 1 187 ? -25.356 62.228 5.169 1.00 22.99 187 ASN C N 1
ATOM 12206 C CA . ASN C 1 187 ? -26.116 62.056 6.405 1.00 19.34 187 ASN C CA 1
ATOM 12207 C C . ASN C 1 187 ? -27.628 62.103 6.175 1.00 23.97 187 ASN C C 1
ATOM 12208 O O . ASN C 1 187 ? -28.391 61.647 7.035 1.00 25.18 187 ASN C O 1
ATOM 12219 N N . TRP C 1 188 ? -28.078 62.630 5.031 1.00 25.58 188 TRP C N 1
ATOM 12220 C CA . TRP C 1 188 ? -29.473 62.488 4.633 1.00 21.29 188 TRP C CA 1
ATOM 12221 C C . TRP C 1 188 ? -29.901 61.029 4.676 1.00 23.12 188 TRP C C 1
ATOM 12222 O O . TRP C 1 188 ? -30.974 60.700 5.200 1.00 22.23 188 TRP C O 1
ATOM 12243 N N . PHE C 1 189 ? -29.053 60.133 4.170 1.00 19.02 189 PHE C N 1
ATOM 12244 C CA . PHE C 1 189 ? -29.363 58.713 4.102 1.00 19.34 189 PHE C CA 1
ATOM 12245 C C . PHE C 1 189 ? -29.042 57.962 5.386 1.00 20.13 189 PHE C C 1
ATOM 12246 O O . PHE C 1 189 ? -29.818 57.087 5.789 1.00 25.14 189 PHE C O 1
ATOM 12263 N N . THR C 1 190 ? -27.917 58.285 6.033 1.00 24.42 190 THR C N 1
ATOM 12264 C CA . THR C 1 190 ? -27.537 57.657 7.284 1.00 24.50 190 THR C CA 1
ATOM 12265 C C . THR C 1 190 ? -26.712 58.625 8.120 1.00 28.07 190 THR C C 1
ATOM 12266 O O . THR C 1 190 ? -25.741 59.207 7.603 1.00 23.72 190 THR C O 1
ATOM 12277 N N . PRO C 1 191 ? -27.056 58.807 9.397 1.00 21.69 191 PRO C N 1
ATOM 12278 C CA . PRO C 1 191 ? -26.221 59.622 10.280 1.00 28.31 191 PRO C CA 1
ATOM 12279 C C . PRO C 1 191 ? -25.003 58.895 10.819 1.00 28.15 191 PRO C C 1
ATOM 12280 O O . PRO C 1 191 ? -24.134 59.550 11.396 1.00 27.76 191 PRO C O 1
ATOM 12291 N N . TYR C 1 192 ? -24.896 57.579 10.636 1.00 23.94 192 TYR C N 1
ATOM 12292 C CA . TYR C 1 192 ? -23.879 56.786 11.333 1.00 26.43 192 TYR C CA 1
ATOM 12293 C C . TYR C 1 192 ? -22.600 56.728 10.496 1.00 25.73 192 TYR C C 1
ATOM 12294 O O . TYR C 1 192 ? -22.133 55.673 10.049 1.00 22.77 192 TYR C O 1
ATOM 12312 N N . ILE C 1 193 ? -22.035 57.919 10.286 1.00 24.53 193 ILE C N 1
ATOM 12313 C CA . ILE C 1 193 ? -20.932 58.112 9.353 1.00 26.19 193 ILE C CA 1
ATOM 12314 C C . ILE C 1 193 ? -19.617 58.175 10.117 1.00 27.89 193 ILE C C 1
ATOM 12315 O O . ILE C 1 193 ? -19.482 58.940 11.077 1.00 24.52 193 ILE C O 1
ATOM 12331 N N . THR C 1 194 ? -18.640 57.392 9.668 1.00 26.22 194 THR C N 1
ATOM 12332 C CA . THR C 1 194 ? -17.247 57.535 10.071 1.00 25.27 194 THR C CA 1
ATOM 12333 C C . THR C 1 194 ? -16.440 58.000 8.871 1.00 19.90 194 THR C C 1
ATOM 12334 O O . THR C 1 194 ? -16.533 57.398 7.798 1.00 24.18 194 THR C O 1
ATOM 12345 N N . VAL C 1 195 ? -15.667 59.070 9.046 1.00 25.57 195 VAL C N 1
ATOM 12346 C CA . VAL C 1 195 ? -14.846 59.612 7.966 1.00 22.11 195 VAL C CA 1
ATOM 12347 C C . VAL C 1 195 ? -13.441 59.022 8.053 1.00 21.43 195 VAL C C 1
ATOM 12348 O O . VAL C 1 195 ? -12.792 59.068 9.110 1.00 26.88 195 VAL C O 1
ATOM 12361 N N . LEU C 1 196 ? -12.966 58.494 6.926 1.00 23.25 196 LEU C N 1
ATOM 12362 C CA . LEU C 1 196 ? -11.622 57.940 6.774 1.00 24.30 196 LEU C CA 1
ATOM 12363 C C . LEU C 1 196 ? -10.924 58.720 5.672 1.00 26.52 196 LEU C C 1
ATOM 12364 O O . LEU C 1 196 ? -11.426 58.788 4.541 1.00 25.30 196 LEU C O 1
ATOM 12380 N N . THR C 1 197 ? -9.793 59.333 6.003 1.00 22.98 197 THR C N 1
ATOM 12381 C CA . THR C 1 197 ? -9.007 60.090 5.036 1.00 26.08 197 THR C CA 1
ATOM 12382 C C . THR C 1 197 ? -7.900 59.275 4.397 1.00 22.81 197 THR C C 1
ATOM 12383 O O . THR C 1 197 ? -7.219 59.789 3.501 1.00 27.67 197 THR C O 1
ATOM 12394 N N . HIS C 1 198 ? -7.697 58.035 4.839 1.00 25.86 198 HIS C N 1
ATOM 12395 C CA . HIS C 1 198 ? -6.767 57.102 4.198 1.00 26.97 198 HIS C CA 1
ATOM 12396 C C . HIS C 1 198 ? -5.328 57.631 4.218 1.00 33.81 198 HIS C C 1
ATOM 12397 O O . HIS C 1 198 ? -4.527 57.358 3.316 1.00 29.48 198 HIS C O 1
ATOM 12411 N N . GLY C 1 199 ? -4.986 58.400 5.251 1.00 30.67 199 GLY C N 1
ATOM 12412 C CA . GLY C 1 199 ? -3.666 58.962 5.375 1.00 42.52 199 GLY C CA 1
ATOM 12413 C C . GLY C 1 199 ? -3.336 60.032 4.370 1.00 32.21 199 GLY C C 1
ATOM 12414 O O . GLY C 1 199 ? -2.167 60.382 4.238 1.00 32.19 199 GLY C O 1
ATOM 12418 N N . LEU C 1 200 ? -4.327 60.570 3.664 1.00 36.15 200 LEU C N 1
ATOM 12419 C CA . LEU C 1 200 ? -4.047 61.466 2.551 1.00 33.70 200 LEU C CA 1
ATOM 12420 C C . LEU C 1 200 ? -4.033 62.934 2.930 1.00 44.50 200 LEU C C 1
ATOM 12421 O O . LEU C 1 200 ? -3.348 63.720 2.272 1.00 82.06 200 LEU C O 1
ATOM 12437 N N . CYS C 1 201 ? -4.763 63.346 3.955 1.00 63.75 201 CYS C N 1
ATOM 12438 C CA . CYS C 1 201 ? -4.798 64.764 4.257 1.00 61.30 201 CYS C CA 1
ATOM 12439 C C . CYS C 1 201 ? -4.927 64.963 5.751 1.00 52.22 201 CYS C C 1
ATOM 12440 O O . CYS C 1 201 ? -5.528 64.148 6.460 1.00 54.98 201 CYS C O 1
ATOM 12444 N N . THR C 1 202 ? -4.341 66.060 6.216 1.00 47.36 202 THR C N 1
ATOM 12445 C CA . THR C 1 202 ? -4.489 66.478 7.597 1.00 44.79 202 THR C CA 1
ATOM 12446 C C . THR C 1 202 ? -5.752 67.321 7.655 1.00 38.85 202 THR C C 1
ATOM 12447 O O . THR C 1 202 ? -5.876 68.310 6.928 1.00 55.49 202 THR C O 1
ATOM 12458 N N . VAL C 1 203 ? -6.696 66.925 8.491 1.00 39.69 203 VAL C N 1
ATOM 12459 C CA . VAL C 1 203 ? -7.963 67.644 8.554 1.00 34.39 203 VAL C CA 1
ATOM 12460 C C . VAL C 1 203 ? -7.770 68.848 9.461 1.00 35.69 203 VAL C C 1
ATOM 12461 O O . VAL C 1 203 ? -7.179 68.735 10.539 1.00 32.01 203 VAL C O 1
ATOM 12474 N N . GLY C 1 204 ? -8.225 70.008 9.007 1.00 30.51 204 GLY C N 1
ATOM 12475 C CA . GLY C 1 204 ? -8.089 71.215 9.789 1.00 32.60 204 GLY C CA 1
ATOM 12476 C C . GLY C 1 204 ? -9.031 71.249 10.978 1.00 33.13 204 GLY C C 1
ATOM 12477 O O . GLY C 1 204 ? -9.994 70.482 11.090 1.00 32.02 204 GLY C O 1
ATOM 12481 N N . ASP C 1 205 ? -8.751 72.206 11.868 1.00 34.36 205 ASP C N 1
ATOM 12482 C CA . ASP C 1 205 ? -9.483 72.303 13.129 1.00 39.06 205 ASP C CA 1
ATOM 12483 C C . ASP C 1 205 ? -10.962 72.615 12.912 1.00 36.99 205 ASP C C 1
ATOM 12484 O O . ASP C 1 205 ? -11.817 72.100 13.639 1.00 34.57 205 ASP C O 1
ATOM 12493 N N . GLU C 1 206 ? -11.288 73.486 11.951 1.00 28.12 206 GLU C N 1
ATOM 12494 C CA . GLU C 1 206 ? -12.683 73.856 11.747 1.00 35.53 206 GLU C CA 1
ATOM 12495 C C . GLU C 1 206 ? -13.498 72.647 11.290 1.00 36.90 206 GLU C C 1
ATOM 12496 O O . GLU C 1 206 ? -14.563 72.362 11.845 1.00 28.53 206 GLU C O 1
ATOM 12508 N N . MET C 1 207 ? -12.977 71.884 10.315 1.00 27.64 207 MET C N 1
ATOM 12509 C CA . MET C 1 207 ? -13.666 70.674 9.873 1.00 24.54 207 MET C CA 1
ATOM 12510 C C . MET C 1 207 ? -13.708 69.620 10.979 1.00 24.46 207 MET C C 1
ATOM 12511 O O . MET C 1 207 ? -14.743 68.968 11.177 1.00 26.81 207 MET C O 1
ATOM 12525 N N . LYS C 1 208 ? -12.610 69.445 11.720 1.00 27.41 208 LYS C N 1
ATOM 12526 C CA . LYS C 1 208 ? -12.624 68.479 12.813 1.00 27.93 208 LYS C CA 1
ATOM 12527 C C . LYS C 1 208 ? -13.722 68.809 13.811 1.00 31.66 208 LYS C C 1
ATOM 12528 O O . LYS C 1 208 ? -14.434 67.913 14.282 1.00 30.73 208 LYS C O 1
ATOM 12541 N N . ALA C 1 209 ? -13.883 70.096 14.135 1.00 31.87 209 ALA C N 1
ATOM 12542 C CA . ALA C 1 209 ? -14.895 70.500 15.109 1.00 30.60 209 ALA C CA 1
ATOM 12543 C C . ALA C 1 209 ? -16.302 70.261 14.574 1.00 28.50 209 ALA C C 1
ATOM 12544 O O . ALA C 1 209 ? -17.198 69.856 15.323 1.00 27.82 209 ALA C O 1
ATOM 12551 N N . LYS C 1 210 ? -16.515 70.484 13.275 1.00 27.94 210 LYS C N 1
ATOM 12552 C CA . LYS C 1 210 ? -17.837 70.268 12.706 1.00 28.02 210 LYS C CA 1
ATOM 12553 C C . LYS C 1 210 ? -18.187 68.788 12.689 1.00 25.59 210 LYS C C 1
ATOM 12554 O O . LYS C 1 210 ? -19.324 68.409 13.006 1.00 23.86 210 LYS C O 1
ATOM 12573 N N . LEU C 1 211 ? -17.223 67.937 12.328 1.00 24.43 211 LEU C N 1
ATOM 12574 C CA . LEU C 1 211 ? -17.447 66.499 12.391 1.00 22.48 211 LEU C CA 1
ATOM 12575 C C . LEU C 1 211 ? -17.758 66.055 13.817 1.00 24.04 211 LEU C C 1
ATOM 12576 O O . LEU C 1 211 ? -18.678 65.260 14.033 1.00 29.93 211 LEU C O 1
ATOM 12592 N N . ALA C 1 212 ? -17.009 66.564 14.802 1.00 25.95 212 ALA C N 1
ATOM 12593 C CA . ALA C 1 212 ? -17.253 66.179 16.189 1.00 27.84 212 ALA C CA 1
ATOM 12594 C C . ALA C 1 212 ? -18.633 66.633 16.651 1.00 29.33 212 ALA C C 1
ATOM 12595 O O . ALA C 1 212 ? -19.345 65.891 17.340 1.00 29.94 212 ALA C O 1
ATOM 12602 N N . ASP C 1 213 ? -19.032 67.848 16.277 1.00 28.45 213 ASP C N 1
ATOM 12603 C CA . ASP C 1 213 ? -20.351 68.337 16.654 1.00 28.83 213 ASP C CA 1
ATOM 12604 C C . ASP C 1 213 ? -21.464 67.510 16.019 1.00 26.10 213 ASP C C 1
ATOM 12605 O O . ASP C 1 213 ? -22.544 67.369 16.605 1.00 35.13 213 ASP C O 1
ATOM 12614 N N . HIS C 1 214 ? -21.233 66.955 14.832 1.00 24.08 214 HIS C N 1
ATOM 12615 C CA . HIS C 1 214 ? -22.227 66.101 14.194 1.00 22.29 214 HIS C CA 1
ATOM 12616 C C . HIS C 1 214 ? -22.147 64.660 14.664 1.00 29.31 214 HIS C C 1
ATOM 12617 O O . HIS C 1 214 ? -23.019 63.862 14.301 1.00 25.61 214 HIS C O 1
ATOM 12631 N N . GLY C 1 215 ? -21.121 64.310 15.444 1.00 28.40 215 GLY C N 1
ATOM 12632 C CA . GLY C 1 215 ? -20.949 62.954 15.922 1.00 29.66 215 GLY C CA 1
ATOM 12633 C C . GLY C 1 215 ? -20.347 61.982 14.932 1.00 27.12 215 GLY C C 1
ATOM 12634 O O . GLY C 1 215 ? -20.463 60.771 15.130 1.00 28.59 215 GLY C O 1
ATOM 12638 N N . TYR C 1 216 ? -19.714 62.462 13.864 1.00 27.45 216 TYR C N 1
ATOM 12639 C CA . TYR C 1 216 ? -19.120 61.565 12.876 1.00 25.87 216 TYR C CA 1
ATOM 12640 C C . TYR C 1 216 ? -17.652 61.349 13.248 1.00 22.41 216 TYR C C 1
ATOM 12641 O O . TYR C 1 216 ? -16.858 62.299 13.141 1.00 26.54 216 TYR C O 1
ATOM 12659 N N . PRO C 1 217 ? -17.248 60.159 13.691 1.00 24.10 217 PRO C N 1
ATOM 12660 C CA . PRO C 1 217 ? -15.842 59.962 14.074 1.00 29.33 217 PRO C CA 1
ATOM 12661 C C . PRO C 1 217 ? -14.916 60.134 12.881 1.00 27.89 217 PRO C C 1
ATOM 12662 O O . PRO C 1 217 ? -15.291 59.869 11.740 1.00 28.42 217 PRO C O 1
ATOM 12673 N N . LEU C 1 218 ? -13.700 60.591 13.151 1.00 25.92 218 LEU C N 1
ATOM 12674 C CA . LEU C 1 218 ? -12.695 60.807 12.113 1.00 27.22 218 LEU C CA 1
ATOM 12675 C C . LEU C 1 218 ? -11.469 59.955 12.404 1.00 29.40 218 LEU C C 1
ATOM 12676 O O . LEU C 1 218 ? -10.948 59.975 13.523 1.00 28.71 218 LEU C O 1
ATOM 12692 N N . HIS C 1 219 ? -10.997 59.216 11.398 1.00 26.98 219 HIS C N 1
ATOM 12693 C CA . HIS C 1 219 ? -9.748 58.464 11.496 1.00 32.84 219 HIS C CA 1
ATOM 12694 C C . HIS C 1 219 ? -8.887 58.813 10.293 1.00 30.48 219 HIS C C 1
ATOM 12695 O O . HIS C 1 219 ? -9.323 58.644 9.150 1.00 30.75 219 HIS C O 1
ATOM 12709 N N . GLU C 1 220 ? -7.667 59.260 10.548 1.00 27.97 220 GLU C N 1
ATOM 12710 C CA . GLU C 1 220 ? -6.792 59.748 9.492 1.00 34.62 220 GLU C CA 1
ATOM 12711 C C . GLU C 1 220 ? -5.706 58.752 9.084 1.00 35.06 220 GLU C C 1
ATOM 12712 O O . GLU C 1 220 ? -4.983 59.014 8.118 1.00 35.61 220 GLU C O 1
ATOM 12724 N N . ALA C 1 221 ? -5.588 57.610 9.756 1.00 28.45 221 ALA C N 1
ATOM 12725 C CA . ALA C 1 221 ? -4.565 56.631 9.398 1.00 30.22 221 ALA C CA 1
ATOM 12726 C C . ALA C 1 221 ? -4.941 55.867 8.131 1.00 28.56 221 ALA C C 1
ATOM 12727 O O . ALA C 1 221 ? -6.114 55.638 7.841 1.00 26.84 221 ALA C O 1
ATOM 12734 N N . ALA C 1 222 ? -3.923 55.437 7.390 1.00 29.50 222 ALA C N 1
ATOM 12735 C CA . ALA C 1 222 ? -4.162 54.703 6.152 1.00 30.18 222 ALA C CA 1
ATOM 12736 C C . ALA C 1 222 ? -4.985 53.435 6.393 1.00 33.05 222 ALA C C 1
ATOM 12737 O O . ALA C 1 222 ? -4.787 52.721 7.383 1.00 33.71 222 ALA C O 1
ATOM 12744 N N . ILE C 1 223 ? -5.912 53.166 5.465 1.00 29.56 223 ILE C N 1
ATOM 12745 C CA . ILE C 1 223 ? -6.657 51.909 5.435 1.00 27.65 223 ILE C CA 1
ATOM 12746 C C . ILE C 1 223 ? -5.734 50.786 4.996 1.00 28.33 223 ILE C C 1
ATOM 12747 O O . ILE C 1 223 ? -5.033 50.902 3.983 1.00 30.30 223 ILE C O 1
ATOM 12763 N N . THR C 1 224 ? -5.777 49.662 5.713 1.00 26.30 224 THR C N 1
ATOM 12764 C CA . THR C 1 224 ? -5.014 48.496 5.298 1.00 32.11 224 THR C CA 1
ATOM 12765 C C . THR C 1 224 ? -5.857 47.299 4.872 1.00 29.19 224 THR C C 1
ATOM 12766 O O . THR C 1 224 ? -5.329 46.424 4.176 1.00 33.01 224 THR C O 1
ATOM 12777 N N . LYS C 1 225 ? -7.127 47.206 5.282 1.00 31.01 225 LYS C N 1
ATOM 12778 C CA . LYS C 1 225 ? -7.927 46.054 4.883 1.00 27.15 225 LYS C CA 1
ATOM 12779 C C . LYS C 1 225 ? -9.413 46.335 5.059 1.00 29.42 225 LYS C C 1
ATOM 12780 O O . LYS C 1 225 ? -9.832 46.894 6.076 1.00 29.40 225 LYS C O 1
ATOM 12799 N N . PHE C 1 226 ? -10.201 45.920 4.065 1.00 27.21 226 PHE C N 1
ATOM 12800 C CA . PHE C 1 226 ? -11.650 45.863 4.175 1.00 31.02 226 PHE C CA 1
ATOM 12801 C C . PHE C 1 226 ? -12.046 44.456 4.601 1.00 30.84 226 PHE C C 1
ATOM 12802 O O . PHE C 1 226 ? -11.565 43.469 4.028 1.00 28.06 226 PHE C O 1
ATOM 12819 N N . LEU C 1 227 ? -12.888 44.364 5.628 1.00 29.85 227 LEU C N 1
ATOM 12820 C CA . LEU C 1 227 ? -13.346 43.085 6.148 1.00 28.25 227 LEU C CA 1
ATOM 12821 C C . LEU C 1 227 ? -14.741 42.782 5.613 1.00 30.38 227 LEU C C 1
ATOM 12822 O O . LEU C 1 227 ? -15.535 43.693 5.360 1.00 29.58 227 LEU C O 1
ATOM 12838 N N . GLY C 1 228 ? -15.027 41.499 5.433 1.00 30.51 228 GLY C N 1
ATOM 12839 C CA . GLY C 1 228 ? -16.339 41.073 4.992 1.00 44.29 228 GLY C CA 1
ATOM 12840 C C . GLY C 1 228 ? -16.267 39.719 4.313 1.00 37.87 228 GLY C C 1
ATOM 12841 O O . GLY C 1 228 ? -15.250 39.029 4.366 1.00 30.76 228 GLY C O 1
ATOM 12845 N N . GLU C 1 229 ? -17.375 39.368 3.660 1.00 34.91 229 GLU C N 1
ATOM 12846 C CA . GLU C 1 229 ? -17.483 38.117 2.920 1.00 42.62 229 GLU C CA 1
ATOM 12847 C C . GLU C 1 229 ? -18.578 38.265 1.869 1.00 33.59 229 GLU C C 1
ATOM 12848 O O . GLU C 1 229 ? -19.534 39.023 2.053 1.00 31.07 229 GLU C O 1
ATOM 12857 N N . ASP C 1 230 ? -18.410 37.547 0.758 1.00 33.81 230 ASP C N 1
ATOM 12858 C CA . ASP C 1 230 ? -19.386 37.537 -0.333 1.00 35.70 230 ASP C CA 1
ATOM 12859 C C . ASP C 1 230 ? -19.737 38.958 -0.776 1.00 42.38 230 ASP C C 1
ATOM 12860 O O . ASP C 1 230 ? -20.898 39.279 -1.043 1.00 33.43 230 ASP C O 1
ATOM 12869 N N . HIS C 1 231 ? -18.719 39.818 -0.863 1.00 29.62 231 HIS C N 1
ATOM 12870 C CA . HIS C 1 231 ? -18.848 41.199 -1.321 1.00 26.37 231 HIS C CA 1
ATOM 12871 C C . HIS C 1 231 ? -19.633 42.084 -0.356 1.00 28.74 231 HIS C C 1
ATOM 12872 O O . HIS C 1 231 ? -20.044 43.184 -0.742 1.00 29.32 231 HIS C O 1
ATOM 12886 N N . LYS C 1 232 ? -19.886 41.627 0.869 1.00 30.59 232 LYS C N 1
ATOM 12887 C CA . LYS C 1 232 ? -20.626 42.382 1.879 1.00 29.53 232 LYS C CA 1
ATOM 12888 C C . LYS C 1 232 ? -19.653 42.852 2.955 1.00 28.03 232 LYS C C 1
ATOM 12889 O O . LYS C 1 232 ? -19.195 42.048 3.774 1.00 27.31 232 LYS C O 1
ATOM 12898 N N . MET C 1 233 ? -19.368 44.152 2.975 1.00 26.33 233 MET C N 1
ATOM 12899 C CA . MET C 1 233 ? -18.494 44.713 3.996 1.00 28.52 233 MET C CA 1
ATOM 12900 C C . MET C 1 233 ? -19.030 44.410 5.380 1.00 27.60 233 MET C C 1
ATOM 12901 O O . MET C 1 233 ? -20.241 44.439 5.614 1.00 29.86 233 MET C O 1
ATOM 12915 N N . SER C 1 234 ? -18.109 44.174 6.310 1.00 27.92 234 SER C N 1
ATOM 12916 C CA . SER C 1 234 ? -18.412 44.127 7.723 1.00 27.74 234 SER C CA 1
ATOM 12917 C C . SER C 1 234 ? -17.582 45.105 8.533 1.00 28.91 234 SER C C 1
ATOM 12918 O O . SER C 1 234 ? -17.943 45.383 9.687 1.00 28.39 234 SER C O 1
ATOM 12926 N N . GLY C 1 235 ? -16.484 45.617 7.985 1.00 27.35 235 GLY C N 1
ATOM 12927 C CA . GLY C 1 235 ? -15.672 46.565 8.722 1.00 34.57 235 GLY C CA 1
ATOM 12928 C C . GLY C 1 235 ? -14.427 46.952 7.955 1.00 31.56 235 GLY C C 1
ATOM 12929 O O . GLY C 1 235 ? -14.225 46.563 6.802 1.00 27.43 235 GLY C O 1
ATOM 12933 N N . VAL C 1 236 ? -13.600 47.755 8.621 1.00 27.03 236 VAL C N 1
ATOM 12934 C CA . VAL C 1 236 ? -12.386 48.316 8.039 1.00 26.72 236 VAL C CA 1
ATOM 12935 C C . VAL C 1 236 ? -11.291 48.301 9.099 1.00 30.30 236 VAL C C 1
ATOM 12936 O O . VAL C 1 236 ? -11.550 48.581 10.274 1.00 33.40 236 VAL C O 1
ATOM 12949 N N . GLU C 1 237 ? -10.062 47.988 8.678 1.00 29.26 237 GLU C N 1
ATOM 12950 C CA . GLU C 1 237 ? -8.875 48.038 9.527 1.00 31.52 237 GLU C CA 1
ATOM 12951 C C . GLU C 1 237 ? -7.920 49.092 8.985 1.00 30.46 237 GLU C C 1
ATOM 12952 O O . GLU C 1 237 ? -7.740 49.210 7.763 1.00 27.01 237 GLU C O 1
ATOM 12964 N N . LEU C 1 238 ? -7.297 49.839 9.891 1.00 30.09 238 LEU C N 1
ATOM 12965 C CA . LEU C 1 238 ? -6.324 50.865 9.544 1.00 27.41 238 LEU C CA 1
ATOM 12966 C C . LEU C 1 238 ? -4.935 50.469 10.032 1.00 34.94 238 LEU C C 1
ATOM 12967 O O . LEU C 1 238 ? -4.776 49.647 10.935 1.00 35.36 238 LEU C O 1
ATOM 12983 N N . VAL C 1 239 ? -3.921 51.103 9.442 1.00 32.03 239 VAL C N 1
ATOM 12984 C CA . VAL C 1 239 ? -2.542 50.735 9.721 1.00 35.62 239 VAL C CA 1
ATOM 12985 C C . VAL C 1 239 ? -2.138 51.019 11.163 1.00 30.94 239 VAL C C 1
ATOM 12986 O O . VAL C 1 239 ? -1.205 50.389 11.667 1.00 39.79 239 VAL C O 1
ATOM 12999 N N . ASP C 1 240 ? -2.807 51.948 11.847 1.00 31.36 240 ASP C N 1
ATOM 13000 C CA . ASP C 1 240 ? -2.483 52.235 13.244 1.00 40.26 240 ASP C CA 1
ATOM 13001 C C . ASP C 1 240 ? -3.176 51.283 14.218 1.00 44.54 240 ASP C C 1
ATOM 13002 O O . ASP C 1 240 ? -3.065 51.472 15.435 1.00 37.90 240 ASP C O 1
ATOM 13011 N N . GLY C 1 241 ? -3.836 50.242 13.712 1.00 36.20 241 GLY C N 1
ATOM 13012 C CA . GLY C 1 241 ? -4.522 49.263 14.531 1.00 40.09 241 GLY C CA 1
ATOM 13013 C C . GLY C 1 241 ? -6.009 49.509 14.719 1.00 32.89 241 GLY C C 1
ATOM 13014 O O . GLY C 1 241 ? -6.701 48.620 15.221 1.00 37.66 241 GLY C O 1
ATOM 13018 N N . THR C 1 242 ? -6.524 50.667 14.316 1.00 35.97 242 THR C N 1
ATOM 13019 C CA . THR C 1 242 ? -7.950 50.942 14.453 1.00 39.24 242 THR C CA 1
ATOM 13020 C C . THR C 1 242 ? -8.774 49.928 13.665 1.00 45.97 242 THR C C 1
ATOM 13021 O O . THR C 1 242 ? -8.479 49.641 12.500 1.00 39.54 242 THR C O 1
ATOM 13032 N N . VAL C 1 243 ? -9.809 49.388 14.306 1.00 34.26 243 VAL C N 1
ATOM 13033 C CA . VAL C 1 243 ? -10.801 48.545 13.649 1.00 35.57 243 VAL C CA 1
ATOM 13034 C C . VAL C 1 243 ? -12.180 49.131 13.907 1.00 45.08 243 VAL C C 1
ATOM 13035 O O . VAL C 1 243 ? -12.472 49.593 15.016 1.00 43.36 243 VAL C O 1
ATOM 13048 N N . MET C 1 244 ? -13.038 49.090 12.892 1.00 37.75 244 MET C N 1
ATOM 13049 C CA . MET C 1 244 ? -14.382 49.627 13.021 1.00 31.22 244 MET C CA 1
ATOM 13050 C C . MET C 1 244 ? -15.368 48.730 12.288 1.00 37.77 244 MET C C 1
ATOM 13051 O O . MET C 1 244 ? -15.008 47.992 11.365 1.00 37.01 244 MET C O 1
ATOM 13065 N N . GLU C 1 245 ? -16.623 48.807 12.719 1.00 35.89 245 GLU C N 1
ATOM 13066 C CA . GLU C 1 245 ? -17.720 48.098 12.076 1.00 34.68 245 GLU C CA 1
ATOM 13067 C C . GLU C 1 245 ? -18.388 49.018 11.069 1.00 27.78 245 GLU C C 1
ATOM 13068 O O . GLU C 1 245 ? -18.649 50.183 11.368 1.00 34.94 245 GLU C O 1
ATOM 13080 N N . ALA C 1 246 ? -18.656 48.492 9.879 1.00 26.57 246 ALA C N 1
ATOM 13081 C CA . ALA C 1 246 ? -19.373 49.222 8.850 1.00 28.74 246 ALA C CA 1
ATOM 13082 C C . ALA C 1 246 ? -19.890 48.214 7.838 1.00 27.95 246 ALA C C 1
ATOM 13083 O O . ALA C 1 246 ? -19.151 47.318 7.428 1.00 29.25 246 ALA C O 1
ATOM 13090 N N . THR C 1 247 ? -21.147 48.371 7.431 1.00 25.37 247 THR C N 1
ATOM 13091 C CA . THR C 1 247 ? -21.742 47.483 6.441 1.00 25.34 247 THR C CA 1
ATOM 13092 C C . THR C 1 247 ? -21.833 48.127 5.067 1.00 26.78 247 THR C C 1
ATOM 13093 O O . THR C 1 247 ? -22.289 47.481 4.122 1.00 27.78 247 THR C O 1
ATOM 13104 N N . THR C 1 248 ? -21.393 49.372 4.929 1.00 25.23 248 THR C N 1
ATOM 13105 C CA . THR C 1 248 ? -21.448 50.055 3.648 1.00 30.40 248 THR C CA 1
ATOM 13106 C C . THR C 1 248 ? -20.521 51.254 3.739 1.00 23.15 248 THR C C 1
ATOM 13107 O O . THR C 1 248 ? -20.004 51.580 4.804 1.00 23.12 248 THR C O 1
ATOM 13118 N N . GLY C 1 249 ? -20.324 51.917 2.608 1.00 22.18 249 GLY C N 1
ATOM 13119 C CA . GLY C 1 249 ? -19.477 53.088 2.592 1.00 22.39 249 GLY C CA 1
ATOM 13120 C C . GLY C 1 249 ? -19.646 53.807 1.281 1.00 23.21 249 GLY C C 1
ATOM 13121 O O . GLY C 1 249 ? -20.227 53.275 0.334 1.00 22.13 249 GLY C O 1
ATOM 13125 N N . LEU C 1 250 ? -19.123 55.026 1.247 1.00 21.83 250 LEU C N 1
ATOM 13126 C CA . LEU C 1 250 ? -19.075 55.838 0.043 1.00 21.22 250 LEU C CA 1
ATOM 13127 C C . LEU C 1 250 ? -17.639 56.286 -0.185 1.00 21.62 250 LEU C C 1
ATOM 13128 O O . LEU C 1 250 ? -17.017 56.883 0.695 1.00 21.33 250 LEU C O 1
ATOM 13144 N N . ILE C 1 251 ? -17.128 56.017 -1.373 1.00 19.51 251 ILE C N 1
ATOM 13145 C CA . ILE C 1 251 ? -15.818 56.521 -1.786 1.00 23.73 251 ILE C CA 1
ATOM 13146 C C . ILE C 1 251 ? -16.022 57.879 -2.440 1.00 25.33 251 ILE C C 1
ATOM 13147 O O . ILE C 1 251 ? -16.722 57.978 -3.449 1.00 23.83 251 ILE C O 1
ATOM 13163 N N . ASN C 1 252 ? -15.408 58.926 -1.884 1.00 25.12 252 ASN C N 1
ATOM 13164 C CA . ASN C 1 252 ? -15.481 60.259 -2.475 1.00 26.95 252 ASN C CA 1
ATOM 13165 C C . ASN C 1 252 ? -14.060 60.799 -2.609 1.00 22.62 252 ASN C C 1
ATOM 13166 O O . ASN C 1 252 ? -13.637 61.689 -1.867 1.00 23.17 252 ASN C O 1
ATOM 13177 N N . MET C 1 253 ? -13.325 60.262 -3.583 1.00 24.88 253 MET C N 1
ATOM 13178 C CA . MET C 1 253 ? -11.917 60.585 -3.742 1.00 24.18 253 MET C CA 1
ATOM 13179 C C . MET C 1 253 ? -11.619 61.219 -5.095 1.00 26.66 253 MET C C 1
ATOM 13180 O O . MET C 1 253 ? -10.460 61.244 -5.515 1.00 29.15 253 MET C O 1
ATOM 13194 N N . GLY C 1 254 ? -12.637 61.725 -5.784 1.00 24.74 254 GLY C N 1
ATOM 13195 C CA . GLY C 1 254 ? -12.435 62.336 -7.078 1.00 30.50 254 GLY C CA 1
ATOM 13196 C C . GLY C 1 254 ? -12.490 61.323 -8.201 1.00 26.54 254 GLY C C 1
ATOM 13197 O O . GLY C 1 254 ? -12.695 60.118 -8.006 1.00 24.56 254 GLY C O 1
ATOM 13201 N N . SER C 1 255 ? -12.280 61.837 -9.413 1.00 22.09 255 SER C N 1
ATOM 13202 C CA . SER C 1 255 ? -12.424 61.049 -10.622 1.00 24.59 255 SER C CA 1
ATOM 13203 C C . SER C 1 255 ? -11.299 61.369 -11.597 1.00 27.46 255 SER C C 1
ATOM 13204 O O . SER C 1 255 ? -10.693 62.438 -11.558 1.00 24.00 255 SER C O 1
ATOM 13212 N N . VAL C 1 256 ? -11.072 60.444 -12.519 1.00 22.86 256 VAL C N 1
ATOM 13213 C CA . VAL C 1 256 ? -10.251 60.705 -13.690 1.00 26.87 256 VAL C CA 1
ATOM 13214 C C . VAL C 1 256 ? -11.211 60.985 -14.829 1.00 22.56 256 VAL C C 1
ATOM 13215 O O . VAL C 1 256 ? -12.162 60.228 -15.031 1.00 23.61 256 VAL C O 1
ATOM 13228 N N . TYR C 1 257 ? -10.995 62.085 -15.543 1.00 25.74 257 TYR C N 1
ATOM 13229 C CA . TYR C 1 257 ? -11.858 62.459 -16.653 1.00 24.00 257 TYR C CA 1
ATOM 13230 C C . TYR C 1 257 ? -11.211 61.991 -17.948 1.00 23.23 257 TYR C C 1
ATOM 13231 O O . TYR C 1 257 ? -10.039 62.272 -18.202 1.00 23.96 257 TYR C O 1
ATOM 13249 N N . HIS C 1 258 ? -11.975 61.266 -18.764 1.00 22.71 258 HIS C N 1
ATOM 13250 C CA . HIS C 1 258 ? -11.451 60.732 -20.019 1.00 22.86 258 HIS C CA 1
ATOM 13251 C C . HIS C 1 258 ? -11.675 61.755 -21.122 1.00 30.82 258 HIS C C 1
ATOM 13252 O O . HIS C 1 258 ? -12.585 61.636 -21.947 1.00 27.37 258 HIS C O 1
ATOM 13266 N N . ASN C 1 259 ? -10.813 62.775 -21.130 1.00 24.04 259 ASN C N 1
ATOM 13267 C CA . ASN C 1 259 ? -11.005 63.917 -22.009 1.00 24.52 259 ASN C CA 1
ATOM 13268 C C . ASN C 1 259 ? -9.722 64.364 -22.698 1.00 29.98 259 ASN C C 1
ATOM 13269 O O . ASN C 1 259 ? -9.727 65.413 -23.354 1.00 27.48 259 ASN C O 1
ATOM 13280 N N . HIS C 1 260 ? -8.631 63.601 -22.582 1.00 28.46 260 HIS C N 1
ATOM 13281 C CA . HIS C 1 260 ? -7.328 64.077 -23.034 1.00 27.85 260 HIS C CA 1
ATOM 13282 C C . HIS C 1 260 ? -7.315 64.331 -24.529 1.00 26.53 260 HIS C C 1
ATOM 13283 O O . HIS C 1 260 ? -6.668 65.273 -24.990 1.00 27.71 260 HIS C O 1
ATOM 13297 N N . TYR C 1 261 ? -8.059 63.532 -25.291 1.00 31.17 261 TYR C N 1
ATOM 13298 C CA . TYR C 1 261 ? -8.013 63.600 -26.745 1.00 28.34 261 TYR C CA 1
ATOM 13299 C C . TYR C 1 261 ? -8.673 64.853 -27.302 1.00 27.07 261 TYR C C 1
ATOM 13300 O O . TYR C 1 261 ? -8.578 65.084 -28.510 1.00 30.19 261 TYR C O 1
ATOM 13318 N N . LEU C 1 262 ? -9.318 65.668 -26.464 1.00 26.57 262 LEU C N 1
ATOM 13319 C CA . LEU C 1 262 ? -9.966 66.904 -26.897 1.00 27.83 262 LEU C CA 1
ATOM 13320 C C . LEU C 1 262 ? -9.242 68.170 -26.470 1.00 29.99 262 LEU C C 1
ATOM 13321 O O . LEU C 1 262 ? -9.690 69.264 -26.827 1.00 33.47 262 LEU C O 1
ATOM 13337 N N . LYS C 1 263 ? -8.170 68.065 -25.685 1.00 32.61 263 LYS C N 1
ATOM 13338 C CA . LYS C 1 263 ? -7.567 69.262 -25.105 1.00 33.34 263 LYS C CA 1
ATOM 13339 C C . LYS C 1 263 ? -6.905 70.159 -26.150 1.00 39.33 263 LYS C C 1
ATOM 13340 O O . LYS C 1 263 ? -6.648 71.334 -25.859 1.00 40.08 263 LYS C O 1
ATOM 13359 N N . GLY C 1 264 ? -6.630 69.650 -27.352 1.00 34.24 264 GLY C N 1
ATOM 13360 C CA . GLY C 1 264 ? -6.060 70.463 -28.409 1.00 37.62 264 GLY C CA 1
ATOM 13361 C C . GLY C 1 264 ? -7.060 71.143 -29.327 1.00 44.00 264 GLY C C 1
ATOM 13362 O O . GLY C 1 264 ? -6.649 71.825 -30.272 1.00 43.56 264 GLY C O 1
ATOM 13366 N N . ILE C 1 265 ? -8.359 71.001 -29.077 1.00 34.36 265 ILE C N 1
ATOM 13367 C CA . ILE C 1 265 ? -9.392 71.529 -29.971 1.00 32.73 265 ILE C CA 1
ATOM 13368 C C . ILE C 1 265 ? -9.682 72.973 -29.586 1.00 33.45 265 ILE C C 1
ATOM 13369 O O . ILE C 1 265 ? -10.058 73.260 -28.445 1.00 35.05 265 ILE C O 1
ATOM 13385 N N . GLU C 1 266 ? -9.488 73.884 -30.530 1.00 31.37 266 GLU C N 1
ATOM 13386 C CA . GLU C 1 266 ? -9.843 75.276 -30.319 1.00 37.25 266 GLU C CA 1
ATOM 13387 C C . GLU C 1 266 ? -11.351 75.440 -30.449 1.00 38.71 266 GLU C C 1
ATOM 13388 O O . GLU C 1 266 ? -11.987 74.807 -31.298 1.00 37.65 266 GLU C O 1
ATOM 13395 N N . GLY C 1 267 ? -11.919 76.299 -29.607 1.00 43.07 267 GLY C N 1
ATOM 13396 C CA . GLY C 1 267 ? -13.337 76.588 -29.661 1.00 44.61 267 GLY C CA 1
ATOM 13397 C C . GLY C 1 267 ? -14.227 75.711 -28.806 1.00 37.97 267 GLY C C 1
ATOM 13398 O O . GLY C 1 267 ? -15.451 75.770 -28.970 1.00 41.65 267 GLY C O 1
ATOM 13402 N N . LEU C 1 268 ? -13.659 74.897 -27.912 1.00 30.48 268 LEU C N 1
ATOM 13403 C CA . LEU C 1 268 ? -14.424 74.083 -26.979 1.00 30.63 268 LEU C CA 1
ATOM 13404 C C . LEU C 1 268 ? -14.486 74.784 -25.634 1.00 32.73 268 LEU C C 1
ATOM 13405 O O . LEU C 1 268 ? -13.445 75.160 -25.086 1.00 34.60 268 LEU C O 1
ATOM 13421 N N . GLU C 1 269 ? -15.701 74.937 -25.100 1.00 32.22 269 GLU C N 1
ATOM 13422 C CA . GLU C 1 269 ? -15.920 75.538 -23.793 1.00 31.55 269 GLU C CA 1
ATOM 13423 C C . GLU C 1 269 ? -15.879 74.456 -22.723 1.00 30.63 269 GLU C C 1
ATOM 13424 O O . GLU C 1 269 ? -16.605 73.459 -22.814 1.00 30.54 269 GLU C O 1
ATOM 13436 N N . TRP C 1 270 ? -15.031 74.658 -21.714 1.00 29.65 270 TRP C N 1
ATOM 13437 C CA . TRP C 1 270 ? -14.861 73.711 -20.622 1.00 31.90 270 TRP C CA 1
ATOM 13438 C C . TRP C 1 270 ? -15.427 74.300 -19.339 1.00 33.89 270 TRP C C 1
ATOM 13439 O O . TRP C 1 270 ? -15.400 75.512 -19.135 1.00 35.52 270 TRP C O 1
ATOM 13460 N N . ASP C 1 271 ? -15.951 73.427 -18.484 1.00 30.41 271 ASP C N 1
ATOM 13461 C CA . ASP C 1 271 ? -16.281 73.761 -17.102 1.00 36.16 271 ASP C CA 1
ATOM 13462 C C . ASP C 1 271 ? -15.443 72.815 -16.250 1.00 34.11 271 ASP C C 1
ATOM 13463 O O . ASP C 1 271 ? -15.843 71.683 -15.964 1.00 32.80 271 ASP C O 1
ATOM 13472 N N . GLY C 1 272 ? -14.267 73.280 -15.861 1.00 32.69 272 GLY C N 1
ATOM 13473 C CA . GLY C 1 272 ? -13.302 72.378 -15.262 1.00 34.02 272 GLY C CA 1
ATOM 13474 C C . GLY C 1 272 ? -12.901 71.332 -16.278 1.00 30.18 272 GLY C C 1
ATOM 13475 O O . GLY C 1 272 ? -12.480 71.650 -17.395 1.00 30.30 272 GLY C O 1
ATOM 13479 N N . GLU C 1 273 ? -13.041 70.065 -15.894 1.00 28.73 273 GLU C N 1
ATOM 13480 C CA . GLU C 1 273 ? -12.734 68.947 -16.775 1.00 29.74 273 GLU C CA 1
ATOM 13481 C C . GLU C 1 273 ? -13.928 68.513 -17.620 1.00 27.53 273 GLU C C 1
ATOM 13482 O O . GLU C 1 273 ? -13.771 67.627 -18.464 1.00 27.42 273 GLU C O 1
ATOM 13494 N N . ASN C 1 274 ? -15.109 69.101 -17.411 1.00 24.19 274 ASN C N 1
ATOM 13495 C CA . ASN C 1 274 ? -16.331 68.776 -18.139 1.00 23.93 274 ASN C CA 1
ATOM 13496 C C . ASN C 1 274 ? -16.525 69.699 -19.345 1.00 24.36 274 ASN C C 1
ATOM 13497 O O . ASN C 1 274 ? -16.049 70.832 -19.380 1.00 28.32 274 ASN C O 1
ATOM 13508 N N . LEU C 1 275 ? -17.270 69.210 -20.325 1.00 22.07 275 LEU C N 1
ATOM 13509 C CA . LEU C 1 275 ? -17.633 70.005 -21.486 1.00 23.63 275 LEU C CA 1
ATOM 13510 C C . LEU C 1 275 ? -19.012 70.631 -21.303 1.00 27.38 275 LEU C C 1
ATOM 13511 O O . LEU C 1 275 ? -19.963 69.959 -20.898 1.00 27.91 275 LEU C O 1
ATOM 13527 N N . VAL C 1 276 ? -19.119 71.906 -21.644 1.00 25.78 276 VAL C N 1
ATOM 13528 C CA . VAL C 1 276 ? -20.388 72.619 -21.585 1.00 28.17 276 VAL C CA 1
ATOM 13529 C C . VAL C 1 276 ? -21.187 72.335 -22.853 1.00 30.94 276 VAL C C 1
ATOM 13530 O O . VAL C 1 276 ? -20.665 72.479 -23.965 1.00 28.73 276 VAL C O 1
ATOM 13543 N N . THR C 1 277 ? -22.452 71.927 -22.695 1.00 25.62 277 THR C N 1
ATOM 13544 C CA . THR C 1 277 ? -23.300 71.589 -23.840 1.00 25.56 277 THR C CA 1
ATOM 13545 C C . THR C 1 277 ? -24.623 72.345 -23.791 1.00 26.94 277 THR C C 1
ATOM 13546 O O . THR C 1 277 ? -25.048 72.837 -22.740 1.00 26.12 277 THR C O 1
ATOM 13557 N N . ASN C 1 278 ? -25.303 72.394 -24.942 1.00 28.72 278 ASN C N 1
ATOM 13558 C CA . ASN C 1 278 ? -26.644 72.958 -25.018 1.00 29.04 278 ASN C CA 1
ATOM 13559 C C . ASN C 1 278 ? -27.676 71.848 -24.801 1.00 28.17 278 ASN C C 1
ATOM 13560 O O . ASN C 1 278 ? -27.346 70.751 -24.341 1.00 27.79 278 ASN C O 1
ATOM 13571 N N . ASP C 1 279 ? -28.933 72.108 -25.153 1.00 26.96 279 ASP C N 1
ATOM 13572 C CA . ASP C 1 279 ? -30.010 71.188 -24.828 1.00 33.23 279 ASP C CA 1
ATOM 13573 C C . ASP C 1 279 ? -30.124 70.052 -25.827 1.00 28.00 279 ASP C C 1
ATOM 13574 O O . ASP C 1 279 ? -31.048 69.242 -25.712 1.00 30.95 279 ASP C O 1
ATOM 13583 N N . MET C 1 280 ? -29.228 69.989 -26.809 1.00 24.37 280 MET C N 1
ATOM 13584 C CA . MET C 1 280 ? -29.080 68.826 -27.674 1.00 21.71 280 MET C CA 1
ATOM 13585 C C . MET C 1 280 ? -27.726 68.147 -27.485 1.00 23.20 280 MET C C 1
ATOM 13586 O O . MET C 1 280 ? -27.287 67.396 -28.359 1.00 25.23 280 MET C O 1
ATOM 13600 N N . ALA C 1 281 ? -27.055 68.399 -26.356 1.00 20.84 281 ALA C N 1
ATOM 13601 C CA . ALA C 1 281 ? -25.773 67.789 -26.003 1.00 25.07 281 ALA C CA 1
ATOM 13602 C C . ALA C 1 281 ? -24.645 68.213 -26.928 1.00 21.56 281 ALA C C 1
ATOM 13603 O O . ALA C 1 281 ? -23.661 67.501 -27.064 1.00 25.56 281 ALA C O 1
ATOM 13610 N N . GLN C 1 282 ? -24.780 69.357 -27.588 1.00 25.07 282 GLN C N 1
ATOM 13611 C CA . GLN C 1 282 ? -23.745 69.878 -28.456 1.00 26.88 282 GLN C CA 1
ATOM 13612 C C . GLN C 1 282 ? -22.824 70.776 -27.649 1.00 25.17 282 GLN C C 1
ATOM 13613 O O . GLN C 1 282 ? -23.301 71.611 -26.875 1.00 22.35 282 GLN C O 1
ATOM 13627 N N . THR C 1 283 ? -21.510 70.605 -27.846 1.00 23.27 283 THR C N 1
ATOM 13628 C CA . THR C 1 283 ? -20.528 71.519 -27.283 1.00 24.35 283 THR C CA 1
ATOM 13629 C C . THR C 1 283 ? -20.575 72.823 -28.060 1.00 26.53 283 THR C C 1
ATOM 13630 O O . THR C 1 283 ? -21.333 72.983 -29.022 1.00 24.51 283 THR C O 1
ATOM 13641 N N . SER C 1 284 ? -19.734 73.761 -27.646 1.00 27.21 284 SER C N 1
ATOM 13642 C CA . SER C 1 284 ? -19.571 75.003 -28.383 1.00 30.29 284 SER C CA 1
ATOM 13643 C C . SER C 1 284 ? -18.944 74.792 -29.753 1.00 28.33 284 SER C C 1
ATOM 13644 O O . SER C 1 284 ? -18.963 75.717 -30.564 1.00 30.94 284 SER C O 1
ATOM 13652 N N . HIS C 1 285 ? -18.385 73.618 -30.022 1.00 27.77 285 HIS C N 1
ATOM 13653 C CA . HIS C 1 285 ? -17.898 73.298 -31.363 1.00 31.19 285 HIS C CA 1
ATOM 13654 C C . HIS C 1 285 ? -19.016 72.632 -32.169 1.00 30.17 285 HIS C C 1
ATOM 13655 O O . HIS C 1 285 ? -19.556 71.610 -31.739 1.00 29.74 285 HIS C O 1
ATOM 13669 N N . PRO C 1 286 ? -19.367 73.142 -33.349 1.00 32.62 286 PRO C N 1
ATOM 13670 C CA . PRO C 1 286 ? -20.563 72.633 -34.039 1.00 36.25 286 PRO C CA 1
ATOM 13671 C C . PRO C 1 286 ? -20.468 71.183 -34.493 1.00 31.20 286 PRO C C 1
ATOM 13672 O O . PRO C 1 286 ? -21.502 70.605 -34.844 1.00 35.77 286 PRO C O 1
ATOM 13683 N N . ARG C 1 287 ? -19.287 70.570 -34.512 1.00 26.26 287 ARG C N 1
ATOM 13684 C CA . ARG C 1 287 ? -19.170 69.182 -34.934 1.00 22.52 287 ARG C CA 1
ATOM 13685 C C . ARG C 1 287 ? -18.893 68.231 -33.779 1.00 24.62 287 ARG C C 1
ATOM 13686 O O . ARG C 1 287 ? -18.638 67.046 -34.019 1.00 25.22 287 ARG C O 1
ATOM 13707 N N . ILE C 1 288 ? -18.921 68.717 -32.542 1.00 24.76 288 ILE C N 1
ATOM 13708 C CA . ILE C 1 288 ? -18.583 67.901 -31.378 1.00 23.66 288 ILE C CA 1
ATOM 13709 C C . ILE C 1 288 ? -19.729 67.935 -30.372 1.00 22.34 288 ILE C C 1
ATOM 13710 O O . ILE C 1 288 ? -20.164 69.008 -29.942 1.00 21.59 288 ILE C O 1
ATOM 13726 N N . PHE C 1 289 ? -20.183 66.753 -29.979 1.00 20.24 289 PHE C N 1
ATOM 13727 C CA . PHE C 1 289 ? -21.185 66.548 -28.947 1.00 23.83 289 PHE C CA 1
ATOM 13728 C C . PHE C 1 289 ? -20.523 65.841 -27.769 1.00 18.80 289 PHE C C 1
ATOM 13729 O O . PHE C 1 289 ? -19.508 65.154 -27.940 1.00 23.59 289 PHE C O 1
ATOM 13746 N N . ALA C 1 290 ? -21.076 66.035 -26.573 1.00 20.88 290 ALA C N 1
ATOM 13747 C CA . ALA C 1 290 ? -20.549 65.425 -25.350 1.00 21.42 290 ALA C CA 1
ATOM 13748 C C . ALA C 1 290 ? -21.697 64.889 -24.510 1.00 20.37 290 ALA C C 1
ATOM 13749 O O . ALA C 1 290 ? -22.705 65.580 -24.318 1.00 27.04 290 ALA C O 1
ATOM 13756 N N . LEU C 1 291 ? -21.553 63.657 -24.015 1.00 18.62 291 LEU C N 1
ATOM 13757 C CA . LEU C 1 291 ? -22.638 62.943 -23.346 1.00 23.85 291 LEU C CA 1
ATOM 13758 C C . LEU C 1 291 ? -22.272 62.590 -21.917 1.00 22.75 291 LEU C C 1
ATOM 13759 O O . LEU C 1 291 ? -21.097 62.504 -21.555 1.00 23.88 291 LEU C O 1
ATOM 13775 N N . GLY C 1 292 ? -23.311 62.360 -21.117 1.00 24.70 292 GLY C N 1
ATOM 13776 C CA . GLY C 1 292 ? -23.158 61.618 -19.868 1.00 26.60 292 GLY C CA 1
ATOM 13777 C C . GLY C 1 292 ? -22.190 62.243 -18.889 1.00 20.46 292 GLY C C 1
ATOM 13778 O O . GLY C 1 292 ? -22.191 63.456 -18.636 1.00 21.87 292 GLY C O 1
ATOM 13782 N N . ASP C 1 293 ? -21.340 61.390 -18.316 1.00 24.36 293 ASP C N 1
ATOM 13783 C CA . ASP C 1 293 ? -20.467 61.826 -17.234 1.00 24.49 293 ASP C CA 1
ATOM 13784 C C . ASP C 1 293 ? -19.448 62.851 -17.701 1.00 22.39 293 ASP C C 1
ATOM 13785 O O . ASP C 1 293 ? -18.924 63.608 -16.885 1.00 25.96 293 ASP C O 1
ATOM 13794 N N . LEU C 1 294 ? -19.167 62.901 -18.999 1.00 23.47 294 LEU C N 1
ATOM 13795 C CA . LEU C 1 294 ? -18.207 63.858 -19.518 1.00 23.20 294 LEU C CA 1
ATOM 13796 C C . LEU C 1 294 ? -18.785 65.260 -19.616 1.00 23.19 294 LEU C C 1
ATOM 13797 O O . LEU C 1 294 ? -18.046 66.238 -19.482 1.00 26.48 294 LEU C O 1
ATOM 13813 N N . LYS C 1 295 ? -20.082 65.390 -19.864 1.00 25.42 295 LYS C N 1
ATOM 13814 C CA . LYS C 1 295 ? -20.635 66.725 -19.996 1.00 24.71 295 LYS C CA 1
ATOM 13815 C C . LYS C 1 295 ? -20.978 67.281 -18.614 1.00 22.77 295 LYS C C 1
ATOM 13816 O O . LYS C 1 295 ? -21.117 66.546 -17.635 1.00 27.29 295 LYS C O 1
ATOM 13835 N N . LYS C 1 296 ? -21.096 68.602 -18.539 1.00 24.94 296 LYS C N 1
ATOM 13836 C CA . LYS C 1 296 ? -21.528 69.246 -17.309 1.00 27.20 296 LYS C CA 1
ATOM 13837 C C . LYS C 1 296 ? -22.983 68.872 -17.043 1.00 22.42 296 LYS C C 1
ATOM 13838 O O . LYS C 1 296 ? -23.853 69.097 -17.890 1.00 26.49 296 LYS C O 1
ATOM 13857 N N . GLY C 1 297 ? -23.243 68.296 -15.885 1.00 28.41 297 GLY C N 1
ATOM 13858 C CA . GLY C 1 297 ? -24.579 67.851 -15.546 1.00 27.48 297 GLY C CA 1
ATOM 13859 C C . GLY C 1 297 ? -24.520 66.633 -14.644 1.00 27.92 297 GLY C C 1
ATOM 13860 O O . GLY C 1 297 ? -23.477 66.294 -14.093 1.00 24.88 297 GLY C O 1
ATOM 13864 N N . LEU C 1 298 ? -25.671 65.971 -14.525 1.00 24.70 298 LEU C N 1
ATOM 13865 C CA . LEU C 1 298 ? -25.819 64.852 -13.601 1.00 23.83 298 LEU C CA 1
ATOM 13866 C C . LEU C 1 298 ? -25.240 63.569 -14.188 1.00 22.42 298 LEU C C 1
ATOM 13867 O O . LEU C 1 298 ? -25.318 63.336 -15.395 1.00 26.97 298 LEU C O 1
ATOM 13883 N N . ASN C 1 299 ? -24.619 62.752 -13.334 1.00 23.04 29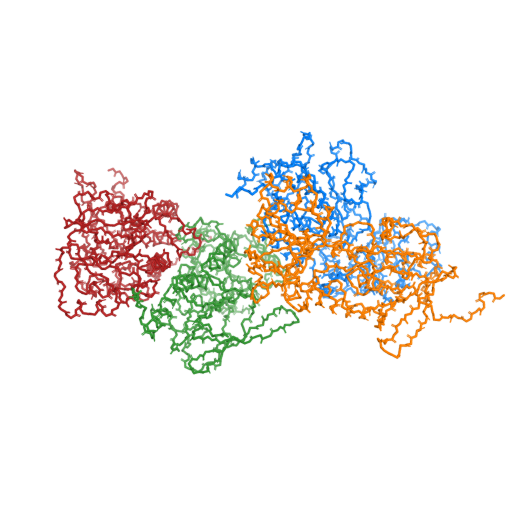9 ASN C N 1
ATOM 13884 C CA . ASN C 1 299 ? -23.987 61.502 -13.774 1.00 28.91 299 ASN C CA 1
ATOM 13885 C C . ASN C 1 299 ? -24.895 60.335 -13.393 1.00 24.98 299 ASN C C 1
ATOM 13886 O O . ASN C 1 299 ? -24.845 59.815 -12.270 1.00 24.47 299 ASN C O 1
ATOM 13897 N N . GLN C 1 300 ? -25.762 59.952 -14.330 1.00 24.29 300 GLN C N 1
ATOM 13898 C CA . GLN C 1 300 ? -26.652 58.808 -14.196 1.00 18.91 300 GLN C CA 1
ATOM 13899 C C . GLN C 1 300 ? -26.783 58.137 -15.552 1.00 18.27 300 GLN C C 1
ATOM 13900 O O . GLN C 1 300 ? -26.634 58.773 -16.594 1.00 21.43 300 GLN C O 1
ATOM 13914 N N . VAL C 1 301 ? -27.142 56.856 -15.535 1.00 20.94 301 VAL C N 1
ATOM 13915 C CA . VAL C 1 301 ? -27.327 56.130 -16.794 1.00 18.43 301 VAL C CA 1
ATOM 13916 C C . VAL C 1 301 ? -28.413 56.784 -17.643 1.00 18.99 301 VAL C C 1
ATOM 13917 O O . VAL C 1 301 ? -28.236 56.982 -18.856 1.00 21.73 301 VAL C O 1
ATOM 13930 N N . SER C 1 302 ? -29.569 57.092 -17.036 1.00 20.02 302 SER C N 1
ATOM 13931 C CA . SER C 1 302 ? -30.693 57.663 -17.787 1.00 22.20 302 SER C CA 1
ATOM 13932 C C . SER C 1 302 ? -30.266 58.939 -18.501 1.00 23.29 302 SER C C 1
ATOM 13933 O O . SER C 1 302 ? -30.570 59.136 -19.688 1.00 21.43 302 SER C O 1
ATOM 13941 N N . VAL C 1 303 ? -29.514 59.792 -17.806 1.00 19.29 303 VAL C N 1
ATOM 13942 C CA . VAL C 1 303 ? -29.075 61.054 -18.387 1.00 18.93 303 VAL C CA 1
ATOM 13943 C C . VAL C 1 303 ? -28.127 60.813 -19.559 1.00 19.79 303 VAL C C 1
ATOM 13944 O O . VAL C 1 303 ? -28.251 61.457 -20.611 1.00 24.56 303 VAL C O 1
ATOM 13957 N N . ALA C 1 304 ? -27.167 59.890 -19.404 1.00 19.24 304 ALA C N 1
ATOM 13958 C CA . ALA C 1 304 ? -26.240 59.590 -20.492 1.00 20.07 304 ALA C CA 1
ATOM 13959 C C . ALA C 1 304 ? -26.987 59.019 -21.694 1.00 22.90 304 ALA C C 1
ATOM 13960 O O . ALA C 1 304 ? -26.705 59.396 -22.838 1.00 21.38 304 ALA C O 1
ATOM 13967 N N . VAL C 1 305 ? -27.958 58.131 -21.451 1.00 19.10 305 VAL C N 1
ATOM 13968 C CA . VAL C 1 305 ? -28.714 57.522 -22.549 1.00 22.75 305 VAL C CA 1
ATOM 13969 C C . VAL C 1 305 ? -29.486 58.593 -23.307 1.00 19.51 305 VAL C C 1
ATOM 13970 O O . VAL C 1 305 ? -29.452 58.648 -24.543 1.00 22.46 305 VAL C O 1
ATOM 13983 N N . ALA C 1 306 ? -30.140 59.492 -22.575 1.00 18.30 306 ALA C N 1
ATOM 13984 C CA . ALA C 1 306 ? -30.903 60.558 -23.219 1.00 23.43 306 ALA C CA 1
ATOM 13985 C C . ALA C 1 306 ? -29.992 61.504 -23.994 1.00 21.17 306 ALA C C 1
ATOM 13986 O O . ALA C 1 306 ? -30.373 61.999 -25.067 1.00 20.87 306 ALA C O 1
ATOM 13993 N N . ASP C 1 307 ? -28.808 61.811 -23.451 1.00 20.77 307 ASP C N 1
ATOM 13994 C CA . ASP C 1 307 ? -27.851 62.623 -24.196 1.00 18.87 307 ASP C CA 1
ATOM 13995 C C . ASP C 1 307 ? -27.550 61.999 -25.544 1.00 16.96 307 ASP C C 1
ATOM 13996 O O . ASP C 1 307 ? -27.490 62.695 -26.571 1.00 20.04 307 ASP C O 1
ATOM 14005 N N . GLY C 1 308 ? -27.332 60.687 -25.563 1.00 20.93 308 GLY C N 1
ATOM 14006 C CA . GLY C 1 308 ? -27.029 60.027 -26.826 1.00 21.73 308 GLY C CA 1
ATOM 14007 C C . GLY C 1 308 ? -28.153 60.173 -27.839 1.00 22.17 308 GLY C C 1
ATOM 14008 O O . GLY C 1 308 ? -27.899 60.407 -29.032 1.00 19.55 308 GLY C O 1
ATOM 14012 N N . THR C 1 309 ? -29.411 60.023 -27.377 1.00 22.63 309 THR C N 1
ATOM 14013 C CA . THR C 1 309 ? -30.590 60.255 -28.208 1.00 21.54 309 THR C CA 1
ATOM 14014 C C . THR C 1 309 ? -30.567 61.650 -28.807 1.00 23.53 309 THR C C 1
ATOM 14015 O O . THR C 1 309 ? -30.772 61.828 -30.013 1.00 25.04 309 THR C O 1
ATOM 14026 N N . LEU C 1 310 ? -30.315 62.658 -27.978 1.00 19.72 310 LEU C N 1
ATOM 14027 C CA . LEU C 1 310 ? -30.372 64.041 -28.441 1.00 21.33 310 LEU C CA 1
ATOM 14028 C C . LEU C 1 310 ? -29.261 64.351 -29.429 1.00 20.01 310 LEU C C 1
ATOM 14029 O O . LEU C 1 310 ? -29.506 64.985 -30.467 1.00 21.02 310 LEU C O 1
ATOM 14045 N N . ALA C 1 311 ? -28.028 63.940 -29.116 1.00 23.92 311 ALA C N 1
ATOM 14046 C CA . ALA C 1 311 ? -26.919 64.213 -30.012 1.00 21.39 311 ALA C CA 1
ATOM 14047 C C . ALA C 1 311 ? -27.135 63.525 -31.357 1.00 20.73 311 ALA C C 1
ATOM 14048 O O . ALA C 1 311 ? -26.926 64.126 -32.415 1.00 21.69 311 ALA C O 1
ATOM 14055 N N . ALA C 1 312 ? -27.534 62.255 -31.335 1.00 18.35 312 ALA C N 1
ATOM 14056 C CA . ALA C 1 312 ? -27.720 61.537 -32.596 1.00 21.66 312 ALA C CA 1
ATOM 14057 C C . ALA C 1 312 ? -28.795 62.203 -33.440 1.00 20.89 312 ALA C C 1
ATOM 14058 O O . ALA C 1 312 ? -28.683 62.266 -34.678 1.00 22.51 312 ALA C O 1
ATOM 14065 N N . THR C 1 313 ? -29.844 62.701 -32.786 1.00 20.06 313 THR C N 1
ATOM 14066 C CA . THR C 1 313 ? -30.945 63.344 -33.495 1.00 25.23 313 THR C CA 1
ATOM 14067 C C . THR C 1 313 ? -30.493 64.657 -34.121 1.00 24.13 313 THR C C 1
ATOM 14068 O O . THR C 1 313 ? -30.826 64.943 -35.279 1.00 23.90 313 THR C O 1
ATOM 14079 N N . GLN C 1 314 ? -29.690 65.443 -33.406 1.00 21.44 314 GLN C N 1
ATOM 14080 C CA . GLN C 1 314 ? -29.162 66.677 -33.990 1.00 23.75 314 GLN C CA 1
ATOM 14081 C C . GLN C 1 314 ? -28.259 66.389 -35.192 1.00 22.14 314 GLN C C 1
ATOM 14082 O O . GLN C 1 314 ? -28.293 67.115 -36.195 1.00 22.37 314 GLN C O 1
ATOM 14096 N N . ILE C 1 315 ? -27.445 65.335 -35.108 1.00 19.60 315 ILE C N 1
ATOM 14097 C CA . ILE C 1 315 ? -26.549 64.994 -36.207 1.00 21.12 315 ILE C CA 1
ATOM 14098 C C . ILE C 1 315 ? -27.363 64.570 -37.421 1.00 24.11 315 ILE C C 1
ATOM 14099 O O . ILE C 1 315 ? -27.101 65.003 -38.548 1.00 24.14 315 ILE C O 1
ATOM 14115 N N . TRP C 1 316 ? -28.378 63.740 -37.202 1.00 24.09 316 TRP C N 1
ATOM 14116 C CA . TRP C 1 316 ? -29.265 63.340 -38.290 1.00 28.32 316 TRP C CA 1
ATOM 14117 C C . TRP C 1 316 ? -29.947 64.551 -38.907 1.00 21.45 316 TRP C C 1
ATOM 14118 O O . TRP C 1 316 ? -29.963 64.708 -40.131 1.00 22.66 316 TRP C O 1
ATOM 14139 N N . ARG C 1 317 ? -30.485 65.436 -38.070 1.00 22.36 317 ARG C N 1
ATOM 14140 C CA . ARG C 1 317 ? -31.083 66.661 -38.582 1.00 25.57 317 ARG C CA 1
ATOM 14141 C C . ARG C 1 317 ? -30.092 67.436 -39.441 1.00 24.75 317 ARG C C 1
ATOM 14142 O O . ARG C 1 317 ? -30.447 67.923 -40.521 1.00 25.83 317 ARG C O 1
ATOM 14163 N N . ASN C 1 318 ? -28.850 67.588 -38.970 1.00 25.03 318 ASN C N 1
ATOM 14164 C CA . ASN C 1 318 ? -27.870 68.344 -39.745 1.00 22.64 318 ASN C CA 1
ATOM 14165 C C . ASN C 1 318 ? -27.641 67.701 -41.104 1.00 26.73 318 ASN C C 1
ATOM 14166 O O . ASN C 1 318 ? -27.676 68.376 -42.139 1.00 33.01 318 ASN C O 1
ATOM 14177 N N . ILE C 1 319 ? -27.407 66.390 -41.120 1.00 22.36 319 ILE C N 1
ATOM 14178 C CA . ILE C 1 319 ? -27.047 65.714 -42.364 1.00 23.72 319 ILE C CA 1
ATOM 14179 C C . ILE C 1 319 ? -28.245 65.638 -43.310 1.00 26.29 319 ILE C C 1
ATOM 14180 O O . ILE C 1 319 ? -28.127 65.911 -44.519 1.00 27.16 319 ILE C O 1
ATOM 14196 N N . ARG C 1 320 ? -29.404 65.232 -42.788 1.00 26.34 320 ARG C N 1
ATOM 14197 C CA . ARG C 1 320 ? -30.604 65.155 -43.615 1.00 28.78 320 ARG C CA 1
ATOM 14198 C C . ARG C 1 320 ? -30.912 66.501 -44.244 1.00 25.27 320 ARG C C 1
ATOM 14199 O O . ARG C 1 320 ? -31.124 66.586 -45.453 1.00 24.67 320 ARG C O 1
ATOM 14220 N N . ARG C 1 321 ? -30.868 67.581 -43.461 1.00 25.66 321 ARG C N 1
ATOM 14221 C CA . ARG C 1 321 ? -31.217 68.881 -44.025 1.00 27.25 321 ARG C CA 1
ATOM 14222 C C . ARG C 1 321 ? -30.214 69.347 -45.080 1.00 25.72 321 ARG C C 1
ATOM 14223 O O . ARG C 1 321 ? -30.565 70.192 -45.911 1.00 34.55 321 ARG C O 1
ATOM 14244 N N . ALA C 1 322 ? -28.991 68.819 -45.080 1.00 31.78 322 ALA C N 1
ATOM 14245 C CA . ALA C 1 322 ? -27.999 69.184 -46.086 1.00 31.71 322 ALA C CA 1
ATOM 14246 C C . ALA C 1 322 ? -28.033 68.286 -47.326 1.00 33.42 322 ALA C C 1
ATOM 14247 O O . ALA C 1 322 ? -27.343 68.581 -48.308 1.00 35.45 322 ALA C O 1
ATOM 14254 N N . SER C 1 323 ? -28.863 67.248 -47.342 1.00 30.77 323 SER C N 1
ATOM 14255 C CA . SER C 1 323 ? -28.842 66.238 -48.389 1.00 32.91 323 SER C CA 1
ATOM 14256 C C . SER C 1 323 ? -29.910 66.514 -49.443 1.00 32.87 323 SER C C 1
ATOM 14257 O O . SER C 1 323 ? -30.819 67.319 -49.244 1.00 38.45 323 SER C O 1
ATOM 14265 N N . GLU C 1 324 ? -29.757 65.866 -50.599 1.00 37.18 324 GLU C N 1
ATOM 14266 C CA . GLU C 1 324 ? -30.742 66.042 -51.658 1.00 35.37 324 GLU C CA 1
ATOM 14267 C C . GLU C 1 324 ? -31.981 65.191 -51.377 1.00 31.40 324 GLU C C 1
ATOM 14268 O O . GLU C 1 324 ? -31.857 64.036 -50.969 1.00 36.20 324 GLU C O 1
ATOM 14280 N N . PRO C 1 325 ? -33.180 65.706 -51.632 1.00 35.68 325 PRO C N 1
ATOM 14281 C CA . PRO C 1 325 ? -34.389 64.902 -51.386 1.00 35.99 325 PRO C CA 1
ATOM 14282 C C . PRO C 1 325 ? -34.392 63.616 -52.201 1.00 35.25 325 PRO C C 1
ATOM 14283 O O . PRO C 1 325 ? -34.003 63.602 -53.373 1.00 32.80 325 PRO C O 1
ATOM 14294 N N . ARG C 1 326 ? -34.909 62.549 -51.589 1.00 29.59 326 ARG C N 1
ATOM 14295 C CA . ARG C 1 326 ? -35.091 61.266 -52.262 1.00 32.44 326 ARG C CA 1
ATOM 14296 C C . ARG C 1 326 ? -36.467 61.236 -52.928 1.00 30.20 326 ARG C C 1
ATOM 14297 O O . ARG C 1 326 ? -37.502 61.197 -52.252 1.00 30.05 326 ARG C O 1
ATOM 14318 N N . LYS C 1 327 ? -36.477 61.265 -54.249 1.00 28.00 327 LYS C N 1
ATOM 14319 C CA . LYS C 1 327 ? -37.715 61.289 -55.009 1.00 33.33 327 LYS C CA 1
ATOM 14320 C C . LYS C 1 327 ? -38.063 59.891 -55.499 1.00 36.10 327 LYS C C 1
ATOM 14321 O O . LYS C 1 327 ? -37.215 58.995 -55.556 1.00 31.29 327 LYS C O 1
ATOM 14340 N N . TRP C 1 328 ? -39.342 59.719 -55.837 1.00 31.49 328 TRP C N 1
ATOM 14341 C CA . TRP C 1 328 ? -39.880 58.465 -56.337 1.00 28.56 328 TRP C CA 1
ATOM 14342 C C . TRP C 1 328 ? -39.953 58.582 -57.852 1.00 30.13 328 TRP C C 1
ATOM 14343 O O . TRP C 1 328 ? -40.771 59.344 -58.374 1.00 31.04 328 TRP C O 1
ATOM 14364 N N . ILE C 1 329 ? -39.103 57.820 -58.545 1.00 35.64 329 ILE C N 1
ATOM 14365 C CA . ILE C 1 329 ? -39.119 57.718 -60.006 1.00 48.54 329 ILE C CA 1
ATOM 14366 C C . ILE C 1 329 ? -40.022 56.558 -60.401 1.00 37.13 329 ILE C C 1
ATOM 14367 O O . ILE C 1 329 ? -39.770 55.412 -60.016 1.00 43.06 329 ILE C O 1
ATOM 14383 N N . HIS C 1 330 ? -41.028 56.835 -61.224 1.00 37.13 330 HIS C N 1
ATOM 14384 C CA . HIS C 1 330 ? -42.000 55.811 -61.610 1.00 53.49 330 HIS C CA 1
ATOM 14385 C C . HIS C 1 330 ? -41.726 55.343 -63.033 1.00 43.74 330 HIS C C 1
ATOM 14386 O O . HIS C 1 330 ? -40.904 55.933 -63.733 1.00 85.05 330 HIS C O 1
ATOM 14400 N N . SER D 1 9 ? -61.531 55.801 5.120 1.00 70.54 9 SER D N 1
ATOM 14401 C CA . SER D 1 9 ? -60.793 54.791 5.863 1.00 53.69 9 SER D CA 1
ATOM 14402 C C . SER D 1 9 ? -59.485 55.372 6.446 1.00 70.38 9 SER D C 1
ATOM 14403 O O . SER D 1 9 ? -59.096 56.474 6.062 1.00 68.37 9 SER D O 1
ATOM 14407 N N . LYS D 1 10 ? -58.779 54.658 7.342 1.00 79.83 10 LYS D N 1
ATOM 14408 C CA . LYS D 1 10 ? -57.502 55.241 7.876 1.00 91.53 10 LYS D CA 1
ATOM 14409 C C . LYS D 1 10 ? -56.474 55.483 6.687 1.00 86.62 10 LYS D C 1
ATOM 14410 O O . LYS D 1 10 ? -55.825 56.547 6.620 1.00 88.31 10 LYS D O 1
ATOM 14414 N N . ASN D 1 11 ? -56.319 54.521 5.749 1.00 87.82 11 ASN D N 1
ATOM 14415 C CA . ASN D 1 11 ? -55.364 54.712 4.597 1.00 77.16 11 ASN D CA 1
ATOM 14416 C C . ASN D 1 11 ? -55.818 55.921 3.701 1.00 80.70 11 ASN D C 1
ATOM 14417 O O . ASN D 1 11 ? -55.002 56.719 3.193 1.00 63.12 11 ASN D O 1
ATOM 14428 N N . LEU D 1 12 ? -57.124 56.037 3.454 1.00 70.34 12 LEU D N 1
ATOM 14429 C CA . LEU D 1 12 ? -57.614 57.176 2.597 1.00 68.45 12 LEU D CA 1
ATOM 14430 C C . LEU D 1 12 ? -57.279 58.503 3.344 1.00 62.12 12 LEU D C 1
ATOM 14431 O O . LEU D 1 12 ? -56.685 59.458 2.808 1.00 73.35 12 LEU D O 1
ATOM 14447 N N . ASP D 1 13 ? -57.696 58.570 4.600 1.00 57.92 13 ASP D N 1
ATOM 14448 C CA . ASP D 1 13 ? -57.403 59.755 5.392 1.00 65.86 13 ASP D CA 1
ATOM 14449 C C . ASP D 1 13 ? -55.908 60.007 5.454 1.00 66.31 13 ASP D C 1
ATOM 14450 O O . ASP D 1 13 ? -55.477 61.163 5.527 1.00 71.53 13 ASP D O 1
ATOM 14454 N N . ALA D 1 14 ? -55.100 58.944 5.421 1.00 50.93 14 ALA D N 1
ATOM 14455 C CA . ALA D 1 14 ? -53.656 59.123 5.516 1.00 68.25 14 ALA D CA 1
ATOM 14456 C C . ALA D 1 14 ? -53.121 59.908 4.325 1.00 38.90 14 ALA D C 1
ATOM 14457 O O . ALA D 1 14 ? -52.209 60.727 4.479 1.00 44.37 14 ALA D O 1
ATOM 14464 N N . ARG D 1 15 ? -53.674 59.679 3.130 1.00 36.10 15 ARG D N 1
ATOM 14465 C CA . ARG D 1 15 ? -53.225 60.436 1.960 1.00 33.24 15 ARG D CA 1
ATOM 14466 C C . ARG D 1 15 ? -53.632 61.899 2.065 1.00 36.65 15 ARG D C 1
ATOM 14467 O O . ARG D 1 15 ? -52.840 62.793 1.745 1.00 31.24 15 ARG D O 1
ATOM 14488 N N . LEU D 1 16 ? -54.862 62.160 2.518 1.00 37.17 16 LEU D N 1
ATOM 14489 C CA . LEU D 1 16 ? -55.321 63.534 2.679 1.00 38.80 16 LEU D CA 1
ATOM 14490 C C . LEU D 1 16 ? -54.592 64.235 3.810 1.00 33.67 16 LEU D C 1
ATOM 14491 O O . LEU D 1 16 ? -54.377 65.449 3.741 1.00 43.26 16 LEU D O 1
ATOM 14507 N N . ASP D 1 17 ? -54.215 63.503 4.859 1.00 35.31 17 ASP D N 1
ATOM 14508 C CA . ASP D 1 17 ? -53.473 64.088 5.969 1.00 34.68 17 ASP D CA 1
ATOM 14509 C C . ASP D 1 17 ? -51.985 64.199 5.690 1.00 28.87 17 ASP D C 1
ATOM 14510 O O . ASP D 1 17 ? -51.257 64.737 6.527 1.00 34.07 17 ASP D O 1
ATOM 14519 N N . THR D 1 18 ? -51.517 63.701 4.550 1.00 29.98 18 THR 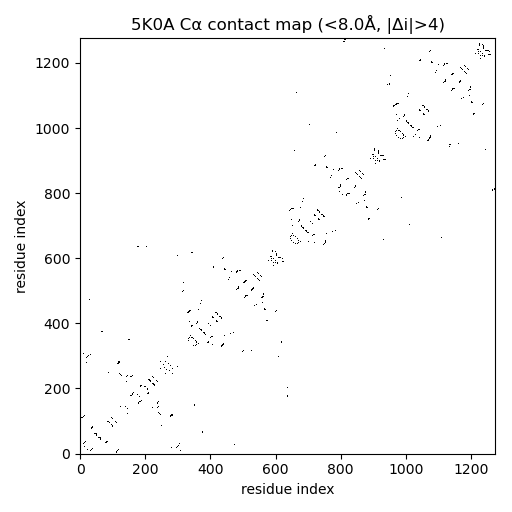D N 1
ATOM 14520 C CA . THR D 1 18 ? -50.109 63.749 4.184 1.00 31.00 18 THR D CA 1
ATOM 14521 C C . THR D 1 18 ? -49.830 65.030 3.416 1.00 27.65 18 THR D C 1
ATOM 14522 O O . THR D 1 18 ? -50.627 65.423 2.560 1.00 30.97 18 THR D O 1
ATOM 14533 N N . VAL D 1 19 ? -48.740 65.705 3.745 1.00 25.15 19 VAL D N 1
ATOM 14534 C CA . VAL D 1 19 ? -48.216 66.739 2.861 1.00 26.13 19 VAL D CA 1
ATOM 14535 C C . VAL D 1 19 ? -47.081 66.067 2.096 1.00 27.19 19 VAL D C 1
ATOM 14536 O O . VAL D 1 19 ? -46.017 65.765 2.654 1.00 26.48 19 VAL D O 1
ATOM 14549 N N . TYR D 1 20 ? -47.299 65.814 0.806 1.00 25.41 20 TYR D N 1
ATOM 14550 C CA . TYR D 1 20 ? -46.301 65.103 0.035 1.00 23.84 20 TYR D CA 1
ATOM 14551 C C . TYR D 1 20 ? -45.094 65.982 -0.263 1.00 24.60 20 TYR D C 1
ATOM 14552 O O . TYR D 1 20 ? -45.180 67.210 -0.325 1.00 23.87 20 TYR D O 1
ATOM 14570 N N . ASP D 1 21 ? -43.947 65.333 -0.419 1.00 23.27 21 ASP D N 1
ATOM 14571 C CA . ASP D 1 21 ? -42.792 66.027 -0.966 1.00 19.94 21 ASP D CA 1
ATOM 14572 C C . ASP D 1 21 ? -43.014 66.326 -2.439 1.00 23.71 21 ASP D C 1
ATOM 14573 O O . ASP D 1 21 ? -42.726 67.429 -2.906 1.00 24.23 21 ASP D O 1
ATOM 14582 N N . ALA D 1 22 ? -43.583 65.378 -3.167 1.00 20.68 22 ALA D N 1
ATOM 14583 C CA . ALA D 1 22 ? -43.863 65.587 -4.576 1.00 20.99 22 ALA D CA 1
ATOM 14584 C C . ALA D 1 22 ? -45.038 64.707 -4.982 1.00 21.91 22 ALA D C 1
ATOM 14585 O O . ALA D 1 22 ? -45.164 63.580 -4.507 1.00 22.04 22 ALA D O 1
ATOM 14592 N N . ILE D 1 23 ? -45.894 65.226 -5.867 1.00 17.94 23 ILE D N 1
ATOM 14593 C CA . ILE D 1 23 ? -46.929 64.436 -6.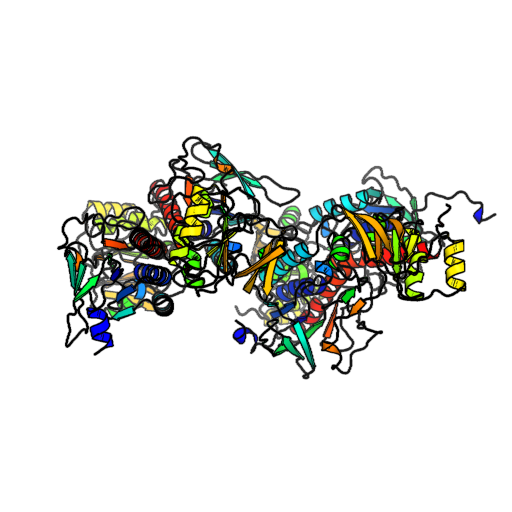520 1.00 21.21 23 ILE D CA 1
ATOM 14594 C C . ILE D 1 23 ? -46.585 64.391 -7.991 1.00 20.05 23 ILE D C 1
ATOM 14595 O O . ILE D 1 23 ? -46.380 65.434 -8.623 1.00 20.90 23 ILE D O 1
ATOM 14611 N N . VAL D 1 24 ? -46.497 63.181 -8.508 1.00 18.23 24 VAL D N 1
ATOM 14612 C CA . VAL D 1 24 ? -46.179 62.917 -9.900 1.00 19.91 24 VAL D CA 1
ATOM 14613 C C . VAL D 1 24 ? -47.496 62.702 -10.640 1.00 19.77 24 VAL D C 1
ATOM 14614 O O . VAL D 1 24 ? -48.257 61.777 -10.323 1.00 22.30 24 VAL D O 1
ATOM 14627 N N . LEU D 1 25 ? -47.770 63.565 -11.618 1.00 17.54 25 LEU D N 1
ATOM 14628 C CA . LEU D 1 25 ? -48.997 63.517 -12.398 1.00 22.65 25 LEU D CA 1
ATOM 14629 C C . LEU D 1 25 ? -48.686 62.768 -13.678 1.00 24.33 25 LEU D C 1
ATOM 14630 O O . LEU D 1 25 ? -47.964 63.278 -14.538 1.00 22.23 25 LEU D O 1
ATOM 14646 N N . GLY D 1 26 ? -49.206 61.554 -13.781 1.00 19.87 26 GLY D N 1
ATOM 14647 C CA . GLY D 1 26 ? -48.880 60.679 -14.877 1.00 23.69 26 GLY D CA 1
ATOM 14648 C C . GLY D 1 26 ? -47.897 59.596 -14.490 1.00 24.29 26 GLY D C 1
ATOM 14649 O O . GLY D 1 26 ? -46.761 59.875 -14.094 1.00 24.84 26 GLY D O 1
ATOM 14653 N N . GLY D 1 27 ? -48.326 58.350 -14.628 1.00 23.39 27 GLY D N 1
ATOM 14654 C CA . GLY D 1 27 ? -47.477 57.223 -14.319 1.00 23.97 27 GLY D CA 1
ATOM 14655 C C . GLY D 1 27 ? -47.016 56.482 -15.553 1.00 22.11 27 GLY D C 1
ATOM 14656 O O . GLY D 1 27 ? -47.074 55.254 -15.612 1.00 23.08 27 GLY D O 1
ATOM 14660 N N . GLY D 1 28 ? -46.538 57.219 -16.534 1.00 22.63 28 GLY D N 1
ATOM 14661 C CA . GLY D 1 28 ? -45.890 56.624 -17.686 1.00 24.23 28 GLY D CA 1
ATOM 14662 C C . GLY D 1 28 ? -44.379 56.627 -17.557 1.00 22.75 28 GLY D C 1
ATOM 14663 O O . GLY D 1 28 ? -43.812 56.427 -16.478 1.00 20.79 28 GLY D O 1
ATOM 14667 N N . MET D 1 29 ? -43.695 56.832 -18.677 1.00 25.07 29 MET D N 1
ATOM 14668 C CA . MET D 1 29 ? -42.242 56.679 -18.690 1.00 16.13 29 MET D CA 1
ATOM 14669 C C . MET D 1 29 ? -41.547 57.697 -17.787 1.00 21.08 29 MET D C 1
ATOM 14670 O O . MET D 1 29 ? -40.731 57.333 -16.929 1.00 20.20 29 MET D O 1
ATOM 14684 N N . GLY D 1 30 ? -41.860 58.980 -17.953 1.00 18.45 30 GLY D N 1
ATOM 14685 C CA . GLY D 1 30 ? -41.175 59.995 -17.171 1.00 22.38 30 GLY D CA 1
ATOM 14686 C C . GLY D 1 30 ? -41.600 59.976 -15.720 1.00 22.50 30 GLY D C 1
ATOM 14687 O O . GLY D 1 30 ? -40.761 60.099 -14.811 1.00 20.21 30 GLY D O 1
ATOM 14691 N N . GLY D 1 31 ? -42.901 59.808 -15.490 1.00 19.08 31 GLY D N 1
ATOM 14692 C CA . GLY D 1 31 ? -43.435 59.833 -14.137 1.00 21.22 31 GLY D CA 1
ATOM 14693 C C . GLY D 1 31 ? -42.918 58.696 -13.279 1.00 24.47 31 GLY D C 1
ATOM 14694 O O . GLY D 1 31 ? -42.624 58.890 -12.096 1.00 19.59 31 GLY D O 1
ATOM 14698 N N . LEU D 1 32 ? -42.820 57.486 -13.846 1.00 21.08 32 LEU D N 1
ATOM 14699 C CA . LEU D 1 32 ? -42.325 56.379 -13.027 1.00 18.59 32 LEU D CA 1
ATOM 14700 C C . LEU D 1 32 ? -40.825 56.501 -12.774 1.00 20.42 32 LEU D C 1
ATOM 14701 O O . LEU D 1 32 ? -40.360 56.072 -11.722 1.00 21.33 32 LEU D O 1
ATOM 14717 N N . SER D 1 33 ? -40.050 57.079 -13.706 1.00 18.25 33 SER D N 1
ATOM 14718 C CA . SER D 1 33 ? -38.648 57.374 -13.403 1.00 22.96 33 SER D CA 1
ATOM 14719 C C . SER D 1 33 ? -38.561 58.336 -12.230 1.00 24.05 33 SER D C 1
ATOM 14720 O O . SER D 1 33 ? -37.793 58.120 -11.286 1.00 21.23 33 SER D O 1
ATOM 14728 N N . ALA D 1 34 ? -39.365 59.399 -12.259 1.00 17.23 34 ALA D N 1
ATOM 14729 C CA . ALA D 1 34 ? -39.351 60.354 -11.159 1.00 15.96 34 ALA D CA 1
ATOM 14730 C C . ALA D 1 34 ? -39.720 59.687 -9.846 1.00 18.68 34 ALA D C 1
ATOM 14731 O O . ALA D 1 34 ? -39.064 59.923 -8.818 1.00 18.29 34 ALA D O 1
ATOM 14738 N N . ALA D 1 35 ? -40.734 58.816 -9.863 1.00 18.44 35 ALA D N 1
ATOM 14739 C CA . ALA D 1 35 ? -41.196 58.177 -8.633 1.00 20.78 35 ALA D CA 1
ATOM 14740 C C . ALA D 1 35 ? -40.145 57.216 -8.084 1.00 21.59 35 ALA D C 1
ATOM 14741 O O . ALA D 1 35 ? -39.938 57.134 -6.868 1.00 18.54 35 ALA D O 1
ATOM 14748 N N . ILE D 1 36 ? -39.481 56.470 -8.962 1.00 19.32 36 ILE D N 1
ATOM 14749 C CA . ILE D 1 36 ? -38.399 55.598 -8.521 1.00 18.53 36 ILE D CA 1
ATOM 14750 C C . ILE D 1 36 ? -37.315 56.414 -7.812 1.00 20.85 36 ILE D C 1
ATOM 14751 O O . ILE D 1 36 ? -36.897 56.087 -6.689 1.00 18.54 36 ILE D O 1
ATOM 14767 N N . TYR D 1 37 ? -36.896 57.522 -8.426 1.00 18.21 37 TYR D N 1
ATOM 14768 C CA . TYR D 1 37 ? -35.873 58.364 -7.822 1.00 18.83 37 TYR D CA 1
ATOM 14769 C C . TYR D 1 37 ? -36.378 59.032 -6.555 1.00 20.20 37 TYR D C 1
ATOM 14770 O O . TYR D 1 37 ? -35.660 59.068 -5.552 1.00 17.59 37 TYR D O 1
ATOM 14788 N N . LEU D 1 38 ? -37.609 59.573 -6.576 1.00 18.33 38 LEU D N 1
ATOM 14789 C CA . LEU D 1 38 ? -38.125 60.239 -5.377 1.00 16.81 38 LEU D CA 1
ATOM 14790 C C . LEU D 1 38 ? -38.156 59.278 -4.192 1.00 19.70 38 LEU D C 1
ATOM 14791 O O . LEU D 1 38 ? -37.691 59.611 -3.092 1.00 19.66 38 LEU D O 1
ATOM 14807 N N . ALA D 1 39 ? -38.654 58.059 -4.408 1.00 22.55 39 ALA D N 1
ATOM 14808 C CA . ALA D 1 39 ? -38.695 57.095 -3.311 1.00 24.99 39 ALA D CA 1
ATOM 14809 C C . ALA D 1 39 ? -37.291 56.706 -2.852 1.00 20.97 39 ALA D C 1
ATOM 14810 O O . ALA D 1 39 ? -37.057 56.522 -1.651 1.00 20.26 39 ALA D O 1
ATOM 14817 N N . ARG D 1 40 ? -36.342 56.548 -3.785 1.00 19.51 40 ARG D N 1
ATOM 14818 C CA . ARG D 1 40 ? -34.975 56.203 -3.407 1.00 19.28 40 ARG D CA 1
ATOM 14819 C C . ARG D 1 40 ? -34.205 57.383 -2.815 1.00 18.55 40 ARG D C 1
ATOM 14820 O O . ARG D 1 40 ? -33.107 57.182 -2.305 1.00 25.91 40 ARG D O 1
ATOM 14841 N N . TYR D 1 41 ? -34.754 58.593 -2.858 1.00 18.72 41 TYR D N 1
ATOM 14842 C CA . TYR D 1 41 ? -34.262 59.716 -2.073 1.00 17.87 41 TYR D CA 1
ATOM 14843 C C . TYR D 1 41 ? -34.925 59.794 -0.705 1.00 20.94 41 TYR D C 1
ATOM 14844 O O . TYR D 1 41 ? -34.691 60.755 0.033 1.00 22.32 41 TYR D O 1
ATOM 14862 N N . GLY D 1 42 ? -35.747 58.816 -0.351 1.00 22.28 42 GLY D N 1
ATOM 14863 C CA . GLY D 1 42 ? -36.433 58.862 0.932 1.00 24.56 42 GLY D CA 1
ATOM 14864 C C . GLY D 1 42 ? -37.485 59.943 1.041 1.00 20.65 42 GLY D C 1
ATOM 14865 O O . GLY D 1 42 ? -37.738 60.448 2.141 1.00 25.68 42 GLY D O 1
ATOM 14869 N N . LEU D 1 43 ? -38.109 60.311 -0.063 1.00 19.46 43 LEU D N 1
ATOM 14870 C CA . LEU D 1 43 ? -39.139 61.335 -0.099 1.00 21.91 43 LEU D CA 1
ATOM 14871 C C . LEU D 1 43 ? -40.530 60.713 -0.219 1.00 27.76 43 LEU D C 1
ATOM 14872 O O . LEU D 1 43 ? -40.704 59.598 -0.722 1.00 28.80 43 LEU D O 1
ATOM 14888 N N . LYS D 1 44 ? -41.523 61.457 0.244 1.00 23.10 44 LYS D N 1
ATOM 14889 C CA . LYS D 1 44 ? -42.912 61.008 0.206 1.00 24.70 44 LYS D CA 1
ATOM 14890 C C . LYS D 1 44 ? -43.530 61.452 -1.110 1.00 27.37 44 LYS D C 1
ATOM 14891 O O . LYS D 1 44 ? -43.667 62.652 -1.366 1.00 27.24 44 LYS D O 1
ATOM 14898 N N . CYS D 1 45 ? -43.883 60.495 -1.960 1.00 19.81 45 CYS D N 1
ATOM 14899 C CA . CYS D 1 45 ? -44.430 60.875 -3.247 1.00 28.82 45 CYS D CA 1
ATOM 14900 C C . CYS D 1 45 ? -45.646 60.017 -3.574 1.00 27.62 45 CYS D C 1
ATOM 14901 O O . CYS D 1 45 ? -45.753 58.857 -3.161 1.00 24.83 45 CYS D O 1
ATOM 14909 N N . LEU D 1 46 ? -46.568 60.629 -4.312 1.00 27.10 46 LEU D N 1
ATOM 14910 C CA . LEU D 1 46 ? -47.805 60.015 -4.776 1.00 18.52 46 LEU D CA 1
ATOM 14911 C C . LEU D 1 46 ? -47.774 60.105 -6.289 1.00 20.99 46 LEU D C 1
ATOM 14912 O O . LEU D 1 46 ? -47.432 61.164 -6.816 1.00 25.95 46 LEU D O 1
ATOM 14928 N N . VAL D 1 47 ? -48.067 59.000 -6.976 1.00 20.75 47 VAL D N 1
ATOM 14929 C CA . VAL D 1 47 ? -48.171 58.962 -8.440 1.00 23.68 47 VAL D CA 1
ATOM 14930 C C . VAL D 1 47 ? -49.643 58.806 -8.814 1.00 24.03 47 VAL D C 1
ATOM 14931 O O . VAL D 1 47 ? -50.320 57.887 -8.330 1.00 24.87 47 VAL D O 1
ATOM 14944 N N . VAL D 1 48 ? -50.149 59.706 -9.660 1.00 24.21 48 VAL D N 1
ATOM 14945 C CA . VAL D 1 48 ? -51.533 59.673 -10.124 1.00 22.02 48 VAL D CA 1
ATOM 14946 C C . VAL D 1 48 ? -51.514 59.267 -11.589 1.00 23.12 48 VAL D C 1
ATOM 14947 O O . VAL D 1 48 ? -50.894 59.943 -12.417 1.00 24.14 48 VAL D O 1
ATOM 14960 N N . GLU D 1 49 ? -52.191 58.168 -11.903 1.00 24.75 49 GLU D N 1
ATOM 14961 C CA . GLU D 1 49 ? -52.161 57.602 -13.248 1.00 25.53 49 GLU D CA 1
ATOM 14962 C C . GLU D 1 49 ? -53.556 57.170 -13.658 1.00 25.19 49 GLU D C 1
ATOM 14963 O O . GLU D 1 49 ? -54.199 56.366 -12.970 1.00 23.81 49 GLU D O 1
ATOM 14975 N N . LYS D 1 50 ? -54.009 57.674 -14.812 1.00 24.03 50 LYS D N 1
ATOM 14976 C CA . LYS D 1 50 ? -55.354 57.384 -15.276 1.00 21.29 50 LYS D CA 1
ATOM 14977 C C . LYS D 1 50 ? -55.445 56.045 -16.000 1.00 24.01 50 LYS D C 1
ATOM 14978 O O . LYS D 1 50 ? -56.527 55.459 -16.030 1.00 27.66 50 LYS D O 1
ATOM 14997 N N . GLY D 1 51 ? -54.340 55.557 -16.559 1.00 31.02 51 GLY D N 1
ATOM 14998 C CA . GLY D 1 51 ? -54.263 54.342 -17.353 1.00 31.33 51 GLY D CA 1
ATOM 14999 C C . GLY D 1 51 ? -54.367 54.616 -18.847 1.00 30.39 51 GLY D C 1
ATOM 15000 O O . GLY D 1 51 ? -54.931 55.621 -19.288 1.00 28.98 51 GLY D O 1
ATOM 15004 N N . ARG D 1 52 ? -53.806 53.702 -19.644 1.00 34.66 52 ARG D N 1
ATOM 15005 C CA . ARG D 1 52 ? -54.000 53.676 -21.099 1.00 35.36 52 ARG D CA 1
ATOM 15006 C C . ARG D 1 52 ? -53.519 54.970 -21.763 1.00 36.76 52 ARG D C 1
ATOM 15007 O O . ARG D 1 52 ? -54.215 55.581 -22.581 1.00 34.67 52 ARG D O 1
ATOM 15028 N N . GLY D 1 53 ? -52.305 55.380 -21.401 1.00 28.68 53 GLY D N 1
ATOM 15029 C CA . GLY D 1 53 ? -51.652 56.524 -22.007 1.00 23.92 53 GLY D CA 1
ATOM 15030 C C . GLY D 1 53 ? -50.895 56.180 -23.283 1.00 25.08 53 GLY D C 1
ATOM 15031 O O . GLY D 1 53 ? -50.954 55.066 -23.805 1.00 22.14 53 GLY D O 1
ATOM 15035 N N . ARG D 1 54 ? -50.166 57.179 -23.787 1.00 23.88 54 ARG D N 1
ATOM 15036 C CA . ARG D 1 54 ? -49.456 57.033 -25.059 1.00 22.40 54 ARG D CA 1
ATOM 15037 C C . ARG D 1 54 ? -48.522 55.826 -25.045 1.00 27.79 54 ARG D C 1
ATOM 15038 O O . ARG D 1 54 ? -48.595 54.974 -25.938 1.00 29.11 54 ARG D O 1
ATOM 15059 N N . SER D 1 55 ? -47.649 55.719 -24.029 1.00 21.80 55 SER D N 1
ATOM 15060 C CA . SER D 1 55 ? -46.692 54.612 -23.986 1.00 21.13 55 SER D CA 1
ATOM 15061 C C . SER D 1 55 ? -47.378 53.255 -23.872 1.00 21.66 55 SER D C 1
ATOM 15062 O O . SER D 1 55 ? -46.783 52.241 -24.243 1.00 22.41 55 SER D O 1
ATOM 15070 N N . PHE D 1 56 ? -48.621 53.212 -23.399 1.00 18.41 56 PHE D N 1
ATOM 15071 C CA . PHE D 1 56 ? -49.367 51.964 -23.317 1.00 20.88 56 PHE D CA 1
ATOM 15072 C C . PHE D 1 56 ? -49.704 51.420 -24.689 1.00 19.63 56 PHE D C 1
ATOM 15073 O O . PHE D 1 56 ? -49.896 50.208 -24.844 1.00 23.09 56 PHE D O 1
ATOM 15090 N N . TRP D 1 57 ? -49.761 52.285 -25.689 1.00 20.83 57 TRP D N 1
ATOM 15091 C CA . TRP D 1 57 ? -50.053 51.866 -27.050 1.00 19.35 57 TRP D CA 1
ATOM 15092 C C . TRP D 1 57 ? -48.803 51.609 -27.884 1.00 28.70 57 TRP D C 1
ATOM 15093 O O . TRP D 1 57 ? -48.922 51.214 -29.056 1.00 21.61 57 TRP D O 1
ATOM 15114 N N . MET D 1 58 ? -47.621 51.841 -27.318 1.00 26.88 58 MET D N 1
ATOM 15115 C CA . MET D 1 58 ? -46.360 51.495 -27.969 1.00 22.53 58 MET D CA 1
ATOM 15116 C C . MET D 1 58 ? -46.179 49.985 -27.944 1.00 21.75 58 MET D C 1
ATOM 15117 O O . MET D 1 58 ? -46.090 49.384 -26.870 1.00 26.60 58 MET D O 1
ATOM 15131 N N . GLN D 1 59 ? -46.145 49.358 -29.117 1.00 20.04 59 GLN D N 1
ATOM 15132 C CA . GLN D 1 59 ? -45.973 47.911 -29.172 1.00 21.16 59 GLN D CA 1
ATOM 15133 C C . GLN D 1 59 ? -44.500 47.461 -29.150 1.00 30.25 59 GLN D C 1
ATOM 15134 O O . GLN D 1 59 ? -44.203 46.360 -28.668 1.00 27.48 59 GLN D O 1
ATOM 15148 N N . ASP D 1 60 ? -43.560 48.284 -29.627 1.00 27.36 60 ASP D N 1
ATOM 15149 C CA . ASP D 1 60 ? -42.153 47.881 -29.749 1.00 25.09 60 ASP D CA 1
ATOM 15150 C C . ASP D 1 60 ? -41.274 49.092 -29.457 1.00 21.95 60 ASP D C 1
ATOM 15151 O O . ASP D 1 60 ? -41.127 49.972 -30.306 1.00 25.71 60 ASP D O 1
ATOM 15160 N N . LEU D 1 61 ? -40.682 49.129 -28.272 1.00 19.97 61 LEU D N 1
ATOM 15161 C CA . LEU D 1 61 ? -39.716 50.177 -27.961 1.00 22.51 61 LEU D CA 1
ATOM 15162 C C . LEU D 1 61 ? -38.411 49.821 -28.665 1.00 22.00 61 LEU D C 1
ATOM 15163 O O . LEU D 1 61 ? -37.727 48.875 -28.269 1.00 23.34 61 LEU D O 1
ATOM 15179 N N . ARG D 1 62 ? -38.081 50.552 -29.735 1.00 23.93 62 ARG D N 1
ATOM 15180 C CA . ARG D 1 62 ? -37.075 50.100 -30.695 1.00 26.51 62 ARG D CA 1
ATOM 15181 C C . ARG D 1 62 ? -35.634 50.456 -30.330 1.00 20.88 62 ARG D C 1
ATOM 15182 O O . ARG D 1 62 ? -34.707 49.822 -30.840 1.00 23.24 62 ARG D O 1
ATOM 15203 N N . ASN D 1 63 ? -35.420 51.460 -29.473 1.00 22.38 63 ASN D N 1
ATOM 15204 C CA . ASN D 1 63 ? -34.154 52.182 -29.472 1.00 20.53 63 ASN D CA 1
ATOM 15205 C C . ASN D 1 63 ? -33.718 52.626 -28.081 1.00 22.35 63 ASN D C 1
ATOM 15206 O O . ASN D 1 63 ? -33.141 53.708 -27.942 1.00 22.93 63 ASN D O 1
ATOM 15217 N N . TYR D 1 64 ? -34.017 51.837 -27.049 1.00 21.98 64 TYR D N 1
ATOM 15218 C CA . TYR D 1 64 ? -33.792 52.206 -25.662 1.00 19.20 64 TYR D CA 1
ATOM 15219 C C . TYR D 1 64 ? -32.776 51.255 -25.059 1.00 21.74 64 TYR D C 1
ATOM 15220 O O . TYR D 1 64 ? -33.031 50.049 -24.971 1.00 24.88 64 TYR D O 1
ATOM 15238 N N . VAL D 1 65 ? -31.638 51.810 -24.627 1.00 20.32 65 VAL D N 1
ATOM 15239 C CA . VAL D 1 65 ? -30.542 51.020 -24.075 1.00 20.82 65 VAL D CA 1
ATOM 15240 C C . VAL D 1 65 ? -31.075 50.073 -23.016 1.00 20.12 65 VAL D C 1
ATOM 15241 O O . VAL D 1 65 ? -31.780 50.485 -22.085 1.00 23.40 65 VAL D O 1
ATOM 15254 N N . GLY D 1 66 ? -30.717 48.801 -23.145 1.00 23.20 66 GLY D N 1
ATOM 15255 C CA . GLY D 1 66 ? -31.028 47.804 -22.148 1.00 26.59 66 GLY D CA 1
ATOM 15256 C C . GLY D 1 66 ? -32.238 46.934 -22.454 1.00 23.98 66 GLY D C 1
ATOM 15257 O O . GLY D 1 66 ? -32.346 45.845 -21.885 1.00 24.80 66 GLY D O 1
ATOM 15261 N N . LEU D 1 67 ? -33.129 47.359 -23.346 1.00 22.94 67 LEU D N 1
ATOM 15262 C CA . LEU D 1 67 ? -34.385 46.650 -23.583 1.00 20.30 67 LEU D CA 1
ATOM 15263 C C . LEU D 1 67 ? -34.424 46.070 -24.988 1.00 26.65 67 LEU D C 1
ATOM 15264 O O . LEU D 1 67 ? -33.971 46.704 -25.950 1.00 26.76 67 LEU D O 1
ATOM 15280 N N . ASP D 1 68 ? -34.939 44.850 -25.094 1.00 23.47 68 ASP D N 1
ATOM 15281 C CA . ASP D 1 68 ? -35.154 44.250 -26.403 1.00 26.24 68 ASP D CA 1
ATOM 15282 C C . ASP D 1 68 ? -36.030 45.161 -27.261 1.00 21.66 68 ASP D C 1
ATOM 15283 O O . ASP D 1 68 ? -36.973 45.785 -26.750 1.00 25.08 68 ASP D O 1
ATOM 15292 N N . PRO D 1 69 ? -35.762 45.253 -28.564 1.00 23.29 69 PRO D N 1
ATOM 15293 C CA . PRO D 1 69 ? -36.505 46.201 -29.406 1.00 26.05 69 PRO D CA 1
ATOM 15294 C C . PRO D 1 69 ? -37.940 45.785 -29.704 1.00 29.22 69 PRO D C 1
ATOM 15295 O O . PRO D 1 69 ? -38.662 46.540 -30.370 1.00 29.10 69 PRO D O 1
ATOM 15306 N N . ASP D 1 70 ? -38.405 44.640 -29.204 1.00 24.19 70 ASP D N 1
ATOM 15307 C CA . ASP D 1 70 ? -39.812 44.279 -29.321 1.00 29.33 70 ASP D CA 1
ATOM 15308 C C . ASP D 1 70 ? -40.554 44.411 -27.990 1.00 27.67 70 ASP D C 1
ATOM 15309 O O . ASP D 1 70 ? -41.645 43.860 -27.842 1.00 27.79 70 ASP D O 1
ATOM 15318 N N . THR D 1 71 ? -40.005 45.170 -27.040 1.00 27.95 71 THR D N 1
ATOM 15319 C CA . THR D 1 71 ? -40.633 45.310 -25.726 1.00 25.59 71 THR D CA 1
ATOM 15320 C C . THR D 1 71 ? -41.818 46.268 -25.808 1.00 24.16 71 THR D C 1
ATOM 15321 O O . THR D 1 71 ? -41.640 47.416 -26.228 1.00 26.35 71 THR D O 1
ATOM 15332 N N . PRO D 1 72 ? -43.020 45.864 -25.398 1.00 28.52 72 PRO D N 1
ATOM 15333 C CA . PRO D 1 72 ? -44.148 46.801 -25.419 1.00 27.25 72 PRO D CA 1
ATOM 15334 C C . PRO D 1 72 ? -44.131 47.731 -24.218 1.00 22.89 72 PRO D C 1
ATOM 15335 O O . PRO D 1 72 ? -43.618 47.405 -23.145 1.00 20.65 72 PRO D O 1
ATOM 15346 N N . GLY D 1 73 ? -44.667 48.931 -24.430 1.00 22.49 73 GLY D N 1
ATOM 15347 C CA . GLY D 1 73 ? -44.736 49.899 -23.345 1.00 23.71 73 GLY D CA 1
ATOM 15348 C C . GLY D 1 73 ? -45.491 49.385 -22.134 1.00 23.36 73 GLY D C 1
ATOM 15349 O O . GLY D 1 73 ? -45.148 49.720 -20.993 1.00 22.90 73 GLY D O 1
ATOM 15353 N N . ARG D 1 74 ? -46.526 48.570 -22.351 1.00 22.10 74 ARG D N 1
ATOM 15354 C CA . ARG D 1 74 ? -47.309 48.077 -21.218 1.00 25.08 74 ARG D CA 1
ATOM 15355 C C . ARG D 1 74 ? -46.464 47.221 -20.285 1.00 24.69 74 ARG D C 1
ATOM 15356 O O . ARG D 1 74 ? -46.685 47.229 -19.063 1.00 24.50 74 ARG D O 1
ATOM 15377 N N . ASP D 1 75 ? -45.487 46.486 -20.829 1.00 23.24 75 ASP D N 1
ATOM 15378 C CA . ASP D 1 75 ? -44.621 45.681 -19.971 1.00 29.20 75 ASP D CA 1
ATOM 15379 C C . ASP D 1 75 ? -43.684 46.566 -19.165 1.00 24.37 75 ASP D C 1
ATOM 15380 O O . ASP D 1 75 ? -43.378 46.269 -18.002 1.00 26.30 75 ASP D O 1
ATOM 15389 N N . ILE D 1 76 ? -43.214 47.652 -19.774 1.00 22.24 76 ILE D N 1
ATOM 15390 C CA . ILE D 1 76 ? -42.346 48.587 -19.070 1.00 23.28 76 ILE D CA 1
ATOM 15391 C C . ILE D 1 76 ? -43.112 49.282 -17.951 1.00 21.70 76 ILE D C 1
ATOM 15392 O O . ILE D 1 76 ? -42.592 49.440 -16.841 1.00 22.10 76 ILE D O 1
ATOM 15408 N N . ILE D 1 77 ? -44.362 49.689 -18.219 1.00 23.83 77 ILE D N 1
ATOM 15409 C CA . ILE D 1 77 ? -45.195 50.326 -17.196 1.00 19.33 77 ILE D CA 1
ATOM 15410 C C . ILE D 1 77 ? -45.394 49.382 -16.017 1.00 21.72 77 ILE D C 1
ATOM 15411 O O . ILE D 1 77 ? -45.267 49.781 -14.855 1.00 22.15 77 ILE D O 1
ATOM 15427 N N . THR D 1 78 ? -45.716 48.118 -16.295 1.00 22.36 78 THR D N 1
ATOM 15428 C CA . THR D 1 78 ? -45.874 47.135 -15.225 1.00 27.01 78 THR D CA 1
ATOM 15429 C C . THR D 1 78 ? -44.591 46.983 -14.413 1.00 26.47 78 THR D C 1
ATOM 15430 O O . THR D 1 78 ? -44.623 46.953 -13.175 1.00 23.66 78 THR D O 1
ATOM 15441 N N . HIS D 1 79 ? -43.448 46.872 -15.098 1.00 21.56 79 HIS D N 1
ATOM 15442 C CA . HIS D 1 79 ? -42.170 46.673 -14.423 1.00 23.91 79 HIS D CA 1
ATOM 15443 C C . HIS D 1 79 ? -41.839 47.856 -13.529 1.00 18.37 79 HIS D C 1
ATOM 15444 O O . HIS D 1 79 ? -41.509 47.687 -12.355 1.00 21.96 79 HIS D O 1
ATOM 15458 N N . SER D 1 80 ? -41.948 49.064 -14.068 1.00 17.95 80 SER D N 1
ATOM 15459 C CA . SER D 1 80 ? -41.545 50.257 -13.345 1.00 20.15 80 SER D CA 1
ATOM 15460 C C . SER D 1 80 ? -42.548 50.645 -12.269 1.00 21.26 80 SER D C 1
ATOM 15461 O O . SER D 1 80 ? -42.155 51.263 -11.271 1.00 23.98 80 SER D O 1
ATOM 15469 N N . THR D 1 81 ? -43.829 50.324 -12.457 1.00 22.76 81 THR D N 1
ATOM 15470 C CA . THR D 1 81 ? -44.799 50.546 -11.391 1.00 23.31 81 THR D CA 1
ATOM 15471 C C . THR D 1 81 ? -44.463 49.679 -10.189 1.00 21.81 81 THR D C 1
ATOM 15472 O O . THR D 1 81 ? -44.489 50.154 -9.048 1.00 22.14 81 THR D O 1
ATOM 15483 N N . GLN D 1 82 ? -44.109 48.415 -10.432 1.00 21.36 82 GLN D N 1
ATOM 15484 C CA . GLN D 1 82 ? -43.695 47.517 -9.356 1.00 26.95 82 GLN D CA 1
ATOM 15485 C C . GLN D 1 82 ? -42.417 48.010 -8.662 1.00 23.19 82 GLN D C 1
ATOM 15486 O O . GLN D 1 82 ? -42.304 47.940 -7.426 1.00 24.77 82 GLN D O 1
ATOM 15496 N N . GLN D 1 83 ? -41.447 48.512 -9.431 1.00 20.04 83 GLN D N 1
ATOM 15497 C CA . GLN D 1 83 ? -40.232 49.055 -8.828 1.00 24.75 83 GLN D CA 1
ATOM 15498 C C . GLN D 1 83 ? -40.541 50.295 -7.998 1.00 24.29 83 GLN D C 1
ATOM 15499 O O . GLN D 1 83 ? -40.049 50.434 -6.871 1.00 24.63 83 GLN D O 1
ATOM 15513 N N . ALA D 1 84 ? -41.343 51.214 -8.544 1.00 22.83 84 ALA D N 1
ATOM 15514 C CA . ALA D 1 84 ? -41.694 52.420 -7.801 1.00 24.18 84 ALA D CA 1
ATOM 15515 C C . ALA D 1 84 ? -42.329 52.060 -6.464 1.00 22.48 84 ALA D C 1
ATOM 15516 O O . ALA D 1 84 ? -41.953 52.601 -5.417 1.00 26.22 84 ALA D O 1
ATOM 15523 N N . LEU D 1 85 ? -43.282 51.134 -6.482 1.00 20.86 85 LEU D N 1
ATOM 15524 C CA . LEU D 1 85 ? -43.934 50.711 -5.246 1.00 25.68 85 LEU D CA 1
ATOM 15525 C C . LEU D 1 85 ? -42.943 50.038 -4.305 1.00 29.66 85 LEU D C 1
ATOM 15526 O O . LEU D 1 85 ? -42.990 50.248 -3.085 1.00 24.43 85 LEU D O 1
ATOM 15542 N N . HIS D 1 86 ? -42.026 49.239 -4.858 1.00 26.08 86 HIS D N 1
ATOM 15543 C CA . HIS D 1 86 ? -41.041 48.547 -4.034 1.00 30.38 86 HIS D CA 1
ATOM 15544 C C . HIS D 1 86 ? -40.196 49.534 -3.237 1.00 23.31 86 HIS D C 1
ATOM 15545 O O . HIS D 1 86 ? -39.952 49.332 -2.044 1.00 22.95 86 HIS D O 1
ATOM 15559 N N . TRP D 1 87 ? -39.782 50.632 -3.860 1.00 22.52 87 TRP D N 1
ATOM 15560 C CA . TRP D 1 87 ? -38.940 51.597 -3.167 1.00 23.50 87 TRP D CA 1
ATOM 15561 C C . TRP D 1 87 ? -39.730 52.501 -2.225 1.00 25.83 87 TRP D C 1
ATOM 15562 O O . TRP D 1 87 ? -39.116 53.155 -1.370 1.00 23.57 87 TRP D O 1
ATOM 15583 N N . GLY D 1 88 ? -41.055 52.571 -2.374 1.00 23.70 88 GLY D N 1
ATOM 15584 C CA . GLY D 1 88 ? -41.881 53.292 -1.419 1.00 23.62 88 GLY D CA 1
ATOM 15585 C C . GLY D 1 88 ? -42.824 54.330 -1.984 1.00 20.36 88 GLY D C 1
ATOM 15586 O O . GLY D 1 88 ? -43.462 55.071 -1.230 1.00 23.65 88 GLY D O 1
ATOM 15590 N N . ALA D 1 89 ? -42.880 54.402 -3.303 1.00 20.39 89 ALA D N 1
ATOM 15591 C CA . ALA D 1 89 ? -43.800 55.368 -3.934 1.00 22.12 89 ALA D CA 1
ATOM 15592 C C . ALA D 1 89 ? -45.256 54.857 -3.709 1.00 25.74 89 ALA D C 1
ATOM 15593 O O . ALA D 1 89 ? -45.422 53.632 -3.748 1.00 26.89 89 ALA D O 1
ATOM 15600 N N . ASP D 1 90 ? -46.261 55.757 -3.528 1.00 23.69 90 ASP D N 1
ATOM 15601 C CA . ASP D 1 90 ? -47.710 55.417 -3.331 1.00 24.39 90 ASP D CA 1
ATOM 15602 C C . ASP D 1 90 ? -48.349 55.671 -4.739 1.00 26.74 90 ASP D C 1
ATOM 15603 O O . ASP D 1 90 ? -48.041 56.719 -5.309 1.00 34.59 90 ASP D O 1
ATOM 15610 N N . LEU D 1 91 ? -49.190 54.756 -5.274 1.00 31.73 91 LEU D N 1
ATOM 15611 C CA . LEU D 1 91 ? -49.844 54.852 -6.615 1.00 27.90 91 LEU D CA 1
ATOM 15612 C C . LEU D 1 91 ? -51.338 55.037 -6.462 1.00 27.66 91 LEU D C 1
ATOM 15613 O O . LEU D 1 91 ? -51.996 54.274 -5.771 1.00 28.93 91 LEU D O 1
ATOM 15629 N N . LEU D 1 92 ? -51.863 56.063 -7.110 1.00 28.27 92 LEU D N 1
ATOM 15630 C CA . LEU D 1 92 ? -53.296 56.301 -7.101 1.00 23.12 92 LEU D CA 1
ATOM 15631 C C . LEU D 1 92 ? -53.804 56.260 -8.532 1.00 22.42 92 LEU D C 1
ATOM 15632 O O . LEU D 1 92 ? -53.308 57.004 -9.383 1.00 24.13 92 LEU D O 1
ATOM 15648 N N . ARG D 1 93 ? -54.775 55.391 -8.787 1.00 22.78 93 ARG D N 1
ATOM 15649 C CA . ARG D 1 93 ? -55.433 55.332 -10.088 1.00 25.95 93 ARG D CA 1
ATOM 15650 C C . ARG D 1 93 ? -56.504 56.410 -10.115 1.00 24.46 93 ARG D C 1
ATOM 15651 O O . ARG D 1 93 ? -57.481 56.345 -9.358 1.00 28.76 93 ARG D O 1
ATOM 15658 N N . GLY D 1 94 ? -56.312 57.411 -10.967 1.00 22.06 94 GLY D N 1
ATOM 15659 C CA . GLY D 1 94 ? -57.205 58.552 -10.982 1.00 24.11 94 GLY D CA 1
ATOM 15660 C C . GLY D 1 94 ? -56.825 59.508 -12.092 1.00 20.19 94 GLY D C 1
ATOM 15661 O O . GLY D 1 94 ? -55.852 59.306 -12.820 1.00 22.80 94 GLY D O 1
ATOM 15665 N N . TYR D 1 95 ? -57.641 60.541 -12.231 1.00 23.65 95 TYR D N 1
ATOM 15666 C CA . TYR D 1 95 ? -57.521 61.505 -13.318 1.00 24.30 95 TYR D CA 1
ATOM 15667 C C . TYR D 1 95 ? -57.348 62.880 -12.697 1.00 23.72 95 TYR D C 1
ATOM 15668 O O . TYR D 1 95 ? -58.262 63.379 -12.033 1.00 22.24 95 TYR D O 1
ATOM 15686 N N . VAL D 1 96 ? -56.172 63.477 -12.880 1.00 23.88 96 VAL D N 1
ATOM 15687 C CA A VAL D 1 96 ? -55.902 64.792 -12.316 0.74 27.87 96 VAL D CA 1
ATOM 15688 C CA B VAL D 1 96 ? -55.911 64.787 -12.305 0.26 26.96 96 VAL D CA 1
ATOM 15689 C C . VAL D 1 96 ? -56.728 65.828 -13.062 1.00 25.68 96 VAL D C 1
ATOM 15690 O O . VAL D 1 96 ? -56.713 65.875 -14.296 1.00 22.92 96 VAL D O 1
ATOM 15714 N N . GLU D 1 97 ? -57.439 66.659 -12.306 1.00 21.68 97 GLU D N 1
ATOM 15715 C CA . GLU D 1 97 ? -58.334 67.673 -12.832 1.00 25.33 97 GLU D CA 1
ATOM 15716 C C . GLU D 1 97 ? -57.794 69.075 -12.652 1.00 24.50 97 GLU D C 1
ATOM 15717 O O . GLU D 1 97 ? -58.008 69.923 -13.508 1.00 28.98 97 GLU D O 1
ATOM 15729 N N . ASP D 1 98 ? -57.073 69.337 -11.575 1.00 24.37 98 ASP D N 1
ATOM 15730 C CA . ASP D 1 98 ? -56.683 70.710 -11.318 1.00 31.58 98 ASP D CA 1
ATOM 15731 C C . ASP D 1 98 ? -55.487 70.736 -10.387 1.00 28.38 98 ASP D C 1
ATOM 15732 O O . ASP D 1 98 ? -55.377 69.913 -9.478 1.00 26.15 98 ASP D O 1
ATOM 15741 N N . VAL D 1 99 ? -54.604 71.696 -10.623 1.00 26.93 99 VAL D N 1
ATOM 15742 C CA . VAL D 1 99 ? -53.508 72.002 -9.716 1.00 31.01 99 VAL D CA 1
ATOM 15743 C C . VAL D 1 99 ? -53.625 73.477 -9.385 1.00 27.78 99 VAL D C 1
ATOM 15744 O O . VAL D 1 99 ? -53.719 74.307 -10.290 1.00 26.13 99 VAL D O 1
ATOM 15757 N N . THR D 1 100 ? -53.644 73.803 -8.095 1.00 23.61 100 THR D N 1
ATOM 15758 C CA . THR D 1 100 ? -53.756 75.186 -7.665 1.00 29.34 100 THR D CA 1
ATOM 15759 C C . THR D 1 100 ? -52.582 75.565 -6.782 1.00 30.05 100 THR D C 1
ATOM 15760 O O . THR D 1 100 ? -52.168 74.794 -5.910 1.00 26.35 100 THR D O 1
ATOM 15771 N N . ASP D 1 101 ? -52.041 76.752 -7.045 1.00 31.00 101 ASP D N 1
ATOM 15772 C CA . ASP D 1 101 ? -50.937 77.292 -6.269 1.00 39.64 101 ASP D CA 1
ATOM 15773 C C . ASP D 1 101 ? -51.493 77.971 -5.023 1.00 34.21 101 ASP D C 1
ATOM 15774 O O . ASP D 1 101 ? -52.243 78.944 -5.121 1.00 36.77 101 ASP D O 1
ATOM 15783 N N . GLU D 1 102 ? -51.127 77.450 -3.857 1.00 31.17 102 GLU D N 1
ATOM 15784 C CA . GLU D 1 102 ? -51.537 78.000 -2.569 1.00 36.57 102 GLU D CA 1
ATOM 15785 C C . GLU D 1 102 ? -50.327 78.477 -1.766 1.00 54.17 102 GLU D C 1
ATOM 15786 O O . GLU D 1 102 ? -50.289 78.357 -0.539 1.00 51.96 102 GLU D O 1
ATOM 15798 N N . GLY D 1 103 ? -49.312 78.983 -2.471 1.00 47.22 103 GLY D N 1
ATOM 15799 C CA . GLY D 1 103 ? -48.119 79.566 -1.884 1.00 41.13 103 GLY D CA 1
ATOM 15800 C C . GLY D 1 103 ? -46.955 78.605 -1.810 1.00 45.87 103 GLY D C 1
ATOM 15801 O O . GLY D 1 103 ? -46.389 78.243 -2.844 1.00 50.13 103 GLY D O 1
ATOM 15805 N N . ASP D 1 104 ? -46.572 78.185 -0.612 1.00 35.39 104 ASP D N 1
ATOM 15806 C CA . ASP D 1 104 ? -45.495 77.214 -0.481 1.00 34.73 104 ASP D CA 1
ATOM 15807 C C . ASP D 1 104 ? -45.975 75.777 -0.640 1.00 29.99 104 ASP D C 1
ATOM 15808 O O . ASP D 1 104 ? -45.164 74.852 -0.492 1.00 32.97 104 ASP D O 1
ATOM 15817 N N . THR D 1 105 ? -47.260 75.571 -0.926 1.00 26.31 105 THR D N 1
ATOM 15818 C CA . THR D 1 105 ? -47.755 74.245 -1.250 1.00 25.39 105 THR D CA 1
ATOM 15819 C C . THR D 1 105 ? -48.681 74.362 -2.452 1.00 26.73 105 THR D C 1
ATOM 15820 O O . THR D 1 105 ? -49.178 75.442 -2.784 1.00 30.27 105 THR D O 1
ATOM 15831 N N . LEU D 1 106 ? -48.904 73.221 -3.095 1.00 24.40 106 LEU D N 1
ATOM 15832 C CA . LEU D 1 106 ? -49.822 73.082 -4.204 1.00 24.15 106 LEU D CA 1
ATOM 15833 C C . LEU D 1 106 ? -50.913 72.105 -3.802 1.00 23.74 106 LEU D C 1
ATOM 15834 O O . LEU D 1 106 ? -50.666 71.159 -3.047 1.00 26.11 106 LEU D O 1
ATOM 15850 N N . ALA D 1 107 ? -52.112 72.334 -4.326 1.00 23.87 107 ALA D N 1
ATOM 15851 C CA . ALA D 1 107 ? -53.269 71.485 -4.086 1.00 23.59 107 ALA D CA 1
ATOM 15852 C C . ALA D 1 107 ? -53.633 70.791 -5.391 1.00 24.21 107 ALA D C 1
ATOM 15853 O O . ALA D 1 107 ? -53.799 71.450 -6.421 1.00 25.21 107 ALA D O 1
ATOM 15860 N N . VAL D 1 108 ? -53.756 69.473 -5.348 1.00 22.55 108 VAL D N 1
ATOM 15861 C CA . VAL D 1 108 ? -53.949 68.664 -6.547 1.00 22.13 108 VAL D CA 1
ATOM 15862 C C . VAL D 1 108 ? -55.276 67.940 -6.414 1.00 22.62 108 VAL D C 1
ATOM 15863 O O . VAL D 1 108 ? -55.407 67.040 -5.577 1.00 24.94 108 VAL D O 1
ATOM 15876 N N . LYS D 1 109 ? -56.244 68.294 -7.269 1.00 22.34 109 LYS D N 1
ATOM 15877 C CA . LYS D 1 109 ? -57.564 67.673 -7.259 1.00 22.40 109 LYS D CA 1
ATOM 15878 C C . LYS D 1 109 ? -57.579 66.533 -8.268 1.00 22.29 109 LYS D C 1
ATOM 15879 O O . LYS D 1 109 ? -57.242 66.728 -9.440 1.00 23.39 109 LYS D O 1
ATOM 15898 N N . VAL D 1 110 ? -58.005 65.361 -7.813 1.00 23.61 110 VAL D N 1
ATOM 15899 C CA . VAL D 1 110 ? -57.969 64.133 -8.592 1.00 24.08 110 VAL D CA 1
ATOM 15900 C C . VAL D 1 110 ? -59.380 63.549 -8.658 1.00 26.81 110 VAL D C 1
ATOM 15901 O O . VAL D 1 110 ? -60.072 63.425 -7.642 1.00 24.44 110 VAL D O 1
ATOM 15914 N N . LYS D 1 111 ? -59.811 63.210 -9.860 1.00 25.38 111 LYS D N 1
ATOM 15915 C CA . LYS 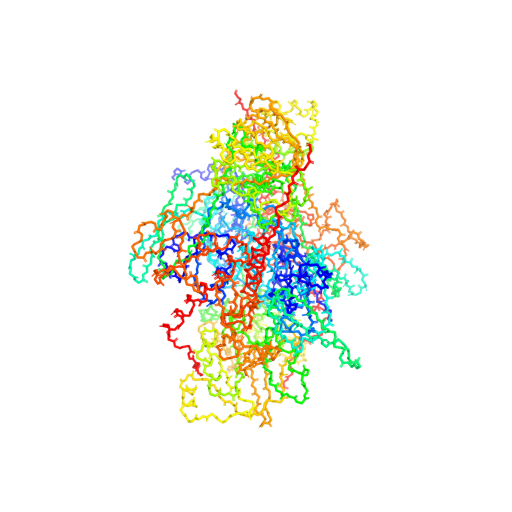D 1 111 ? -61.046 62.469 -10.044 1.00 25.31 111 LYS D CA 1
ATOM 15916 C C . LYS D 1 111 ? -60.744 60.989 -9.847 1.00 25.41 111 LYS D C 1
ATOM 15917 O O . LYS D 1 111 ? -59.959 60.410 -10.602 1.00 26.54 111 LYS D O 1
ATOM 15936 N N . VAL D 1 112 ? -61.339 60.376 -8.832 1.00 22.29 112 VAL D N 1
ATOM 15937 C CA . VAL D 1 112 ? -61.095 58.972 -8.517 1.00 22.70 112 VAL D CA 1
ATOM 15938 C C . VAL D 1 112 ? -62.375 58.211 -8.810 1.00 27.40 112 VAL D C 1
ATOM 15939 O O . VAL D 1 112 ? -63.408 58.444 -8.168 1.00 27.12 112 VAL D O 1
ATOM 15952 N N . GLY D 1 113 ? -62.286 57.279 -9.754 1.00 27.87 113 GLY D N 1
ATOM 15953 C CA . GLY D 1 113 ? -63.429 56.549 -10.257 1.00 28.25 113 GLY D CA 1
ATOM 15954 C C . GLY D 1 113 ? -63.990 57.148 -11.529 1.00 28.67 113 GLY D C 1
ATOM 15955 O O . GLY D 1 113 ? -64.326 58.336 -11.574 1.00 28.47 113 GLY D O 1
ATOM 15959 N N . LYS D 1 114 ? -64.098 56.335 -12.582 1.00 31.90 114 LYS D N 1
ATOM 15960 C CA . LYS D 1 114 ? -64.693 56.839 -13.813 1.00 30.88 114 LYS D CA 1
ATOM 15961 C C . LYS D 1 114 ? -66.178 57.115 -13.621 1.00 32.73 114 LYS D C 1
ATOM 15962 O O . LYS D 1 114 ? -66.706 58.065 -14.198 1.00 35.71 114 LYS D O 1
ATOM 15981 N N . LYS D 1 115 ? -66.841 56.337 -12.772 1.00 29.57 115 LYS D N 1
ATOM 15982 C CA . LYS D 1 115 ? -68.206 56.582 -12.340 1.00 40.05 115 LYS D CA 1
ATOM 15983 C C . LYS D 1 115 ? -68.217 56.681 -10.825 1.00 35.88 115 LYS D C 1
ATOM 15984 O O . LYS D 1 115 ? -67.251 56.294 -10.151 1.00 29.87 115 LYS D O 1
ATOM 16003 N N . ASP D 1 116 ? -69.315 57.220 -10.302 1.00 28.60 116 ASP D N 1
ATOM 16004 C CA . ASP D 1 116 ? -69.465 57.448 -8.866 1.00 27.15 116 ASP D CA 1
ATOM 16005 C C . ASP D 1 116 ? -68.211 58.104 -8.292 1.00 29.01 116 ASP D C 1
ATOM 16006 O O . ASP D 1 116 ? -67.665 57.687 -7.264 1.00 29.79 116 ASP D O 1
ATOM 16015 N N . SER D 1 117 ? -67.790 59.187 -8.937 1.00 29.11 117 SER D N 1
ATOM 16016 C CA . SER D 1 117 ? -66.459 59.730 -8.722 1.00 28.16 117 SER D CA 1
ATOM 16017 C C . SER D 1 117 ? -66.360 60.473 -7.401 1.00 24.87 117 SER D C 1
ATOM 16018 O O . SER D 1 117 ? -67.307 61.122 -6.963 1.00 29.63 117 SER D O 1
ATOM 16026 N N . LEU D 1 118 ? -65.209 60.349 -6.767 1.00 26.77 118 LEU D N 1
ATOM 16027 C CA . LEU D 1 118 ? -64.794 61.205 -5.668 1.00 25.28 118 LEU D CA 1
ATOM 16028 C C . LEU D 1 118 ? -63.723 62.160 -6.181 1.00 25.83 118 LEU D C 1
ATOM 16029 O O . LEU D 1 118 ? -63.026 61.863 -7.153 1.00 25.49 118 LEU D O 1
ATOM 16045 N N . TYR D 1 119 ? -63.566 63.302 -5.508 1.00 26.62 119 TYR D N 1
ATOM 16046 C CA . TYR D 1 119 ? -62.625 64.341 -5.944 1.00 25.74 119 TYR D CA 1
ATOM 16047 C C . TYR D 1 119 ? -61.719 64.767 -4.791 1.00 23.46 119 TYR D C 1
ATOM 16048 O O . TYR D 1 119 ? -61.722 65.930 -4.380 1.00 28.46 119 TYR D O 1
ATOM 16066 N N . PRO D 1 120 ? -60.894 63.857 -4.274 1.00 25.39 120 PRO D N 1
ATOM 16067 C CA . PRO D 1 120 ? -59.961 64.240 -3.208 1.00 27.18 120 PRO D CA 1
ATOM 16068 C C . PRO D 1 120 ? -58.991 65.312 -3.681 1.00 26.99 120 PRO D C 1
ATOM 16069 O O . PRO D 1 120 ? -58.594 65.349 -4.847 1.00 26.24 120 PRO D O 1
ATOM 16080 N N . ILE D 1 121 ? -58.587 66.183 -2.755 1.00 23.32 121 ILE D N 1
ATOM 16081 C CA . ILE D 1 121 ? -57.599 67.213 -3.046 1.00 26.15 121 ILE D CA 1
ATOM 16082 C C . ILE D 1 121 ? -56.375 66.929 -2.174 1.00 26.19 121 ILE D C 1
ATOM 16083 O O . ILE D 1 121 ? -56.462 66.959 -0.938 1.00 31.93 121 ILE D O 1
ATOM 16099 N N . PHE D 1 122 ? -55.232 66.708 -2.814 1.00 25.31 122 PHE D N 1
ATOM 16100 C CA . PHE D 1 122 ? -53.997 66.342 -2.134 1.00 24.57 122 PHE D CA 1
ATOM 16101 C C . PHE D 1 122 ? -53.056 67.535 -2.057 1.00 24.64 122 PHE D C 1
ATOM 16102 O O . PHE D 1 122 ? -53.068 68.421 -2.913 1.00 30.16 122 PHE D O 1
ATOM 16119 N N . ARG D 1 123 ? -52.261 67.567 -1.000 1.00 25.15 123 ARG D N 1
ATOM 16120 C CA . ARG D 1 123 ? -51.359 68.679 -0.748 1.00 21.75 123 ARG D CA 1
ATOM 16121 C C . ARG D 1 123 ? -49.911 68.249 -0.947 1.00 23.51 123 ARG D C 1
ATOM 16122 O O . ARG D 1 123 ? -49.525 67.145 -0.548 1.00 24.03 123 ARG D O 1
ATOM 16143 N N . THR D 1 124 ? -49.102 69.124 -1.542 1.00 23.88 124 THR D N 1
ATOM 16144 C CA . THR D 1 124 ? -47.723 68.761 -1.818 1.00 20.86 124 THR D CA 1
ATOM 16145 C C . THR D 1 124 ? -46.829 69.995 -1.946 1.00 21.40 124 THR D C 1
ATOM 16146 O O . THR D 1 124 ? -47.294 71.091 -2.279 1.00 23.54 124 THR D O 1
ATOM 16157 N N . LYS D 1 125 ? -45.535 69.784 -1.684 1.00 23.75 125 LYS D N 1
ATOM 16158 C CA . LYS D 1 125 ? -44.518 70.817 -1.859 1.00 20.65 125 LYS D CA 1
ATOM 16159 C C . LYS D 1 125 ? -44.182 71.033 -3.322 1.00 23.79 125 LYS D C 1
ATOM 16160 O O . LYS D 1 125 ? -43.895 72.169 -3.714 1.00 25.40 125 LYS D O 1
ATOM 16179 N N . TYR D 1 126 ? -44.216 69.965 -4.124 1.00 20.24 126 TYR D N 1
ATOM 16180 C CA . TYR D 1 126 ? -43.808 70.003 -5.521 1.00 19.80 126 TYR D CA 1
ATOM 16181 C C . TYR D 1 126 ? -44.737 69.149 -6.367 1.00 22.16 126 TYR D C 1
ATOM 16182 O O . TYR D 1 126 ? -45.259 68.131 -5.912 1.00 19.64 126 TYR D O 1
ATOM 16200 N N . VAL D 1 127 ? -44.897 69.560 -7.627 1.00 19.39 127 VAL D N 1
ATOM 16201 C CA . VAL D 1 127 ? -45.664 68.834 -8.630 1.00 20.22 127 VAL D CA 1
ATOM 16202 C C . VAL D 1 127 ? -44.742 68.522 -9.800 1.00 24.32 127 VAL D C 1
ATOM 16203 O O . VAL D 1 127 ? -43.970 69.382 -10.246 1.00 23.13 127 VAL D O 1
ATOM 16216 N N . ILE D 1 128 ? -44.797 67.283 -10.271 1.00 19.39 128 ILE D N 1
ATOM 16217 C CA . ILE D 1 128 ? -44.104 66.872 -11.477 1.00 21.00 128 ILE D CA 1
ATOM 16218 C C . ILE D 1 128 ? -45.183 66.551 -12.507 1.00 23.81 128 ILE D C 1
ATOM 16219 O O . ILE D 1 128 ? -45.940 65.584 -12.346 1.00 22.14 128 ILE D O 1
ATOM 16235 N N . ALA D 1 129 ? -45.283 67.396 -13.536 1.00 23.64 129 ALA D N 1
ATOM 16236 C CA . ALA D 1 129 ? -46.263 67.251 -14.612 1.00 18.16 129 ALA D CA 1
ATOM 16237 C C . ALA D 1 129 ? -45.692 66.311 -15.666 1.00 17.95 129 ALA D C 1
ATOM 16238 O O . ALA D 1 129 ? -44.753 66.669 -16.381 1.00 23.79 129 ALA D O 1
ATOM 16245 N N . ALA D 1 130 ? -46.237 65.104 -15.735 1.00 21.16 130 ALA D N 1
ATOM 16246 C CA . ALA D 1 130 ? -45.717 64.028 -16.561 1.00 17.93 130 ALA D CA 1
ATOM 16247 C C . ALA D 1 130 ? -46.867 63.302 -17.271 1.00 24.33 130 ALA D C 1
ATOM 16248 O O . ALA D 1 130 ? -46.864 62.075 -17.418 1.00 22.51 130 ALA D O 1
ATOM 16255 N N . THR D 1 131 ? -47.870 64.058 -17.718 1.00 24.13 131 THR D N 1
ATOM 16256 C CA . THR D 1 131 ? -49.080 63.494 -18.300 1.00 24.68 131 THR D CA 1
ATOM 16257 C C . THR D 1 131 ? -49.008 63.365 -19.815 1.00 25.34 131 THR D C 1
ATOM 16258 O O . THR D 1 131 ? -49.935 62.812 -20.419 1.00 21.54 131 THR D O 1
ATOM 16269 N N . GLY D 1 132 ? -47.965 63.903 -20.428 1.00 20.27 132 GLY D N 1
ATOM 16270 C CA . GLY D 1 132 ? -47.693 63.682 -21.829 1.00 22.35 132 GLY D CA 1
ATOM 16271 C C . GLY D 1 132 ? -48.804 64.115 -22.767 1.00 26.34 132 GLY D C 1
ATOM 16272 O O . GLY D 1 132 ? -49.544 65.091 -22.543 1.00 19.53 132 GLY D O 1
ATOM 16276 N N . ILE D 1 133 ? -48.897 63.370 -23.876 1.00 23.08 133 ILE D N 1
ATOM 16277 C CA . ILE D 1 133 ? -49.744 63.700 -25.014 1.00 19.94 133 ILE D CA 1
ATOM 16278 C C . ILE D 1 133 ? -50.341 62.400 -25.539 1.00 24.62 133 ILE D C 1
ATOM 16279 O O . ILE D 1 133 ? -49.975 61.308 -25.102 1.00 23.15 133 ILE D O 1
ATOM 16295 N N . ILE D 1 134 ? -51.239 62.518 -26.519 1.00 25.15 134 ILE D N 1
ATOM 16296 C CA . ILE D 1 134 ? -51.712 61.351 -27.265 1.00 20.27 134 ILE D CA 1
ATOM 16297 C C . ILE D 1 134 ? -51.918 61.759 -28.719 1.00 24.22 134 ILE D C 1
ATOM 16298 O O . ILE D 1 134 ? -52.496 62.813 -29.000 1.00 25.57 134 ILE D O 1
ATOM 16314 N N . ASP D 1 135 ? -51.421 60.934 -29.638 1.00 24.52 135 ASP D N 1
ATOM 16315 C CA . ASP D 1 135 ? -51.517 61.215 -31.068 1.00 27.73 135 ASP D CA 1
ATOM 16316 C C . ASP D 1 135 ? -52.958 61.097 -31.571 1.00 27.03 135 ASP D C 1
ATOM 16317 O O . ASP D 1 135 ? -53.696 60.190 -31.177 1.00 24.11 135 ASP D O 1
ATOM 16326 N N . ASN D 1 136 ? -53.366 62.014 -32.458 1.00 23.83 136 ASN D N 1
ATOM 16327 C CA . ASN D 1 136 ? -54.622 61.839 -33.181 1.00 27.19 136 ASN D CA 1
ATOM 16328 C C . ASN D 1 136 ? -54.480 60.729 -34.213 1.00 26.81 136 ASN D C 1
ATOM 16329 O O . ASN D 1 136 ? -53.455 60.620 -34.887 1.00 24.54 136 ASN D O 1
ATOM 16340 N N . LEU D 1 137 ? -55.502 59.936 -34.343 1.00 22.68 137 LEU D N 1
ATOM 16341 C CA . LEU D 1 137 ? -55.553 58.874 -35.332 1.00 22.36 137 LEU D CA 1
ATOM 16342 C C . LEU D 1 137 ? -56.619 59.170 -36.376 1.00 24.00 137 LEU D C 1
ATOM 16343 O O . LEU D 1 137 ? -57.618 59.843 -36.090 1.00 25.99 137 LEU D O 1
ATOM 16359 N N . PRO D 1 138 ? -56.471 58.640 -37.586 1.00 24.44 138 PRO D N 1
ATOM 16360 C CA . PRO D 1 138 ? -57.537 58.799 -38.576 1.00 28.75 138 PRO D CA 1
ATOM 16361 C C . PRO D 1 138 ? -58.820 58.150 -38.074 1.00 25.66 138 PRO D C 1
ATOM 16362 O O . PRO D 1 138 ? -58.824 57.026 -37.567 1.00 27.96 138 PRO D O 1
ATOM 16373 N N . GLN D 1 139 ? -59.901 58.897 -38.144 1.00 26.09 139 GLN D N 1
ATOM 16374 C CA . GLN D 1 139 ? -61.160 58.432 -37.587 1.00 29.63 139 GLN D CA 1
ATOM 16375 C C . GLN D 1 139 ? -61.910 57.683 -38.687 1.00 28.13 139 GLN D C 1
ATOM 16376 O O . GLN D 1 139 ? -62.301 58.271 -39.702 1.00 36.43 139 GLN D O 1
ATOM 16390 N N . LEU D 1 140 ? -62.080 56.377 -38.484 1.00 34.62 140 LEU D N 1
ATOM 16391 C CA . LEU D 1 140 ? -62.857 55.490 -39.338 1.00 32.86 140 LEU D CA 1
ATOM 16392 C C . LEU D 1 140 ? -64.037 54.911 -38.558 1.00 30.74 140 LEU D C 1
ATOM 16393 O O . LEU D 1 140 ? -64.000 54.791 -37.330 1.00 29.31 140 LEU D O 1
ATOM 16409 N N . GLU D 1 141 ? -65.074 54.498 -39.294 1.00 28.23 141 GLU D N 1
ATOM 16410 C CA . GLU D 1 141 ? -66.191 53.796 -38.667 1.00 28.97 141 GLU D CA 1
ATOM 16411 C C . GLU D 1 141 ? -65.707 52.572 -37.909 1.00 31.10 141 GLU D C 1
ATOM 16412 O O . GLU D 1 141 ? -66.109 52.341 -36.762 1.00 31.61 141 GLU D O 1
ATOM 16424 N N . ASP D 1 142 ? -64.802 51.802 -38.502 1.00 28.82 142 ASP D N 1
ATOM 16425 C CA . ASP D 1 142 ? -64.262 50.633 -37.818 1.00 31.93 142 ASP D CA 1
ATOM 16426 C C . ASP D 1 142 ? -62.915 51.046 -37.228 1.00 35.51 142 ASP D C 1
ATOM 16427 O O . ASP D 1 142 ? -61.849 50.847 -37.816 1.00 26.78 142 ASP D O 1
ATOM 16436 N N . MET D 1 143 ? -62.970 51.602 -36.015 1.00 30.81 143 MET D N 1
ATOM 16437 C CA . MET D 1 143 ? -61.749 52.064 -35.394 1.00 28.70 143 MET D CA 1
ATOM 16438 C C . MET D 1 143 ? -60.853 50.907 -35.015 1.00 30.32 143 MET D C 1
ATOM 16439 O O . MET D 1 143 ? -59.640 51.087 -34.947 1.00 26.82 143 MET D O 1
ATOM 16453 N N . GLN D 1 144 ? -61.416 49.716 -34.815 1.00 27.54 144 GLN D N 1
ATOM 16454 C CA . GLN D 1 144 ? -60.572 48.569 -34.521 1.00 34.21 144 GLN D CA 1
ATOM 16455 C C . GLN D 1 144 ? -59.649 48.255 -35.688 1.00 31.45 144 GLN D C 1
ATOM 16456 O O . GLN D 1 144 ? -58.548 47.727 -35.492 1.00 29.30 144 GLN D O 1
ATOM 16470 N N . ASN D 1 145 ? -60.098 48.544 -36.912 1.00 27.25 145 ASN D N 1
ATOM 16471 C CA . ASN D 1 145 ? -59.250 48.368 -38.079 1.00 26.71 145 ASN D CA 1
ATOM 16472 C C . ASN D 1 145 ? -58.033 49.281 -38.017 1.00 33.34 145 ASN D C 1
ATOM 16473 O O . ASN D 1 145 ? -56.941 48.891 -38.441 1.00 33.37 145 ASN D O 1
ATOM 16484 N N . VAL D 1 146 ? -58.189 50.481 -37.462 1.00 25.97 146 VAL D N 1
ATOM 16485 C CA . VAL D 1 146 ? -57.051 51.372 -37.290 1.00 23.96 146 VAL D CA 1
ATOM 16486 C C . VAL D 1 146 ? -56.146 50.856 -36.183 1.00 28.27 146 VAL D C 1
ATOM 16487 O O . VAL D 1 146 ? -54.920 50.816 -36.340 1.00 23.66 146 VAL D O 1
ATOM 16500 N N . TYR D 1 147 ? -56.744 50.456 -35.052 1.00 29.23 147 TYR D N 1
ATOM 16501 C CA . TYR D 1 147 ? -55.965 50.002 -33.905 1.00 27.35 147 TYR D CA 1
ATOM 16502 C C . TYR D 1 147 ? -55.149 48.752 -34.222 1.00 28.77 147 TYR D C 1
ATOM 16503 O O . TYR D 1 147 ? -54.079 48.543 -33.634 1.00 35.06 147 TYR D O 1
ATOM 16521 N N . ASP D 1 148 ? -55.622 47.925 -35.156 1.00 26.59 148 ASP D N 1
ATOM 16522 C CA . ASP D 1 148 ? -54.916 46.705 -35.525 1.00 27.86 148 ASP D CA 1
ATOM 16523 C C . ASP D 1 148 ? -53.560 46.977 -36.170 1.00 24.27 148 ASP D C 1
ATOM 16524 O O . ASP D 1 148 ? -52.703 46.089 -36.177 1.00 25.86 148 ASP D O 1
ATOM 16533 N N . TYR D 1 149 ? -53.352 48.169 -36.726 1.00 25.69 149 TYR D N 1
ATOM 16534 C CA . TYR D 1 149 ? -52.104 48.527 -37.379 1.00 25.76 149 TYR D CA 1
ATOM 16535 C C . TYR D 1 149 ? -51.397 49.683 -36.703 1.00 22.39 149 TYR D C 1
ATOM 16536 O O . TYR D 1 149 ? -50.174 49.736 -36.759 1.00 22.93 149 TYR D O 1
ATOM 16554 N N . ALA D 1 150 ? -52.130 50.552 -36.005 1.00 23.16 150 ALA D N 1
ATOM 16555 C CA . ALA D 1 150 ? -51.531 51.709 -35.357 1.00 25.70 150 ALA D CA 1
ATOM 16556 C C . ALA D 1 150 ? -50.601 51.248 -34.235 1.00 26.80 150 ALA D C 1
ATOM 16557 O O . ALA D 1 150 ? -51.036 50.588 -33.282 1.00 23.88 150 ALA D O 1
ATOM 16564 N N . GLY D 1 151 ? -49.322 51.615 -34.345 1.00 27.28 151 GLY D N 1
ATOM 16565 C CA . GLY D 1 151 ? -48.309 51.187 -33.406 1.00 30.88 151 GLY D CA 1
ATOM 16566 C C . GLY D 1 151 ? -47.651 49.875 -33.756 1.00 30.94 151 GLY D C 1
ATOM 16567 O O . GLY D 1 151 ? -46.720 49.455 -33.057 1.00 28.56 151 GLY D O 1
ATOM 16571 N N . TYR D 1 152 ? -48.127 49.197 -34.792 1.00 24.81 152 TYR D N 1
ATOM 16572 C CA . TYR D 1 152 ? -47.492 47.974 -35.247 1.00 23.32 152 TYR D CA 1
ATOM 16573 C C . TYR D 1 152 ? -46.691 48.286 -36.497 1.00 27.62 152 TYR D C 1
ATOM 16574 O O . TYR D 1 152 ? -45.468 48.455 -36.425 1.00 30.67 152 TYR D O 1
ATOM 16592 N N . THR D 1 153 ? -47.373 48.384 -37.644 1.00 23.32 153 THR D N 1
ATOM 16593 C CA . THR D 1 153 ? -46.738 48.813 -38.883 1.00 25.46 153 THR D CA 1
ATOM 16594 C C . THR D 1 153 ? -47.229 50.166 -39.382 1.00 24.76 153 THR D C 1
ATOM 16595 O O . THR D 1 153 ? -46.639 50.709 -40.322 1.00 26.50 153 THR D O 1
ATOM 16606 N N . LEU D 1 154 ? -48.262 50.732 -38.769 1.00 23.88 154 LEU D N 1
ATOM 16607 C CA . LEU D 1 154 ? -48.697 52.093 -39.040 1.00 22.68 154 LEU D CA 1
ATOM 16608 C C . LEU D 1 154 ? -48.220 52.940 -37.867 1.00 26.65 154 LEU D C 1
ATOM 16609 O O . LEU D 1 154 ? -48.788 52.871 -36.771 1.00 26.60 154 LEU D O 1
ATOM 16625 N N . HIS D 1 155 ? -47.180 53.732 -38.098 1.00 26.66 155 HIS D N 1
ATOM 16626 C CA . HIS D 1 155 ? -46.446 54.381 -37.024 1.00 27.99 155 HIS D CA 1
ATOM 16627 C C . HIS D 1 155 ? -46.957 55.794 -36.779 1.00 23.95 155 HIS D C 1
ATOM 16628 O O . HIS D 1 155 ? -47.576 56.419 -37.637 1.00 25.25 155 HIS D O 1
ATOM 16642 N N . VAL D 1 156 ? -46.680 56.297 -35.579 1.00 22.08 156 VAL D N 1
ATOM 16643 C CA . VAL D 1 156 ? -47.010 57.674 -35.238 1.00 20.42 156 VAL D CA 1
ATOM 16644 C C . VAL D 1 156 ? -45.790 58.543 -35.002 1.00 23.61 156 VAL D C 1
ATOM 16645 O O . VAL D 1 156 ? -45.946 59.766 -34.891 1.00 27.77 156 VAL D O 1
ATOM 16668 N N B CYS D 1 157 ? -44.580 57.964 -34.982 0.57 25.24 157 CYS D N 1
ATOM 16669 C CA B CYS D 1 157 ? -43.353 58.642 -34.569 0.57 34.26 157 CYS D CA 1
ATOM 16670 C C B CYS D 1 157 ? -42.247 58.301 -35.570 0.57 25.14 157 CYS D C 1
ATOM 16671 O O B CYS D 1 157 ? -41.772 57.161 -35.616 0.57 21.01 157 CYS D O 1
ATOM 16679 N N . MET D 1 158 ? -41.832 59.277 -36.379 1.00 28.59 158 MET D N 1
ATOM 16680 C CA . MET D 1 158 ? -40.857 58.985 -37.422 1.00 30.50 158 MET D CA 1
ATOM 16681 C C . MET D 1 158 ? -39.484 58.616 -36.856 1.00 28.34 158 MET D C 1
ATOM 16682 O O . MET D 1 158 ? -38.814 57.719 -37.382 1.00 26.99 158 MET D O 1
ATOM 16696 N N . ILE D 1 159 ? -39.015 59.298 -35.809 1.00 23.91 159 ILE D N 1
ATOM 16697 C CA . ILE D 1 159 ? -37.692 58.927 -35.318 1.00 27.95 159 ILE D CA 1
ATOM 16698 C C . ILE D 1 159 ? -37.746 57.556 -34.650 1.00 29.89 159 ILE D C 1
ATOM 16699 O O . ILE D 1 159 ? -36.774 56.790 -34.713 1.00 30.74 159 ILE D O 1
ATOM 16715 N N . CYS D 1 160 ? -38.885 57.199 -34.052 1.00 27.48 160 CYS D N 1
ATOM 16716 C CA . CYS D 1 160 ? -39.013 55.883 -33.429 1.00 29.87 160 CYS D CA 1
ATOM 16717 C C . CYS D 1 160 ? -38.863 54.769 -34.448 1.00 26.33 160 CYS D C 1
ATOM 16718 O O . CYS D 1 160 ? -38.107 53.809 -34.239 1.00 27.73 160 CYS D O 1
ATOM 16726 N N . ASP D 1 161 ? -39.586 54.882 -35.554 1.00 20.38 161 ASP D N 1
ATOM 16727 C CA . ASP D 1 161 ? -39.832 53.753 -36.435 1.00 22.63 161 ASP D CA 1
ATOM 16728 C C . ASP D 1 161 ? -39.350 53.948 -37.861 1.00 25.93 161 ASP D C 1
ATOM 16729 O O . ASP D 1 161 ? -39.536 53.034 -38.675 1.00 25.70 161 ASP D O 1
ATOM 16738 N N . GLY D 1 162 ? -38.779 55.111 -38.195 1.00 27.25 162 GLY D N 1
ATOM 16739 C CA . GLY D 1 162 ? -38.369 55.368 -39.577 1.00 26.64 162 GLY D CA 1
ATOM 16740 C C . GLY D 1 162 ? -37.475 54.285 -40.150 1.00 22.23 162 GLY D C 1
ATOM 16741 O O . GLY D 1 162 ? -37.637 53.879 -41.310 1.00 23.29 162 GLY D O 1
ATOM 16745 N N . PHE D 1 163 ? -36.503 53.817 -39.361 1.00 23.49 163 PHE D N 1
ATOM 16746 C CA . PHE D 1 163 ? -35.605 52.763 -39.833 1.00 26.98 163 PHE D CA 1
ATOM 16747 C C . PHE D 1 163 ? -36.375 51.541 -40.307 1.00 24.83 163 PHE D C 1
ATOM 16748 O O . PHE D 1 163 ? -35.975 50.881 -41.275 1.00 23.03 163 PHE D O 1
ATOM 16765 N N . ASP D 1 164 ? -37.452 51.201 -39.608 1.00 23.72 164 ASP D N 1
ATOM 16766 C CA . ASP D 1 164 ? -38.256 50.032 -39.916 1.00 27.92 164 ASP D CA 1
ATOM 16767 C C . ASP D 1 164 ? -39.166 50.254 -41.120 1.00 24.22 164 ASP D C 1
ATOM 16768 O O . ASP D 1 164 ? -39.874 49.329 -41.528 1.00 28.92 164 ASP D O 1
ATOM 16777 N N . MET D 1 165 ? -39.159 51.453 -41.689 1.00 21.47 165 MET D N 1
ATOM 16778 C CA . MET D 1 165 ? -39.859 51.760 -42.926 1.00 23.43 165 MET D CA 1
ATOM 16779 C C . MET D 1 165 ? -38.930 51.813 -44.135 1.00 24.40 165 MET D C 1
ATOM 16780 O O . MET D 1 165 ? -39.404 52.111 -45.237 1.00 25.42 165 MET D O 1
ATOM 16794 N N . TRP D 1 166 ? -37.638 51.529 -43.964 1.00 27.83 166 TRP D N 1
ATOM 16795 C CA . TRP D 1 166 ? -36.638 51.863 -44.980 1.00 24.16 166 TRP D CA 1
ATOM 16796 C C . TRP D 1 166 ? -37.007 51.285 -46.341 1.00 22.89 166 TRP D C 1
ATOM 16797 O O . TRP D 1 166 ? -37.182 50.078 -46.491 1.00 24.74 166 TRP D O 1
ATOM 16818 N N . ASP D 1 167 ? -37.139 52.174 -47.317 1.00 23.75 167 ASP D N 1
ATOM 16819 C CA . ASP D 1 167 ? -37.379 51.823 -48.726 1.00 24.45 167 ASP D CA 1
ATOM 16820 C C . ASP D 1 167 ? -38.634 50.973 -48.919 1.00 27.67 167 ASP D C 1
ATOM 16821 O O . ASP D 1 167 ? -38.761 50.265 -49.925 1.00 29.08 167 ASP D O 1
ATOM 16830 N N . GLN D 1 168 ? -39.617 51.090 -48.028 1.00 28.00 168 GLN D N 1
ATOM 16831 C CA . GLN D 1 168 ? -40.898 50.423 -48.217 1.00 27.59 168 GLN D CA 1
ATOM 16832 C C . GLN D 1 168 ? -41.921 51.352 -48.870 1.00 23.08 168 GLN D C 1
ATOM 16833 O O . GLN D 1 168 ? -41.849 52.576 -48.757 1.00 25.21 168 GLN D O 1
ATOM 16847 N N . LYS D 1 169 ? -42.907 50.748 -49.526 1.00 25.51 169 LYS D N 1
ATOM 16848 C CA . LYS D 1 169 ? -44.093 51.497 -49.945 1.00 23.76 169 LYS D CA 1
ATOM 16849 C C . LYS D 1 169 ? -44.839 51.970 -48.701 1.00 26.80 169 LYS D C 1
ATOM 16850 O O . LYS D 1 169 ? -45.254 51.153 -47.868 1.00 27.54 169 LYS D O 1
ATOM 16869 N N . ALA D 1 170 ? -45.011 53.285 -48.575 1.00 24.32 170 ALA D N 1
ATOM 16870 C CA . ALA D 1 170 ? -45.484 53.897 -47.343 1.00 28.23 170 ALA D CA 1
ATOM 16871 C C . ALA D 1 170 ? -46.615 54.876 -47.622 1.00 24.19 170 ALA D C 1
ATOM 16872 O O . ALA D 1 170 ? -46.668 55.496 -48.689 1.00 27.14 170 ALA D O 1
ATOM 16879 N N . VAL D 1 171 ? -47.510 55.042 -46.650 1.00 22.17 171 VAL D N 1
ATOM 16880 C CA . VAL D 1 171 ? -48.510 56.101 -46.702 1.00 22.61 171 VAL D CA 1
ATOM 16881 C C . VAL D 1 171 ? -48.208 57.115 -45.610 1.00 26.92 171 VAL D C 1
ATOM 16882 O O . VAL D 1 171 ? -47.828 56.750 -44.491 1.00 26.36 171 VAL D O 1
ATOM 16895 N N . LEU D 1 172 ? -48.350 58.392 -45.952 1.00 26.02 172 LEU D N 1
ATOM 16896 C CA . LEU D 1 172 ? -48.353 59.479 -44.982 1.00 25.53 172 LEU D CA 1
ATOM 16897 C C . LEU D 1 172 ? -49.782 59.981 -44.838 1.00 25.01 172 LEU D C 1
ATOM 16898 O O . LEU D 1 172 ? -50.380 60.471 -45.801 1.00 24.98 172 LEU D O 1
ATOM 16914 N N . ILE D 1 173 ? -50.324 59.862 -43.638 1.00 23.78 173 ILE D N 1
ATOM 16915 C CA . ILE D 1 173 ? -51.684 60.288 -43.356 1.00 23.43 173 ILE D CA 1
ATOM 16916 C C . ILE D 1 173 ? -51.577 61.627 -42.649 1.00 27.89 173 ILE D C 1
ATOM 16917 O O . ILE D 1 173 ? -51.079 61.703 -41.520 1.00 27.30 173 ILE D O 1
ATOM 16933 N N . ALA D 1 174 ? -52.013 62.685 -43.331 1.00 22.60 174 ALA D N 1
ATOM 16934 C CA . ALA D 1 174 ? -51.814 64.055 -42.885 1.00 23.92 174 ALA D CA 1
ATOM 16935 C C . ALA D 1 174 ? -53.077 64.862 -43.149 1.00 48.21 174 ALA D C 1
ATOM 16936 O O . ALA D 1 174 ? -53.673 64.755 -44.223 1.00 41.00 174 ALA D O 1
ATOM 16943 N N . GLY D 1 175 ? -53.490 65.661 -42.167 1.00 36.23 175 GLY D N 1
ATOM 16944 C CA . GLY D 1 175 ? -54.755 66.362 -42.257 1.00 36.58 175 GLY D CA 1
ATOM 16945 C C . GLY D 1 175 ? -54.660 67.832 -42.623 1.00 41.60 175 GLY D C 1
ATOM 16946 O O . GLY D 1 175 ? -55.688 68.484 -42.819 1.00 52.30 175 GLY D O 1
ATOM 16950 N N . THR D 1 176 ? -53.448 68.379 -42.669 1.00 33.81 176 THR D N 1
ATOM 16951 C CA . THR D 1 176 ? -53.227 69.769 -43.040 1.00 32.31 176 THR D CA 1
ATOM 16952 C C . THR D 1 176 ? -52.003 69.847 -43.934 1.00 31.16 176 THR D C 1
ATOM 16953 O O . THR D 1 176 ? -51.190 68.919 -43.991 1.00 23.55 176 THR D O 1
ATOM 16964 N N . GLU D 1 177 ? -51.862 70.981 -44.622 1.00 31.84 177 GLU D N 1
ATOM 16965 C CA . GLU D 1 177 ? -50.677 71.175 -45.450 1.00 30.02 177 GLU D CA 1
ATOM 16966 C C . GLU D 1 177 ? -49.418 71.250 -44.597 1.00 32.78 177 GLU D C 1
ATOM 16967 O O . GLU D 1 177 ? -48.361 70.757 -45.003 1.00 40.22 177 GLU D O 1
ATOM 16979 N N . GLY D 1 178 ? -49.508 71.859 -43.413 1.00 29.61 178 GLY D N 1
ATOM 16980 C CA . GLY D 1 178 ? -48.396 71.811 -42.480 1.00 29.91 178 GLY D CA 1
ATOM 16981 C C . GLY D 1 178 ? -48.007 70.396 -42.108 1.00 33.20 178 GLY D C 1
ATOM 16982 O O . GLY D 1 178 ? -46.822 70.104 -41.907 1.00 32.41 178 GLY D O 1
ATOM 16986 N N . GLN D 1 179 ? -48.990 69.492 -42.021 1.00 28.02 179 GLN D N 1
ATOM 16987 C CA . GLN D 1 179 ? -48.686 68.100 -41.702 1.00 27.34 179 GLN D CA 1
ATOM 16988 C C . GLN D 1 179 ? -48.169 67.348 -42.922 1.00 24.91 179 GLN D C 1
ATOM 16989 O O . GLN D 1 179 ? -47.398 66.395 -42.778 1.00 23.80 179 GLN D O 1
ATOM 17003 N N . ILE D 1 180 ? -48.562 67.765 -44.127 1.00 22.22 180 ILE D N 1
ATOM 17004 C CA . ILE D 1 180 ? -48.027 67.121 -45.319 1.00 23.57 180 ILE D CA 1
ATOM 17005 C C . ILE D 1 180 ? -46.534 67.408 -45.467 1.00 22.79 180 ILE D C 1
ATOM 17006 O O . ILE D 1 180 ? -45.803 66.610 -46.067 1.00 21.96 180 ILE D O 1
ATOM 17022 N N . ASN D 1 181 ? -46.047 68.529 -44.911 1.00 24.95 181 ASN D N 1
ATOM 17023 C CA . ASN D 1 181 ? -44.619 68.839 -44.973 1.00 23.51 181 ASN D CA 1
ATOM 17024 C C . ASN D 1 181 ? -43.755 67.674 -44.499 1.00 28.23 181 ASN D C 1
ATOM 17025 O O . ASN D 1 181 ? -42.588 67.566 -44.895 1.00 24.97 181 ASN D O 1
ATOM 17036 N N . ALA D 1 182 ? -44.298 66.804 -43.643 1.00 25.08 182 ALA D N 1
ATOM 17037 C CA . ALA D 1 182 ? -43.527 65.675 -43.149 1.00 23.64 182 ALA D CA 1
ATOM 17038 C C . ALA D 1 182 ? -43.115 64.716 -44.256 1.00 24.35 182 ALA D C 1
ATOM 17039 O O . ALA D 1 182 ? -42.149 63.963 -44.068 1.00 23.44 182 ALA D O 1
ATOM 17046 N N . ALA D 1 183 ? -43.804 64.727 -45.407 1.00 22.24 183 ALA D N 1
ATOM 17047 C CA . ALA D 1 183 ? -43.368 63.900 -46.526 1.00 25.20 183 ALA D CA 1
ATOM 17048 C C . ALA D 1 183 ? -41.926 64.204 -46.918 1.00 25.58 183 ALA D C 1
ATOM 17049 O O . ALA D 1 183 ? -41.217 63.328 -47.436 1.00 23.56 183 ALA D O 1
ATOM 17056 N N . PHE D 1 184 ? -41.486 65.439 -46.709 1.00 23.19 184 PHE D N 1
ATOM 17057 C CA . PHE D 1 184 ? -40.161 65.868 -47.127 1.00 26.76 184 PHE D CA 1
ATOM 17058 C C . PHE D 1 184 ? -39.128 65.670 -46.033 1.00 26.01 184 PHE D C 1
ATOM 17059 O O . PHE D 1 184 ? -37.988 66.132 -46.165 1.00 25.71 184 PHE D O 1
ATOM 17076 N N . VAL D 1 185 ? -39.532 65.011 -44.951 1.00 26.78 185 VAL D N 1
ATOM 17077 C CA . VAL D 1 185 ? -38.629 64.446 -43.968 1.00 26.65 185 VAL D CA 1
ATOM 17078 C C . VAL D 1 185 ? -38.666 62.925 -44.011 1.00 23.61 185 VAL D C 1
ATOM 17079 O O . VAL D 1 185 ? -37.619 62.276 -43.978 1.00 23.61 185 VAL D O 1
ATOM 17092 N N . LEU D 1 186 ? -39.869 62.344 -44.114 1.00 24.90 186 LEU D N 1
ATOM 17093 C CA . LEU D 1 186 ? -40.011 60.893 -44.212 1.00 22.75 186 LEU D CA 1
ATOM 17094 C C . LEU D 1 186 ? -39.234 60.331 -45.391 1.00 23.27 186 LEU D C 1
ATOM 17095 O O . LEU D 1 186 ? -38.785 59.178 -45.345 1.00 23.48 186 LEU D O 1
ATOM 17111 N N . ASN D 1 187 ? -39.079 61.119 -46.457 1.00 22.07 187 ASN D N 1
ATOM 17112 C CA . ASN D 1 187 ? -38.431 60.611 -47.665 1.00 27.07 187 ASN D CA 1
ATOM 17113 C C . ASN D 1 187 ? -36.974 60.236 -47.421 1.00 21.96 187 ASN D C 1
ATOM 17114 O O . ASN D 1 187 ? -36.425 59.425 -48.168 1.00 27.48 187 ASN D O 1
ATOM 17125 N N . TRP D 1 188 ? -36.363 60.743 -46.352 1.00 23.09 188 TRP D N 1
ATOM 17126 C CA . TRP D 1 188 ? -35.052 60.256 -45.946 1.00 24.50 188 TRP D CA 1
ATOM 17127 C C . TRP D 1 188 ? -35.062 58.743 -45.811 1.00 27.98 188 TRP D C 1
ATOM 17128 O O . TRP D 1 188 ? -34.161 58.055 -46.307 1.00 22.69 188 TRP D O 1
ATOM 17149 N N . PHE D 1 189 ? -36.108 58.205 -45.177 1.00 26.62 189 PHE D N 1
ATOM 17150 C CA . PHE D 1 189 ? -36.176 56.771 -44.928 1.00 24.05 189 PHE D CA 1
ATOM 17151 C C . PHE D 1 189 ? -36.739 56.019 -46.124 1.00 21.33 189 PHE D C 1
ATOM 17152 O O . PHE D 1 189 ? -36.298 54.905 -46.420 1.00 28.48 189 PHE D O 1
ATOM 17169 N N . THR D 1 190 ? -37.727 56.590 -46.807 1.00 25.77 190 THR D N 1
ATOM 17170 C CA . THR D 1 190 ? -38.256 55.921 -47.975 1.00 28.10 190 THR D CA 1
ATOM 17171 C C . THR D 1 190 ? -38.771 56.967 -48.953 1.00 24.23 190 THR D C 1
ATOM 17172 O O . THR D 1 190 ? -39.546 57.839 -48.547 1.00 24.36 190 THR D O 1
ATOM 17183 N N . PRO D 1 191 ? -38.395 56.902 -50.232 1.00 29.71 191 PRO D N 1
ATOM 17184 C CA . PRO D 1 191 ? -38.995 57.815 -51.206 1.00 30.86 191 PRO D CA 1
ATOM 17185 C C . PRO D 1 191 ? -40.367 57.385 -51.681 1.00 32.45 191 PRO D C 1
ATOM 17186 O O . PRO D 1 191 ? -41.014 58.153 -52.406 1.00 24.08 191 PRO D O 1
ATOM 17197 N N . TYR D 1 192 ? -40.823 56.187 -51.316 1.00 24.30 192 TYR D N 1
ATOM 17198 C CA . TYR D 1 192 ? -42.012 55.591 -51.932 1.00 21.64 192 TYR D CA 1
ATOM 17199 C C . TYR D 1 192 ? -43.265 55.957 -51.134 1.00 25.53 192 TYR D C 1
ATOM 17200 O O . TYR D 1 192 ? -43.983 55.108 -50.601 1.00 23.74 192 TYR D O 1
ATOM 17218 N N . ILE D 1 193 ? -43.508 57.265 -51.078 1.00 23.48 193 ILE D N 1
ATOM 17219 C CA . ILE D 1 193 ? -44.514 57.864 -50.211 1.00 25.16 193 ILE D CA 1
ATOM 17220 C C . ILE D 1 193 ? -45.762 58.172 -51.021 1.00 23.90 193 ILE D C 1
ATOM 17221 O O . ILE D 1 193 ? -45.680 58.771 -52.099 1.00 25.90 193 ILE D O 1
ATOM 17237 N N . THR D 1 194 ? -46.907 57.751 -50.510 1.00 26.97 194 THR D N 1
ATOM 17238 C CA . THR D 1 194 ? -48.209 58.213 -50.971 1.00 28.18 194 THR D CA 1
ATOM 17239 C C . THR D 1 194 ? -48.857 59.020 -49.854 1.00 25.02 194 THR D C 1
ATOM 17240 O O . THR D 1 194 ? -48.917 58.559 -48.712 1.00 24.73 194 THR D O 1
ATOM 17251 N N . VAL D 1 195 ? -49.321 60.219 -50.174 1.00 26.02 195 VAL D N 1
ATOM 17252 C CA . VAL D 1 195 ? -49.937 61.101 -49.186 1.00 28.79 195 VAL D CA 1
ATOM 17253 C C . VAL D 1 195 ? -51.456 60.909 -49.188 1.00 27.40 195 VAL D C 1
ATOM 17254 O O . VAL D 1 195 ? -52.108 60.997 -50.235 1.00 25.25 195 VAL D O 1
ATOM 17267 N N . LEU D 1 196 ? -52.025 60.671 -48.003 1.00 22.00 196 LEU D N 1
ATOM 17268 C CA . LEU D 1 196 ? -53.467 60.512 -47.821 1.00 27.50 196 LEU D CA 1
ATOM 17269 C C . LEU D 1 196 ? -53.956 61.575 -46.853 1.00 23.85 196 LEU D C 1
ATOM 17270 O O . LEU D 1 196 ? -53.502 61.626 -45.706 1.00 25.80 196 LEU D O 1
ATOM 17286 N N . THR D 1 197 ? -54.871 62.417 -47.303 1.00 25.86 197 THR D N 1
ATOM 17287 C CA . THR D 1 197 ? -55.406 63.458 -46.435 1.00 26.86 197 THR D CA 1
ATOM 17288 C C . THR D 1 197 ? -56.666 63.038 -45.701 1.00 28.35 197 THR D C 1
ATOM 17289 O O . THR D 1 197 ? -57.155 63.796 -44.851 1.00 29.96 197 THR D O 1
ATOM 17300 N N . HIS D 1 198 ? -57.204 61.860 -46.009 1.00 23.63 198 HIS D N 1
ATOM 17301 C CA . HIS D 1 198 ? -58.335 61.291 -45.283 1.00 26.02 198 HIS D CA 1
ATOM 17302 C C . HIS D 1 198 ? -59.576 62.185 -45.360 1.00 30.64 198 HIS D C 1
ATOM 17303 O O . HIS D 1 198 ? -60.410 62.205 -44.448 1.00 31.54 198 HIS D O 1
ATOM 17317 N N . GLY D 1 199 ? -59.711 62.927 -46.458 1.00 33.50 199 GLY D N 1
ATOM 17318 C CA . GLY D 1 199 ? -60.854 63.799 -46.648 1.00 46.20 199 GLY D CA 1
ATOM 17319 C C . GLY D 1 199 ? -60.910 64.998 -45.731 1.00 44.63 199 GLY D C 1
ATOM 17320 O O . GLY D 1 199 ? -61.965 65.626 -45.621 1.00 41.27 199 GLY D O 1
ATOM 17324 N N . LEU D 1 200 ? -59.812 65.336 -45.060 1.00 34.64 200 LEU D N 1
ATOM 17325 C CA . LEU D 1 200 ? -59.868 66.360 -44.025 1.00 38.89 200 LEU D CA 1
ATOM 17326 C C . LEU D 1 200 ? -59.553 67.752 -44.533 1.00 50.76 200 LEU D C 1
ATOM 17327 O O . LEU D 1 200 ? -60.134 68.725 -44.041 1.00 97.51 200 LEU D O 1
ATOM 17343 N N . CYS D 1 201 ? -58.690 67.878 -45.528 1.00 49.00 201 CYS D N 1
ATOM 17344 C CA . CYS D 1 201 ? -58.339 69.191 -46.032 1.00 53.25 201 CYS D CA 1
ATOM 17345 C C . CYS D 1 201 ? -58.046 69.068 -47.514 1.00 48.97 201 CYS D C 1
ATOM 17346 O O . CYS D 1 201 ? -57.599 68.022 -47.998 1.00 47.99 201 CYS D O 1
ATOM 17354 N N . THR D 1 202 ? -58.331 70.145 -48.226 1.00 45.51 202 THR D N 1
ATOM 17355 C CA . THR D 1 202 ? -58.037 70.237 -49.644 1.00 53.90 202 THR D CA 1
ATOM 17356 C C . THR D 1 202 ? -56.617 70.737 -49.807 1.00 35.37 202 THR D C 1
ATOM 17357 O O . THR D 1 202 ? -56.224 71.717 -49.170 1.00 43.70 202 THR D O 1
ATOM 17368 N N . VAL D 1 203 ? -55.837 70.026 -50.600 1.00 33.49 203 VAL D N 1
ATOM 17369 C CA . VAL D 1 203 ? -54.450 70.407 -50.814 1.00 35.55 203 VAL D CA 1
ATOM 17370 C C . VAL D 1 203 ? -54.433 71.511 -51.859 1.00 33.76 203 VAL D C 1
ATOM 17371 O O . VAL D 1 203 ? -55.122 71.423 -52.880 1.00 30.06 203 VAL D O 1
ATOM 17384 N N . GLY D 1 204 ? -53.696 72.574 -51.578 1.00 30.04 204 GLY D N 1
ATOM 17385 C CA . GLY D 1 204 ? -53.595 73.668 -52.512 1.00 33.68 204 GLY D CA 1
ATOM 17386 C C . GLY D 1 204 ? -52.749 73.294 -53.708 1.00 28.12 204 GLY D C 1
ATOM 17387 O O . GLY D 1 204 ? -52.040 72.292 -53.724 1.00 28.48 204 GLY D O 1
ATOM 17391 N N . ASP D 1 205 ? -52.815 74.149 -54.728 1.00 35.07 205 ASP D N 1
ATOM 17392 C CA . ASP D 1 205 ? -52.121 73.871 -55.980 1.00 36.54 205 ASP D CA 1
ATOM 17393 C C . ASP D 1 205 ? -50.609 73.794 -55.785 1.00 31.04 205 ASP D C 1
ATOM 17394 O O . ASP D 1 205 ? -49.930 73.001 -56.451 1.00 28.40 205 ASP D O 1
ATOM 17403 N N . GLU D 1 206 ? -50.052 74.639 -54.915 1.00 28.03 206 GLU D N 1
ATOM 17404 C CA . GLU D 1 206 ? -48.602 74.674 -54.741 1.00 27.33 206 GLU D CA 1
ATOM 17405 C C . GLU D 1 206 ? -48.086 73.376 -54.133 1.00 30.17 206 GLU D C 1
ATOM 17406 O O . GLU D 1 206 ? -47.093 72.809 -54.602 1.00 25.62 206 GLU D O 1
ATOM 17418 N N . MET D 1 207 ? -48.746 72.891 -53.080 1.00 25.58 207 MET D N 1
ATOM 17419 C CA . MET D 1 207 ? -48.332 71.633 -52.479 1.00 26.47 207 MET D CA 1
ATOM 17420 C C . MET D 1 207 ? -48.563 70.462 -53.429 1.00 26.84 207 MET D C 1
ATOM 17421 O O . MET D 1 207 ? -47.727 69.554 -53.508 1.00 26.59 207 MET D O 1
ATOM 17435 N N . LYS D 1 208 ? -49.688 70.463 -54.164 1.00 25.35 208 LYS D N 1
ATOM 17436 C CA . LYS D 1 208 ? -49.938 69.399 -55.131 1.00 29.58 208 LYS D CA 1
ATOM 17437 C C . LYS D 1 208 ? -48.808 69.322 -56.149 1.00 29.03 208 LYS D C 1
ATOM 17438 O O . LYS D 1 208 ? -48.360 68.230 -56.519 1.00 29.70 208 LYS D O 1
ATOM 17457 N N . ALA D 1 209 ? -48.340 70.478 -56.618 1.00 29.74 209 ALA D N 1
ATOM 17458 C CA . ALA D 1 209 ? -47.257 70.500 -57.591 1.00 29.93 209 ALA D CA 1
ATOM 17459 C C . ALA D 1 209 ? -45.948 70.011 -56.977 1.00 26.05 209 ALA D C 1
ATOM 17460 O O . ALA D 1 209 ? -45.168 69.319 -57.636 1.00 26.49 209 ALA D O 1
ATOM 17467 N N . LYS D 1 210 ? -45.689 70.346 -55.711 1.00 25.56 210 LYS D N 1
ATOM 17468 C CA . LYS D 1 210 ? -44.454 69.887 -55.081 1.00 27.31 210 LYS D CA 1
ATOM 17469 C C . LYS D 1 210 ? -44.476 68.381 -54.858 1.00 27.44 210 LYS D C 1
ATOM 17470 O O . LYS D 1 210 ? -43.462 67.703 -55.067 1.00 29.24 210 LYS D O 1
ATOM 17485 N N . LEU D 1 211 ? -45.608 67.841 -54.403 1.00 28.00 211 LEU D N 1
ATOM 17486 C CA . LEU D 1 211 ? -45.714 66.390 -54.270 1.00 24.43 211 LEU D CA 1
ATOM 17487 C C . LEU D 1 211 ? -45.522 65.720 -55.623 1.00 25.13 211 LEU D C 1
ATOM 17488 O O . LEU D 1 211 ? -44.839 64.695 -55.725 1.00 26.36 211 LEU D O 1
ATOM 17504 N N . ALA D 1 212 ? -46.133 66.280 -56.675 1.00 27.44 212 ALA D N 1
ATOM 17505 C CA . ALA D 1 212 ? -45.989 65.703 -58.010 1.00 28.39 212 ALA D CA 1
ATOM 17506 C C . ALA D 1 212 ? -44.534 65.737 -58.475 1.00 25.55 212 ALA D C 1
ATOM 17507 O O . ALA D 1 212 ? -44.038 64.768 -59.058 1.00 27.88 212 ALA D O 1
ATOM 17514 N N . ASP D 1 213 ? -43.827 66.836 -58.211 1.00 27.90 213 ASP D N 1
ATOM 17515 C CA . ASP D 1 213 ? -42.421 66.931 -58.598 1.00 30.06 213 ASP D CA 1
ATOM 17516 C C . ASP D 1 213 ? -41.554 65.907 -57.874 1.00 30.98 213 ASP D C 1
ATOM 17517 O O . ASP D 1 213 ? -40.516 65.495 -58.392 1.00 27.96 213 ASP D O 1
ATOM 17526 N N . HIS D 1 214 ? -41.930 65.515 -56.665 1.00 26.89 214 HIS D N 1
ATOM 17527 C CA . HIS D 1 214 ? -41.187 64.494 -55.931 1.00 29.25 214 HIS D CA 1
ATOM 17528 C C . HIS D 1 214 ? -41.641 63.079 -56.247 1.00 25.94 214 HIS D C 1
ATOM 17529 O O . HIS D 1 214 ? -41.007 62.122 -55.784 1.00 26.18 214 HIS D O 1
ATOM 17543 N N . GLY D 1 215 ? -42.732 62.931 -56.988 1.00 29.96 215 GLY D N 1
ATOM 17544 C CA . GLY D 1 215 ? -43.272 61.632 -57.331 1.00 30.75 215 GLY D CA 1
ATOM 17545 C C . GLY D 1 215 ? -44.112 60.982 -56.261 1.00 30.34 215 GLY D C 1
ATOM 17546 O O . GLY D 1 215 ? -44.354 59.774 -56.336 1.00 27.16 215 GLY D O 1
ATOM 17550 N N . TYR D 1 216 ? -44.589 61.742 -55.275 1.00 27.58 216 TYR D N 1
ATOM 17551 C CA . TYR D 1 216 ? -45.387 61.166 -54.199 1.00 25.98 216 TYR D CA 1
ATOM 17552 C C . TYR D 1 216 ? -46.860 61.284 -54.574 1.00 24.14 216 TYR D C 1
ATOM 17553 O O . TYR D 1 216 ? -47.383 62.410 -54.630 1.00 25.42 216 TYR D O 1
ATOM 17571 N N . PRO D 1 217 ? -47.559 60.190 -54.858 1.00 23.80 217 PRO D N 1
ATOM 17572 C CA . PRO D 1 217 ? -48.974 60.312 -55.229 1.00 27.02 217 PRO D CA 1
ATOM 17573 C C . PRO D 1 217 ? -49.791 60.875 -54.079 1.00 28.54 217 PRO D C 1
ATOM 17574 O O . PRO D 1 217 ? -49.446 60.707 -52.908 1.00 31.19 217 PRO D O 1
ATOM 17585 N N . LEU D 1 218 ? -50.862 61.579 -54.437 1.00 27.29 218 LEU D N 1
ATOM 17586 C CA . LEU D 1 218 ? -51.767 62.211 -53.489 1.00 29.24 218 LEU D CA 1
ATOM 17587 C C . LEU D 1 218 ? -53.192 61.722 -53.721 1.00 27.19 218 LEU D C 1
ATOM 17588 O O . LEU D 1 218 ? -53.706 61.780 -54.846 1.00 27.33 218 LEU D O 1
ATOM 17604 N N . HIS D 1 219 ? -53.841 61.281 -52.650 1.00 28.15 219 HIS D N 1
ATOM 17605 C CA . HIS D 1 219 ? -55.243 60.898 -52.682 1.00 26.11 219 HIS D CA 1
ATOM 17606 C C . HIS D 1 219 ? -55.959 61.594 -51.539 1.00 29.36 219 HIS D C 1
ATOM 17607 O O . HIS D 1 219 ? -55.558 61.455 -50.378 1.00 27.18 219 HIS D O 1
ATOM 17621 N N . GLU D 1 220 ? -57.025 62.312 -51.854 1.00 25.86 220 GLU D N 1
ATOM 17622 C CA . GLU D 1 220 ? -57.707 63.112 -50.847 1.00 31.31 220 GLU D CA 1
ATOM 17623 C C . GLU D 1 220 ? -59.005 62.489 -50.338 1.00 29.74 220 GLU D C 1
ATOM 17624 O O . GLU D 1 220 ? -59.631 63.054 -49.433 1.00 30.61 220 GLU D O 1
ATOM 17636 N N . ALA D 1 221 ? -59.424 61.347 -50.875 1.00 30.27 221 ALA D N 1
ATOM 17637 C CA . ALA D 1 221 ? -60.666 60.723 -50.431 1.00 32.63 221 ALA D CA 1
ATOM 17638 C C . ALA D 1 221 ? -60.486 60.046 -49.078 1.00 33.92 221 ALA D C 1
ATOM 17639 O O . ALA D 1 221 ? -59.409 59.550 -48.749 1.00 31.24 221 ALA D O 1
ATOM 17646 N N . ALA D 1 222 ? -61.572 59.993 -48.310 1.00 28.83 222 ALA D N 1
ATOM 17647 C CA . ALA D 1 222 ? -61.509 59.399 -46.979 1.00 34.07 222 ALA D CA 1
ATOM 17648 C C . ALA D 1 222 ? -61.067 57.939 -47.040 1.00 32.65 222 ALA D C 1
ATOM 17649 O O . ALA D 1 222 ? -61.483 57.178 -47.917 1.00 34.61 222 ALA D O 1
ATOM 17656 N N . ILE D 1 223 ? -60.226 57.554 -46.074 1.00 29.98 223 ILE D N 1
ATOM 17657 C CA . ILE D 1 223 ? -59.814 56.164 -45.897 1.00 27.36 223 ILE D CA 1
ATOM 17658 C C . ILE D 1 223 ? -60.990 55.363 -45.360 1.00 27.88 223 ILE D C 1
ATOM 17659 O O . ILE D 1 223 ? -61.663 55.791 -44.413 1.00 27.49 223 ILE D O 1
ATOM 17675 N N . THR D 1 224 ? -61.236 54.185 -45.946 1.00 27.90 224 THR D N 1
ATOM 17676 C CA . THR D 1 224 ? -62.268 53.291 -45.441 1.00 32.99 224 THR D CA 1
ATOM 17677 C C . THR D 1 224 ? -61.733 51.996 -44.849 1.00 30.55 224 THR D C 1
ATOM 17678 O O . THR D 1 224 ? -62.422 51.396 -44.020 1.00 36.86 224 THR D O 1
ATOM 17689 N N . LYS D 1 225 ? -60.539 51.548 -45.226 1.00 28.46 225 LYS D N 1
ATOM 17690 C CA . LYS D 1 225 ? -60.052 50.285 -44.686 1.00 31.18 225 LYS D CA 1
ATOM 17691 C C . LYS D 1 225 ? -58.544 50.177 -44.845 1.00 28.31 225 LYS D C 1
ATOM 17692 O O . LYS D 1 225 ? -58.000 50.511 -45.893 1.00 27.95 225 LYS D O 1
ATOM 17705 N N . PHE D 1 226 ? -57.887 49.694 -43.795 1.00 24.70 226 PHE D N 1
ATOM 17706 C CA . PHE D 1 226 ? -56.503 49.256 -43.857 1.00 28.87 226 PHE D CA 1
ATOM 17707 C C . PHE D 1 226 ? -56.501 47.751 -44.091 1.00 31.61 226 PHE D C 1
ATOM 17708 O O . PHE D 1 226 ? -57.208 47.005 -43.404 1.00 31.29 226 PHE D O 1
ATOM 17725 N N . LEU D 1 227 ? -55.749 47.317 -45.085 1.00 29.00 227 LEU D N 1
ATOM 17726 C CA . LEU D 1 227 ? -55.659 45.914 -45.434 1.00 28.14 227 LEU D CA 1
ATOM 17727 C C . LEU D 1 227 ? -54.378 45.329 -44.843 1.00 26.18 227 LEU D C 1
ATOM 17728 O O . LEU D 1 227 ? -53.365 46.020 -44.696 1.00 26.15 227 LEU D O 1
ATOM 17744 N N . GLY D 1 228 ? -54.426 44.054 -44.496 1.00 30.75 228 GLY D N 1
ATOM 17745 C CA . GLY D 1 228 ? -53.251 43.391 -43.968 1.00 32.26 228 GLY D CA 1
ATOM 17746 C C . GLY D 1 228 ? -53.638 42.178 -43.143 1.00 33.56 228 GLY D C 1
ATOM 17747 O O . GLY D 1 228 ? -54.783 41.726 -43.159 1.00 32.83 228 GLY D O 1
ATOM 17751 N N . GLU D 1 229 ? -52.648 41.666 -42.419 1.00 30.37 229 GLU D N 1
ATOM 17752 C CA . GLU D 1 229 ? -52.855 40.508 -41.567 1.00 30.86 229 GLU D CA 1
ATOM 17753 C C . GLU D 1 229 ? -51.790 40.502 -40.477 1.00 29.19 229 GLU D C 1
ATOM 17754 O O . GLU D 1 229 ? -50.649 40.908 -40.704 1.00 30.65 229 GLU D O 1
ATOM 17766 N N . ASP D 1 230 ? -52.175 40.023 -39.297 1.00 29.63 230 ASP D N 1
ATOM 17767 C CA . ASP D 1 230 ? -51.260 39.914 -38.155 1.00 35.61 230 ASP D CA 1
ATOM 17768 C C . ASP D 1 230 ? -50.531 41.224 -37.892 1.00 30.03 230 ASP D C 1
ATOM 17769 O O . ASP D 1 230 ? -49.339 41.245 -37.599 1.00 27.73 230 ASP D O 1
ATOM 17778 N N . HIS D 1 231 ? -51.273 42.325 -37.968 1.00 25.78 231 HIS D N 1
ATOM 17779 C CA . HIS D 1 231 ? -50.807 43.675 -37.685 1.00 25.21 231 HIS D CA 1
ATOM 17780 C C . HIS D 1 231 ? -49.815 44.188 -38.715 1.00 26.17 231 HIS D C 1
ATOM 17781 O O . HIS D 1 231 ? -49.217 45.244 -38.499 1.00 26.12 231 HIS D O 1
ATOM 17795 N N . LYS D 1 232 ? -49.654 43.498 -39.842 1.00 27.04 232 LYS D N 1
ATOM 17796 C CA . LYS D 1 232 ? -48.735 43.900 -40.903 1.00 28.20 232 LYS D CA 1
ATOM 17797 C C . LYS D 1 232 ? -49.548 44.444 -42.073 1.00 26.42 232 LYS D C 1
ATOM 17798 O O . LYS D 1 232 ? -50.207 43.680 -42.785 1.00 26.50 232 LYS D O 1
ATOM 17808 N N . MET D 1 233 ? -49.486 45.757 -42.278 1.00 25.29 233 MET D N 1
ATOM 17809 C CA . MET D 1 233 ? -50.200 46.380 -43.390 1.00 26.84 233 MET D CA 1
ATOM 17810 C C . MET D 1 233 ? -49.798 45.774 -44.720 1.00 26.76 233 MET D C 1
ATOM 17811 O O . MET D 1 233 ? -48.623 45.466 -44.962 1.00 31.68 233 MET D O 1
ATOM 17825 N N . SER D 1 234 ? -50.777 45.690 -45.615 1.00 27.38 234 SER D N 1
ATOM 17826 C CA . SER D 1 234 ? -50.531 45.383 -47.008 1.00 29.15 234 SER D CA 1
ATOM 17827 C C . SER D 1 234 ? -51.089 46.432 -47.959 1.00 29.20 234 SER D C 1
ATOM 17828 O O . SER D 1 234 ? -50.665 46.473 -49.119 1.00 27.93 234 SER D O 1
ATOM 17836 N N . GLY D 1 235 ? -51.998 47.289 -47.510 1.00 27.12 235 GLY D N 1
ATOM 17837 C CA . GLY D 1 235 ? -52.561 48.290 -48.400 1.00 35.21 235 GLY D CA 1
ATOM 17838 C C . GLY D 1 235 ? -53.646 49.088 -47.706 1.00 30.89 235 GLY D C 1
ATOM 17839 O O . GLY D 1 235 ? -53.943 48.892 -46.519 1.00 26.47 235 GLY D O 1
ATOM 17843 N N . VAL D 1 236 ? -54.245 49.994 -48.477 1.00 26.90 236 VAL D N 1
ATOM 17844 C CA . VAL D 1 236 ? -55.251 50.921 -47.967 1.00 26.58 236 VAL D CA 1
ATOM 17845 C C . VAL D 1 236 ? -56.337 51.072 -49.026 1.00 28.85 236 VAL D C 1
ATOM 17846 O O . VAL D 1 236 ? -56.036 51.123 -50.223 1.00 31.73 236 VAL D O 1
ATOM 17859 N N . GLU D 1 237 ? -57.601 51.142 -48.581 1.00 27.33 237 GLU D N 1
ATOM 17860 C CA . GLU D 1 237 ? -58.752 51.408 -49.443 1.00 31.27 237 GLU D CA 1
ATOM 17861 C C . GLU D 1 237 ? -59.387 52.737 -49.064 1.00 27.45 237 GLU D C 1
ATOM 17862 O O . GLU D 1 237 ? -59.508 53.062 -47.878 1.00 27.51 237 GLU D O 1
ATOM 17874 N N . LEU D 1 238 ? -59.804 53.494 -50.072 1.00 27.72 238 LEU D N 1
ATOM 17875 C CA . LEU D 1 238 ? -60.462 54.778 -49.877 1.00 27.65 238 LEU D CA 1
ATOM 17876 C C . LEU D 1 238 ? -61.916 54.691 -50.325 1.00 30.36 238 LEU D C 1
ATOM 17877 O O . LEU D 1 238 ? -62.299 53.812 -51.097 1.00 31.15 238 LEU D O 1
ATOM 17893 N N . VAL D 1 239 ? -62.721 55.641 -49.844 1.00 35.36 239 VAL D N 1
ATOM 17894 C CA . VAL D 1 239 ? -64.159 55.600 -50.076 1.00 35.18 239 VAL D CA 1
ATOM 17895 C C . VAL D 1 239 ? -64.499 55.772 -51.553 1.00 41.69 239 VAL D C 1
ATOM 17896 O O . VAL D 1 239 ? -65.543 55.289 -52.000 1.00 40.55 239 VAL D O 1
ATOM 17909 N N . ASP D 1 240 ? -63.626 56.407 -52.336 1.00 36.35 240 ASP D N 1
ATOM 17910 C CA . ASP D 1 240 ? -63.876 56.563 -53.761 1.00 35.15 240 ASP D CA 1
ATOM 17911 C C . ASP D 1 240 ? -63.452 55.349 -54.571 1.00 40.02 240 ASP D C 1
ATOM 17912 O O . ASP D 1 240 ? -63.513 55.399 -55.804 1.00 39.06 240 ASP D O 1
ATOM 17921 N N . GLY D 1 241 ? -63.056 54.254 -53.918 1.00 36.87 241 GLY D N 1
ATOM 17922 C CA . GLY D 1 241 ? -62.674 53.041 -54.611 1.00 37.59 241 GLY D CA 1
ATOM 17923 C C . GLY D 1 241 ? -61.187 52.884 -54.854 1.00 40.90 241 GLY D C 1
ATOM 17924 O O . GLY D 1 241 ? -60.762 51.816 -55.309 1.00 38.93 241 GLY D O 1
ATOM 17928 N N . THR D 1 242 ? -60.391 53.916 -54.599 1.00 38.65 242 THR D N 1
ATOM 17929 C CA . THR D 1 242 ? -58.950 53.791 -54.737 1.00 34.74 242 THR D CA 1
ATOM 17930 C C . THR D 1 242 ? -58.434 52.696 -53.815 1.00 34.83 242 THR D C 1
ATOM 17931 O O . THR D 1 242 ? -58.762 52.665 -52.622 1.00 35.78 242 THR D O 1
ATOM 17942 N N . VAL D 1 243 ? -57.604 51.813 -54.363 1.00 33.03 243 VAL D N 1
ATOM 17943 C CA . VAL D 1 243 ? -56.863 50.827 -53.582 1.00 34.99 243 VAL D CA 1
ATOM 17944 C C . VAL D 1 243 ? -55.382 51.011 -53.876 1.00 34.43 243 VAL D C 1
ATOM 17945 O O . VAL D 1 243 ? -55.006 51.302 -55.017 1.00 38.39 243 VAL D O 1
ATOM 17958 N N . MET D 1 244 ? -54.543 50.867 -52.849 1.00 28.79 244 MET D N 1
ATOM 17959 C CA . MET D 1 244 ? -53.106 51.023 -53.027 1.00 34.00 244 MET D CA 1
ATOM 17960 C C . MET D 1 244 ? -52.363 50.022 -52.156 1.00 31.41 244 MET D C 1
ATOM 17961 O O . MET D 1 244 ? -52.866 49.571 -51.125 1.00 31.92 244 MET D O 1
ATOM 17975 N N . GLU D 1 245 ? -51.134 49.711 -52.567 1.00 33.03 245 GLU D N 1
ATOM 17976 C CA . GLU D 1 245 ? -50.258 48.837 -51.797 1.00 28.90 245 GLU D CA 1
ATOM 17977 C C . GLU D 1 245 ? -49.376 49.680 -50.890 1.00 27.41 245 GLU D C 1
ATOM 17978 O O . GLU D 1 245 ? -48.842 50.708 -51.313 1.00 32.24 245 GLU D O 1
ATOM 17990 N N . ALA D 1 246 ? -49.255 49.258 -49.636 1.00 29.97 246 ALA D N 1
ATOM 17991 C CA . ALA D 1 246 ? -48.365 49.903 -48.680 1.00 27.15 246 ALA D CA 1
ATOM 17992 C C . ALA D 1 246 ? -48.153 48.919 -47.544 1.00 27.06 246 ALA D C 1
ATOM 17993 O O . ALA D 1 246 ? -49.109 48.280 -47.096 1.00 26.38 246 ALA D O 1
ATOM 18000 N N . THR D 1 247 ? -46.906 48.765 -47.119 1.00 25.56 247 THR D N 1
ATOM 18001 C CA . THR D 1 247 ? -46.556 47.872 -46.027 1.00 25.42 247 THR D CA 1
ATOM 18002 C C . THR D 1 247 ? -46.256 48.632 -44.745 1.00 25.41 247 THR D C 1
ATOM 18003 O O . THR D 1 247 ? -45.935 48.012 -43.726 1.00 25.54 247 THR D O 1
ATOM 18014 N N . THR D 1 248 ? -46.345 49.956 -44.777 1.00 27.65 248 THR D N 1
ATOM 18015 C CA . THR D 1 248 ? -46.104 50.771 -43.597 1.00 27.50 248 THR D CA 1
ATOM 18016 C C . THR D 1 248 ? -46.690 52.151 -43.856 1.00 23.94 248 THR D C 1
ATOM 18017 O O . THR D 1 248 ? -47.126 52.470 -44.964 1.00 24.28 248 THR D O 1
ATOM 18028 N N . GLY D 1 249 ? -46.679 52.976 -42.821 1.00 23.08 249 GLY D N 1
ATOM 18029 C CA . GLY D 1 249 ? -47.154 54.341 -42.948 1.00 22.63 249 GLY D CA 1
ATOM 18030 C C . GLY D 1 249 ? -46.775 55.126 -41.717 1.00 27.43 249 GLY D C 1
ATOM 18031 O O . GLY D 1 249 ? -46.296 54.571 -40.724 1.00 23.20 249 GLY D O 1
ATOM 18035 N N . LEU D 1 250 ? -46.945 56.440 -41.831 1.00 24.94 250 LEU D N 1
ATOM 18036 C CA . LEU D 1 250 ? -46.753 57.376 -40.734 1.00 22.71 250 LEU D CA 1
ATOM 18037 C C . LEU D 1 250 ? -48.009 58.225 -40.612 1.00 20.88 250 LEU D C 1
ATOM 18038 O O . LEU D 1 250 ? -48.471 58.806 -41.601 1.00 23.81 250 LEU D O 1
ATOM 18054 N N . ILE D 1 251 ? -48.571 58.273 -39.415 1.00 22.66 251 ILE D N 1
ATOM 18055 C CA . ILE D 1 251 ? -49.685 59.166 -39.116 1.00 24.45 251 ILE D CA 1
ATOM 18056 C C . ILE D 1 251 ? -49.096 60.476 -38.616 1.00 26.70 251 ILE D C 1
ATOM 18057 O O . ILE D 1 251 ? -48.342 60.483 -37.638 1.00 22.64 251 ILE D O 1
ATOM 18073 N N . ASN D 1 252 ? -49.423 61.576 -39.286 1.00 24.88 252 ASN D N 1
ATOM 18074 C CA . ASN D 1 252 ? -49.004 62.915 -38.862 1.00 25.76 252 ASN D CA 1
ATOM 18075 C C . ASN D 1 252 ? -50.234 63.820 -38.793 1.00 26.12 252 ASN D C 1
ATOM 18076 O O . ASN D 1 252 ? -50.420 64.709 -39.626 1.00 24.07 252 ASN D O 1
ATOM 18087 N N . MET D 1 253 ? -51.066 63.605 -37.770 1.00 23.45 253 MET D N 1
ATOM 18088 C CA . MET D 1 253 ? -52.346 64.293 -37.637 1.00 21.10 253 MET D CA 1
ATOM 18089 C C . MET D 1 253 ? -52.440 65.137 -36.372 1.00 23.21 253 MET D C 1
ATOM 18090 O O . MET D 1 253 ? -53.540 65.527 -35.978 1.00 26.31 253 MET D O 1
ATOM 18104 N N . GLY D 1 254 ? -51.328 65.427 -35.738 1.00 29.42 254 GLY D N 1
ATOM 18105 C CA . GLY D 1 254 ? -51.362 66.221 -34.524 1.00 32.42 254 GLY D CA 1
ATOM 18106 C C . GLY D 1 254 ? -51.571 65.380 -33.290 1.00 26.45 254 GLY D C 1
ATOM 18107 O O . GLY D 1 254 ? -51.664 64.148 -33.322 1.00 24.41 254 GLY D O 1
ATOM 18111 N N . SER D 1 255 ? -51.634 66.086 -32.166 1.00 26.13 255 SER D N 1
ATOM 18112 C CA . SER D 1 255 ? -51.709 65.459 -30.854 1.00 33.06 255 SER D CA 1
ATOM 18113 C C . SER D 1 255 ? -52.664 66.240 -29.963 1.00 25.63 255 SER D C 1
ATOM 18114 O O . SER D 1 255 ? -52.939 67.420 -30.192 1.00 27.31 255 SER D O 1
ATOM 18122 N N . VAL D 1 256 ? -53.163 65.558 -28.937 1.00 24.75 256 VAL D N 1
ATOM 18123 C CA . VAL D 1 256 ? -53.857 66.187 -27.816 1.00 27.68 256 VAL D CA 1
ATOM 18124 C C . VAL D 1 256 ? -52.878 66.244 -26.654 1.00 26.34 256 VAL D C 1
ATOM 18125 O O . VAL D 1 256 ? -52.220 65.243 -26.348 1.00 25.96 256 VAL D O 1
ATOM 18138 N N . TYR D 1 257 ? -52.740 67.414 -26.034 1.00 22.83 257 TYR D N 1
ATOM 18139 C CA . TYR D 1 257 ? -51.795 67.597 -24.935 1.00 27.48 257 TYR D CA 1
ATOM 18140 C C . TYR D 1 257 ? -52.534 67.494 -23.609 1.00 23.44 257 TYR D C 1
ATOM 18141 O O . TYR D 1 257 ? -53.562 68.145 -23.406 1.00 27.36 257 TYR D O 1
ATOM 18159 N N . HIS D 1 258 ? -52.018 66.663 -22.709 1.00 23.39 258 HIS D N 1
ATOM 18160 C CA . HIS D 1 258 ? -52.659 66.450 -21.414 1.00 22.45 258 HIS D CA 1
ATOM 18161 C C . HIS D 1 258 ? -52.130 67.504 -20.442 1.00 29.25 258 HIS D C 1
ATOM 18162 O O . HIS D 1 258 ? -51.285 67.241 -19.587 1.00 25.34 258 HIS D O 1
ATOM 18176 N N . ASN D 1 259 ? -52.651 68.725 -20.587 1.00 23.71 259 ASN D N 1
ATOM 18177 C CA . ASN D 1 259 ? -52.131 69.868 -19.851 1.00 28.35 259 ASN D CA 1
ATOM 18178 C C . ASN D 1 259 ? -53.223 70.739 -19.244 1.00 27.05 259 ASN D C 1
ATOM 18179 O O . ASN D 1 259 ? -52.904 71.816 -18.718 1.00 26.02 259 ASN D O 1
ATOM 18190 N N . HIS D 1 260 ? -54.490 70.296 -19.273 1.00 24.43 260 HIS D N 1
ATOM 18191 C CA . HIS D 1 260 ? -55.602 71.177 -18.924 1.00 26.71 260 HIS D CA 1
ATOM 18192 C C . HIS D 1 260 ? -55.520 71.628 -17.473 1.00 22.65 260 HIS D C 1
ATOM 18193 O O . HIS D 1 260 ? -55.889 72.763 -17.155 1.00 26.93 260 HIS D O 1
ATOM 18207 N N . TYR D 1 261 ? -55.021 70.767 -16.592 1.00 24.58 261 TYR D N 1
ATOM 18208 C CA . TYR D 1 261 ? -55.000 71.029 -15.157 1.00 22.61 261 TYR D CA 1
ATOM 18209 C C . TYR D 1 261 ? -53.972 72.083 -14.736 1.00 27.76 261 TYR D C 1
ATOM 18210 O O . TYR D 1 261 ? -53.985 72.494 -13.564 1.00 27.84 261 TYR D O 1
ATOM 18228 N N . LEU D 1 262 ? -53.116 72.557 -15.646 1.00 24.31 262 LEU D N 1
ATOM 18229 C CA . LEU D 1 262 ? -52.110 73.576 -15.344 1.00 30.14 262 LEU D CA 1
ATOM 18230 C C . LEU D 1 262 ? -52.434 74.941 -15.933 1.00 35.24 262 LEU D C 1
ATOM 18231 O O . LEU D 1 262 ? -51.685 75.900 -15.696 1.00 29.76 262 LEU D O 1
ATOM 18247 N N . LYS D 1 263 ? -53.501 75.053 -16.714 1.00 26.43 263 LYS D N 1
ATOM 18248 C CA . LYS D 1 263 ? -53.739 76.281 -17.455 1.00 29.00 263 LYS D CA 1
ATOM 18249 C C . LYS D 1 263 ? -54.082 77.462 -16.556 1.00 31.70 263 LYS D C 1
ATOM 18250 O O . LYS D 1 263 ? -53.919 78.606 -16.985 1.00 38.80 263 LYS D O 1
ATOM 18269 N N . GLY D 1 264 ? -54.506 77.228 -15.321 1.00 36.59 264 GLY D N 1
ATOM 18270 C CA . GLY D 1 264 ? -54.819 78.317 -14.419 1.00 36.09 264 GLY D CA 1
ATOM 18271 C C . GLY D 1 264 ? -53.677 78.802 -13.548 1.00 38.45 264 GLY D C 1
ATOM 18272 O O . GLY D 1 264 ? -53.879 79.714 -12.743 1.00 36.18 264 GLY D O 1
ATOM 18276 N N . ILE D 1 265 ? -52.473 78.255 -13.694 1.00 28.34 265 ILE D N 1
ATOM 18277 C CA . ILE D 1 265 ? -51.356 78.584 -12.812 1.00 32.27 265 ILE D CA 1
ATOM 18278 C C . ILE D 1 265 ? -50.661 79.833 -13.337 1.00 39.88 265 ILE D C 1
ATOM 18279 O O . ILE D 1 265 ? -50.200 79.866 -14.483 1.00 41.01 265 ILE D O 1
ATOM 18295 N N . GLU D 1 266 ? -50.586 80.865 -12.498 1.00 31.05 266 GLU D N 1
ATOM 18296 C CA . GLU D 1 266 ? -49.860 82.073 -12.870 1.00 31.94 266 GLU D CA 1
ATOM 18297 C C . GLU D 1 266 ? -48.353 81.830 -12.792 1.00 28.20 266 GLU D C 1
ATOM 18298 O O . GLU D 1 266 ? -47.870 81.091 -11.931 1.00 31.63 266 GLU D O 1
ATOM 18302 N N . GLY D 1 267 ? -47.613 82.419 -13.722 1.00 36.28 267 GLY D N 1
ATOM 18303 C CA . GLY D 1 267 ? -46.168 82.318 -13.708 1.00 36.22 267 GLY D CA 1
ATOM 18304 C C . GLY D 1 267 ? -45.577 81.131 -14.443 1.00 42.64 267 GLY D C 1
ATOM 18305 O O . GLY D 1 267 ? -44.391 80.835 -14.243 1.00 41.85 267 GLY D O 1
ATOM 18309 N N . LEU D 1 268 ? -46.364 80.417 -15.243 1.00 34.28 268 LEU D N 1
ATOM 18310 C CA . LEU D 1 268 ? -45.872 79.307 -16.049 1.00 29.30 268 LEU D CA 1
ATOM 18311 C C . LEU D 1 268 ? -45.621 79.767 -17.475 1.00 31.03 268 LEU D C 1
ATOM 18312 O O . LEU D 1 268 ? -46.520 80.322 -18.119 1.00 30.32 268 LEU D O 1
ATOM 18328 N N . GLU D 1 269 ? -44.420 79.500 -17.978 1.00 31.87 269 GLU D N 1
ATOM 18329 C CA . GLU D 1 269 ? -44.068 79.833 -19.349 1.00 32.77 269 GLU D CA 1
ATOM 18330 C C . GLU D 1 269 ? -44.421 78.663 -20.255 1.00 28.67 269 GLU D C 1
ATOM 18331 O O . GLU D 1 269 ? -43.986 77.526 -20.022 1.00 29.93 269 GLU D O 1
ATOM 18335 N N . TRP D 1 270 ? -45.213 78.947 -21.276 1.00 27.36 270 TRP D N 1
ATOM 18336 C CA . TRP D 1 270 ? -45.655 77.967 -22.251 1.00 27.92 270 TRP D CA 1
ATOM 18337 C C . TRP D 1 270 ? -44.959 78.250 -23.574 1.00 37.76 270 TRP D C 1
ATOM 18338 O O . TRP D 1 270 ? -44.655 79.404 -23.890 1.00 32.33 270 TRP D O 1
ATOM 18359 N N . ASP D 1 271 ? -44.700 77.186 -24.334 1.00 32.67 271 ASP D N 1
ATOM 18360 C CA . ASP D 1 271 ? -44.327 77.286 -25.746 1.00 39.33 271 ASP D CA 1
ATOM 18361 C C . ASP D 1 271 ? -45.410 76.513 -26.501 1.00 31.44 271 ASP D C 1
ATOM 18362 O O . ASP D 1 271 ? -45.338 75.291 -26.639 1.00 28.87 271 ASP D O 1
ATOM 18371 N N . GLY D 1 272 ? -46.435 77.230 -26.952 1.00 35.70 272 GLY D N 1
ATOM 18372 C CA . GLY D 1 272 ? -47.635 76.568 -27.437 1.00 38.49 272 GLY D CA 1
ATOM 18373 C C . GLY D 1 272 ? -48.273 75.785 -26.309 1.00 31.99 272 GLY D C 1
ATOM 18374 O O . GLY D 1 272 ? -48.520 76.315 -25.219 1.00 32.56 272 GLY D O 1
ATOM 18378 N N . GLU D 1 273 ? -48.501 74.496 -26.560 1.00 30.98 273 GLU D N 1
ATOM 18379 C CA . GLU D 1 273 ? -49.069 73.589 -25.574 1.00 29.05 273 GLU D CA 1
ATOM 18380 C C . GLU D 1 273 ? -48.016 72.941 -24.686 1.00 27.58 273 GLU D C 1
ATOM 18381 O O . GLU D 1 273 ? -48.387 72.232 -23.747 1.00 27.60 273 GLU D O 1
ATOM 18393 N N . ASN D 1 274 ? -46.730 73.149 -24.966 1.00 26.72 274 ASN D N 1
ATOM 18394 C CA . ASN D 1 274 ? -45.637 72.590 -24.178 1.00 23.97 274 ASN D CA 1
ATOM 18395 C C . ASN D 1 274 ? -45.197 73.561 -23.090 1.00 22.83 274 ASN D C 1
ATOM 18396 O O . ASN D 1 274 ? -45.377 74.771 -23.194 1.00 25.75 274 ASN D O 1
ATOM 18407 N N . LEU D 1 275 ? -44.606 73.008 -22.034 1.00 23.21 275 LEU D N 1
ATOM 18408 C CA . LEU D 1 275 ? -44.022 73.801 -20.962 1.00 27.31 275 LEU D CA 1
ATOM 18409 C C . LEU D 1 275 ? -42.522 73.979 -21.196 1.00 27.72 275 LEU D C 1
ATOM 18410 O O . LEU D 1 275 ? -41.816 73.018 -21.508 1.00 25.81 275 LEU D O 1
ATOM 18426 N N . VAL D 1 276 ? -42.041 75.209 -21.013 1.00 27.93 276 VAL D N 1
ATOM 18427 C CA . VAL D 1 276 ? -40.620 75.518 -21.126 1.00 29.72 276 VAL D CA 1
ATOM 18428 C C . VAL D 1 276 ? -39.935 75.158 -19.815 1.00 26.82 276 VAL D C 1
ATOM 18429 O O . VAL D 1 276 ? -40.414 75.530 -18.737 1.00 26.98 276 VAL D O 1
ATOM 18442 N N . THR D 1 277 ? -38.848 74.394 -19.897 1.00 23.32 277 THR D N 1
ATOM 18443 C CA . THR D 1 277 ? -38.107 73.969 -18.712 1.00 26.42 277 THR D CA 1
ATOM 18444 C C . THR D 1 277 ? -36.630 74.330 -18.852 1.00 28.10 277 THR D C 1
ATOM 18445 O O . THR D 1 277 ? -36.137 74.614 -19.943 1.00 26.87 277 THR D O 1
ATOM 18456 N N . ASN D 1 278 ? -35.920 74.314 -17.722 1.00 26.65 278 ASN D N 1
ATOM 18457 C CA . ASN D 1 278 ? -34.471 74.481 -17.713 1.00 26.10 278 ASN D CA 1
ATOM 18458 C C . ASN D 1 278 ? -33.809 73.103 -17.785 1.00 25.05 278 ASN D C 1
ATOM 18459 O O . ASN D 1 278 ? -34.463 72.109 -18.115 1.00 25.95 278 ASN D O 1
ATOM 18470 N N . ASP D 1 279 ? -32.521 73.014 -17.439 1.00 25.90 279 ASP D N 1
ATOM 18471 C CA . ASP D 1 279 ? -31.776 71.778 -17.644 1.00 28.52 279 ASP D CA 1
ATOM 18472 C C . ASP D 1 279 ? -31.982 70.773 -16.524 1.00 30.61 279 ASP D C 1
ATOM 18473 O O . ASP D 1 279 ? -31.413 69.679 -16.589 1.00 28.68 279 ASP D O 1
ATOM 18482 N N . MET D 1 280 ? -32.789 71.101 -15.519 1.00 23.31 280 MET D N 1
ATOM 18483 C CA . MET D 1 280 ? -33.235 70.131 -14.528 1.00 22.02 280 MET D CA 1
ATOM 18484 C C . MET D 1 280 ? -34.738 69.852 -14.640 1.00 26.28 280 MET D C 1
ATOM 18485 O O . MET D 1 280 ? -35.354 69.356 -13.689 1.00 21.31 280 MET D O 1
ATOM 18499 N N . ALA D 1 281 ? -35.339 70.157 -15.801 1.00 25.12 281 ALA D N 1
ATOM 18500 C CA . ALA D 1 281 ? -36.749 69.907 -16.092 1.00 24.30 281 ALA D CA 1
ATOM 18501 C C . ALA D 1 281 ? -37.695 70.751 -15.240 1.00 18.33 281 ALA D C 1
ATOM 18502 O O . ALA D 1 281 ? -38.870 70.403 -15.084 1.00 22.48 281 ALA D O 1
ATOM 18509 N N . GLN D 1 282 ? -37.216 71.873 -14.715 1.00 20.46 282 GLN D N 1
ATOM 18510 C CA . GLN D 1 282 ? -38.039 72.787 -13.941 1.00 22.68 282 GLN D CA 1
ATOM 18511 C C . GLN D 1 282 ? -38.697 73.816 -14.855 1.00 25.96 282 GLN D C 1
ATOM 18512 O O . GLN D 1 282 ? -38.041 74.378 -15.745 1.00 21.59 282 GLN D O 1
ATOM 18526 N N . THR D 1 283 ? -39.995 74.050 -14.644 1.00 23.42 283 THR D N 1
ATOM 18527 C CA . THR D 1 283 ? -40.683 75.132 -15.340 1.00 24.79 283 THR D CA 1
ATOM 18528 C C . THR D 1 283 ? -40.264 76.465 -14.732 1.00 21.83 283 THR D C 1
ATOM 18529 O O . THR D 1 283 ? -39.465 76.529 -13.793 1.00 22.79 283 THR D O 1
ATOM 18540 N N . SER D 1 284 ? -40.838 77.546 -15.259 1.00 24.47 284 SER D N 1
ATOM 18541 C CA . SER D 1 284 ? -40.639 78.865 -14.677 1.00 25.11 284 SER D CA 1
ATOM 18542 C C . SER D 1 284 ? -41.252 78.985 -13.293 1.00 28.80 284 SER D C 1
ATOM 18543 O O . SER D 1 284 ? -40.943 79.945 -12.583 1.00 33.30 284 SER D O 1
ATOM 18551 N N . HIS D 1 285 ? -42.103 78.050 -12.901 1.00 27.15 285 HIS D N 1
ATOM 18552 C CA . HIS D 1 285 ? -42.630 78.016 -11.547 1.00 24.56 285 HIS D CA 1
ATOM 18553 C C . HIS D 1 285 ? -41.711 77.172 -10.669 1.00 27.61 285 HIS D C 1
ATOM 18554 O O . HIS D 1 285 ? -41.437 76.019 -11.008 1.00 28.94 285 HIS D O 1
ATOM 18568 N N . PRO D 1 286 ? -41.209 77.692 -9.547 1.00 27.06 286 PRO D N 1
ATOM 18569 C CA . PRO D 1 286 ? -40.200 76.940 -8.789 1.00 29.68 286 PRO D CA 1
ATOM 18570 C C . PRO D 1 286 ? -40.715 75.647 -8.165 1.00 29.45 286 PRO D C 1
ATOM 18571 O O . PRO D 1 286 ? -39.888 74.806 -7.782 1.00 29.91 286 PRO D O 1
ATOM 18582 N N . ARG D 1 287 ? -42.032 75.426 -8.076 1.00 23.71 287 ARG D N 1
ATOM 18583 C CA . ARG D 1 287 ? -42.532 74.186 -7.501 1.00 20.93 287 ARG D CA 1
ATOM 18584 C C . ARG D 1 287 ? -43.101 73.224 -8.543 1.00 21.96 287 ARG D C 1
ATOM 18585 O O . ARG D 1 287 ? -43.640 72.181 -8.167 1.00 23.93 287 ARG D O 1
ATOM 18606 N N . ILE D 1 288 ? -42.972 73.515 -9.836 1.00 23.21 288 ILE D N 1
ATOM 18607 C CA . ILE D 1 288 ? -43.539 72.652 -10.867 1.00 18.42 288 ILE D CA 1
ATOM 18608 C C . ILE D 1 288 ? -42.458 72.242 -11.864 1.00 18.05 288 ILE D C 1
ATOM 18609 O O . ILE D 1 288 ? -41.777 73.093 -12.444 1.00 22.89 288 ILE D O 1
ATOM 18625 N N . PHE D 1 289 ? -42.335 70.941 -12.092 1.00 17.55 289 PHE D N 1
ATOM 18626 C CA . PHE D 1 289 ? -41.455 70.368 -13.098 1.00 20.24 289 PHE D CA 1
ATOM 18627 C C . PHE D 1 289 ? -42.312 69.741 -14.191 1.00 19.52 289 PHE D C 1
ATOM 18628 O O . PHE D 1 289 ? -43.477 69.397 -13.968 1.00 22.73 289 PHE D O 1
ATOM 18645 N N . ALA D 1 290 ? -41.739 69.624 -15.391 1.00 21.50 290 ALA D N 1
ATOM 18646 C CA . ALA D 1 290 ? -42.443 69.058 -16.538 1.00 22.23 290 ALA D CA 1
ATOM 18647 C C . ALA D 1 290 ? -41.513 68.105 -17.269 1.00 27.03 290 ALA D C 1
ATOM 18648 O O . ALA D 1 290 ? -40.353 68.443 -17.528 1.00 21.72 290 ALA D O 1
ATOM 18655 N N . LEU D 1 291 ? -42.030 66.926 -17.611 1.00 21.50 291 LEU D N 1
ATOM 18656 C CA . LEU D 1 291 ? -41.234 65.855 -18.171 1.00 22.41 291 LEU D CA 1
ATOM 18657 C C . LEU D 1 291 ? -41.733 65.480 -19.554 1.00 23.40 291 LEU D C 1
ATOM 18658 O O . LEU D 1 291 ? -42.898 65.683 -19.902 1.00 22.23 291 LEU D O 1
ATOM 18674 N N . GLY D 1 292 ? -40.811 64.904 -20.316 1.00 24.29 292 GLY D N 1
ATOM 18675 C CA . GLY D 1 292 ? -41.176 64.086 -21.459 1.00 20.84 292 GLY D CA 1
ATOM 18676 C C . GLY D 1 292 ? -41.947 64.826 -22.524 1.00 25.68 292 GLY D C 1
ATOM 18677 O O . GLY D 1 292 ? -41.601 65.940 -22.930 1.00 21.43 292 GLY D O 1
ATOM 18681 N N . ASP D 1 293 ? -43.010 64.184 -23.004 1.00 22.55 293 ASP D N 1
ATOM 18682 C CA . ASP D 1 293 ? -43.725 64.730 -24.143 1.00 19.96 293 ASP D CA 1
ATOM 18683 C C . ASP D 1 293 ? -44.380 66.064 -23.820 1.00 20.31 293 ASP D C 1
ATOM 18684 O O . ASP D 1 293 ? -44.689 66.834 -24.737 1.00 27.20 293 ASP D O 1
ATOM 18693 N N . LEU D 1 294 ? -44.598 66.362 -22.542 1.00 21.89 294 LEU D N 1
ATOM 18694 C CA . LEU D 1 294 ? -45.231 67.612 -22.151 1.00 20.11 294 LEU D CA 1
ATOM 18695 C C . LEU D 1 294 ? -44.277 68.800 -22.215 1.00 24.55 294 LEU D C 1
ATOM 18696 O O . LEU D 1 294 ? -44.721 69.935 -22.439 1.00 27.72 294 LEU D O 1
ATOM 18712 N N . LYS D 1 295 ? -42.987 68.578 -21.976 1.00 23.41 295 LYS D N 1
ATOM 18713 C CA . LYS D 1 295 ? -42.052 69.685 -21.977 1.00 22.91 295 LYS D CA 1
ATOM 18714 C C . LYS D 1 295 ? -41.621 69.968 -23.407 1.00 26.89 295 LYS D C 1
ATOM 18715 O O . LYS D 1 295 ? -41.791 69.145 -24.311 1.00 30.28 295 LYS D O 1
ATOM 18734 N N . LYS D 1 296 ? -41.112 71.170 -23.618 1.00 26.59 296 LYS D N 1
ATOM 18735 C CA . LYS D 1 296 ? -40.573 71.518 -24.919 1.00 26.31 296 LYS D CA 1
ATOM 18736 C C . LYS D 1 296 ? -39.316 70.692 -25.163 1.00 29.65 296 LYS D C 1
ATOM 18737 O O . LYS D 1 296 ? -38.382 70.721 -24.355 1.00 27.74 296 LYS D O 1
ATOM 18747 N N . GLY D 1 297 ? -39.294 69.948 -26.258 1.00 31.09 297 GLY D N 1
ATOM 18748 C CA . GLY D 1 297 ? -38.162 69.100 -26.564 1.00 31.76 297 GLY D CA 1
ATOM 18749 C C . GLY D 1 297 ? -38.586 67.867 -27.343 1.00 29.49 297 GLY D C 1
ATOM 18750 O O . GLY D 1 297 ? -39.697 67.784 -27.865 1.00 28.10 297 GLY D O 1
ATOM 18754 N N . LEU D 1 298 ? -37.658 66.912 -27.402 1.00 31.00 298 LEU D N 1
ATOM 18755 C CA . LEU D 1 298 ? -37.823 65.682 -28.165 1.00 22.85 298 LEU D CA 1
ATOM 18756 C C . LEU D 1 298 ? -38.686 64.692 -27.387 1.00 24.17 298 LEU D C 1
ATOM 18757 O O . LEU D 1 298 ? -38.590 64.595 -26.161 1.00 27.78 298 LEU D O 1
ATOM 18773 N N . ASN D 1 299 ? -39.536 63.959 -28.101 1.00 26.43 299 ASN D N 1
ATOM 18774 C CA . ASN D 1 299 ? -40.486 63.008 -27.514 1.00 26.87 299 ASN D CA 1
ATOM 18775 C C . ASN D 1 299 ? -39.962 61.591 -27.727 1.00 28.08 299 ASN D C 1
ATOM 18776 O O . ASN D 1 299 ? -40.196 60.967 -28.768 1.00 27.20 299 ASN D O 1
ATOM 18787 N N . GLN D 1 300 ? -39.245 61.086 -26.728 1.00 23.87 300 GLN D N 1
ATOM 18788 C CA . GLN D 1 300 ? -38.704 59.734 -26.718 1.00 22.07 300 GLN D CA 1
ATOM 18789 C C . GLN D 1 300 ? -38.761 59.225 -25.287 1.00 19.33 300 GLN D C 1
ATOM 18790 O O . GLN D 1 300 ? -38.797 60.008 -24.334 1.00 21.56 300 GLN D O 1
ATOM 18804 N N . VAL D 1 301 ? -38.738 57.904 -25.139 1.00 19.94 301 VAL D N 1
ATOM 18805 C CA . VAL D 1 301 ? -38.713 57.312 -23.800 1.00 21.70 301 VAL D CA 1
ATOM 18806 C C . VAL D 1 301 ? -37.456 57.748 -23.031 1.00 23.24 301 VAL D C 1
ATOM 18807 O O . VAL D 1 301 ? -37.526 58.147 -21.857 1.00 19.09 301 VAL D O 1
ATOM 18820 N N . SER D 1 302 ? -36.280 57.635 -23.659 1.00 19.74 302 SER D N 1
ATOM 18821 C CA . SER D 1 302 ? -35.032 57.981 -22.971 1.00 24.46 302 SER D CA 1
ATOM 18822 C C . SER D 1 302 ? -35.094 59.399 -22.430 1.00 23.10 302 SER D C 1
ATOM 18823 O O . SER D 1 302 ? -34.713 59.649 -21.285 1.00 20.32 302 SER D O 1
ATOM 18831 N N . VAL D 1 303 ? -35.616 60.335 -23.228 1.00 21.97 303 VAL D N 1
ATOM 18832 C CA . VAL D 1 303 ? -35.695 61.725 -22.798 1.00 21.77 303 VAL D CA 1
ATOM 18833 C C . VAL D 1 303 ? -36.649 61.873 -21.610 1.00 18.08 303 VAL D C 1
ATOM 18834 O O . VAL D 1 303 ? -36.340 62.583 -20.640 1.00 23.62 303 VAL D O 1
ATOM 18847 N N . ALA D 1 304 ? -37.810 61.201 -21.653 1.00 19.07 304 ALA D N 1
ATOM 18848 C CA . ALA D 1 304 ? -38.763 61.281 -20.545 1.00 16.61 304 ALA D CA 1
ATOM 18849 C C . ALA D 1 304 ? -38.156 60.695 -19.280 1.00 18.20 304 ALA D C 1
ATOM 18850 O O . ALA D 1 304 ? -38.287 61.267 -18.194 1.00 18.53 304 ALA D O 1
ATOM 18857 N N . VAL D 1 305 ? -37.474 59.564 -19.408 1.00 20.26 305 VAL D N 1
ATOM 18858 C CA . VAL D 1 305 ? -36.883 58.913 -18.238 1.00 20.49 305 VAL D CA 1
ATOM 18859 C C . VAL D 1 305 ? -35.820 59.802 -17.597 1.00 22.88 305 VAL D C 1
ATOM 18860 O O . VAL D 1 305 ? -35.791 59.970 -16.368 1.00 20.96 305 VAL D O 1
ATOM 18873 N N . ALA D 1 306 ? -34.962 60.412 -18.412 1.00 20.08 306 ALA D N 1
ATOM 18874 C CA . ALA D 1 306 ? -33.922 61.296 -17.888 1.00 18.80 306 ALA D CA 1
ATOM 18875 C C . ALA D 1 306 ? -34.520 62.533 -17.236 1.00 18.90 306 ALA D C 1
ATOM 18876 O O . ALA D 1 306 ? -34.038 62.976 -16.180 1.00 20.96 306 ALA D O 1
ATOM 18883 N N . ASP D 1 307 ? -35.574 63.102 -17.842 1.00 18.74 307 ASP D N 1
ATOM 18884 C CA . ASP D 1 307 ? -36.263 64.243 -17.231 1.00 16.77 307 ASP D CA 1
ATOM 18885 C C . ASP D 1 307 ? -36.715 63.911 -15.818 1.00 19.00 307 ASP D C 1
ATOM 18886 O O . ASP D 1 307 ? -36.537 64.715 -14.886 1.00 19.73 307 ASP D O 1
ATOM 18895 N N . GLY D 1 308 ? -37.287 62.725 -15.638 1.00 20.77 308 GLY D N 1
ATOM 18896 C CA . GLY D 1 308 ? -37.753 62.328 -14.318 1.00 25.27 308 GLY D CA 1
ATOM 18897 C C . GLY D 1 308 ? -36.610 62.247 -13.322 1.00 21.69 308 GLY D C 1
ATOM 18898 O O . GLY D 1 308 ? -36.759 62.646 -12.157 1.00 19.47 308 GLY D O 1
ATOM 18902 N N . THR D 1 309 ? -35.471 61.687 -13.757 1.00 21.67 309 THR D N 1
ATOM 18903 C CA . THR D 1 309 ? -34.249 61.659 -12.949 1.00 19.91 309 THR D CA 1
ATOM 18904 C C . THR D 1 309 ? -33.862 63.064 -12.511 1.00 21.89 309 THR D C 1
ATOM 18905 O O . THR D 1 309 ? -33.628 63.321 -11.327 1.00 21.28 309 THR D O 1
ATOM 18916 N N . LEU D 1 310 ? -33.816 63.996 -13.458 1.00 18.08 310 LEU D N 1
ATOM 18917 C CA . LEU D 1 310 ? -33.375 65.353 -13.160 1.00 19.90 310 LEU D CA 1
ATOM 18918 C C . LEU D 1 310 ? -34.340 66.074 -12.217 1.00 17.94 310 LEU D C 1
ATOM 18919 O O . LEU D 1 310 ? -33.905 66.736 -11.260 1.00 20.34 310 LEU D O 1
ATOM 18935 N N . ALA D 1 311 ? -35.646 65.983 -12.481 1.00 20.47 311 ALA D N 1
ATOM 18936 C CA . ALA D 1 311 ? -36.631 66.673 -11.655 1.00 18.74 311 ALA D CA 1
ATOM 18937 C C . ALA D 1 311 ? -36.597 66.145 -10.230 1.00 17.96 311 ALA D C 1
ATOM 18938 O O . ALA D 1 311 ? -36.610 66.916 -9.262 1.00 19.58 311 ALA D O 1
ATOM 18945 N N . ALA D 1 312 ? -36.570 64.824 -10.081 1.00 16.85 312 ALA D N 1
ATOM 18946 C CA . ALA D 1 312 ? -36.528 64.246 -8.735 1.00 21.98 312 ALA D CA 1
ATOM 18947 C C . ALA D 1 312 ? -35.246 64.652 -7.993 1.00 19.94 312 ALA D C 1
ATOM 18948 O O . ALA D 1 312 ? -35.267 64.913 -6.774 1.00 18.05 312 ALA D O 1
ATOM 18955 N N . THR D 1 313 ? -34.125 64.721 -8.705 1.00 21.71 313 THR D N 1
ATOM 18956 C CA . THR D 1 313 ? -32.866 65.107 -8.082 1.00 20.40 313 THR D CA 1
ATOM 18957 C C . THR D 1 313 ? -32.897 66.563 -7.635 1.00 19.53 313 THR D C 1
ATOM 18958 O O . THR D 1 313 ? -32.451 66.883 -6.530 1.00 20.19 313 THR D O 1
ATOM 18969 N N . GLN D 1 314 ? -33.461 67.459 -8.448 1.00 19.47 314 GLN D N 1
ATOM 18970 C CA . GLN D 1 314 ? -33.586 68.854 -8.023 1.00 22.73 314 GLN D CA 1
ATOM 18971 C C . GLN D 1 314 ? -34.478 68.993 -6.791 1.00 20.47 314 GLN D C 1
ATOM 18972 O O . GLN D 1 314 ? -34.156 69.754 -5.861 1.00 20.48 314 GLN D O 1
ATOM 18986 N N . ILE D 1 315 ? -35.580 68.240 -6.746 1.00 17.81 315 ILE D N 1
ATOM 18987 C CA . ILE D 1 315 ? -36.492 68.304 -5.613 1.00 17.56 315 ILE D CA 1
ATOM 18988 C C . ILE D 1 315 ? -35.786 67.817 -4.361 1.00 19.95 315 ILE D C 1
ATOM 18989 O O . ILE D 1 315 ? -35.885 68.436 -3.294 1.00 20.76 315 ILE D O 1
ATOM 19005 N N . TRP D 1 316 ? -35.056 66.709 -4.476 1.00 17.61 316 TRP D N 1
ATOM 19006 C CA . TRP D 1 316 ? -34.295 66.205 -3.339 1.00 20.91 316 TRP D CA 1
ATOM 19007 C C . TRP D 1 316 ? -33.273 67.232 -2.872 1.00 19.97 316 TRP D C 1
ATOM 19008 O O . TRP D 1 316 ? -33.198 67.544 -1.683 1.00 22.21 316 TRP D O 1
ATOM 19029 N N . ARG D 1 317 ? -32.518 67.816 -3.809 1.00 20.29 317 ARG D N 1
ATOM 19030 C CA . ARG D 1 317 ? -31.561 68.862 -3.453 1.00 25.43 317 ARG D CA 1
ATOM 19031 C C . ARG D 1 317 ? -32.236 70.004 -2.701 1.00 22.48 317 ARG D C 1
ATOM 19032 O O . ARG D 1 317 ? -31.724 70.473 -1.675 1.00 21.50 317 ARG D O 1
ATOM 19053 N N . ASN D 1 318 ? -33.381 70.475 -3.198 1.00 21.19 318 ASN D N 1
ATOM 19054 C CA . ASN D 1 318 ? -34.081 71.562 -2.520 1.00 21.20 318 ASN D CA 1
ATOM 19055 C C . ASN D 1 318 ? -34.464 71.162 -1.105 1.00 20.68 318 ASN D C 1
ATOM 19056 O O . ASN D 1 318 ? -34.232 71.911 -0.152 1.00 26.64 318 ASN D O 1
ATOM 19067 N N . ILE D 1 319 ? -35.052 69.980 -0.949 1.00 21.51 319 ILE D N 1
ATOM 19068 C CA . ILE D 1 319 ? -35.559 69.562 0.356 1.00 24.29 319 ILE D CA 1
ATOM 19069 C C . ILE D 1 319 ? -34.405 69.275 1.321 1.00 19.84 319 ILE D C 1
ATOM 19070 O O . ILE D 1 319 ? -34.447 69.660 2.498 1.00 21.49 319 ILE D O 1
ATOM 19086 N N . ARG D 1 320 ? -33.388 68.557 0.850 1.00 23.73 320 ARG D N 1
ATOM 19087 C CA . ARG D 1 320 ? -32.207 68.275 1.659 1.00 23.98 320 ARG D CA 1
ATOM 19088 C C . ARG D 1 320 ? -31.578 69.562 2.172 1.00 23.96 320 ARG D C 1
ATOM 19089 O O . ARG D 1 320 ? -31.283 69.690 3.365 1.00 24.81 320 ARG D O 1
ATOM 19110 N N . ARG D 1 321 ? -31.388 70.540 1.284 1.00 23.32 321 ARG D N 1
ATOM 19111 C CA . ARG D 1 321 ? -30.717 71.769 1.667 1.00 22.24 321 ARG D CA 1
ATOM 19112 C C . ARG D 1 321 ? -31.533 72.569 2.673 1.00 28.77 321 ARG D C 1
ATOM 19113 O O . ARG D 1 321 ? -30.953 73.351 3.435 1.00 32.09 321 ARG D O 1
ATOM 19134 N N . ALA D 1 322 ? -32.846 72.359 2.725 1.00 29.08 322 ALA D N 1
ATOM 19135 C CA . ALA D 1 322 ? -33.722 73.031 3.683 1.00 30.16 322 ALA D CA 1
ATOM 19136 C C . ALA D 1 322 ? -33.908 72.252 4.986 1.00 34.99 322 ALA D C 1
ATOM 19137 O O . ALA D 1 322 ? -34.595 72.739 5.890 1.00 30.89 322 ALA D O 1
ATOM 19144 N N . SER D 1 323 ? -33.343 71.057 5.107 1.00 27.50 323 SER D N 1
ATOM 19145 C CA . SER D 1 323 ? -33.585 70.200 6.264 1.00 31.54 323 SER D CA 1
ATOM 19146 C C . SER D 1 323 ? -32.449 70.290 7.279 1.00 27.07 323 SER D C 1
ATOM 19147 O O . SER D 1 323 ? -31.323 70.678 6.959 1.00 33.78 323 SER D O 1
ATOM 19155 N N . GLU D 1 324 ? -32.751 69.904 8.511 1.00 30.93 324 GLU D N 1
ATOM 19156 C CA . GLU D 1 324 ? -31.724 69.909 9.550 1.00 34.99 324 GLU D CA 1
ATOM 19157 C C . GLU D 1 324 ? -30.844 68.665 9.425 1.00 29.65 324 GLU D C 1
ATOM 19158 O O . GLU D 1 324 ? -31.353 67.581 9.140 1.00 28.90 324 GLU D O 1
ATOM 19165 N N . PRO D 1 325 ? -29.535 68.786 9.660 1.00 26.67 325 PRO D N 1
ATOM 19166 C CA . PRO D 1 325 ? -28.650 67.618 9.528 1.00 29.95 325 PRO D CA 1
ATOM 19167 C C . PRO D 1 325 ? -29.040 66.487 10.463 1.00 30.83 325 PRO D C 1
ATOM 19168 O O . PRO D 1 325 ? -29.415 66.710 11.620 1.00 26.22 325 PRO D O 1
ATOM 19179 N N . ARG D 1 326 ? -28.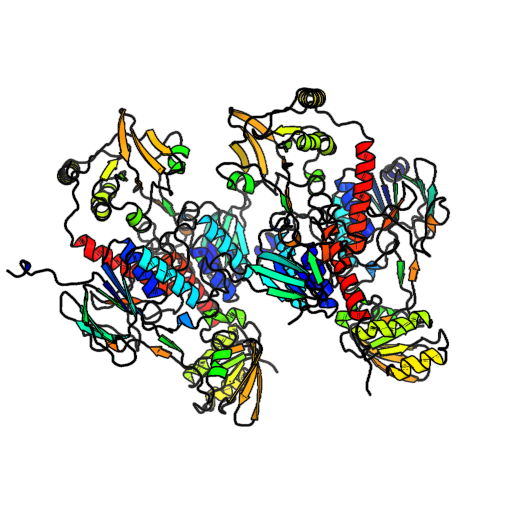868 65.261 9.978 1.00 28.72 326 ARG D N 1
ATOM 19180 C CA . ARG D 1 326 ? -29.023 64.071 10.811 1.00 25.47 326 ARG D CA 1
ATOM 19181 C C . ARG D 1 326 ? -27.680 63.762 11.466 1.00 29.65 326 ARG D C 1
ATOM 19182 O O . ARG D 1 326 ? -26.722 63.358 10.796 1.00 28.04 326 ARG D O 1
ATOM 19203 N N . LYS D 1 327 ? -27.613 63.957 12.778 1.00 24.23 327 LYS D N 1
ATOM 19204 C CA . LYS D 1 327 ? -26.395 63.778 13.548 1.00 26.19 327 LYS D CA 1
ATOM 19205 C C . LYS D 1 327 ? -26.416 62.417 14.222 1.00 25.30 327 LYS D C 1
ATOM 19206 O O . LYS D 1 327 ? -27.465 61.791 14.382 1.00 28.11 327 LYS D O 1
ATOM 19225 N N . TRP D 1 328 ? -25.232 61.957 14.591 1.00 29.77 328 TRP D N 1
ATOM 19226 C CA . TRP D 1 328 ? -25.059 60.681 15.264 1.00 28.78 328 TRP D CA 1
ATOM 19227 C C . TRP D 1 328 ? -24.914 60.974 16.749 1.00 31.31 328 TRP D C 1
ATOM 19228 O O . TRP D 1 328 ? -23.919 61.567 17.185 1.00 33.13 328 TRP D O 1
ATOM 19249 N N . ILE D 1 329 ? -25.918 60.576 17.511 1.00 30.53 329 ILE D N 1
ATOM 19250 C CA . ILE D 1 329 ? -25.894 60.696 18.960 1.00 32.89 329 ILE D CA 1
ATOM 19251 C C . ILE D 1 329 ? -25.365 59.383 19.514 1.00 34.01 329 ILE D C 1
ATOM 19252 O O . ILE D 1 329 ? -25.958 58.327 19.276 1.00 41.73 329 ILE D O 1
ATOM 19268 N N . HIS D 1 330 ? -24.282 59.445 20.279 1.00 36.82 330 HIS D N 1
ATOM 19269 C CA . HIS D 1 330 ? -23.655 58.235 20.802 1.00 46.69 330 HIS D CA 1
ATOM 19270 C C . HIS D 1 330 ? -24.032 58.040 22.261 1.00 49.24 330 HIS D C 1
ATOM 19271 O O . HIS D 1 330 ? -24.218 59.013 22.987 1.00 76.54 330 HIS D O 1
#

Foldseek 3Di:
DLVVQQPDAFLEEEEAQFLLSLLLLLLLLVLVGEYEYEHQDDAAQQLAQAQQDDPPDDRRDGRVVVSVVSVVNSVVSPYHYAHFHWDAWADPDQWIKTWTWHDPPPTDTRIHIYRFYEAERFWHDDDQDEPDCVLVSLQENPQADADCVRCLQVCAAFQEEEAEQDVVLVVCLVVSVVRHLNYEYENQLRDDDDDVSVVVCVVSVHHYDDAHWHGFDDPNNFTFWTAGPVGDIDGGRHYYYRYDIGGPCPNCVVPPQFDDDVQAGEADPLQATRDNRYGYFANRHPDDHHSVRSSVSSVSVSVVSSVVVVVVDDDDDDDD/DVVPDDDDQAFAEEEEAQFLQSLLLLLLLLVLVGEYEYEHQDDAAQQLQQFQQDDPPDDRRDGRVVVSVVSVVSSVVSPYHYAHFAWDAWADDDQWIKTWTWHDPPPTDTDIHIYRFYEYERAWHDDDADEPDCVLVSLQENPQADADCVRCLQVCAAWQEEEAEQDVVLVCCLVVSVVRHLNYAYENQLRDDDDPVSCVVCVVSPHHYDDAHWHGFDDPNNFTFWTAGPVGDIDGGRHYYYRYDIGGSCNNPPPDPQWDDDVQAGEADPLQATRPNRYGYFANRHPDDHHSVRSSVSSVSVSVVSSVVVVVVDDDDDDDD/DAFLEEEEALFLQSLLLLLLLLLLVGAYEYEHQDDAAQQLQQAQQDDPPDDRRDGRVVVSVVSVVSSVVSPYHYAHWHWDAWADDDQWIKTWTWHDPPPTDTDIHIYRFYEYERFWHDDDADEPDCVLVSLQENPQADADCVRCLQVCAQWQEEEAEQDVVLVVCLVVSVVRHLNYEYENQLRDDDDPVSVVVCVVSPHHYDDAHWHGFDDPNNFTQWTAGPVGDIDGGRHYYYRYDIGGSCNNCPPPPQWDDDVQAGEADPLQATRDNRYGYFANRHPDDHHSVRSSVSSVSVSVVSSVVVVVVDDDDDDDD/DVVVVVQQVDAFLEEEEAQFLLSLLLLLLLLVLVGAYEYEHQDDAAQQLAQAQQDDPPDHRRDGRVVVSVVSVVSSVVSPYHYAHWAWDAWADPDQKIWTWTFHDPPPTDTRIGIYRFYEYERFWHDDDADEPPVVLVSLQDNPQADADCVRCLQVCAQWQEEEAEQDPVLVVCLVVSVVRHLNYEYENQLRDDDDPVSCVVCVVSVHHYDDAHWHGFDDPNNFTQWTAGPVGDIDGGRHYYYRYDIGGSCNRCPPDPQWDADVQAGEADPLQHTRDNRYGYFANRHPDDHHSVRSSVSSVSVSVVSSVVVVVVDDDDDDDD

Sequence (1276 aa):
NLDARLDTVYDAIVLGGGMGGLSAAIYLARYGLKCLVVEKGRGRSFWMQDLRNYVGLDPDTPGRDIITHSTQQALHWGADLLRGYVEDVTDEGDTLAVKVKVGKKDSLYPIFRTKYVIAATGIIDNLPQLEDMQNVYDYAGYTLHVCMICDGFDMWDQKAVLIAGTEGQINAAFVLNWFTPYITVLTHGLCTVGDEMKAKLADHGYPLHEAAITKFLGEDHKMSGVELVDGTVMEATTGLINMGSVYHNHYLKGIEGLEWDGENLVTNDMAQTSHPRIFALGDLKKGLNQVSVAVADGTLAATQIWRNIRRASEPRKWIHKNLDARLDTVYDAIVLGGGMGGLSAAIYLARYGLKCLVVEKGRGRSFWMQDLRNYVGLDPDTPGRDIITHSTQQALHWGADLLRGYVEDVTDEGDTLAVKVKVGKKDSLYPIFRTKYVIAATGIIDNLPQLEDMQNVYDYAGYTLHVCMICDGFDMWDQKAVLIAGTEGQINAAFVLNWFTPYITVLTHGLCTVGDEMKAKLADHGYPLHEAAITKFLGEDHKMSGVELVDGTVMEATTGLINMGSVYHNHYLKGIEGLEWDGENLVTNDMAQTSHPRIFALGDLKKGLNQVSVAVADGTLAATQIWRNIRRASEPRKWIHTVYDAIVLGGGMGGLSAAIYLARYGLKCLVVEKGRGRSFWMQDLRNYVGLDPDTPGRDIITHSTQQALHWGADLLRGYVEDVTDEGDTLAVKVKVGKKDSLYPIFRTKYVIAATGIIDNLPQLEDMQNVYDYAGYTLHVCMICDGFDMWDQKAVLIAGTEGQINAAFVLNWFTPYITVLTHGLCTVGDEMKAKLADHGYPLHEAAITKFLGEDHKMSGVELVDGTVMEATTGLINMGSVYHNHYLKGIEGLEWDGENLVTNDMAQTSHPRIFALGDLKKGLNQVSVAVADGTLAATQIWRNIRRASEPRKWIHSKNLDARLDTVYDAIVLGGGMGGLSAAIYLARYGLKCLVVEKGRGRSFWMQDLRNYVGLDPDTPGRDIITHSTQQALHWGADLLRGYVVEDVTDEGDTLAVKVKVGKKDSLYPIFRTKYVIAATGIIDNLPQLEDMQNVYDYAGYTLHVCMICDGFDMWDQKAVLIAGTEGQINAAFVLNWFTPYITVLTHGLCTVGDEMKAKLADHGYPLHEAAITKFLGEDHKMSGVELVDGTVMEATTGLINMGSVYHNHYLKGIEGLEWDGENLVTNDMAQTSHPRIFALGDLKKGLNQVSVAVADGTLAATQIWRNIRRASEPRKWIH

Organism: Synechocystis sp. (strain ATCC 27184 / PCC 6803 / Kazusa) (NCBI:txid1111708)

Radius of gyration: 36.0 Å; Cα contacts (8 Å, |Δi|>4): 3070; chains: 4; bounding box: 110×80×87 Å

B-factor: mean 36.92, std 14.65, range [15.96, 132.37]

Solvent-accessible surface area: 52085 Å² total; per-residue (Å²): 108,60,80,68,50,72,98,64,82,3,20,0,0,0,0,8,2,15,13,6,0,2,0,0,0,4,4,0,3,5,2,38,10,63,1,0,2,2,25,87,24,152,20,55,23,45,101,43,26,48,7,51,6,7,0,10,21,71,24,94,24,17,0,96,74,4,34,98,47,0,17,68,27,2,83,125,19,46,5,52,36,19,146,10,107,13,68,51,2,60,63,103,52,113,33,0,9,0,76,0,52,38,26,152,65,107,27,118,109,23,90,2,41,0,68,19,0,0,0,14,32,15,7,53,22,54,35,0,121,20,123,87,38,101,25,0,107,51,14,16,23,68,31,0,13,45,28,25,21,34,22,0,56,38,0,89,67,61,66,2,1,0,1,0,8,68,71,52,38,0,81,12,0,51,38,0,8,38,1,0,8,76,0,13,0,0,0,15,50,101,34,118,3,30,115,144,22,86,60,104,2,77,93,17,18,3,41,41,53,54,23,36,5,67,98,4,49,34,94,85,58,95,7,59,2,0,50,6,100,97,56,35,93,23,95,1,66,2,0,5,6,46,27,35,34,81,65,41,1,151,14,0,103,69,14,165,58,18,95,70,61,67,78,29,0,41,30,82,118,25,2,39,4,59,16,86,52,0,0,0,2,4,22,0,24,119,50,18,45,11,20,3,6,8,1,5,8,0,0,26,0,0,0,32,0,6,66,44,18,31,154,91,55,111,74,80,83,43,156,135,118,141,103,119,78,215,95,91,115,48,33,20,0,0,0,0,8,3,17,12,6,0,1,0,0,0,4,4,0,3,6,2,38,9,52,2,7,3,2,26,86,21,96,20,57,22,68,121,42,28,48,7,48,7,6,0,11,23,71,23,95,23,20,0,97,68,4,32,90,50,0,18,77,27,3,85,126,19,47,4,71,52,37,148,10,84,11,52,53,4,62,65,73,52,114,21,0,11,0,75,0,48,41,36,179,77,147,26,130,104,49,105,46,82,0,73,19,0,0,0,14,34,15,10,51,23,53,38,0,121,19,145,86,35,100,21,0,108,52,14,16,23,69,31,0,12,46,28,23,21,33,21,0,54,40,0,90,66,59,104,2,0,0,0,0,6,61,76,54,37,2,80,16,0,51,41,0,8,38,0,0,8,78,0,14,0,0,1,15,50,89,60,115,4,29,121,141,23,80,57,109,2,74,94,15,15,4,44,40,52,53,23,36,6,66,87,2,49,35,74,92,77,98,5,59,1,0,56,6,101,95,56,38,93,24,134,2,68,2,0,5,6,45,27,32,35,80,74,36,5,84,7,0,113,70,13,114,58,18,60,71,66,68,76,29,0,51,32,82,122,26,2,41,4,65,14,90,52,0,0,0,2,2,24,0,26,111,50,20,45,10,20,3,7,9,0,5,9,0,0,27,0,0,0,32,0,6,64,44,15,38,156,90,50,149,67,77,87,43,160,147,129,77,29,23,0,0,0,0,7,2,16,13,7,0,2,0,0,0,4,5,0,4,6,2,37,10,77,0,8,2,2,27,64,18,108,19,54,22,62,125,42,25,48,7,49,6,7,0,10,21,76,24,95,22,20,0,99,77,3,31,97,46,0,18,110,19,3,83,121,19,42,4,61,51,35,147,10,90,12,52,53,3,62,71,83,53,115,30,0,10,0,77,0,51,35,38,160,76,103,31,122,106,43,106,46,66,0,79,19,0,0,0,14,32,14,8,48,24,55,37,0,120,19,164,89,35,76,28,0,108,51,13,17,20,70,31,0,11,44,28,23,20,34,21,0,60,41,0,87,71,56,87,2,0,0,0,0,7,66,68,54,38,0,82,14,0,52,37,0,6,38,1,0,6,77,0,13,0,0,0,16,49,104,30,127,4,32,116,144,21,72,61,100,1,78,93,17,15,4,44,42,54,66,22,36,5,67,100,4,50,34,68,72,70,68,6,60,1,0,50,6,97,96,57,36,96,23,136,2,69,3,0,5,6,46,23,34,34,76,77,36,5,84,7,0,118,76,15,118,50,18,97,70,60,68,76,30,0,41,32,80,122,26,3,41,3,60,15,86,53,0,0,0,3,4,23,0,26,115,53,16,44,9,20,2,6,9,1,5,9,0,0,27,0,0,0,32,0,6,64,45,14,30,156,90,52,150,74,78,86,44,151,147,101,90,127,106,44,51,48,87,117,40,81,10,16,0,0,0,0,8,2,17,14,6,0,2,0,0,0,4,6,0,4,6,3,35,12,68,4,0,3,2,36,91,28,147,20,56,20,58,107,42,23,48,7,47,8,7,0,11,22,75,23,92,21,19,0,101,76,3,35,98,45,0,26,83,23,3,88,120,15,55,6,46,48,18,91,10,92,10,53,53,4,58,58,94,50,109,39,0,6,0,76,0,51,40,35,180,174,143,30,117,109,30,86,5,73,0,73,20,0,0,0,14,33,14,9,53,24,53,35,0,124,17,187,83,41,106,21,0,107,51,14,16,24,67,32,0,11,46,26,26,22,32,22,0,53,39,0,89,67,59,102,2,0,0,0,0,6,59,71,55,37,2,81,16,0,46,42,0,6,37,1,0,7,78,0,12,0,0,1,15,49,95,59,118,3,31,112,142,22,92,55,83,1,76,91,13,14,4,45,42,54,61,24,36,5,64,83,3,51,35,134,117,75,98,6,58,2,0,52,5,99,97,56,36,93,24,130,1,66,2,0,6,6,46,25,34,36,79,76,43,6,84,7,0,114,78,14,90,60,19,43,72,74,68,73,33,0,58,30,82,119,25,2,41,4,66,14,89,49,0,0,0,2,4,24,0,25,71,50,20,44,12,21,3,6,9,1,5,8,0,0,25,0,0,0,33,0,6,62,44,15,39,159,93,52,113,75,77,81,46,149,148

CATH classification: 3.50.50.60